Protein AF-A0A927SAQ3-F1 (afdb_monomer_lite)

Foldseek 3Di:
DVVVVVVVVVVVVVVVVVVVVVVVVVVVVCVVPPPPPPPVQVQAEFEEEAEDAAQAWDADPVRDIDHLVVVVVVLLCVQFSYHYDYDHHPHDPVVSLVCQQVVVGFKYWFAFPDPVQVVWWDWAPDFLEKKWKFKKAAAPDPQAAAPPQVSQAAFEEEEEDDPVLVVFVVVVCVVSVHDYHYDYDPDPVVSLVCRVVVVGGIYTDMLSHAHDRMDTRDIHDMTTITMIGGPPPVVVRVSSNSSVVVCVVPVVQSSVVSCCVRRVDDDPLAFDDDPVLVVVLVVCVVVVDAFEEEDDAQFPQAWHQDPVRDIHHLQVVLVVLLCVNLVHHYDYDYAPAPVSSVCCQQVVVGFKYRFDFPDPVVLVNSQWDWAFFLDKFFKKKKAAPVQPDDFAEAEDEPCPVDPVVVVVVCPPCVRHHYDYDPGPVVRLVCRLVVVGGIYMDTPLSNVVSCVVCVVSRMDMGTDPDITTGTMIGHNVDDPSVSVSSNSSSVSDDPVNSVVSVCVRRVDDPPPQDPVNVCVVDVVNVVVVVVVVVVVVVVVVVVVVVVVVVVPVPVPPVVQPVLVVLLPQQLLLLLLVVLCVQLVHDSVLLVQLLVQLLQLLVLLCVVCVVPDPDDPVRSNLLSSLLSLQQSLVLVQDSCLSVPPDDDDPVSVVSVQCSLVSSLVLLVQQPPSVVDPSSVSNNLLNNDLQEAQCQPGDDPSDHHPSRPPSNLSSNLSNQLSVQQDDDPPDGHDDLVVSLCCVQVQVSGHGDPSSNVSSVVVSVPDDPDPPPPPDLPLAARDDSPSSLQSNQSSVQSSQADDLWFKFWAWLQQQTQFTHCNVQLLLVHDRVVRRGGGLCRSVVPNPLRVVVVVLFVVCSVPVDWDAQDKGWSQAHPNATWIWTKTKGWGAGPSSHGTTMIMIIDTPGVQPPLQVVQVVVVVVLQPAPDQWQKKWKAFLVVRFTPDIDGDDDPNDTDDPDDRPVRVLVQQLVFFPDCVFPSNVCSVPPHSVVVVVCVVVVNFKDKGWTWTQDPVRDIFIKIKIKGWGFRRNPGTIMMMIIMGTCRCVVVVCPVQVCFADPLQSAGEQVNVQVVVQVQLVVCPPVPFKKKKKKKFKPPLVVCCVPVNPVLSSVLVNVLSVQVVVLADPPKGKYAYDDGMIMIMGTRDPDLVVVVVSQVVQLVRQWDARPPDPVRIIGMQMFMEMPPPQHSHPVSRVVRRVVQSVVCVVVPHSHYGYHD

Radius of gyration: 51.43 Å; chains: 1; bounding box: 127×83×134 Å

Structure (mmCIF, N/CA/C/O backbone):
data_AF-A0A927SAQ3-F1
#
_entry.id   AF-A0A927SAQ3-F1
#
loop_
_atom_site.group_PDB
_atom_site.id
_atom_site.type_symbol
_atom_site.label_atom_id
_atom_site.label_alt_id
_atom_site.label_comp_id
_atom_site.label_asym_id
_atom_site.label_entity_id
_atom_site.label_seq_id
_atom_site.pdbx_PDB_ins_code
_atom_site.Cartn_x
_atom_site.Cartn_y
_atom_site.Cartn_z
_atom_site.occupancy
_atom_site.B_iso_or_equiv
_atom_site.auth_seq_id
_atom_site.auth_comp_id
_atom_site.auth_asym_id
_atom_site.auth_atom_id
_atom_site.pdbx_PDB_model_num
ATOM 1 N N . MET A 1 1 ? -0.207 31.662 -59.281 1.00 39.12 1 MET A N 1
ATOM 2 C CA . MET A 1 1 ? -0.099 30.373 -58.554 1.00 39.12 1 MET A CA 1
ATOM 3 C C . MET A 1 1 ? 0.735 30.461 -57.260 1.00 39.12 1 MET A C 1
ATOM 5 O O . MET A 1 1 ? 0.372 29.806 -56.294 1.00 39.12 1 MET A O 1
ATOM 9 N N . MET A 1 2 ? 1.765 31.320 -57.164 1.00 36.25 2 MET A N 1
ATOM 10 C CA . MET A 1 2 ? 2.577 31.489 -55.935 1.00 36.25 2 MET A CA 1
ATOM 11 C C . MET A 1 2 ? 1.919 32.281 -54.781 1.00 36.25 2 MET A C 1
ATOM 13 O O . MET A 1 2 ? 2.214 31.992 -53.625 1.00 36.25 2 MET A O 1
ATOM 17 N N . GLN A 1 3 ? 0.995 33.221 -55.031 1.00 32.69 3 GLN A N 1
ATOM 18 C CA . GLN A 1 3 ? 0.309 33.950 -53.940 1.00 32.69 3 GLN A CA 1
ATOM 19 C C . GLN A 1 3 ? -0.700 33.081 -53.163 1.00 32.69 3 GLN A C 1
ATOM 21 O O . GLN A 1 3 ? -0.809 33.215 -51.944 1.00 32.69 3 GLN A O 1
ATOM 26 N N . ASN A 1 4 ? -1.355 32.115 -53.820 1.00 32.28 4 ASN A N 1
ATOM 27 C CA . ASN A 1 4 ? -2.279 31.188 -53.151 1.00 32.28 4 ASN A CA 1
ATOM 28 C C . ASN A 1 4 ? -1.553 30.206 -52.215 1.00 32.28 4 ASN A C 1
ATOM 30 O O . ASN A 1 4 ? -2.103 29.823 -51.185 1.00 32.28 4 ASN A O 1
ATOM 34 N N . PHE A 1 5 ? -0.294 29.859 -52.501 1.00 37.94 5 PHE A N 1
ATOM 35 C CA . PHE A 1 5 ? 0.487 28.927 -51.678 1.00 37.94 5 PHE A CA 1
ATOM 36 C C . PHE A 1 5 ? 0.926 29.531 -50.331 1.00 37.94 5 PHE A C 1
ATOM 38 O O . PHE A 1 5 ? 1.009 28.825 -49.324 1.00 37.94 5 PHE A O 1
ATOM 45 N N . VAL A 1 6 ? 1.147 30.849 -50.281 1.00 42.25 6 VAL A N 1
ATOM 46 C CA . VAL A 1 6 ? 1.526 31.560 -49.046 1.00 42.25 6 VAL A CA 1
ATOM 47 C C . VAL A 1 6 ? 0.314 31.768 -48.129 1.00 42.25 6 VAL A C 1
ATOM 49 O O . VAL A 1 6 ? 0.429 31.614 -46.911 1.00 42.25 6 VAL A O 1
ATOM 52 N N . ILE A 1 7 ? -0.870 32.022 -48.698 1.00 39.75 7 ILE A N 1
ATOM 53 C CA . ILE A 1 7 ? -2.127 32.158 -47.941 1.00 39.75 7 ILE A CA 1
ATOM 54 C C . ILE A 1 7 ? -2.568 30.796 -47.368 1.00 39.75 7 ILE A C 1
ATOM 56 O O . ILE A 1 7 ? -2.944 30.714 -46.197 1.00 39.75 7 ILE A O 1
ATOM 60 N N . LEU A 1 8 ? -2.403 29.705 -48.129 1.00 37.09 8 LEU A N 1
ATOM 61 C CA . LEU A 1 8 ? -2.671 28.333 -47.670 1.00 37.09 8 LEU A CA 1
ATOM 62 C C . LEU A 1 8 ? -1.756 27.890 -46.511 1.00 37.09 8 LEU A C 1
ATOM 64 O O . LEU A 1 8 ? -2.223 27.209 -45.597 1.00 37.09 8 LEU A O 1
ATOM 68 N N . LYS A 1 9 ? -0.480 28.308 -46.481 1.00 45.34 9 LYS A N 1
ATOM 69 C CA . LYS A 1 9 ? 0.444 27.983 -45.373 1.00 45.34 9 LYS A CA 1
ATOM 70 C C . LYS A 1 9 ? 0.181 28.809 -44.107 1.00 45.34 9 LYS A C 1
ATOM 72 O O . LYS A 1 9 ? 0.273 28.271 -43.005 1.00 45.34 9 LYS A O 1
ATOM 77 N N . LYS A 1 10 ? -0.220 30.082 -44.242 1.00 44.50 10 LYS A N 1
ATOM 78 C CA . LYS A 1 10 ? -0.613 30.922 -43.091 1.00 44.50 10 LYS A CA 1
ATOM 79 C C . LYS A 1 10 ? -1.880 30.389 -42.406 1.00 44.50 10 LYS A C 1
ATOM 81 O O . LYS A 1 10 ? -1.928 30.356 -41.177 1.00 44.50 10 LYS A O 1
ATOM 86 N N . ASN A 1 11 ? -2.853 29.897 -43.183 1.00 42.81 11 ASN A N 1
ATOM 87 C CA . ASN A 1 11 ? -4.059 29.255 -42.646 1.00 42.81 11 ASN A CA 1
ATOM 88 C C . ASN A 1 11 ? -3.783 27.872 -42.039 1.00 42.81 11 ASN A C 1
ATOM 90 O O . ASN A 1 11 ? -4.345 27.566 -40.991 1.00 42.81 11 ASN A O 1
ATOM 94 N N . LYS A 1 12 ? -2.873 27.067 -42.613 1.00 50.22 12 LYS A N 1
ATOM 95 C CA . LYS A 1 12 ? -2.460 25.787 -42.006 1.00 50.22 12 LYS A CA 1
ATOM 96 C C . LYS A 1 12 ? -1.765 25.968 -40.656 1.00 50.22 12 LYS A C 1
ATOM 98 O O . LYS A 1 12 ? -2.038 25.195 -39.748 1.00 50.22 12 LYS A O 1
ATOM 103 N N . ASN A 1 13 ? -0.952 27.012 -40.484 1.00 51.69 13 ASN A N 1
ATOM 104 C CA . ASN A 1 13 ? -0.291 27.274 -39.201 1.00 51.69 13 ASN A CA 1
ATOM 105 C C . ASN A 1 13 ? -1.260 27.819 -38.139 1.00 51.69 13 ASN A C 1
ATOM 107 O O . ASN A 1 13 ? -1.163 27.422 -36.984 1.00 51.69 13 ASN A O 1
ATOM 111 N N . LYS A 1 14 ? -2.244 28.654 -38.515 1.00 49.91 14 LYS A N 1
ATOM 112 C CA . LYS A 1 14 ? -3.334 29.054 -37.600 1.00 49.91 14 LYS A CA 1
ATOM 113 C C . LYS A 1 14 ? -4.209 27.865 -37.198 1.00 49.91 14 LYS A C 1
ATOM 115 O O . LYS A 1 14 ? -4.535 27.738 -36.024 1.00 49.91 14 LYS A O 1
ATOM 120 N N . ALA A 1 15 ? -4.528 26.982 -38.144 1.00 51.59 15 ALA A N 1
ATOM 121 C CA . ALA A 1 15 ? -5.270 25.754 -37.879 1.00 51.59 15 ALA A CA 1
ATOM 122 C C . ALA A 1 15 ? -4.470 24.775 -37.009 1.00 51.59 15 ALA A C 1
ATOM 124 O O . ALA A 1 15 ? -5.055 24.099 -36.175 1.00 51.59 15 ALA A O 1
ATOM 125 N N . LEU A 1 16 ? -3.144 24.714 -37.159 1.00 54.09 16 LEU A N 1
ATOM 126 C CA . LEU A 1 16 ? -2.280 23.892 -36.312 1.00 54.09 16 LEU A CA 1
ATOM 127 C C . LEU A 1 16 ? -2.196 24.453 -34.890 1.00 54.09 16 LEU A C 1
ATOM 129 O O . LEU A 1 16 ? -2.288 23.686 -33.945 1.00 54.09 16 LEU A O 1
ATOM 133 N N . ILE A 1 17 ? -2.103 25.777 -34.732 1.00 54.78 17 ILE A N 1
ATOM 134 C CA . ILE A 1 17 ? -2.129 26.423 -33.413 1.00 54.78 17 ILE A CA 1
ATOM 135 C C . ILE A 1 17 ? -3.502 26.252 -32.761 1.00 54.78 17 ILE A C 1
ATOM 137 O O . ILE A 1 17 ? -3.555 25.894 -31.598 1.00 54.78 17 ILE A O 1
ATOM 141 N N . GLN A 1 18 ? -4.608 26.425 -33.493 1.00 53.84 18 GLN A N 1
ATOM 142 C CA . GLN A 1 18 ? -5.954 26.161 -32.971 1.00 53.84 18 GLN A CA 1
ATOM 143 C C . GLN A 1 18 ? -6.156 24.690 -32.617 1.00 53.84 18 GLN A C 1
ATOM 145 O O . GLN A 1 18 ? -6.765 24.422 -31.594 1.00 53.84 18 GLN A O 1
ATOM 150 N N . LYS A 1 19 ? -5.619 23.749 -33.405 1.00 59.62 19 LYS A N 1
ATOM 151 C CA . LYS A 1 19 ? -5.636 22.312 -33.096 1.00 59.62 19 LYS A CA 1
ATOM 152 C C . LYS A 1 19 ? -4.761 21.973 -31.898 1.00 59.62 19 LYS A C 1
ATOM 154 O O . LYS A 1 19 ? -5.182 21.166 -31.092 1.00 59.62 19 LYS A O 1
ATOM 159 N N . LEU A 1 20 ? -3.598 22.600 -31.747 1.00 55.56 20 LEU A N 1
ATOM 160 C CA . LEU A 1 20 ? -2.738 22.424 -30.579 1.00 55.56 20 LEU A CA 1
ATOM 161 C C . LEU A 1 20 ? -3.373 23.036 -29.333 1.00 55.56 20 LEU A C 1
ATOM 163 O O . LEU A 1 20 ? -3.310 22.410 -28.291 1.00 55.56 20 LEU A O 1
ATOM 167 N N . LEU A 1 21 ? -4.044 24.187 -29.442 1.00 55.81 21 LEU A N 1
ATOM 168 C CA . LEU A 1 21 ? -4.797 24.798 -28.344 1.00 55.81 21 LEU A CA 1
ATOM 169 C C . LEU A 1 21 ? -6.046 23.980 -27.995 1.00 55.81 21 LEU A C 1
ATOM 171 O O . LEU A 1 21 ? -6.355 23.839 -26.823 1.00 55.81 21 LEU A O 1
ATOM 175 N N . LEU A 1 22 ? -6.729 23.399 -28.989 1.00 59.56 22 LEU A N 1
ATOM 176 C CA . LEU A 1 22 ? -7.819 22.444 -28.776 1.00 59.56 22 LEU A CA 1
ATOM 177 C C . LEU A 1 22 ? -7.301 21.175 -28.123 1.00 59.56 22 LEU A C 1
ATOM 179 O O . LEU A 1 22 ? -7.937 20.712 -27.199 1.00 59.56 22 LEU A O 1
ATOM 183 N N . VAL A 1 23 ? -6.153 20.645 -28.542 1.00 60.06 23 VAL A N 1
ATOM 184 C CA . VAL A 1 23 ? -5.497 19.494 -27.909 1.00 60.06 23 VAL A CA 1
ATOM 185 C C . VAL A 1 23 ? -5.029 19.847 -26.501 1.00 60.06 23 VAL A C 1
ATOM 187 O O . VAL A 1 23 ? -5.122 18.999 -25.633 1.00 60.06 23 VAL A O 1
ATOM 190 N N . TRP A 1 24 ? -4.618 21.089 -26.235 1.00 58.44 24 TRP A N 1
ATOM 191 C CA . TRP A 1 24 ? -4.237 21.564 -24.901 1.00 58.44 24 TRP A CA 1
ATOM 192 C C . TRP A 1 24 ? -5.453 21.732 -23.982 1.00 58.44 24 TRP A C 1
ATOM 194 O O . TRP A 1 24 ? -5.436 21.242 -22.865 1.00 58.44 24 TRP A O 1
ATOM 204 N N . VAL A 1 25 ? -6.543 22.338 -24.467 1.00 57.69 25 VAL A N 1
ATOM 205 C CA . VAL A 1 25 ? -7.835 22.407 -23.758 1.00 57.69 25 VAL A CA 1
ATOM 206 C C . VAL A 1 25 ? -8.422 21.007 -23.581 1.00 57.69 25 VAL A C 1
ATOM 208 O O . VAL A 1 25 ? -8.957 20.712 -22.522 1.00 57.69 25 VAL A O 1
ATOM 211 N N . SER A 1 26 ? -8.253 20.121 -24.566 1.00 54.41 26 SER A N 1
ATOM 212 C CA . SER A 1 26 ? -8.626 18.709 -24.465 1.00 54.41 26 SER A CA 1
ATOM 213 C C . SER A 1 26 ? -7.761 18.006 -23.430 1.00 54.41 26 SER A C 1
ATOM 215 O O . SER A 1 26 ? -8.315 17.320 -22.604 1.00 54.41 26 SER A O 1
ATOM 217 N N . LEU A 1 27 ? -6.444 18.217 -23.389 1.00 49.97 27 LEU A N 1
ATOM 218 C CA . LEU A 1 27 ? -5.541 17.636 -22.389 1.00 49.97 27 LEU A CA 1
ATOM 219 C C . LEU A 1 27 ? -5.843 18.157 -20.980 1.00 49.97 27 LEU A C 1
ATOM 221 O O . LEU A 1 27 ? -5.892 17.365 -20.051 1.00 49.97 27 LEU A O 1
ATOM 225 N N . CYS A 1 28 ? -6.133 19.448 -20.813 1.00 49.16 28 CYS A N 1
ATOM 226 C CA . CYS A 1 28 ? -6.566 20.013 -19.532 1.00 49.16 28 CYS A CA 1
ATOM 227 C C . CYS A 1 28 ? -7.972 19.549 -19.116 1.00 49.16 28 CYS A C 1
ATOM 229 O O . CYS A 1 28 ? -8.231 19.443 -17.923 1.00 49.16 28 CYS A O 1
ATOM 231 N N . LEU A 1 29 ? -8.858 19.237 -20.071 1.00 52.72 29 LEU A N 1
ATOM 232 C CA . LEU A 1 29 ? -10.133 18.553 -19.820 1.00 52.72 29 LEU A CA 1
ATOM 233 C C . LEU A 1 29 ? -9.953 17.038 -19.627 1.00 52.72 29 LEU A C 1
ATOM 235 O O . LEU A 1 29 ? -10.794 16.429 -18.982 1.00 52.72 29 LEU A O 1
ATOM 239 N N . ILE A 1 30 ? -8.860 16.445 -20.125 1.00 49.03 30 ILE A N 1
ATOM 240 C CA . ILE A 1 30 ? -8.541 15.014 -20.032 1.00 49.03 30 ILE A CA 1
ATOM 241 C C . ILE A 1 30 ? -7.790 14.671 -18.737 1.00 49.03 30 ILE A C 1
ATOM 243 O O . ILE A 1 30 ? -7.858 13.539 -18.283 1.00 49.03 30 ILE A O 1
ATOM 247 N N . VAL A 1 31 ? -7.143 15.622 -18.061 1.00 45.91 31 VAL A N 1
ATOM 248 C CA . VAL A 1 31 ? -6.509 15.355 -16.755 1.00 45.91 31 VAL A CA 1
ATOM 249 C C . VAL A 1 31 ? -7.519 15.138 -15.605 1.00 45.91 31 VAL A C 1
ATOM 251 O O . VAL A 1 31 ? -7.212 14.327 -14.737 1.00 45.91 31 VAL A O 1
ATOM 254 N N . PRO A 1 32 ? -8.750 15.700 -15.604 1.00 45.78 32 PRO A N 1
ATOM 255 C CA . PRO A 1 32 ? -9.843 15.156 -14.792 1.00 45.78 32 PRO A CA 1
ATOM 256 C C . PRO A 1 32 ? -10.599 13.990 -15.471 1.00 45.78 32 PRO A C 1
ATOM 258 O O . PRO A 1 32 ? -11.547 13.477 -14.889 1.00 45.78 32 PRO A O 1
ATOM 261 N N . LEU A 1 33 ? -10.194 13.543 -16.670 1.00 39.00 33 LEU A N 1
ATOM 262 C CA . LEU A 1 33 ? -10.712 12.348 -17.360 1.00 39.00 33 LEU A CA 1
ATOM 263 C C . LEU A 1 33 ? -9.612 11.280 -17.505 1.00 39.00 33 LEU A C 1
ATOM 265 O O . LEU A 1 33 ? -9.327 10.802 -18.602 1.00 39.00 33 LEU A O 1
ATOM 269 N N . PHE A 1 34 ? -9.015 10.857 -16.395 1.00 38.16 34 PHE A N 1
ATOM 270 C CA . PHE A 1 34 ? -8.834 9.418 -16.233 1.00 38.16 34 PHE A CA 1
ATOM 271 C C . PHE A 1 34 ? -10.125 8.913 -15.597 1.00 38.16 34 PHE A C 1
ATOM 273 O O . PHE A 1 34 ? -10.325 9.124 -14.400 1.00 38.16 34 PHE A O 1
ATOM 280 N N . PRO A 1 35 ? -11.030 8.274 -16.358 1.00 37.44 35 PRO A N 1
ATOM 281 C CA . PRO A 1 35 ? -11.977 7.387 -15.724 1.00 37.44 35 PRO A CA 1
ATOM 282 C C . PRO A 1 35 ? -11.128 6.332 -15.003 1.00 37.44 35 PRO A C 1
ATOM 284 O O . PRO A 1 35 ? -10.294 5.673 -15.631 1.00 37.44 35 PRO A O 1
ATOM 287 N N . ALA A 1 36 ? -11.365 6.132 -13.702 1.00 35.44 36 ALA A N 1
ATOM 288 C CA . ALA A 1 36 ? -11.371 4.767 -13.178 1.00 35.44 36 ALA A CA 1
ATOM 289 C C . ALA A 1 36 ? -12.059 3.910 -14.240 1.00 35.44 36 ALA A C 1
ATOM 291 O O . ALA A 1 36 ? -13.047 4.387 -14.796 1.00 35.44 36 ALA A O 1
ATOM 292 N N . SER A 1 37 ? -11.522 2.743 -14.588 1.00 32.78 37 SER A N 1
ATOM 293 C CA . SER A 1 37 ? -12.145 1.846 -15.559 1.00 32.78 37 SER A CA 1
ATOM 294 C C . SER A 1 37 ? -13.629 1.679 -15.225 1.00 32.78 37 SER A C 1
ATOM 296 O O . SER A 1 37 ? -14.010 0.843 -14.412 1.00 32.78 37 SER A O 1
ATOM 298 N N . ALA A 1 38 ? -14.468 2.501 -15.844 1.00 35.12 38 ALA A N 1
ATOM 299 C CA . ALA A 1 38 ? -15.861 2.228 -16.009 1.00 35.12 38 ALA A CA 1
ATOM 300 C C . ALA A 1 38 ? -15.837 1.190 -17.119 1.00 35.12 38 ALA A C 1
ATOM 302 O O . ALA A 1 38 ? -15.888 1.508 -18.306 1.00 35.12 38 ALA A O 1
ATOM 303 N N . GLU A 1 39 ? -15.714 -0.075 -16.709 1.00 33.22 39 GLU A N 1
ATOM 304 C CA . GLU A 1 39 ? -16.589 -1.074 -17.302 1.00 33.22 39 GLU A CA 1
ATOM 305 C C . GLU A 1 39 ? -17.940 -0.390 -17.509 1.00 33.22 39 GLU A C 1
ATOM 307 O O . GLU A 1 39 ? -18.413 0.352 -16.639 1.00 33.22 39 GLU A O 1
ATOM 312 N N . GLU A 1 40 ? -18.517 -0.561 -18.689 1.00 38.16 40 GLU A N 1
ATOM 313 C CA . GLU A 1 40 ? -19.892 -0.180 -18.956 1.00 38.16 40 GLU A CA 1
ATOM 314 C C . GLU A 1 40 ? -20.769 -1.068 -18.050 1.00 38.16 40 GLU A C 1
ATOM 316 O O . GLU A 1 40 ? -21.346 -2.065 -18.469 1.00 38.16 40 GLU A O 1
ATOM 321 N N . TYR A 1 41 ? -20.772 -0.765 -16.748 1.00 38.69 41 TYR A N 1
ATOM 322 C CA . TYR A 1 41 ? -21.609 -1.372 -15.739 1.00 38.69 41 TYR A CA 1
ATOM 323 C C . TYR A 1 41 ? -22.984 -0.823 -16.036 1.00 38.69 41 TYR A C 1
ATOM 325 O O . TYR A 1 41 ? -23.326 0.286 -15.619 1.00 38.69 41 TYR A O 1
ATOM 333 N N . GLU A 1 42 ? -23.727 -1.583 -16.834 1.00 43.34 42 GLU A N 1
ATOM 334 C CA . GLU A 1 42 ? -25.154 -1.429 -17.050 1.00 43.34 42 GLU A CA 1
ATOM 335 C C . GLU A 1 42 ? -25.793 -1.007 -15.717 1.00 43.34 42 GLU A C 1
ATOM 337 O O . GLU A 1 42 ? -25.775 -1.758 -14.738 1.00 43.34 42 GLU A O 1
ATOM 342 N N . LYS A 1 43 ? -26.229 0.257 -15.632 1.00 50.88 43 LYS A N 1
ATOM 343 C CA . LYS A 1 43 ? -26.724 0.845 -14.387 1.00 50.88 43 LYS A CA 1
ATOM 344 C C . LYS A 1 43 ? -28.060 0.183 -14.079 1.00 50.88 43 LYS A C 1
ATOM 346 O O . LYS A 1 43 ? -29.094 0.536 -14.648 1.00 50.88 43 LYS A O 1
ATOM 351 N N . ASN A 1 44 ? -28.023 -0.851 -13.250 1.00 73.75 44 ASN A N 1
ATOM 352 C CA . ASN A 1 44 ? -29.183 -1.687 -13.008 1.00 73.75 44 ASN A CA 1
ATOM 353 C C . ASN A 1 44 ? -30.155 -0.919 -12.114 1.00 73.75 44 ASN A C 1
ATOM 355 O O . ASN A 1 44 ? -29.888 -0.678 -10.938 1.00 73.75 44 ASN A O 1
ATOM 359 N N . THR A 1 45 ? -31.286 -0.514 -12.688 1.00 86.75 45 THR A N 1
ATOM 360 C CA . THR A 1 45 ? -32.363 0.121 -11.931 1.00 86.75 45 THR A CA 1
ATOM 361 C C . THR A 1 45 ? -33.282 -0.961 -11.377 1.00 86.75 45 THR A C 1
ATOM 363 O O . THR A 1 45 ? -33.939 -1.658 -12.148 1.00 86.75 45 THR A O 1
ATOM 366 N N . LEU A 1 46 ? -33.348 -1.101 -10.054 1.00 92.06 46 LEU A N 1
ATOM 367 C CA . LEU A 1 46 ? -34.216 -2.067 -9.379 1.00 92.06 46 LEU A CA 1
ATOM 368 C C . LEU A 1 46 ? -35.462 -1.375 -8.820 1.00 92.06 46 LEU A C 1
ATOM 370 O O . LEU A 1 46 ? -35.390 -0.298 -8.220 1.00 92.06 46 LEU A O 1
ATOM 374 N N . ARG A 1 47 ? -36.630 -1.994 -9.008 1.00 94.50 47 ARG A N 1
ATOM 375 C CA . ARG A 1 47 ? -37.899 -1.530 -8.430 1.00 94.50 47 ARG A CA 1
ATOM 376 C C . ARG A 1 47 ? -38.047 -2.113 -7.031 1.00 94.50 47 ARG A C 1
ATOM 378 O O . ARG A 1 47 ? -38.116 -3.326 -6.870 1.00 94.50 47 ARG A O 1
ATOM 385 N N . VAL A 1 48 ? -38.110 -1.263 -6.020 1.00 95.19 48 VAL A N 1
ATOM 386 C CA . VAL A 1 48 ? -38.194 -1.658 -4.614 1.00 95.19 48 VAL A CA 1
ATOM 387 C C . VAL A 1 48 ? -39.597 -1.425 -4.086 1.00 95.19 48 VAL A C 1
ATOM 389 O O . VAL A 1 48 ? -40.170 -0.352 -4.293 1.00 95.19 48 VAL A O 1
ATOM 392 N N . GLY A 1 49 ? -40.127 -2.418 -3.373 1.00 93.56 49 GLY A N 1
ATOM 393 C CA . GLY A 1 49 ? -41.334 -2.256 -2.570 1.00 93.56 49 GLY A CA 1
ATOM 394 C C . GLY A 1 49 ? -41.096 -1.284 -1.417 1.00 93.56 49 GLY A C 1
ATOM 395 O O . GLY A 1 49 ? -40.281 -1.550 -0.537 1.00 93.56 49 GLY A O 1
ATOM 396 N N . TYR A 1 50 ? -41.808 -0.164 -1.424 1.00 91.31 50 TYR A N 1
ATOM 397 C CA . TYR A 1 50 ? -41.665 0.931 -0.472 1.00 91.31 50 TYR A CA 1
ATOM 398 C C . TYR A 1 50 ? -43.047 1.352 0.011 1.00 91.31 50 TYR A C 1
ATOM 400 O O . TYR A 1 50 ? -43.690 2.147 -0.662 1.00 91.31 50 TYR A O 1
ATOM 408 N N . TRP A 1 51 ? -43.503 0.792 1.130 1.00 89.19 51 TRP A N 1
ATOM 409 C CA . TRP A 1 51 ? -44.813 1.054 1.738 1.00 89.19 51 TRP A CA 1
ATOM 410 C C . TRP A 1 51 ? -44.706 2.015 2.920 1.00 89.19 51 TRP A C 1
ATOM 412 O O . TRP A 1 51 ? -43.627 2.152 3.490 1.00 89.19 51 TRP A O 1
ATOM 422 N N . ALA A 1 52 ? -45.804 2.654 3.320 1.00 81.62 52 ALA A N 1
ATOM 423 C CA . ALA A 1 52 ? -45.822 3.460 4.536 1.00 81.62 52 ALA A CA 1
ATOM 424 C C . ALA A 1 52 ? -45.539 2.591 5.778 1.00 81.62 52 ALA A C 1
ATOM 426 O O . ALA A 1 52 ? -46.346 1.735 6.150 1.00 81.62 52 ALA A O 1
ATOM 427 N N . PHE A 1 53 ? -44.388 2.806 6.421 1.00 82.00 53 PHE A N 1
ATOM 428 C CA . PHE A 1 53 ? -44.013 2.103 7.645 1.00 82.00 53 PHE A CA 1
ATOM 429 C C . PHE A 1 53 ? -43.132 2.971 8.536 1.00 82.00 53 PHE A C 1
ATOM 431 O O . PHE A 1 53 ? -41.950 3.172 8.265 1.00 82.00 53 PHE A O 1
ATOM 438 N N . ASP A 1 54 ? -43.726 3.476 9.612 1.00 73.12 54 ASP A N 1
ATOM 439 C CA . ASP A 1 54 ? -43.085 4.459 10.476 1.00 73.12 54 ASP A CA 1
ATOM 440 C C . ASP A 1 54 ? -41.746 3.970 11.057 1.00 73.12 54 ASP A C 1
ATOM 442 O O . ASP A 1 54 ? -41.626 2.849 11.548 1.00 73.12 54 ASP A O 1
ATOM 446 N N . GLY A 1 55 ? -40.726 4.821 10.972 1.00 71.75 55 GLY A N 1
ATOM 447 C CA . GLY A 1 55 ? -39.328 4.529 11.314 1.00 71.75 55 GLY A CA 1
ATOM 448 C C . GLY A 1 55 ? -38.536 3.731 10.262 1.00 71.75 55 GLY A C 1
ATOM 449 O O . GLY A 1 55 ? -37.312 3.853 10.210 1.00 71.75 55 GLY A O 1
ATOM 450 N N . TYR A 1 56 ? -39.189 2.963 9.381 1.00 85.81 56 TYR A N 1
ATOM 451 C CA . TYR A 1 56 ? -38.515 2.134 8.367 1.00 85.81 56 TYR A CA 1
ATOM 452 C C . TYR A 1 56 ? -38.617 2.712 6.945 1.00 85.81 56 TYR A C 1
ATOM 454 O O . TYR A 1 56 ? -37.600 2.872 6.273 1.00 85.81 56 TYR A O 1
ATOM 462 N N . HIS A 1 57 ? -39.822 3.070 6.498 1.00 89.81 57 HIS A N 1
ATOM 463 C CA . HIS A 1 57 ? -40.130 3.681 5.204 1.00 89.81 57 HIS A CA 1
ATOM 464 C C . HIS A 1 57 ? -41.081 4.872 5.398 1.00 89.81 57 HIS A C 1
ATOM 466 O O . HIS A 1 57 ? -42.300 4.728 5.523 1.00 89.81 57 HIS A O 1
ATOM 472 N N . ASN A 1 58 ? -40.513 6.074 5.370 1.00 81.25 58 ASN A N 1
ATOM 473 C CA . ASN A 1 58 ? -41.216 7.338 5.545 1.00 81.25 58 ASN A CA 1
ATOM 474 C C . ASN A 1 58 ? -41.157 8.181 4.270 1.00 81.25 58 ASN A C 1
ATOM 476 O O . ASN A 1 58 ? -40.166 8.154 3.533 1.00 81.25 58 ASN A O 1
ATOM 480 N N . MET A 1 59 ? -42.208 8.953 4.017 1.00 82.56 59 MET A N 1
ATOM 481 C CA . MET A 1 59 ? -42.238 9.962 2.967 1.00 82.56 59 MET A CA 1
ATOM 482 C C . MET A 1 59 ? -43.027 11.170 3.469 1.00 82.56 59 MET A C 1
ATOM 484 O O . MET A 1 59 ? -44.155 11.018 3.932 1.00 82.56 59 MET A O 1
ATOM 488 N N . ASP A 1 60 ? -42.422 12.355 3.424 1.00 77.31 60 ASP A N 1
ATOM 489 C CA . ASP A 1 60 ? -43.103 13.584 3.833 1.00 77.31 60 ASP A CA 1
ATOM 490 C C . ASP A 1 60 ? -44.050 14.115 2.738 1.00 77.31 60 ASP A C 1
ATOM 492 O O . ASP A 1 60 ? -44.110 13.599 1.617 1.00 77.31 60 ASP A O 1
ATOM 496 N N . SER A 1 61 ? -44.789 15.184 3.048 1.00 77.81 61 SER A N 1
ATOM 497 C CA . SER A 1 61 ? -45.734 15.820 2.118 1.00 77.81 61 SER A CA 1
ATOM 498 C C . SER A 1 61 ? -45.081 16.441 0.875 1.00 77.81 61 SER A C 1
ATOM 500 O O . SER A 1 61 ? -45.780 16.710 -0.102 1.00 77.81 61 SER A O 1
ATOM 502 N N . ASN A 1 62 ? -43.759 16.645 0.883 1.00 72.81 62 ASN A N 1
ATOM 503 C CA . ASN A 1 62 ? -42.981 17.122 -0.260 1.00 72.81 62 ASN A CA 1
ATOM 504 C C . ASN A 1 62 ? -42.394 15.964 -1.092 1.00 72.81 62 ASN A C 1
ATOM 506 O O . ASN A 1 62 ? -41.703 16.210 -2.082 1.00 72.81 62 ASN A O 1
ATOM 510 N N . GLY A 1 63 ? -42.660 14.710 -0.712 1.00 76.00 63 GLY A N 1
ATOM 511 C CA . GLY A 1 63 ? -42.136 13.517 -1.374 1.00 76.00 63 GLY A CA 1
ATOM 512 C C . GLY A 1 63 ? -40.703 13.153 -0.971 1.00 76.00 63 GLY A C 1
ATOM 513 O O . GLY A 1 63 ? -40.072 12.334 -1.645 1.00 76.00 63 GLY A O 1
ATOM 514 N N . VAL A 1 64 ? -40.164 13.743 0.102 1.00 77.50 64 VAL A N 1
ATOM 515 C CA . VAL A 1 64 ? -38.830 13.420 0.626 1.00 77.50 64 VAL A CA 1
ATOM 516 C C . VAL A 1 64 ? -38.897 12.095 1.377 1.00 77.50 64 VAL A C 1
ATOM 518 O O . VAL A 1 64 ? -39.674 11.940 2.318 1.00 77.50 64 VAL A O 1
ATOM 521 N N . ARG A 1 65 ? -38.072 11.129 0.962 1.00 85.88 65 ARG A N 1
ATOM 522 C CA . ARG A 1 65 ? -38.015 9.779 1.543 1.00 85.88 65 ARG A CA 1
ATOM 523 C C . ARG A 1 65 ? -36.993 9.703 2.674 1.00 85.88 65 ARG A C 1
ATOM 525 O O . ARG A 1 65 ? -35.934 10.320 2.596 1.00 85.88 65 ARG A O 1
ATOM 532 N N . SER A 1 66 ? -37.308 8.938 3.713 1.00 81.94 66 SER A N 1
ATOM 533 C CA . SER A 1 66 ? -36.437 8.704 4.871 1.00 81.94 66 SER A CA 1
ATOM 534 C C . SER A 1 66 ? -36.795 7.387 5.572 1.00 81.94 66 SER A C 1
ATOM 536 O O . SER A 1 66 ? -37.815 6.782 5.257 1.00 81.94 66 SER A O 1
ATOM 538 N N . GLY A 1 67 ? -35.976 6.935 6.524 1.00 79.50 67 GLY A N 1
ATOM 539 C CA . GLY A 1 67 ? -36.222 5.712 7.300 1.00 79.50 67 GLY A CA 1
ATOM 540 C C . GLY A 1 67 ? -35.140 4.656 7.093 1.00 79.50 67 GLY A C 1
ATOM 541 O O . GLY A 1 67 ? -34.385 4.719 6.119 1.00 79.50 67 GLY A O 1
ATOM 542 N N . TYR A 1 68 ? -35.072 3.684 8.005 1.00 87.44 68 TYR A N 1
ATOM 543 C CA . TYR A 1 68 ? -34.055 2.627 7.993 1.00 87.44 68 TYR A CA 1
ATOM 544 C C . TYR A 1 68 ? -33.965 1.915 6.636 1.00 87.44 68 TYR A C 1
ATOM 546 O O . TYR A 1 68 ? -32.883 1.788 6.066 1.00 87.44 68 TYR A O 1
ATOM 554 N N . GLY A 1 69 ? -35.102 1.476 6.086 1.00 87.50 69 GLY A N 1
ATOM 555 C CA . GLY A 1 69 ? -35.153 0.751 4.817 1.00 87.50 69 GLY A CA 1
ATOM 556 C C . GLY A 1 69 ? -34.737 1.612 3.623 1.00 87.50 69 GLY A C 1
ATOM 557 O O . GLY A 1 69 ? -34.092 1.113 2.703 1.00 87.50 69 GLY A O 1
ATOM 558 N N . TYR A 1 70 ? -35.027 2.918 3.653 1.00 90.44 70 TYR A N 1
ATOM 559 C CA . TYR A 1 70 ? -34.576 3.855 2.621 1.00 90.44 70 TYR A CA 1
ATOM 560 C C . TYR A 1 70 ? -33.058 4.058 2.665 1.00 90.44 70 TYR A C 1
ATOM 562 O O . TYR A 1 70 ? -32.390 3.916 1.641 1.00 90.44 70 TYR A O 1
ATOM 570 N N . GLU A 1 71 ? -32.507 4.375 3.838 1.00 88.00 71 GLU A N 1
ATOM 571 C CA . GLU A 1 71 ? -31.079 4.666 3.989 1.00 88.00 71 GLU A CA 1
ATOM 572 C C . GLU A 1 71 ? -30.197 3.430 3.816 1.00 88.00 71 GLU A C 1
ATOM 574 O O . GLU A 1 71 ? -29.117 3.552 3.243 1.00 88.00 71 GLU A O 1
ATOM 579 N N . LEU A 1 72 ? -30.685 2.244 4.193 1.00 91.50 72 LEU A N 1
ATOM 580 C CA . LEU A 1 72 ? -30.070 0.964 3.838 1.00 91.50 72 LEU A CA 1
ATOM 581 C C . LEU A 1 72 ? -29.838 0.866 2.325 1.00 91.50 72 LEU A C 1
ATOM 583 O O . LEU A 1 72 ? -28.729 0.585 1.880 1.00 91.50 72 LEU A O 1
ATOM 587 N N . LEU A 1 73 ? -30.869 1.138 1.522 1.00 92.12 73 LEU A N 1
ATOM 588 C CA . LEU A 1 73 ? -30.772 1.068 0.062 1.00 92.12 73 LEU A CA 1
ATOM 589 C C . LEU A 1 73 ? -29.831 2.149 -0.491 1.00 92.12 73 LEU A C 1
ATOM 591 O O . LEU A 1 73 ? -29.053 1.884 -1.403 1.00 92.12 73 LEU A O 1
ATOM 595 N N . GLN A 1 74 ? -29.834 3.352 0.089 1.00 88.75 74 GLN A N 1
ATOM 596 C CA . GLN A 1 74 ? -28.874 4.395 -0.287 1.00 88.75 74 GLN A CA 1
ATOM 597 C C . GLN A 1 74 ? -27.433 3.989 0.040 1.00 88.75 74 GLN A C 1
ATOM 599 O O . GLN A 1 74 ? -26.537 4.213 -0.772 1.00 88.75 74 GLN A O 1
ATOM 604 N N . LEU A 1 75 ? -27.201 3.349 1.186 1.00 83.25 75 LEU A N 1
ATOM 605 C CA . LEU A 1 75 ? -25.890 2.834 1.566 1.00 83.25 75 LEU A CA 1
ATOM 606 C C . LEU A 1 75 ? -25.450 1.724 0.600 1.00 83.25 75 LEU A C 1
ATOM 608 O O . LEU A 1 75 ? -24.356 1.797 0.050 1.00 83.25 75 LEU A O 1
ATOM 612 N N . MET A 1 76 ? -26.341 0.783 0.273 1.00 86.69 76 MET A N 1
ATOM 613 C CA . MET A 1 76 ? -26.087 -0.280 -0.710 1.00 86.69 76 MET A CA 1
ATOM 614 C C . MET A 1 76 ? -25.719 0.247 -2.104 1.00 86.69 76 MET A C 1
ATOM 616 O O . MET A 1 76 ? -24.866 -0.348 -2.767 1.00 86.69 76 MET A O 1
ATOM 620 N N . SER A 1 77 ? -26.318 1.363 -2.539 1.00 83.44 77 SER A N 1
ATOM 621 C CA . SER A 1 77 ? -26.022 1.990 -3.840 1.00 83.44 77 SER A CA 1
ATOM 622 C C . SER A 1 77 ? -24.597 2.552 -3.954 1.00 83.44 77 SER A C 1
ATOM 624 O O . SER A 1 77 ? -24.129 2.829 -5.055 1.00 83.44 77 SER A O 1
ATOM 626 N N . ARG A 1 78 ? -23.873 2.706 -2.833 1.00 79.38 78 ARG A N 1
ATOM 627 C CA . ARG A 1 78 ? -22.476 3.176 -2.837 1.00 79.38 78 ARG A CA 1
ATOM 62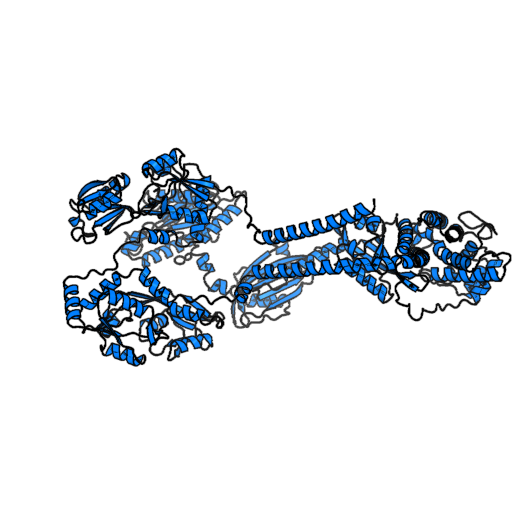8 C C . ARG A 1 78 ? -21.482 2.080 -3.214 1.00 79.38 78 ARG A C 1
ATOM 630 O O . ARG A 1 78 ? -20.453 2.382 -3.807 1.00 79.38 78 ARG A O 1
ATOM 637 N N . TYR A 1 79 ? -21.793 0.823 -2.891 1.00 78.12 79 TYR A N 1
ATOM 638 C CA . TYR A 1 79 ? -20.873 -0.313 -3.063 1.00 78.12 79 TYR A CA 1
ATOM 639 C C . TYR A 1 79 ? -21.155 -1.135 -4.323 1.00 78.12 79 TYR A C 1
ATOM 641 O O . TYR A 1 79 ? -20.376 -2.028 -4.673 1.00 78.12 79 TYR A O 1
ATOM 649 N N . ASN A 1 80 ? -22.263 -0.842 -5.007 1.00 71.25 80 ASN A N 1
ATOM 650 C CA . ASN A 1 80 ? -22.658 -1.465 -6.263 1.00 71.25 80 ASN A CA 1
ATOM 651 C C . ASN A 1 80 ? -23.451 -0.459 -7.112 1.00 71.25 80 ASN A C 1
ATOM 653 O O . ASN A 1 80 ? -24.217 0.325 -6.561 1.00 71.25 80 ASN A O 1
ATOM 657 N N . ASN A 1 81 ? -23.291 -0.479 -8.439 1.00 72.19 81 ASN A N 1
ATOM 658 C CA . ASN A 1 81 ? -23.865 0.511 -9.366 1.00 72.19 81 ASN A CA 1
ATOM 659 C C . ASN A 1 81 ? -25.374 0.270 -9.612 1.00 72.19 81 ASN A C 1
ATOM 661 O O . ASN A 1 81 ? -25.807 -0.008 -10.733 1.00 72.19 81 ASN A O 1
ATOM 665 N N . ILE A 1 82 ? -26.160 0.313 -8.534 1.00 84.81 82 ILE A N 1
ATOM 666 C CA . ILE A 1 82 ? -27.594 0.025 -8.488 1.00 84.81 82 ILE A CA 1
ATOM 667 C C . ILE A 1 82 ? -28.349 1.315 -8.180 1.00 84.81 82 ILE A C 1
ATOM 669 O O . ILE A 1 82 ? -28.123 1.934 -7.142 1.00 84.81 82 ILE A O 1
ATOM 673 N N . ASP A 1 83 ? -29.302 1.670 -9.037 1.00 85.75 83 ASP A N 1
ATOM 674 C CA . ASP A 1 83 ? -30.277 2.719 -8.736 1.00 85.75 83 ASP A CA 1
ATOM 675 C C . ASP A 1 83 ? -31.578 2.078 -8.239 1.00 85.75 83 ASP A C 1
ATOM 677 O O . ASP A 1 83 ? -32.058 1.088 -8.796 1.00 85.75 83 ASP A O 1
ATOM 681 N N . PHE A 1 84 ? -32.195 2.661 -7.214 1.00 91.69 84 PHE A N 1
ATOM 682 C CA . PHE A 1 84 ? -33.466 2.175 -6.679 1.00 91.69 84 PHE A CA 1
ATOM 683 C C . PHE A 1 84 ? -34.622 3.089 -7.085 1.00 91.69 84 PHE A C 1
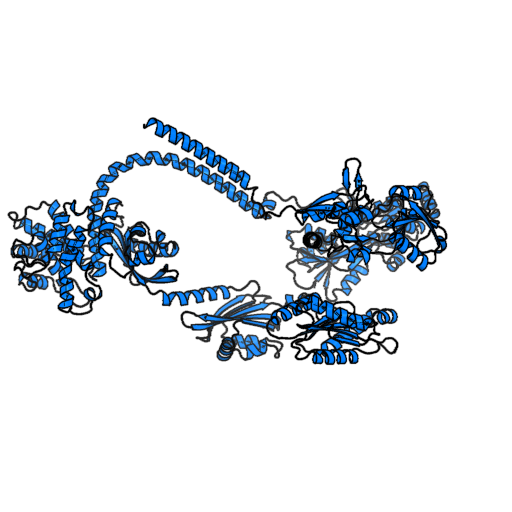ATOM 685 O O . PHE A 1 84 ? -34.578 4.305 -6.900 1.00 91.69 84 PHE A O 1
ATOM 692 N N . THR A 1 85 ? -35.694 2.490 -7.605 1.00 91.94 85 THR A N 1
ATOM 693 C CA . THR A 1 85 ? -36.982 3.167 -7.811 1.00 91.94 85 THR A CA 1
ATOM 694 C C . THR A 1 85 ? -38.001 2.627 -6.823 1.00 91.94 85 THR A C 1
ATOM 696 O O . THR A 1 85 ? -38.128 1.420 -6.658 1.00 91.94 85 THR A O 1
ATOM 699 N N . TYR A 1 86 ? -38.725 3.515 -6.154 1.00 93.31 86 TYR A N 1
ATOM 700 C CA . TYR A 1 86 ? -39.594 3.164 -5.033 1.00 93.31 86 TYR A CA 1
ATOM 701 C C . TYR A 1 86 ? -41.051 3.093 -5.488 1.00 93.31 86 TYR A C 1
ATOM 703 O O . TYR A 1 86 ? -41.578 4.075 -6.014 1.00 93.31 86 TYR A O 1
ATOM 711 N N . HIS A 1 87 ? -41.699 1.949 -5.274 1.00 91.69 87 HIS A N 1
ATOM 712 C CA . HIS A 1 87 ? -43.086 1.682 -5.664 1.00 91.69 87 HIS A CA 1
ATOM 713 C C . HIS A 1 87 ? -43.817 1.074 -4.479 1.00 91.69 87 HIS A C 1
ATOM 715 O O . HIS A 1 87 ? -43.245 0.229 -3.800 1.00 91.69 87 HIS A O 1
ATOM 721 N N . GLY A 1 88 ? -45.079 1.426 -4.253 1.00 85.50 88 GLY A N 1
ATOM 722 C CA . GLY A 1 88 ? -45.849 0.743 -3.212 1.00 85.50 88 GLY A CA 1
ATOM 723 C C . GLY A 1 88 ? -46.280 1.584 -2.004 1.00 85.50 88 GLY A C 1
ATOM 724 O O . GLY A 1 88 ? -46.728 0.985 -1.035 1.00 85.50 88 GLY A O 1
ATOM 725 N N . TYR A 1 89 ? -46.128 2.921 -2.001 1.00 87.69 89 TYR A N 1
ATOM 726 C CA . TYR A 1 89 ? -46.252 3.691 -0.744 1.00 87.69 89 TYR A CA 1
ATOM 727 C C . TYR A 1 89 ? -47.645 3.640 -0.115 1.00 87.69 89 TYR A C 1
ATOM 729 O O . TYR A 1 89 ? -47.765 3.526 1.101 1.00 87.69 89 TYR A O 1
ATOM 737 N N . GLU A 1 90 ? -48.677 3.628 -0.957 1.00 82.00 90 GLU A N 1
ATOM 738 C CA . GLU A 1 90 ? -50.084 3.534 -0.551 1.00 82.00 90 GLU A CA 1
ATOM 739 C C . GLU A 1 90 ? -50.545 2.081 -0.324 1.00 82.00 90 GLU A C 1
ATOM 741 O O . GLU A 1 90 ? -51.707 1.831 -0.008 1.00 82.00 90 GLU A O 1
ATOM 746 N N . GLN A 1 91 ? -49.671 1.098 -0.557 1.00 84.56 91 GLN A N 1
ATOM 747 C CA . GLN A 1 91 ? -49.968 -0.325 -0.430 1.00 84.56 91 GLN A CA 1
ATOM 748 C C . GLN A 1 91 ? -49.533 -0.852 0.942 1.00 84.56 91 GLN A C 1
ATOM 750 O O . GLN A 1 91 ? -48.609 -0.338 1.559 1.00 84.56 91 GLN A O 1
ATOM 755 N N . SER A 1 92 ? -50.162 -1.926 1.422 1.00 80.88 92 SER A N 1
ATOM 756 C CA . SER A 1 92 ? -49.722 -2.609 2.645 1.00 80.88 92 SER A CA 1
ATOM 757 C C . SER A 1 92 ? -48.488 -3.492 2.406 1.00 80.88 92 SER A C 1
ATOM 759 O O . SER A 1 92 ? -48.153 -3.842 1.270 1.00 80.88 92 SER A O 1
ATOM 761 N N . PHE A 1 93 ? -47.828 -3.936 3.481 1.00 83.00 93 PHE A N 1
ATOM 762 C CA . PHE A 1 93 ? -46.723 -4.900 3.382 1.00 83.00 93 PHE A CA 1
ATOM 763 C C . PHE A 1 93 ? -47.152 -6.208 2.691 1.00 83.00 93 PHE A C 1
ATOM 765 O O . PHE A 1 93 ? -46.424 -6.743 1.857 1.00 83.00 93 PHE A O 1
ATOM 772 N N . ALA A 1 94 ? -48.365 -6.703 2.970 1.00 82.38 94 ALA A N 1
ATOM 773 C CA . ALA A 1 94 ? -48.915 -7.893 2.316 1.00 82.38 94 ALA A CA 1
ATOM 774 C C . ALA A 1 94 ? -49.138 -7.681 0.807 1.00 82.38 94 ALA A C 1
ATOM 776 O O . ALA A 1 94 ? -48.777 -8.537 0.001 1.00 82.38 94 ALA A O 1
ATOM 777 N N . GLN A 1 95 ? -49.657 -6.515 0.415 1.00 85.88 95 GLN A N 1
ATOM 778 C CA . GLN A 1 95 ? -49.808 -6.145 -0.996 1.00 85.88 95 GLN A CA 1
ATOM 779 C C . GLN A 1 95 ? -48.447 -5.969 -1.685 1.00 85.88 95 GLN A C 1
ATOM 781 O O . GLN A 1 95 ? -48.291 -6.352 -2.841 1.00 85.88 95 GLN A O 1
ATOM 786 N N . SER A 1 96 ? -47.437 -5.470 -0.969 1.00 89.12 96 SER A N 1
ATOM 787 C CA . SER A 1 96 ? -46.067 -5.351 -1.479 1.00 89.12 96 SER A CA 1
ATOM 788 C C . SER A 1 96 ? -45.425 -6.722 -1.736 1.00 89.12 96 SER A C 1
ATOM 790 O O . SER A 1 96 ? -44.758 -6.896 -2.754 1.00 89.12 96 SER A O 1
ATOM 792 N N . LYS A 1 97 ? -45.688 -7.738 -0.898 1.00 89.31 97 LYS A N 1
ATOM 793 C CA . LYS A 1 97 ? -45.282 -9.131 -1.189 1.00 89.31 97 LYS A CA 1
ATOM 794 C C . LYS A 1 97 ? -45.943 -9.660 -2.461 1.00 89.31 97 LYS A C 1
ATOM 796 O O . LYS A 1 97 ? -45.269 -10.249 -3.298 1.00 89.31 97 LYS A O 1
ATOM 801 N N . GLN A 1 98 ? -47.238 -9.399 -2.643 1.00 89.56 98 GLN A N 1
ATOM 802 C CA . GLN A 1 98 ? -47.943 -9.778 -3.869 1.00 89.56 98 GLN A CA 1
ATOM 803 C C . GLN A 1 98 ? -47.358 -9.064 -5.102 1.00 89.56 98 GLN A C 1
ATOM 805 O O . GLN A 1 98 ? -47.180 -9.678 -6.149 1.00 89.56 98 GLN A O 1
ATOM 810 N N . MET A 1 99 ? -46.979 -7.787 -4.980 1.00 93.12 99 MET A N 1
ATOM 811 C CA . MET A 1 99 ? -46.295 -7.054 -6.051 1.00 93.12 99 MET A CA 1
ATOM 812 C C . MET A 1 99 ? -44.936 -7.666 -6.415 1.00 93.12 99 MET A C 1
ATOM 814 O O . MET A 1 99 ? -44.551 -7.608 -7.587 1.00 93.12 99 MET A O 1
ATOM 818 N N . LEU A 1 100 ? -44.214 -8.242 -5.447 1.00 94.31 100 LEU A N 1
ATOM 819 C CA . LEU A 1 100 ? -42.968 -8.967 -5.703 1.00 94.31 100 LEU A CA 1
ATOM 820 C C . LEU A 1 100 ? -43.240 -10.251 -6.496 1.00 94.31 100 LEU A C 1
ATOM 822 O O . LEU A 1 100 ? -42.585 -10.479 -7.509 1.00 94.31 100 LEU A O 1
ATOM 826 N N . GLU A 1 101 ? -44.250 -11.034 -6.109 1.00 91.06 101 GLU A N 1
ATOM 827 C CA . GLU A 1 101 ? -44.655 -12.266 -6.816 1.00 91.06 101 GLU A CA 1
ATOM 828 C C . GLU A 1 101 ? -45.117 -12.004 -8.247 1.00 91.06 101 GLU A C 1
ATOM 830 O O . GLU A 1 101 ? -44.743 -12.721 -9.171 1.00 91.06 101 GLU A O 1
ATOM 835 N N . GLU A 1 102 ? -45.892 -10.939 -8.446 1.00 90.88 102 GLU A N 1
ATOM 836 C CA . GLU A 1 102 ? -46.394 -10.522 -9.757 1.00 90.88 102 GLU A CA 1
ATOM 837 C C . GLU A 1 102 ? -45.317 -9.854 -10.633 1.00 90.88 102 GLU A C 1
ATOM 839 O O . GLU A 1 102 ? -45.587 -9.488 -11.777 1.00 90.88 102 GLU A O 1
ATOM 844 N N . GLY A 1 103 ? -44.104 -9.645 -10.108 1.00 88.81 103 GLY A N 1
ATOM 845 C CA . GLY A 1 103 ? -42.997 -9.011 -10.828 1.00 88.81 103 GLY A CA 1
ATOM 846 C C . GLY A 1 103 ? -43.149 -7.505 -11.065 1.00 88.81 103 GLY A C 1
ATOM 847 O O . GLY A 1 103 ? -42.459 -6.925 -11.913 1.00 88.81 103 GLY A O 1
ATOM 848 N N . LYS A 1 104 ? -44.038 -6.850 -10.312 1.00 92.12 104 LYS A N 1
ATOM 849 C CA . LYS A 1 104 ? -44.223 -5.389 -10.327 1.00 92.12 104 LYS A CA 1
ATOM 850 C C . LYS A 1 104 ? -43.077 -4.662 -9.622 1.00 92.12 104 LYS A C 1
ATOM 852 O O . LYS A 1 104 ? -42.733 -3.553 -10.028 1.00 92.12 104 LYS A O 1
ATOM 857 N N . ILE A 1 105 ? -42.475 -5.306 -8.624 1.00 95.88 105 ILE A N 1
ATOM 858 C CA . ILE A 1 105 ? -41.226 -4.900 -7.968 1.00 95.88 105 ILE A CA 1
ATOM 859 C C . ILE A 1 105 ? -40.210 -6.043 -8.042 1.00 95.88 105 ILE A C 1
ATOM 861 O O . ILE A 1 105 ? -40.586 -7.200 -8.222 1.00 95.88 105 ILE A O 1
ATOM 865 N N . ASP A 1 106 ? -38.930 -5.707 -7.942 1.00 94.38 106 ASP A N 1
ATOM 866 C CA . ASP A 1 106 ? -37.794 -6.623 -8.071 1.00 94.38 106 ASP A CA 1
ATOM 867 C C . ASP A 1 106 ? -37.274 -7.111 -6.717 1.00 94.38 106 ASP A C 1
ATOM 869 O O . ASP A 1 106 ? -36.797 -8.240 -6.623 1.00 94.38 106 ASP A O 1
ATOM 873 N N . LEU A 1 107 ? -37.420 -6.306 -5.661 1.00 95.56 107 LEU A N 1
ATOM 874 C CA . LEU A 1 107 ? -37.077 -6.711 -4.299 1.00 95.56 107 LEU A CA 1
ATOM 875 C C . LEU A 1 107 ? -37.979 -6.069 -3.243 1.00 95.56 107 LEU A C 1
ATOM 877 O O . LEU A 1 107 ? -38.553 -4.994 -3.451 1.00 95.56 107 LEU A O 1
ATOM 881 N N . LEU A 1 108 ? -38.049 -6.725 -2.086 1.00 94.44 108 LEU A N 1
ATOM 882 C CA . LEU A 1 108 ? -38.732 -6.252 -0.887 1.00 94.44 108 LEU A CA 1
ATOM 883 C C . LEU A 1 108 ? -37.812 -6.390 0.334 1.00 94.44 108 LEU A C 1
ATOM 885 O O . LEU A 1 108 ? -37.164 -7.419 0.519 1.00 94.44 108 LEU A O 1
ATOM 889 N N . THR A 1 109 ? -37.755 -5.356 1.168 1.00 92.81 109 THR A N 1
ATOM 890 C CA . THR A 1 109 ? -36.962 -5.328 2.406 1.00 92.81 109 THR A CA 1
ATOM 891 C C . THR A 1 109 ? -37.813 -5.737 3.622 1.00 92.81 109 THR A C 1
ATOM 893 O O . THR A 1 109 ? -39.032 -5.879 3.521 1.00 92.81 109 THR A O 1
ATOM 896 N N . ALA A 1 110 ? -37.170 -5.969 4.772 1.00 88.19 110 ALA A N 1
ATOM 897 C CA . ALA A 1 110 ? -37.792 -6.399 6.035 1.00 88.19 110 ALA A CA 1
ATOM 898 C C . ALA A 1 110 ? -38.562 -7.740 6.004 1.00 88.19 110 ALA A C 1
ATOM 900 O O . ALA A 1 110 ? -39.493 -7.946 6.784 1.00 88.19 110 ALA A O 1
ATOM 901 N N . VAL A 1 111 ? -38.195 -8.689 5.134 1.00 88.44 111 VAL A N 1
ATOM 902 C CA . VAL A 1 111 ? -38.915 -9.972 5.030 1.00 88.44 111 VAL A CA 1
ATOM 903 C C . VAL A 1 111 ? -38.296 -11.026 5.954 1.00 88.44 111 VAL A C 1
ATOM 905 O O . VAL A 1 111 ? -37.109 -11.336 5.856 1.00 88.44 111 VAL A O 1
ATOM 908 N N . LYS A 1 112 ? -39.109 -11.616 6.843 1.00 86.38 112 LYS A N 1
ATOM 909 C CA . LYS A 1 112 ? -38.719 -12.764 7.683 1.00 86.38 112 LYS A CA 1
ATOM 910 C C . LYS A 1 112 ? -38.676 -14.058 6.847 1.00 86.38 112 LYS A C 1
ATOM 912 O O . LYS A 1 112 ? -39.584 -14.317 6.048 1.00 86.38 112 LYS A O 1
ATOM 917 N N . LYS A 1 113 ? -37.673 -14.915 7.075 1.00 83.12 113 LYS A N 1
ATOM 918 C CA . LYS A 1 113 ? -37.575 -16.269 6.490 1.00 83.12 113 LYS A CA 1
ATOM 919 C C . LYS A 1 113 ? -38.543 -17.236 7.194 1.00 83.12 113 LYS A C 1
ATOM 921 O O . LYS A 1 113 ? -38.142 -17.998 8.066 1.00 83.12 113 LYS A O 1
ATOM 926 N N . SER A 1 114 ? -39.828 -17.183 6.847 1.00 78.00 114 SER A N 1
ATOM 927 C CA . SER A 1 114 ? -40.832 -18.161 7.294 1.00 78.00 114 SER A CA 1
ATOM 928 C C . SER A 1 114 ? -40.964 -19.313 6.291 1.00 78.00 114 SER A C 1
ATOM 930 O O . SER A 1 114 ? -40.556 -19.177 5.137 1.00 78.00 114 SER A O 1
ATOM 932 N N . ARG A 1 115 ? -41.567 -20.438 6.710 1.00 72.00 115 ARG A N 1
ATOM 933 C CA . ARG A 1 115 ? -41.834 -21.582 5.813 1.00 72.00 115 ARG A CA 1
ATOM 934 C C . ARG A 1 115 ? -42.607 -21.157 4.556 1.00 72.00 115 ARG A C 1
ATOM 936 O O . ARG A 1 115 ? -42.199 -21.517 3.464 1.00 72.00 115 ARG A O 1
ATOM 943 N N . ASP A 1 116 ? -43.635 -20.317 4.707 1.00 75.94 116 ASP A N 1
ATOM 944 C CA . ASP A 1 116 ? -44.418 -19.796 3.572 1.00 75.94 116 ASP A CA 1
ATOM 945 C C . ASP A 1 116 ? -43.573 -18.927 2.624 1.00 75.94 116 ASP A C 1
ATOM 947 O O . ASP A 1 116 ? -43.654 -19.063 1.405 1.00 75.94 116 ASP A O 1
ATOM 951 N N . ASN A 1 117 ? -42.702 -18.065 3.162 1.00 82.94 117 ASN A N 1
ATOM 952 C CA . ASN A 1 117 ? -41.935 -17.148 2.320 1.00 82.94 117 ASN A CA 1
ATOM 953 C C . ASN A 1 117 ? -40.759 -17.835 1.596 1.00 82.94 117 ASN A C 1
ATOM 955 O O . ASN A 1 117 ? -40.445 -17.439 0.479 1.00 82.94 117 ASN A O 1
ATOM 959 N N . ILE A 1 118 ? -40.116 -18.853 2.186 1.00 84.81 118 ILE A N 1
ATOM 960 C CA . ILE A 1 118 ? -39.014 -19.619 1.548 1.00 84.81 118 ILE A CA 1
ATOM 961 C C . ILE A 1 118 ? -39.514 -20.417 0.335 1.00 84.81 118 ILE A C 1
ATOM 963 O O . ILE A 1 118 ? -38.807 -20.590 -0.665 1.00 84.81 118 ILE A O 1
ATOM 967 N N . ASP A 1 119 ? -40.770 -20.856 0.367 1.00 84.00 119 ASP A N 1
ATOM 968 C CA . ASP A 1 119 ? -41.372 -21.530 -0.778 1.00 84.00 119 ASP A CA 1
ATOM 969 C C . ASP A 1 119 ? -41.684 -20.563 -1.935 1.00 84.00 119 ASP A C 1
ATOM 971 O O . ASP A 1 119 ? -41.708 -20.996 -3.091 1.00 84.00 119 ASP A O 1
ATOM 975 N N . ARG A 1 120 ? -41.819 -19.258 -1.659 1.00 85.94 120 ARG A N 1
ATOM 976 C CA . ARG A 1 120 ? -42.289 -18.230 -2.608 1.00 85.94 120 ARG A CA 1
ATOM 977 C C . ARG A 1 120 ? -41.197 -17.268 -3.101 1.00 85.94 120 ARG A C 1
ATOM 979 O O . ARG A 1 120 ? -41.310 -16.755 -4.213 1.00 85.94 120 ARG A O 1
ATOM 986 N N . PHE A 1 121 ? -40.130 -17.061 -2.329 1.00 95.06 121 PHE A N 1
ATOM 987 C CA . PHE A 1 121 ? -39.077 -16.072 -2.590 1.00 95.06 121 PHE A CA 1
ATOM 988 C C . PHE A 1 121 ? -37.677 -16.620 -2.311 1.00 95.06 121 PHE A C 1
ATOM 990 O O . PHE A 1 121 ? -37.508 -17.495 -1.462 1.00 95.06 121 PHE A O 1
ATOM 997 N N . ASP A 1 122 ? -36.676 -16.033 -2.967 1.00 94.31 122 ASP A N 1
ATOM 998 C CA . ASP A 1 122 ? -35.274 -16.205 -2.582 1.00 94.31 122 ASP A CA 1
ATOM 999 C C . ASP A 1 122 ? -34.809 -15.012 -1.738 1.00 94.31 122 ASP A C 1
ATOM 1001 O O . ASP A 1 122 ? -35.349 -13.909 -1.830 1.00 94.31 122 ASP A O 1
ATOM 1005 N N . PHE A 1 123 ? -33.809 -15.232 -0.888 1.00 96.12 123 PHE A N 1
ATOM 1006 C CA . PHE A 1 123 ? -33.426 -14.287 0.159 1.00 96.12 123 PHE A CA 1
ATOM 1007 C C . PHE A 1 123 ? -31.945 -13.964 0.144 1.00 96.12 123 PHE A C 1
ATOM 1009 O O . PHE A 1 123 ? -31.121 -14.838 -0.131 1.00 96.12 123 PHE A O 1
ATOM 1016 N N . SER A 1 124 ? -31.609 -12.741 0.560 1.00 94.75 124 SER A N 1
ATOM 1017 C CA . SER A 1 124 ? -30.227 -12.341 0.802 1.00 94.75 124 SER A CA 1
ATOM 1018 C C . SER A 1 124 ? -29.509 -13.309 1.752 1.00 94.75 124 SER A C 1
ATOM 1020 O O . SER A 1 124 ? -30.091 -13.892 2.681 1.00 94.75 124 SER A O 1
ATOM 1022 N N . LYS A 1 125 ? -28.211 -13.481 1.495 1.00 88.75 125 LYS A N 1
ATOM 1023 C CA . LYS A 1 125 ? -27.286 -14.302 2.279 1.00 88.75 125 LYS A CA 1
ATOM 1024 C C . LYS A 1 125 ? -27.115 -13.724 3.682 1.00 88.75 125 LYS A C 1
ATOM 1026 O O . LYS A 1 125 ? -27.195 -14.463 4.658 1.00 88.75 125 LYS A O 1
ATOM 1031 N N . TYR A 1 126 ? -26.944 -12.407 3.768 1.00 87.25 126 TYR A N 1
ATOM 1032 C CA . TYR A 1 126 ? -26.797 -11.667 5.019 1.00 87.25 126 TYR A CA 1
ATOM 1033 C C . TYR A 1 126 ? -28.146 -11.073 5.457 1.00 87.25 126 TYR A C 1
ATOM 1035 O O . TYR A 1 126 ? -28.938 -10.631 4.615 1.00 87.25 126 TYR A O 1
ATOM 1043 N N . SER A 1 127 ? -28.420 -11.086 6.765 1.00 89.31 127 SER A N 1
ATOM 1044 C CA . SER A 1 127 ? -29.555 -10.369 7.356 1.00 89.31 127 SER A CA 1
ATOM 1045 C C . SER A 1 127 ? -29.308 -8.866 7.322 1.00 89.31 127 SER A C 1
ATOM 1047 O O . SER A 1 127 ? -28.170 -8.424 7.456 1.00 89.31 127 SER A O 1
ATOM 1049 N N . ILE A 1 128 ? -30.379 -8.088 7.213 1.00 90.62 128 ILE A N 1
ATOM 1050 C CA . ILE A 1 128 ? -30.332 -6.618 7.210 1.00 90.62 128 ILE A CA 1
ATOM 1051 C C . ILE A 1 128 ? -30.824 -6.008 8.529 1.00 90.62 128 ILE A C 1
ATOM 1053 O O . ILE A 1 128 ? -31.196 -4.844 8.562 1.00 90.62 128 ILE A O 1
ATOM 1057 N N . GLY A 1 129 ? -30.897 -6.814 9.590 1.00 83.38 129 GLY A N 1
ATOM 1058 C CA . GLY A 1 129 ? -31.367 -6.425 10.918 1.00 83.38 129 GLY A CA 1
ATOM 1059 C C . GLY A 1 129 ? -32.140 -7.546 11.612 1.00 83.38 129 GLY A C 1
ATOM 1060 O O . GLY A 1 129 ? -32.354 -8.624 11.041 1.00 83.38 129 GLY A O 1
ATOM 1061 N N . SER A 1 130 ? -32.589 -7.276 12.834 1.00 79.81 130 SER A N 1
ATOM 1062 C CA . SER A 1 130 ? -33.558 -8.096 13.560 1.00 79.81 130 SER A CA 1
ATOM 1063 C C . SER A 1 130 ? -34.811 -7.282 13.881 1.00 79.81 130 SER A C 1
ATOM 1065 O O . SER A 1 130 ? -34.787 -6.054 13.952 1.00 79.81 130 SER A O 1
ATOM 1067 N N . ALA A 1 131 ? -35.930 -7.982 14.023 1.00 82.06 131 ALA A N 1
ATOM 1068 C CA . ALA A 1 131 ? -37.202 -7.420 14.437 1.00 82.06 131 ALA A CA 1
ATOM 1069 C C . ALA A 1 131 ? -37.796 -8.313 15.527 1.00 82.06 131 ALA A C 1
ATOM 1071 O O . ALA A 1 131 ? -37.973 -9.514 15.307 1.00 82.06 131 ALA A O 1
ATOM 1072 N N . SER A 1 132 ? -38.135 -7.728 16.671 1.00 82.44 132 SER A N 1
ATOM 1073 C CA . SER A 1 132 ? -38.926 -8.367 17.723 1.00 82.44 132 SER A CA 1
ATOM 1074 C C . SER A 1 132 ? -40.329 -7.770 17.766 1.00 82.44 132 SER A C 1
ATOM 1076 O O . SER A 1 132 ? -40.601 -6.718 17.168 1.00 82.44 132 SER A O 1
ATOM 1078 N N . THR A 1 133 ? -41.233 -8.462 18.448 1.00 86.06 133 THR A N 1
ATOM 1079 C CA . THR A 1 133 ? -42.524 -7.919 18.852 1.00 86.06 133 THR A CA 1
ATOM 1080 C C . THR A 1 133 ? -42.363 -7.293 20.232 1.00 86.06 133 THR A C 1
ATOM 1082 O O . THR A 1 133 ? -41.871 -7.919 21.166 1.00 86.06 133 THR A O 1
ATOM 1085 N N . LEU A 1 134 ? -42.739 -6.024 20.332 1.00 87.50 134 LEU A N 1
ATOM 1086 C CA . LEU A 1 134 ? -42.730 -5.235 21.549 1.00 87.50 134 LEU A CA 1
ATOM 1087 C C . LEU A 1 134 ? -44.146 -5.100 22.081 1.00 87.50 134 LEU A C 1
ATOM 1089 O O . LEU A 1 134 ? -45.074 -4.814 21.317 1.00 87.50 134 LEU A O 1
ATOM 1093 N N . LEU A 1 135 ? -44.267 -5.202 23.397 1.00 89.31 135 LEU A N 1
ATOM 1094 C CA . LEU A 1 135 ? -45.409 -4.698 24.133 1.00 89.31 135 LEU A CA 1
ATOM 1095 C C . LEU A 1 135 ? -45.000 -3.370 24.778 1.00 89.31 135 LEU A C 1
ATOM 1097 O O . LEU A 1 135 ? -44.053 -3.324 25.568 1.00 89.31 135 LEU A O 1
ATOM 1101 N N . THR A 1 136 ? -45.671 -2.282 24.405 1.00 88.62 136 THR A N 1
ATOM 1102 C CA . THR A 1 136 ? -45.384 -0.932 24.909 1.00 88.62 136 THR A CA 1
ATOM 1103 C C . THR A 1 136 ? -46.592 -0.333 25.616 1.00 88.62 136 THR A C 1
ATOM 1105 O O . THR A 1 136 ? -47.729 -0.635 25.276 1.00 88.62 136 THR A O 1
ATOM 1108 N N . VAL A 1 137 ? -46.366 0.525 26.606 1.00 89.38 137 VAL A N 1
ATOM 1109 C CA . VAL A 1 137 ? -47.405 1.279 27.332 1.00 89.38 137 VAL A CA 1
ATOM 1110 C C . VAL A 1 137 ? -47.107 2.768 27.258 1.00 89.38 137 VAL A C 1
ATOM 1112 O O . VAL A 1 137 ? -45.991 3.164 26.931 1.00 89.38 137 VAL A O 1
ATOM 1115 N N . LYS A 1 138 ? -48.078 3.623 27.583 1.00 84.88 138 LYS A N 1
ATOM 1116 C CA . LYS A 1 138 ? -47.845 5.070 27.697 1.00 84.88 138 LYS A CA 1
ATOM 1117 C C . LYS A 1 138 ? -46.739 5.343 28.726 1.00 84.88 138 LYS A C 1
ATOM 1119 O O . LYS A 1 138 ? -46.775 4.793 29.827 1.00 84.88 138 LYS A O 1
ATOM 1124 N N . ALA A 1 139 ? -45.765 6.185 28.389 1.00 71.25 139 ALA A N 1
ATOM 1125 C CA . ALA A 1 139 ? -44.696 6.535 29.321 1.00 71.25 139 ALA A CA 1
ATOM 1126 C C . ALA A 1 139 ? -45.279 7.183 30.591 1.00 71.25 139 ALA A C 1
ATOM 1128 O O . ALA A 1 139 ? -46.180 8.023 30.518 1.00 71.25 139 ALA A O 1
ATOM 1129 N N . GLY A 1 140 ? -44.800 6.760 31.763 1.00 62.62 140 GLY A N 1
ATOM 1130 C CA . GLY A 1 140 ? -45.377 7.124 33.062 1.00 62.62 140 GLY A CA 1
ATOM 1131 C C . GLY A 1 140 ? -46.464 6.171 33.577 1.00 62.62 140 GLY A C 1
ATOM 1132 O O . GLY A 1 140 ? -46.961 6.372 34.686 1.00 62.62 140 GLY A O 1
ATOM 1133 N N . ASN A 1 141 ? -46.846 5.135 32.820 1.00 75.00 141 ASN A N 1
ATOM 1134 C CA . ASN A 1 141 ? -47.806 4.129 33.275 1.00 75.00 141 ASN A CA 1
ATOM 1135 C C . ASN A 1 141 ? -47.192 3.264 34.390 1.00 75.00 141 ASN A C 1
ATOM 1137 O O . ASN A 1 141 ? -46.270 2.491 34.158 1.00 75.00 141 ASN A O 1
ATOM 1141 N N . SER A 1 142 ? -47.724 3.399 35.608 1.00 75.38 142 SER A N 1
ATOM 1142 C CA . SER A 1 142 ? -47.311 2.636 36.795 1.00 75.38 142 SER A CA 1
ATOM 1143 C C . SER A 1 142 ? -48.237 1.462 37.131 1.00 75.38 142 SER A C 1
ATOM 1145 O O . SER A 1 142 ? -48.067 0.823 38.168 1.00 75.38 142 SER A O 1
ATOM 1147 N N . ARG A 1 143 ? -49.250 1.196 36.293 1.00 81.50 143 ARG A N 1
ATOM 1148 C CA . ARG A 1 143 ? -50.231 0.121 36.506 1.00 81.50 143 ARG A CA 1
ATOM 1149 C C . ARG A 1 143 ? -49.769 -1.214 35.930 1.00 81.50 143 ARG A C 1
ATOM 1151 O O . ARG A 1 143 ? -50.095 -2.237 36.516 1.00 81.50 143 ARG A O 1
ATOM 1158 N N . ILE A 1 144 ? -49.044 -1.193 34.812 1.00 83.25 144 ILE A N 1
ATOM 1159 C CA . ILE A 1 144 ? -48.551 -2.387 34.113 1.00 83.25 144 ILE A CA 1
ATOM 1160 C C . ILE A 1 144 ? -47.032 -2.443 34.291 1.00 83.25 144 ILE A C 1
ATOM 1162 O O . ILE A 1 144 ? -46.326 -1.545 33.839 1.00 83.25 144 ILE A O 1
ATOM 1166 N N . ILE A 1 145 ? -46.533 -3.471 34.981 1.00 77.00 145 ILE A N 1
ATOM 1167 C CA . ILE A 1 145 ? -45.137 -3.545 35.438 1.00 77.00 145 ILE A CA 1
ATOM 1168 C C . ILE A 1 145 ? -44.419 -4.702 34.738 1.00 77.00 145 ILE A C 1
ATOM 1170 O O . ILE A 1 145 ? -44.854 -5.848 34.811 1.00 77.00 145 ILE A O 1
ATOM 1174 N N . SER A 1 146 ? -43.297 -4.416 34.074 1.00 76.56 146 SER A N 1
ATOM 1175 C CA . SER A 1 146 ? -42.469 -5.435 33.409 1.00 76.56 146 SER A CA 1
ATOM 1176 C C . SER A 1 146 ? -42.105 -6.596 34.350 1.00 76.56 146 SER A C 1
ATOM 1178 O O . SER A 1 146 ? -41.801 -6.395 35.531 1.00 76.56 146 SER A O 1
ATOM 1180 N N . GLY A 1 147 ? -42.201 -7.828 33.844 1.00 71.50 147 GLY A N 1
ATOM 1181 C CA . GLY A 1 147 ? -41.934 -9.061 34.596 1.00 71.50 147 GLY A CA 1
ATOM 1182 C C . GLY A 1 147 ? -42.982 -9.456 35.651 1.00 71.50 147 GLY A C 1
ATOM 1183 O O . GLY A 1 147 ? -42.843 -10.520 36.247 1.00 71.50 147 GLY A O 1
ATOM 1184 N N . HIS A 1 148 ? -44.024 -8.645 35.871 1.00 80.69 148 HIS A N 1
ATOM 1185 C CA . HIS A 1 148 ? -45.097 -8.878 36.851 1.00 80.69 148 HIS A CA 1
ATOM 1186 C C . HIS A 1 148 ? -46.435 -9.107 36.126 1.00 80.69 148 HIS A C 1
ATOM 1188 O O . HIS A 1 148 ? -47.297 -8.223 36.064 1.00 80.69 148 HIS A O 1
ATOM 1194 N N . TYR A 1 149 ? -46.599 -10.287 35.518 1.00 87.06 149 TYR A N 1
ATOM 1195 C CA . TYR A 1 149 ? -47.699 -10.618 34.593 1.00 87.06 149 TYR A CA 1
ATOM 1196 C C . TYR A 1 149 ? -49.098 -10.644 35.236 1.00 87.06 149 TYR A C 1
ATOM 1198 O O . TYR A 1 149 ? -50.116 -10.553 34.549 1.00 87.06 149 TYR A O 1
ATOM 1206 N N . GLU A 1 150 ? -49.188 -10.668 36.564 1.00 81.81 150 GLU A N 1
ATOM 1207 C CA . GLU A 1 150 ? -50.424 -10.408 37.303 1.00 81.81 150 GLU A CA 1
ATOM 1208 C C . GLU A 1 150 ? -50.994 -9.003 37.036 1.00 81.81 150 GLU A C 1
ATOM 1210 O O . GLU A 1 150 ? -52.205 -8.803 37.129 1.00 81.81 150 GLU A O 1
ATOM 1215 N N . THR A 1 151 ? -50.146 -8.042 36.650 1.00 85.75 151 THR A N 1
ATOM 1216 C CA . THR A 1 151 ? -50.556 -6.675 36.288 1.00 85.75 151 THR A CA 1
ATOM 1217 C C . THR A 1 151 ? -51.092 -6.560 34.852 1.00 85.75 151 THR A C 1
ATOM 1219 O O . THR A 1 151 ? -51.593 -5.505 34.472 1.00 85.75 151 THR A O 1
ATOM 1222 N N . TYR A 1 152 ? -51.022 -7.640 34.056 1.00 90.94 152 TYR A N 1
ATOM 1223 C CA . TYR A 1 152 ? -51.350 -7.651 32.620 1.00 90.94 152 TYR A CA 1
ATOM 1224 C C . TYR A 1 152 ? -52.761 -8.194 32.372 1.00 90.94 152 TYR A C 1
ATOM 1226 O O . TYR A 1 152 ? -53.207 -8.281 31.235 1.00 90.94 152 TYR A O 1
ATOM 1234 N N . GLN A 1 153 ? -53.483 -8.578 33.425 1.00 92.50 153 GLN A N 1
ATOM 1235 C CA . GLN A 1 153 ? -54.770 -9.252 33.296 1.00 92.50 153 GLN A CA 1
ATOM 1236 C C . GLN A 1 153 ? -55.857 -8.306 32.772 1.00 92.50 153 GLN A C 1
ATOM 1238 O O . GLN A 1 153 ? -56.208 -7.320 33.418 1.00 92.50 153 GLN A O 1
ATOM 1243 N N . GLY A 1 154 ? -56.426 -8.647 31.617 1.00 89.50 154 GLY A N 1
ATOM 1244 C CA . GLY A 1 154 ? -57.517 -7.917 30.975 1.00 89.50 154 GLY A CA 1
ATOM 1245 C C . GLY A 1 154 ? -57.107 -6.599 30.317 1.00 89.50 154 GLY A C 1
ATOM 1246 O O . GLY A 1 154 ? -57.974 -5.758 30.093 1.00 89.50 154 GLY A O 1
ATOM 1247 N N . ILE A 1 155 ? -55.819 -6.389 30.024 1.00 94.56 155 ILE A N 1
ATOM 1248 C CA . ILE A 1 155 ? -55.353 -5.155 29.373 1.00 94.56 155 ILE A CA 1
ATOM 1249 C C . ILE A 1 155 ? -55.875 -5.050 27.935 1.00 94.56 155 ILE A C 1
ATOM 1251 O O . ILE A 1 155 ? -55.925 -6.044 27.204 1.00 94.56 155 ILE A O 1
ATOM 1255 N N . ARG A 1 156 ? -56.234 -3.835 27.506 1.00 96.31 156 ARG A N 1
ATOM 1256 C CA . ARG A 1 156 ? -56.610 -3.551 26.114 1.00 96.31 156 ARG A CA 1
ATOM 1257 C C . ARG A 1 156 ? -55.344 -3.309 25.303 1.00 96.31 156 ARG A C 1
ATOM 1259 O O . ARG A 1 156 ? -54.661 -2.304 25.508 1.00 96.31 156 ARG A O 1
ATOM 1266 N N . ILE A 1 157 ? -55.026 -4.225 24.396 1.00 95.44 157 ILE A N 1
ATOM 1267 C CA . ILE A 1 157 ? -53.842 -4.157 23.542 1.00 95.44 157 ILE A CA 1
ATOM 1268 C C . ILE A 1 157 ? -54.262 -3.685 22.155 1.00 95.44 157 ILE A C 1
ATOM 1270 O O . ILE A 1 157 ? -54.987 -4.372 21.436 1.00 95.44 157 ILE A O 1
ATOM 1274 N N . GLY A 1 158 ? -53.776 -2.513 21.764 1.00 93.62 158 GLY A N 1
ATOM 1275 C CA . GLY A 1 158 ? -53.914 -2.031 20.403 1.00 93.62 158 GLY A CA 1
ATOM 1276 C C . GLY A 1 158 ? -52.937 -2.728 19.455 1.00 93.62 158 GLY A C 1
ATOM 1277 O O . GLY A 1 158 ? -51.755 -2.891 19.775 1.00 93.62 158 GLY A O 1
ATOM 1278 N N . ILE A 1 159 ? -53.408 -3.097 18.267 1.00 90.56 159 ILE A N 1
ATOM 1279 C CA . ILE A 1 159 ? -52.591 -3.724 17.224 1.00 90.56 159 ILE A CA 1
ATOM 1280 C C . ILE A 1 159 ? -53.024 -3.255 15.827 1.00 90.56 159 ILE A C 1
ATOM 1282 O O . ILE A 1 159 ? -54.203 -3.007 15.570 1.00 90.56 159 ILE A O 1
ATOM 1286 N N . VAL A 1 160 ? -52.068 -3.139 14.902 1.00 84.38 160 VAL A N 1
ATOM 1287 C CA . VAL A 1 160 ? -52.374 -3.047 13.463 1.00 84.38 160 VAL A CA 1
ATOM 1288 C C . VAL A 1 160 ? -52.518 -4.474 12.923 1.00 84.38 160 VAL A C 1
ATOM 1290 O O . VAL A 1 160 ? -51.610 -5.265 13.192 1.00 84.38 160 VAL A O 1
ATOM 1293 N N . PRO A 1 161 ? -53.586 -4.815 12.170 1.00 77.38 161 PRO A N 1
ATOM 1294 C CA . PRO A 1 161 ? -53.848 -6.179 11.706 1.00 77.38 161 PRO A CA 1
ATOM 1295 C C . PRO A 1 161 ? -52.616 -6.866 11.097 1.00 77.38 161 PRO A C 1
ATOM 1297 O O . PRO A 1 161 ? -52.112 -6.461 10.046 1.00 77.38 161 PRO A O 1
ATOM 1300 N N . ASP A 1 162 ? -52.131 -7.912 11.768 1.00 72.06 162 ASP A N 1
ATOM 1301 C CA . ASP A 1 162 ? -50.953 -8.683 11.367 1.00 72.06 162 ASP A CA 1
ATOM 1302 C C . ASP A 1 162 ? -51.021 -10.081 11.986 1.00 72.06 162 ASP A C 1
ATOM 1304 O O . ASP A 1 162 ? -50.710 -10.277 13.163 1.00 72.06 162 ASP A O 1
ATOM 1308 N N . VAL A 1 163 ? -51.392 -11.060 11.157 1.00 68.81 163 VAL A N 1
ATOM 1309 C CA . VAL A 1 163 ? -51.614 -12.459 11.555 1.00 68.81 163 VAL A CA 1
ATOM 1310 C C . VAL A 1 163 ? -50.427 -13.028 12.336 1.00 68.81 163 VAL A C 1
ATOM 1312 O O . VAL A 1 163 ? -50.619 -13.735 13.318 1.00 68.81 163 VAL A O 1
ATOM 1315 N N . VAL A 1 164 ? -49.196 -12.679 11.948 1.00 72.38 164 VAL A N 1
ATOM 1316 C CA . VAL A 1 164 ? -47.989 -13.205 12.602 1.00 72.38 164 VAL A CA 1
ATOM 1317 C C . VAL A 1 164 ? -47.839 -12.637 14.013 1.00 72.38 164 VAL A C 1
ATOM 1319 O O . VAL A 1 164 ? -47.488 -13.363 14.936 1.00 72.38 164 VAL A O 1
ATOM 1322 N N . ARG A 1 165 ? -48.122 -11.346 14.204 1.00 82.31 165 ARG A N 1
ATOM 1323 C CA . ARG A 1 165 ? -47.970 -10.687 15.508 1.00 82.31 165 ARG A CA 1
ATOM 1324 C C . ARG A 1 165 ? -49.075 -11.079 16.482 1.00 82.31 165 ARG A C 1
ATOM 1326 O O . ARG A 1 165 ? -48.815 -11.173 17.675 1.00 82.31 165 ARG A O 1
ATOM 1333 N N . GLU A 1 166 ? -50.277 -11.341 15.977 1.00 85.12 166 GLU A N 1
ATOM 1334 C CA . GLU A 1 166 ? -51.380 -11.887 16.773 1.00 85.12 166 GLU A CA 1
ATOM 1335 C C . GLU A 1 166 ? -51.055 -13.303 17.275 1.00 85.12 166 GLU A C 1
ATOM 1337 O O . GLU A 1 166 ? -51.244 -13.592 18.456 1.00 85.12 166 GLU A O 1
ATOM 1342 N N . GLU A 1 167 ? -50.482 -14.161 16.423 1.00 83.50 167 GLU A N 1
ATOM 1343 C CA . GLU A 1 167 ? -49.999 -15.487 16.830 1.00 83.50 167 GLU A CA 1
ATOM 1344 C C . GLU A 1 167 ? -48.846 -15.399 17.845 1.00 83.50 167 GLU A C 1
ATOM 1346 O O . GLU A 1 167 ? -48.873 -16.095 18.862 1.00 83.50 167 GLU A O 1
ATOM 1351 N N . GLU A 1 168 ? -47.861 -14.521 17.611 1.00 85.88 168 GLU A N 1
ATOM 1352 C CA . GLU A 1 168 ? -46.730 -14.294 18.524 1.00 85.88 168 GLU A CA 1
ATOM 1353 C C . GLU A 1 168 ? -47.203 -13.781 19.898 1.00 85.88 168 GLU A C 1
ATOM 1355 O O . GLU A 1 168 ? -46.759 -14.289 20.927 1.00 85.88 168 GLU A O 1
ATOM 1360 N N . LEU A 1 169 ? -48.129 -12.814 19.931 1.00 90.81 169 LEU A N 1
ATOM 1361 C CA . LEU A 1 169 ? -48.712 -12.285 21.168 1.00 90.81 169 LEU A CA 1
ATOM 1362 C C . LEU A 1 169 ? -49.555 -13.341 21.891 1.00 90.81 169 LEU A C 1
ATOM 1364 O O . LEU A 1 169 ? -49.464 -13.466 23.109 1.00 90.81 169 LEU A O 1
ATOM 1368 N N . SER A 1 170 ? -50.345 -14.129 21.157 1.00 89.56 170 SER A N 1
ATOM 1369 C CA . SER A 1 170 ? -51.143 -15.211 21.737 1.00 89.56 170 SER A CA 1
ATOM 1370 C C . SER A 1 170 ? -50.266 -16.295 22.357 1.00 89.56 170 SER A C 1
ATOM 1372 O O . SER A 1 170 ? -50.572 -16.767 23.452 1.00 89.56 170 SER A O 1
ATOM 1374 N N . ALA A 1 171 ? -49.184 -16.690 21.681 1.00 87.75 171 ALA A N 1
ATOM 1375 C CA . ALA A 1 171 ? -48.234 -17.662 22.211 1.00 87.75 171 ALA A CA 1
ATOM 1376 C C . ALA A 1 171 ? -47.537 -17.124 23.470 1.00 87.75 171 ALA A C 1
ATOM 1378 O O . ALA A 1 171 ? -47.433 -17.840 24.465 1.00 87.75 171 ALA A O 1
ATOM 1379 N N . TYR A 1 172 ? -47.133 -15.850 23.454 1.00 91.44 172 TYR A N 1
ATOM 1380 C CA . TYR A 1 172 ? -46.489 -15.199 24.594 1.00 91.44 172 TYR A CA 1
ATOM 1381 C C . TYR A 1 172 ? -47.425 -15.069 25.804 1.00 91.44 172 TYR A C 1
ATOM 1383 O O . TYR A 1 172 ? -47.046 -15.406 26.924 1.00 91.44 172 TYR A O 1
ATOM 1391 N N . ALA A 1 173 ? -48.677 -14.662 25.588 1.00 91.06 173 ALA A N 1
ATOM 1392 C CA . ALA A 1 173 ? -49.678 -14.566 26.648 1.00 91.06 173 ALA A CA 1
ATOM 1393 C C . ALA A 1 173 ? -50.017 -15.927 27.270 1.00 91.06 173 ALA A C 1
ATOM 1395 O O . ALA A 1 173 ? -50.204 -16.022 28.482 1.00 91.06 173 ALA A O 1
ATOM 1396 N N . GLN A 1 174 ? -50.035 -16.993 26.461 1.00 91.00 174 GLN A N 1
ATOM 1397 C CA . GLN A 1 174 ? -50.202 -18.361 26.950 1.00 91.00 174 GLN A CA 1
ATOM 1398 C C . GLN A 1 174 ? -48.981 -18.845 27.746 1.00 91.00 174 GLN A C 1
ATOM 1400 O O . GLN A 1 174 ? -49.145 -19.544 28.743 1.00 91.00 174 GLN A O 1
ATOM 1405 N N . GLU A 1 175 ? -47.766 -18.485 27.324 1.00 90.94 175 GLU A N 1
ATOM 1406 C CA . GLU A 1 175 ? -46.529 -18.816 28.039 1.00 90.94 175 GLU A CA 1
ATOM 1407 C C . GLU A 1 175 ? -46.452 -18.117 29.405 1.00 90.94 175 GLU A C 1
ATOM 1409 O O . GLU A 1 175 ? -46.009 -18.719 30.384 1.00 90.94 175 GLU A O 1
ATOM 1414 N N . LYS A 1 176 ? -46.876 -16.849 29.470 1.00 90.00 176 LYS A N 1
ATOM 1415 C CA . LYS A 1 176 ? -46.782 -15.995 30.665 1.00 90.00 176 LYS A CA 1
ATOM 1416 C C . LYS A 1 176 ? -48.059 -15.934 31.515 1.00 90.00 176 LYS A C 1
ATOM 1418 O O . LYS A 1 176 ? -48.070 -15.233 32.520 1.00 90.00 176 LYS A O 1
ATOM 1423 N N . ASP A 1 177 ? -49.097 -16.678 31.135 1.00 91.44 177 ASP A N 1
ATOM 1424 C CA . ASP A 1 177 ? -50.381 -16.809 31.842 1.00 91.44 177 ASP A CA 1
ATOM 1425 C C . ASP A 1 177 ? -51.110 -15.468 32.096 1.00 91.44 177 ASP A C 1
ATOM 1427 O O . ASP A 1 177 ? -51.523 -15.152 33.216 1.00 91.44 177 ASP A O 1
ATOM 1431 N N . PHE A 1 178 ? -51.288 -14.652 31.045 1.00 94.06 178 PHE A N 1
ATOM 1432 C CA . PHE A 1 178 ? -52.100 -13.427 31.119 1.00 94.06 178 PHE A CA 1
ATOM 1433 C C . PHE A 1 178 ? -53.186 -13.319 30.046 1.00 94.06 178 PHE A C 1
ATOM 1435 O O . PHE A 1 178 ? -53.114 -13.914 28.972 1.00 94.06 178 PHE A O 1
ATOM 1442 N N . THR A 1 179 ? -54.228 -12.547 30.359 1.00 92.44 179 THR A N 1
ATOM 1443 C CA . THR A 1 179 ? -55.397 -12.317 29.496 1.00 92.44 179 THR A CA 1
ATOM 1444 C C . THR A 1 179 ? -55.422 -10.889 28.957 1.00 92.44 179 THR A C 1
ATOM 1446 O O . THR A 1 179 ? -54.976 -9.973 29.636 1.00 92.44 179 THR A O 1
ATOM 1449 N N . TYR A 1 180 ? -55.948 -10.674 27.750 1.00 95.44 180 TYR A N 1
ATOM 1450 C CA . TYR A 1 180 ? -55.983 -9.360 27.097 1.00 95.44 180 TYR A CA 1
ATOM 1451 C C . TYR A 1 180 ? -57.184 -9.224 26.147 1.00 95.44 180 TYR A C 1
ATOM 1453 O O . TYR A 1 180 ? -57.780 -10.225 25.743 1.00 95.44 180 TYR A O 1
ATOM 1461 N N . GLU A 1 181 ? -57.528 -7.989 25.781 1.00 95.12 181 GLU A N 1
ATOM 1462 C CA . GLU A 1 181 ? -58.523 -7.652 24.752 1.00 95.12 181 GLU A CA 1
ATOM 1463 C C . GLU A 1 181 ? -57.833 -6.940 23.578 1.00 95.12 181 GLU A C 1
ATOM 1465 O O . GLU A 1 181 ? -57.104 -5.975 23.793 1.00 95.12 181 GLU A O 1
ATOM 1470 N N . LEU A 1 182 ? -58.041 -7.402 22.338 1.00 93.44 182 LEU A N 1
ATOM 1471 C CA . LEU A 1 182 ? -57.452 -6.775 21.147 1.00 93.44 182 LEU A CA 1
ATOM 1472 C C . LEU A 1 182 ? -58.323 -5.645 20.604 1.00 93.44 182 LEU A C 1
ATOM 1474 O O . LEU A 1 182 ? -59.519 -5.824 20.374 1.00 93.44 182 LEU A O 1
ATOM 1478 N N . VAL A 1 183 ? -57.685 -4.515 20.303 1.00 93.69 183 VAL A N 1
ATOM 1479 C CA . VAL A 1 183 ? -58.302 -3.374 19.621 1.00 93.69 183 VAL A CA 1
ATOM 1480 C C . VAL A 1 183 ? -57.530 -3.085 18.335 1.00 93.69 183 VAL A C 1
ATOM 1482 O O . VAL A 1 183 ? -56.315 -2.893 18.351 1.00 93.69 183 VAL A O 1
ATOM 1485 N N . TYR A 1 184 ? -58.228 -3.072 17.203 1.00 89.75 184 TYR A N 1
ATOM 1486 C CA . TYR A 1 184 ? -57.603 -2.951 15.887 1.00 89.75 184 TYR A CA 1
ATOM 1487 C C . TYR A 1 184 ? -57.571 -1.504 15.399 1.00 89.75 184 TYR A C 1
ATOM 1489 O O . TYR A 1 184 ? -58.571 -0.793 15.486 1.00 89.75 184 TYR A O 1
ATOM 1497 N N . TYR A 1 185 ? -56.437 -1.103 14.825 1.00 85.81 185 TYR A N 1
ATOM 1498 C CA . TYR A 1 185 ? -56.237 0.219 14.232 1.00 85.81 185 TYR A CA 1
ATOM 1499 C C . TYR A 1 185 ? -55.678 0.109 12.812 1.00 85.81 185 TYR A C 1
ATOM 1501 O O . TYR A 1 185 ? -54.861 -0.762 12.519 1.00 85.81 185 TYR A O 1
ATOM 1509 N N . ASP A 1 186 ? -56.080 1.033 11.937 1.00 72.94 186 ASP A N 1
ATOM 1510 C CA . ASP A 1 186 ? -55.682 1.016 10.523 1.00 72.94 186 ASP A CA 1
ATOM 1511 C C . ASP A 1 186 ? -54.218 1.432 10.307 1.00 72.94 186 ASP A C 1
ATOM 1513 O O . ASP A 1 186 ? -53.574 0.993 9.355 1.00 72.94 186 ASP A O 1
ATOM 1517 N N . THR A 1 187 ? -53.673 2.285 11.183 1.00 72.94 187 THR A N 1
ATOM 1518 C CA . THR A 1 187 ? -52.304 2.804 11.058 1.00 72.94 187 THR A CA 1
ATOM 1519 C C . THR A 1 187 ? -51.571 2.835 12.395 1.00 72.94 187 THR A C 1
ATOM 1521 O O . THR A 1 187 ? -52.173 3.016 13.456 1.00 72.94 187 THR A O 1
ATOM 1524 N N . SER A 1 188 ? -50.240 2.750 12.342 1.00 72.44 188 SER A N 1
ATOM 1525 C CA . SER A 1 188 ? -49.373 2.913 13.516 1.00 72.44 188 SER A CA 1
ATOM 1526 C C . SER A 1 188 ? -49.530 4.285 14.186 1.00 72.44 188 SER A C 1
ATOM 1528 O O . SER A 1 188 ? -49.355 4.393 15.395 1.00 72.44 188 SER A O 1
ATOM 1530 N N . LEU A 1 189 ? -49.890 5.325 13.423 1.00 70.94 189 LEU A N 1
ATOM 1531 C CA . LEU A 1 189 ? -50.090 6.682 13.936 1.00 70.94 189 LEU A CA 1
ATOM 1532 C C . LEU A 1 189 ? -51.366 6.779 14.786 1.00 70.94 189 LEU A C 1
ATOM 1534 O O . LEU A 1 189 ? -51.323 7.279 15.907 1.00 70.94 189 LEU A O 1
ATOM 1538 N N . THR A 1 190 ? -52.487 6.258 14.275 1.00 81.69 190 THR A N 1
ATOM 1539 C CA . THR A 1 190 ? -53.760 6.200 15.016 1.00 81.69 190 THR A CA 1
ATOM 1540 C C . THR A 1 190 ? -53.653 5.303 16.246 1.00 81.69 190 THR A C 1
ATOM 1542 O O . THR A 1 190 ? -54.231 5.605 17.282 1.00 81.69 190 THR A O 1
ATOM 1545 N N . LEU A 1 191 ? -52.860 4.233 16.147 1.00 85.25 191 LEU A N 1
ATOM 1546 C CA . LEU A 1 191 ? -52.560 3.331 17.253 1.00 85.25 191 LEU A CA 1
ATOM 1547 C C . LEU A 1 191 ? -51.757 4.032 18.364 1.00 85.25 191 LEU A C 1
ATOM 1549 O O . LEU A 1 191 ? -52.108 3.931 19.536 1.00 85.25 191 LEU A O 1
ATOM 1553 N N . ALA A 1 192 ? -50.711 4.782 18.000 1.00 81.00 192 ALA A N 1
ATOM 1554 C CA . ALA A 1 192 ? -49.923 5.562 18.954 1.00 81.00 192 ALA A CA 1
ATOM 1555 C C . ALA A 1 192 ? -50.762 6.659 19.632 1.00 81.00 192 ALA A C 1
ATOM 1557 O O . ALA A 1 192 ? -50.646 6.856 20.839 1.00 81.00 192 ALA A O 1
ATOM 1558 N N . GLN A 1 193 ? -51.639 7.339 18.883 1.00 83.38 193 GLN A N 1
ATOM 1559 C CA . GLN A 1 193 ? -52.567 8.335 19.435 1.00 83.38 193 GLN A CA 1
ATOM 1560 C C . GLN A 1 193 ? -53.543 7.718 20.438 1.00 83.38 193 GLN A C 1
ATOM 1562 O O . GLN A 1 193 ? -53.664 8.233 21.544 1.00 83.38 193 GLN A O 1
ATOM 1567 N N . ALA A 1 194 ? -54.146 6.574 20.113 1.00 88.56 194 ALA A N 1
ATOM 1568 C CA . ALA A 1 194 ? -55.062 5.879 21.013 1.00 88.56 194 ALA A CA 1
ATOM 1569 C C . ALA A 1 194 ? -54.421 5.479 22.353 1.00 88.56 194 ALA A C 1
ATOM 1571 O O . ALA A 1 194 ? -55.081 5.515 23.392 1.00 88.56 194 ALA A O 1
ATOM 1572 N N . LEU A 1 195 ? -53.128 5.136 22.355 1.00 89.94 195 LEU A N 1
ATOM 1573 C CA . LEU A 1 195 ? -52.381 4.890 23.591 1.00 89.94 195 LEU A CA 1
ATOM 1574 C C . LEU A 1 195 ? -52.166 6.178 24.400 1.00 89.94 195 LEU A C 1
ATOM 1576 O O . LEU A 1 195 ? -52.260 6.158 25.626 1.00 89.94 195 LEU A O 1
ATOM 1580 N N . GLN A 1 196 ? -51.899 7.308 23.737 1.00 86.12 196 GLN A N 1
ATOM 1581 C CA . GLN A 1 196 ? -51.760 8.600 24.421 1.00 86.12 196 GLN A CA 1
ATOM 1582 C C . GLN A 1 196 ? -53.095 9.099 24.989 1.00 86.12 196 GLN A C 1
ATOM 1584 O O . GLN A 1 196 ? -53.109 9.648 26.096 1.00 86.12 196 GLN A O 1
ATOM 1589 N N . ASP A 1 197 ? -54.193 8.846 24.280 1.00 88.94 197 ASP A N 1
ATOM 1590 C CA . ASP A 1 197 ? -55.564 9.177 24.683 1.00 88.94 197 ASP A CA 1
ATOM 1591 C C . ASP A 1 197 ? -56.153 8.169 25.696 1.00 88.94 197 ASP A C 1
ATOM 1593 O O . ASP A 1 197 ? -57.267 8.358 26.181 1.00 88.94 197 ASP A O 1
ATOM 1597 N N . GLU A 1 198 ? -55.387 7.131 26.068 1.00 87.25 198 GLU A N 1
ATOM 1598 C CA . GLU A 1 198 ? -55.745 6.081 27.043 1.00 87.25 198 GLU A CA 1
ATOM 1599 C C . GLU A 1 198 ? -56.972 5.227 26.636 1.00 87.25 198 GLU A C 1
ATOM 1601 O O . GLU A 1 198 ? -57.624 4.573 27.462 1.00 87.25 198 GLU A O 1
ATOM 1606 N N . GLU A 1 199 ? -57.269 5.177 25.333 1.00 91.50 199 GLU A N 1
ATOM 1607 C CA . GLU A 1 199 ? -58.279 4.286 24.743 1.00 91.50 199 GLU A CA 1
ATOM 1608 C C . GLU A 1 199 ? -57.844 2.813 24.772 1.00 91.50 199 GLU A C 1
ATOM 1610 O O . GLU A 1 199 ? -58.683 1.914 24.851 1.00 91.50 199 GLU A O 1
ATOM 1615 N N . ILE A 1 200 ? -56.533 2.580 24.761 1.00 94.69 200 ILE A N 1
ATOM 1616 C CA . ILE A 1 200 ? -55.872 1.285 24.935 1.00 94.69 200 ILE A CA 1
ATOM 1617 C C . ILE A 1 200 ? -54.818 1.397 26.035 1.00 94.69 200 ILE A C 1
ATOM 1619 O O . ILE A 1 200 ? -54.291 2.477 26.300 1.00 94.69 200 ILE A O 1
ATOM 1623 N N . ASP A 1 201 ? -54.516 0.277 26.685 1.00 93.25 201 ASP A N 1
ATOM 1624 C CA . ASP A 1 201 ? -53.598 0.234 27.826 1.00 93.25 201 ASP A CA 1
ATOM 1625 C C . ASP A 1 201 ? -52.163 -0.102 27.393 1.00 93.25 201 ASP A C 1
ATOM 1627 O O . ASP A 1 201 ? -51.201 0.351 28.019 1.00 93.25 201 ASP A O 1
ATOM 1631 N N . ALA A 1 202 ? -52.022 -0.861 26.302 1.00 92.75 202 ALA A N 1
ATOM 1632 C CA . ALA A 1 202 ? -50.747 -1.225 25.700 1.00 92.75 202 ALA A CA 1
ATOM 1633 C C . ALA A 1 202 ? -50.848 -1.315 24.167 1.00 92.75 202 ALA A C 1
ATOM 1635 O O . ALA A 1 202 ? -51.934 -1.437 23.606 1.00 92.75 202 ALA A O 1
ATOM 1636 N N . ILE A 1 203 ? -49.710 -1.290 23.481 1.00 92.94 203 ILE A N 1
ATOM 1637 C CA . ILE A 1 203 ? -49.573 -1.531 22.046 1.00 92.94 203 ILE A CA 1
ATOM 1638 C C . ILE A 1 203 ? -48.724 -2.784 21.839 1.00 92.94 203 ILE A C 1
ATOM 1640 O O . ILE A 1 203 ? -47.612 -2.867 22.355 1.00 92.94 203 ILE A O 1
ATOM 1644 N N . ALA A 1 204 ? -49.200 -3.716 21.012 1.00 90.06 204 ALA A N 1
ATOM 1645 C CA . ALA A 1 204 ? -48.365 -4.770 20.444 1.00 90.06 204 ALA A CA 1
ATOM 1646 C C . ALA A 1 204 ? -47.875 -4.332 19.058 1.00 90.06 204 ALA A C 1
ATOM 1648 O O . ALA A 1 204 ? -48.646 -4.233 18.101 1.00 90.06 204 ALA A O 1
ATOM 1649 N N . SER A 1 205 ? -46.581 -4.044 18.931 1.00 86.19 205 SER A N 1
ATOM 1650 C CA . SER A 1 205 ? -45.982 -3.567 17.675 1.00 86.19 205 SER A CA 1
ATOM 1651 C C . SER A 1 205 ? -44.596 -4.167 17.445 1.00 86.19 205 SER A C 1
ATOM 1653 O O . SER A 1 205 ? -44.156 -5.013 18.207 1.00 86.19 205 SER A O 1
ATOM 1655 N N . THR A 1 206 ? -43.911 -3.806 16.362 1.00 82.88 206 THR A N 1
ATOM 1656 C CA . THR A 1 206 ? -42.548 -4.293 16.087 1.00 82.88 206 THR A CA 1
ATOM 1657 C C . THR A 1 206 ? -41.485 -3.344 16.641 1.00 82.88 206 THR A C 1
ATOM 1659 O O . THR A 1 206 ? -41.697 -2.131 16.673 1.00 82.88 206 THR A O 1
ATOM 1662 N N . SER A 1 207 ? -40.318 -3.878 17.021 1.00 78.50 207 SER A N 1
ATOM 1663 C CA . SER A 1 207 ? -39.158 -3.094 17.474 1.00 78.50 207 SER A CA 1
ATOM 1664 C C . SER A 1 207 ? -38.636 -2.086 16.454 1.00 78.50 207 SER A C 1
ATOM 1666 O O . SER A 1 207 ? -37.967 -1.129 16.834 1.00 78.50 207 SER A O 1
ATOM 1668 N N . MET A 1 208 ? -39.012 -2.253 15.185 1.00 76.31 208 MET A N 1
ATOM 1669 C CA . MET A 1 208 ? -38.657 -1.380 14.066 1.00 76.31 208 MET A CA 1
ATOM 1670 C C . MET A 1 208 ? -39.646 -0.224 13.834 1.00 76.31 208 MET A C 1
ATOM 1672 O O . MET A 1 208 ? -39.665 0.359 12.749 1.00 76.31 208 MET A O 1
ATOM 1676 N N . ARG A 1 209 ? -40.503 0.090 14.815 1.00 77.75 209 ARG A N 1
ATOM 1677 C CA . ARG A 1 209 ? -41.425 1.234 14.782 1.00 77.75 209 ARG A CA 1
ATOM 1678 C C . ARG A 1 209 ? -40.847 2.403 15.578 1.00 77.75 209 ARG A C 1
ATOM 1680 O O . ARG A 1 209 ? -40.344 2.208 16.684 1.00 77.75 209 ARG A O 1
ATOM 1687 N N . ALA A 1 210 ? -40.992 3.622 15.062 1.00 65.50 210 ALA A N 1
ATOM 1688 C CA . ALA A 1 210 ? -40.741 4.822 15.855 1.00 65.50 210 ALA A CA 1
ATOM 1689 C C . ALA A 1 210 ? -41.765 4.940 17.005 1.00 65.50 210 ALA A C 1
ATOM 1691 O O . ALA A 1 210 ? -42.972 4.763 16.821 1.00 65.50 210 ALA A O 1
ATOM 1692 N N . ARG A 1 211 ? -41.280 5.214 18.217 1.00 72.75 211 ARG A N 1
ATOM 1693 C CA . ARG A 1 211 ? -42.099 5.342 19.433 1.00 72.75 211 ARG A CA 1
ATOM 1694 C C . ARG A 1 211 ? -42.138 6.800 19.868 1.00 72.75 211 ARG A C 1
ATOM 1696 O O . ARG A 1 211 ? -41.188 7.547 19.648 1.00 72.75 211 ARG A O 1
ATOM 1703 N N . THR A 1 212 ? -43.240 7.236 20.468 1.00 64.31 212 THR A N 1
ATOM 1704 C CA . THR A 1 212 ? -43.359 8.597 21.012 1.00 64.31 212 THR A CA 1
ATOM 1705 C C . THR A 1 212 ? -44.052 8.533 22.361 1.00 64.31 212 THR A C 1
ATOM 1707 O O . THR A 1 212 ? -45.247 8.269 22.419 1.00 64.31 212 THR A O 1
ATOM 1710 N N . ASN A 1 213 ? -43.308 8.806 23.437 1.00 68.31 213 ASN A N 1
ATOM 1711 C CA . ASN A 1 213 ? -43.829 8.794 24.806 1.00 68.31 213 ASN A CA 1
ATOM 1712 C C . ASN A 1 213 ? -44.422 7.425 25.209 1.00 68.31 213 ASN A C 1
ATOM 1714 O O . ASN A 1 213 ? -45.535 7.337 25.736 1.00 68.31 213 ASN A O 1
ATOM 1718 N N . GLU A 1 214 ? -43.675 6.353 24.929 1.00 77.25 214 GLU A N 1
ATOM 1719 C CA . GLU A 1 214 ? -44.047 4.966 25.219 1.00 77.25 214 GLU A CA 1
ATOM 1720 C C . GLU A 1 214 ? -42.892 4.220 25.898 1.00 77.25 214 GLU A C 1
ATOM 1722 O O . GLU A 1 214 ? -41.743 4.345 25.467 1.00 77.25 214 GLU A O 1
ATOM 1727 N N . TRP A 1 215 ? -43.204 3.406 26.906 1.00 74.88 215 TRP A N 1
ATOM 1728 C CA . TRP A 1 215 ? -42.268 2.500 27.569 1.00 74.88 215 TRP A CA 1
ATOM 1729 C C . TRP A 1 215 ? -42.436 1.078 27.060 1.00 74.88 215 TRP A C 1
ATOM 1731 O O . TRP A 1 215 ? -43.555 0.574 26.980 1.00 74.88 215 TRP A O 1
ATOM 1741 N N . THR A 1 216 ? -41.324 0.418 26.752 1.00 81.56 216 THR A N 1
ATOM 1742 C CA . THR A 1 216 ? -41.323 -1.013 26.440 1.00 81.56 216 THR A CA 1
ATOM 1743 C C . THR A 1 216 ? -41.397 -1.797 27.737 1.00 81.56 216 THR A C 1
ATOM 1745 O O . THR A 1 216 ? -40.525 -1.663 28.591 1.00 81.56 216 THR A O 1
ATOM 1748 N N . ILE A 1 217 ? -42.434 -2.615 27.878 1.00 80.75 217 ILE A N 1
ATOM 1749 C CA . ILE A 1 217 ? -42.623 -3.470 29.053 1.00 80.75 217 ILE A CA 1
ATOM 1750 C C . ILE A 1 217 ? -42.196 -4.910 28.789 1.00 80.75 217 ILE A C 1
ATOM 1752 O O . ILE A 1 217 ? -41.748 -5.571 29.717 1.00 80.75 217 ILE A O 1
ATOM 1756 N N . ASP A 1 218 ? -42.256 -5.360 27.534 1.00 81.56 218 ASP A N 1
ATOM 1757 C CA . ASP A 1 218 ? -41.738 -6.657 27.105 1.00 81.56 218 ASP A CA 1
ATOM 1758 C C . ASP A 1 218 ? -41.302 -6.630 25.635 1.00 81.56 218 ASP A C 1
ATOM 1760 O O . ASP A 1 218 ? -41.849 -5.893 24.811 1.00 81.56 218 ASP A O 1
ATOM 1764 N N . SER A 1 219 ? -40.334 -7.486 25.306 1.00 82.31 219 SER A N 1
ATOM 1765 C CA . SER A 1 219 ? -39.882 -7.767 23.942 1.00 82.31 219 SER A CA 1
ATOM 1766 C C . SER A 1 219 ? -39.754 -9.276 23.761 1.00 82.31 219 SER A C 1
ATOM 1768 O O . SER A 1 219 ? -39.077 -9.938 24.546 1.00 82.31 219 SER A O 1
ATOM 1770 N N . PHE A 1 220 ? -40.381 -9.824 22.725 1.00 84.56 220 PHE A N 1
ATOM 1771 C CA . PHE A 1 220 ? -40.413 -11.262 22.459 1.00 84.56 220 PHE A CA 1
ATOM 1772 C C . PHE A 1 220 ? -40.467 -11.556 20.953 1.00 84.56 220 PHE A C 1
ATOM 1774 O O . PHE A 1 220 ? -40.623 -10.657 20.126 1.00 84.56 220 PHE A O 1
ATOM 1781 N N . SER A 1 221 ? -40.296 -12.827 20.580 1.00 78.50 221 SER A N 1
ATOM 1782 C CA . SER A 1 221 ? -40.346 -13.288 19.181 1.00 78.50 221 SER A CA 1
ATOM 1783 C C . SER A 1 221 ? -39.364 -12.567 18.242 1.00 78.50 221 SER A C 1
ATOM 1785 O O . SER A 1 221 ? -39.719 -12.139 17.141 1.00 78.50 221 SER A O 1
ATOM 1787 N N . GLU A 1 222 ? -38.104 -12.428 18.671 1.00 79.38 222 GLU A N 1
ATOM 1788 C CA . GLU A 1 222 ? -37.048 -11.847 17.838 1.00 79.38 222 GLU A CA 1
ATOM 1789 C C . GLU A 1 222 ? -36.759 -12.718 16.607 1.00 79.38 222 GLU A C 1
ATOM 1791 O O . GLU A 1 222 ? -36.635 -13.942 16.677 1.00 79.38 222 GLU A O 1
ATOM 1796 N N . SER A 1 223 ? -36.682 -12.086 15.439 1.00 77.75 223 SER A N 1
ATOM 1797 C CA . SER A 1 223 ? -36.401 -12.753 14.172 1.00 77.75 223 SER A CA 1
ATOM 1798 C C . SER A 1 223 ? -35.539 -11.880 13.276 1.00 77.75 223 SER A C 1
ATOM 1800 O O . SER A 1 223 ? -35.756 -10.676 13.160 1.00 77.75 223 SER A O 1
ATOM 1802 N N . LEU A 1 224 ? -34.601 -12.506 12.570 1.00 85.06 224 LEU A N 1
ATOM 1803 C CA . LEU A 1 224 ? -33.808 -11.830 11.549 1.00 85.06 224 LEU A CA 1
ATOM 1804 C C . LEU A 1 224 ? -34.670 -11.469 10.333 1.00 85.06 224 LEU A C 1
ATOM 1806 O O . LEU A 1 224 ? -35.512 -12.258 9.886 1.00 85.06 224 LEU A O 1
ATOM 1810 N N . ILE A 1 225 ? -34.406 -10.295 9.767 1.00 89.12 225 ILE A N 1
ATOM 1811 C CA . ILE A 1 225 ? -35.037 -9.811 8.541 1.00 89.12 225 ILE A CA 1
ATOM 1812 C C . ILE A 1 225 ? -34.035 -9.764 7.387 1.00 89.12 225 ILE A C 1
ATOM 1814 O O . ILE A 1 225 ? -32.839 -9.531 7.569 1.00 89.12 225 ILE A O 1
ATOM 1818 N N . TYR A 1 226 ? -34.538 -9.998 6.180 1.00 93.94 226 TYR A N 1
ATOM 1819 C CA . TYR A 1 226 ? -33.742 -10.157 4.968 1.00 93.94 226 TYR A CA 1
ATOM 1820 C C . TYR A 1 226 ? -34.338 -9.346 3.816 1.00 93.94 226 TYR A C 1
ATOM 1822 O O . TYR A 1 226 ? -35.482 -8.879 3.881 1.00 93.94 226 TYR A O 1
ATOM 1830 N N . ILE A 1 227 ? -33.562 -9.209 2.741 1.00 95.62 227 ILE A N 1
ATOM 1831 C CA . ILE A 1 227 ? -34.073 -8.754 1.448 1.00 95.62 227 ILE A CA 1
ATOM 1832 C C . ILE A 1 227 ? -34.595 -9.981 0.705 1.00 95.62 227 ILE A C 1
ATOM 1834 O O . ILE A 1 227 ? -33.874 -10.970 0.572 1.00 95.62 227 ILE A O 1
ATOM 1838 N N . ALA A 1 228 ? -35.839 -9.921 0.242 1.00 95.62 228 ALA A N 1
ATOM 1839 C CA . ALA A 1 228 ? -36.459 -10.954 -0.575 1.00 95.62 228 ALA A CA 1
ATOM 1840 C C . ALA A 1 228 ? -36.525 -10.517 -2.041 1.00 95.62 228 ALA A C 1
ATOM 1842 O O . ALA A 1 228 ? -36.834 -9.361 -2.343 1.00 95.62 228 ALA A O 1
ATOM 1843 N N . VAL A 1 229 ? -36.283 -11.463 -2.940 1.00 96.25 229 VAL A N 1
ATOM 1844 C CA . VAL A 1 229 ? -36.439 -11.326 -4.391 1.00 96.25 229 VAL A CA 1
ATOM 1845 C C . VAL A 1 229 ? -37.344 -12.440 -4.917 1.00 96.25 229 VAL A C 1
ATOM 1847 O O . VAL A 1 229 ? -37.644 -13.409 -4.213 1.00 96.25 229 VAL A O 1
ATOM 1850 N N . ARG A 1 230 ? -37.793 -12.332 -6.170 1.00 93.94 230 ARG A N 1
ATOM 1851 C CA . ARG A 1 230 ? -38.545 -13.420 -6.813 1.00 93.94 230 ARG A CA 1
ATOM 1852 C C . ARG A 1 230 ? -37.717 -14.701 -6.845 1.00 93.94 230 ARG A C 1
ATOM 1854 O O . ARG A 1 230 ? -36.518 -14.670 -7.107 1.00 93.94 230 ARG A O 1
ATOM 1861 N N . LYS A 1 231 ? -38.381 -15.834 -6.632 1.00 90.69 231 LYS A N 1
ATOM 1862 C CA . LYS A 1 231 ? -37.743 -17.149 -6.689 1.00 90.69 231 LYS A CA 1
ATOM 1863 C C . LYS A 1 231 ? -37.093 -17.386 -8.057 1.00 90.69 231 LYS A C 1
ATOM 1865 O O . LYS A 1 231 ? -37.750 -17.234 -9.087 1.00 90.69 231 LYS A O 1
ATOM 1870 N N . GLY A 1 232 ? -35.812 -17.745 -8.061 1.00 85.75 232 GLY A N 1
ATOM 1871 C CA . GLY A 1 232 ? -34.987 -17.932 -9.254 1.00 85.75 232 GLY A CA 1
ATOM 1872 C C . GLY A 1 232 ? -34.353 -16.656 -9.825 1.00 85.75 232 GLY A C 1
ATOM 1873 O O . GLY A 1 232 ? -33.625 -16.750 -10.814 1.00 85.75 232 GLY A O 1
ATOM 1874 N N . ASP A 1 233 ? -34.581 -15.473 -9.237 1.00 90.69 233 ASP A N 1
ATOM 1875 C CA . ASP A 1 233 ? -33.963 -14.208 -9.672 1.00 90.69 233 ASP A CA 1
ATOM 1876 C C . ASP A 1 233 ? -32.541 -14.050 -9.101 1.00 90.69 233 ASP A C 1
ATOM 1878 O O . ASP A 1 233 ? -32.222 -13.142 -8.327 1.00 90.69 233 ASP A O 1
ATOM 1882 N N . TYR A 1 234 ? -31.668 -14.991 -9.471 1.00 88.81 234 TYR A N 1
ATOM 1883 C CA . TYR A 1 234 ? -30.296 -15.052 -8.966 1.00 88.81 234 TYR A CA 1
ATOM 1884 C C . TYR A 1 234 ? -29.464 -13.836 -9.377 1.00 88.81 234 TYR A C 1
ATOM 1886 O O . TYR A 1 234 ? -28.551 -13.466 -8.648 1.00 88.81 234 TYR A O 1
ATOM 1894 N N . LYS A 1 235 ? -29.797 -13.177 -10.499 1.00 88.00 235 LYS A N 1
ATOM 1895 C CA . LYS A 1 235 ? -29.096 -11.968 -10.957 1.00 88.00 235 LYS A CA 1
ATOM 1896 C C . LYS A 1 235 ? -29.286 -10.829 -9.958 1.00 88.00 235 LYS A C 1
ATOM 1898 O O . LYS A 1 235 ? -28.303 -10.257 -9.493 1.00 88.00 235 LYS A O 1
ATOM 1903 N N . THR A 1 236 ? -30.532 -10.514 -9.601 1.00 89.12 236 THR A N 1
ATOM 1904 C CA . THR A 1 236 ? -30.805 -9.479 -8.597 1.00 89.12 236 THR A CA 1
ATOM 1905 C C . THR A 1 236 ? -30.276 -9.896 -7.228 1.00 89.12 236 THR A C 1
ATOM 1907 O O . THR A 1 236 ? -29.703 -9.070 -6.521 1.00 89.12 236 THR A O 1
ATOM 1910 N N . LEU A 1 237 ? -30.404 -11.173 -6.862 1.00 91.88 237 LEU A N 1
ATOM 1911 C CA . LEU A 1 237 ? -29.938 -11.661 -5.568 1.00 91.88 237 LEU A CA 1
ATOM 1912 C C . LEU A 1 237 ? -28.418 -11.553 -5.383 1.00 91.88 237 LEU A C 1
ATOM 1914 O O . LEU A 1 237 ? -27.957 -11.141 -4.319 1.00 91.88 237 LEU A O 1
ATOM 1918 N N . ASP A 1 238 ? -27.646 -11.912 -6.408 1.00 88.50 238 ASP A N 1
ATOM 1919 C CA . ASP A 1 238 ? -26.185 -11.856 -6.383 1.00 88.50 238 ASP A CA 1
ATOM 1920 C C . ASP A 1 238 ? -25.693 -10.412 -6.238 1.00 88.50 238 ASP A C 1
ATOM 1922 O O . ASP A 1 238 ? -24.895 -10.105 -5.353 1.00 88.50 238 ASP A O 1
ATOM 1926 N N . MET A 1 239 ? -26.291 -9.487 -6.997 1.00 87.19 239 MET A N 1
ATOM 1927 C CA . MET A 1 239 ? -26.001 -8.056 -6.877 1.00 87.19 239 MET A CA 1
ATOM 1928 C C . MET A 1 239 ? -26.234 -7.525 -5.454 1.00 87.19 239 MET A C 1
ATOM 1930 O O . MET A 1 239 ? -25.419 -6.757 -4.940 1.00 87.19 239 MET A O 1
ATOM 1934 N N . ILE A 1 240 ? -27.329 -7.943 -4.812 1.00 91.69 240 ILE A N 1
ATOM 1935 C CA . ILE A 1 240 ? -27.663 -7.558 -3.436 1.00 91.69 240 ILE A CA 1
ATOM 1936 C C . ILE A 1 240 ? -26.672 -8.162 -2.433 1.00 91.69 240 ILE A C 1
ATOM 1938 O O . ILE A 1 240 ? -26.231 -7.471 -1.514 1.00 91.69 240 ILE A O 1
ATOM 1942 N N . ASN A 1 241 ? -26.291 -9.427 -2.610 1.00 91.31 241 ASN A N 1
ATOM 1943 C CA . ASN A 1 241 ? -25.350 -10.101 -1.717 1.00 91.31 241 ASN A CA 1
ATOM 1944 C C . ASN A 1 241 ? -23.947 -9.495 -1.783 1.00 91.31 241 ASN A C 1
ATOM 1946 O O . ASN A 1 241 ? -23.342 -9.306 -0.730 1.00 91.31 241 ASN A O 1
ATOM 1950 N N . VAL A 1 242 ? -23.468 -9.132 -2.976 1.00 84.88 242 VAL A N 1
ATOM 1951 C CA . VAL A 1 242 ? -22.182 -8.439 -3.156 1.00 84.88 242 VAL A CA 1
ATOM 1952 C C . VAL A 1 242 ? -22.186 -7.075 -2.459 1.00 84.88 242 VAL A C 1
ATOM 1954 O O . VAL A 1 242 ? -21.217 -6.739 -1.778 1.00 84.88 242 VAL A O 1
ATOM 1957 N N . SER A 1 243 ? -23.275 -6.300 -2.573 1.00 85.88 243 SER A N 1
ATOM 1958 C CA . SER A 1 243 ? -23.410 -5.022 -1.855 1.00 85.88 243 SER A CA 1
ATOM 1959 C C . SER A 1 243 ? -23.325 -5.208 -0.341 1.00 85.88 243 SER A C 1
ATOM 1961 O O . SER A 1 243 ? -22.558 -4.512 0.316 1.00 85.88 243 SER A O 1
ATOM 1963 N N . LEU A 1 244 ? -24.086 -6.161 0.210 1.00 87.56 244 LEU A N 1
ATOM 1964 C CA . LEU A 1 244 ? -24.109 -6.425 1.651 1.00 87.56 244 LEU A CA 1
ATOM 1965 C C . LEU A 1 244 ? -22.770 -6.973 2.164 1.00 87.56 244 LEU A C 1
ATOM 1967 O O . LEU A 1 244 ? -22.354 -6.631 3.265 1.00 87.56 244 LEU A O 1
ATOM 1971 N N . GLU A 1 245 ? -22.076 -7.796 1.375 1.00 84.06 245 GLU A N 1
ATOM 1972 C CA . GLU A 1 245 ? -20.752 -8.315 1.727 1.00 84.06 245 GLU A CA 1
ATOM 1973 C C . GLU A 1 245 ? -19.709 -7.201 1.830 1.00 84.06 245 GLU A C 1
ATOM 1975 O O . GLU A 1 245 ? -18.983 -7.139 2.819 1.00 84.06 245 GLU A O 1
ATOM 1980 N N . ARG A 1 246 ? -19.683 -6.277 0.862 1.00 75.81 246 ARG A N 1
ATOM 1981 C CA . ARG A 1 246 ? -18.794 -5.105 0.903 1.00 75.81 246 ARG A CA 1
ATOM 1982 C C . ARG A 1 246 ? -19.127 -4.172 2.060 1.00 75.81 246 ARG A C 1
ATOM 1984 O O . ARG A 1 246 ? -18.225 -3.778 2.789 1.00 75.81 246 ARG A O 1
ATOM 1991 N N . MET A 1 247 ? -20.413 -3.895 2.286 1.00 84.38 247 MET A N 1
ATOM 1992 C CA . MET A 1 247 ? -20.855 -3.109 3.442 1.00 84.38 247 MET A CA 1
ATOM 1993 C C . MET A 1 247 ? -20.395 -3.731 4.764 1.00 84.38 247 MET A C 1
ATOM 1995 O O . MET A 1 247 ? -19.937 -3.013 5.639 1.00 84.38 247 MET A O 1
ATOM 1999 N N . ASN A 1 248 ? -20.454 -5.057 4.915 1.00 74.19 248 ASN A N 1
ATOM 2000 C CA . ASN A 1 248 ? -19.997 -5.726 6.137 1.00 74.19 248 ASN A CA 1
ATOM 2001 C C . ASN A 1 248 ? -18.471 -5.661 6.344 1.00 74.19 248 ASN A C 1
ATOM 2003 O O . ASN A 1 248 ? -18.016 -5.778 7.478 1.00 74.19 248 ASN A O 1
ATOM 2007 N N . ILE A 1 249 ? -17.684 -5.509 5.273 1.00 65.00 249 ILE A N 1
ATOM 2008 C CA . ILE A 1 249 ? -16.219 -5.382 5.339 1.00 65.00 249 ILE A CA 1
ATOM 2009 C C . ILE A 1 249 ? -15.811 -3.934 5.635 1.00 65.00 249 ILE A C 1
ATOM 2011 O O . ILE A 1 249 ? -14.934 -3.697 6.464 1.00 65.00 249 ILE A O 1
ATOM 2015 N N . GLU A 1 250 ? -16.425 -2.978 4.937 1.00 64.75 250 GLU A N 1
ATOM 2016 C CA . GLU A 1 250 ? -16.010 -1.571 4.931 1.00 64.75 250 GLU A CA 1
ATOM 2017 C C . GLU A 1 250 ? -16.712 -0.739 6.018 1.00 64.75 250 GLU A C 1
ATOM 2019 O O . GLU A 1 250 ? -16.102 0.164 6.583 1.00 64.75 250 GLU A O 1
ATOM 2024 N N . GLU A 1 251 ? -17.956 -1.075 6.371 1.00 64.19 251 GLU A N 1
ATOM 2025 C CA . GLU A 1 251 ? -18.778 -0.370 7.364 1.00 64.19 251 GLU A CA 1
ATOM 2026 C C . GLU A 1 251 ? -19.039 -1.290 8.571 1.00 64.19 251 GLU A C 1
ATOM 2028 O O . GLU A 1 251 ? -20.143 -1.806 8.753 1.00 64.19 251 GLU A O 1
ATOM 2033 N N . GLN A 1 252 ? -18.005 -1.528 9.390 1.00 47.09 252 GLN A N 1
ATOM 2034 C CA . GLN A 1 252 ? -17.940 -2.585 10.422 1.00 47.09 252 GLN A CA 1
ATOM 2035 C C . GLN A 1 252 ? -19.149 -2.671 11.392 1.00 47.09 252 GLN A C 1
ATOM 2037 O O . GLN A 1 252 ? -19.346 -3.724 12.001 1.00 47.09 252 GLN A O 1
ATOM 2042 N N . HIS A 1 253 ? -20.000 -1.635 11.500 1.00 62.28 253 HIS A N 1
ATOM 2043 C CA . HIS A 1 253 ? -21.181 -1.596 12.380 1.00 62.28 253 HIS A CA 1
ATOM 2044 C C . HIS A 1 253 ? -22.470 -0.990 11.768 1.00 62.28 253 HIS A C 1
ATOM 2046 O O . HIS A 1 253 ? -23.375 -0.604 12.509 1.00 62.28 253 HIS A O 1
ATOM 2052 N N . TRP A 1 254 ? -22.640 -0.971 10.438 1.00 78.44 254 TRP A N 1
ATOM 2053 C CA . TRP A 1 254 ? -23.759 -0.251 9.790 1.00 78.44 254 TRP A CA 1
ATOM 2054 C C . TRP A 1 254 ? -25.179 -0.654 10.253 1.00 78.44 254 TRP A C 1
ATOM 2056 O O . TRP A 1 254 ? -26.075 0.193 10.298 1.00 78.44 254 TRP A O 1
ATOM 2066 N N . ILE A 1 255 ? -25.411 -1.929 10.608 1.00 74.25 255 ILE A N 1
ATOM 2067 C CA . ILE A 1 255 ? -26.713 -2.406 11.123 1.00 74.25 255 ILE A CA 1
ATOM 2068 C C . ILE A 1 255 ? -27.031 -1.733 12.461 1.00 74.25 255 ILE A C 1
ATOM 2070 O O . ILE A 1 255 ? -28.166 -1.297 12.669 1.00 74.25 255 ILE A O 1
ATOM 2074 N N . LEU A 1 256 ? -26.030 -1.641 13.344 1.00 65.12 256 LEU A N 1
ATOM 2075 C CA . LEU A 1 256 ? -26.144 -1.003 14.655 1.00 65.12 256 LEU A CA 1
ATOM 2076 C C . LEU A 1 256 ? -26.338 0.506 14.495 1.00 65.12 256 LEU A C 1
ATOM 2078 O O . LEU A 1 256 ? -27.230 1.061 15.124 1.00 65.12 256 LEU A O 1
ATOM 2082 N N . ASP A 1 257 ? -25.597 1.149 13.592 1.00 73.62 257 ASP A N 1
ATOM 2083 C CA . ASP A 1 257 ? -25.684 2.597 13.367 1.00 73.62 257 ASP A CA 1
ATOM 2084 C C . ASP A 1 257 ? -27.049 3.034 12.815 1.00 73.62 257 ASP A C 1
ATOM 2086 O O . ASP A 1 257 ? -27.655 3.993 13.307 1.00 73.62 257 ASP A O 1
ATOM 2090 N N . LEU A 1 258 ? -27.580 2.315 11.816 1.00 73.81 258 LEU A N 1
ATOM 2091 C CA . LEU A 1 258 ? -28.921 2.585 11.287 1.00 73.81 258 LEU A CA 1
ATOM 2092 C C . LEU A 1 258 ? -30.008 2.265 12.321 1.00 73.81 258 LEU A C 1
ATOM 2094 O O . LEU A 1 258 ? -30.992 3.003 12.420 1.00 73.81 258 LEU A O 1
ATOM 2098 N N . SER A 1 259 ? -29.834 1.196 13.106 1.00 70.81 259 SER A N 1
ATOM 2099 C CA . SER A 1 259 ? -30.778 0.830 14.168 1.00 70.81 259 SER A CA 1
ATOM 2100 C C . SER A 1 259 ? -30.800 1.901 15.256 1.00 70.81 259 SER A C 1
ATOM 2102 O O . SER A 1 259 ? -31.868 2.369 15.645 1.00 70.81 259 SER A O 1
ATOM 2104 N N . LYS A 1 260 ? -29.626 2.392 15.659 1.00 66.81 260 LYS A N 1
ATOM 2105 C CA . LYS A 1 260 ? -29.471 3.492 16.608 1.00 66.81 260 LYS A CA 1
ATOM 2106 C C . LYS A 1 260 ? -30.155 4.765 16.127 1.00 66.81 260 LYS A C 1
ATOM 2108 O O . LYS A 1 260 ? -30.933 5.380 16.850 1.00 66.81 260 LYS A O 1
ATOM 2113 N N . LYS A 1 261 ? -29.938 5.131 14.864 1.00 72.38 261 LYS A N 1
ATOM 2114 C CA . LYS A 1 261 ? -30.503 6.349 14.270 1.00 72.38 261 LYS A CA 1
ATOM 2115 C C . LYS A 1 261 ? -32.037 6.388 14.271 1.00 72.38 261 LYS A C 1
ATOM 2117 O O . LYS A 1 261 ? -32.606 7.469 14.442 1.00 72.38 261 LYS A O 1
ATOM 2122 N N . TYR A 1 262 ? -32.696 5.251 14.045 1.00 71.19 262 TYR A N 1
ATOM 2123 C CA . TYR A 1 262 ? -34.149 5.193 13.844 1.00 71.19 262 TYR A CA 1
ATOM 2124 C C . TYR A 1 262 ? -34.932 4.552 14.996 1.00 71.19 262 TYR A C 1
ATOM 2126 O O . TYR A 1 262 ? -36.113 4.864 15.152 1.00 71.19 262 TYR A O 1
ATOM 2134 N N . TYR A 1 263 ? -34.297 3.701 15.806 1.00 67.25 263 TYR A N 1
ATOM 2135 C CA . TYR A 1 263 ? -34.960 2.882 16.829 1.00 67.25 263 TYR A CA 1
ATOM 2136 C C . TYR A 1 263 ? -34.399 3.058 18.243 1.00 67.25 263 TYR A C 1
ATOM 2138 O O . TYR A 1 263 ? -35.146 2.814 19.190 1.00 67.25 263 TYR A O 1
ATOM 2146 N N . GLU A 1 264 ? -33.171 3.562 18.422 1.00 58.88 264 GLU A N 1
ATOM 2147 C CA . GLU A 1 264 ? -32.666 4.042 19.727 1.00 58.88 264 GLU A CA 1
ATOM 2148 C C . GLU A 1 264 ? -33.021 5.521 19.950 1.00 58.88 264 GLU A C 1
ATOM 2150 O O . GLU A 1 264 ? -32.194 6.350 20.318 1.00 58.88 264 GLU A O 1
ATOM 2155 N N . LYS A 1 265 ? -34.285 5.877 19.715 1.00 45.97 265 LYS A N 1
ATOM 2156 C CA . LYS A 1 265 ? -34.863 7.114 20.248 1.00 45.97 265 LYS A CA 1
ATOM 2157 C C . LYS A 1 265 ? -35.904 6.770 21.303 1.00 45.97 265 LYS A C 1
ATOM 2159 O O . LYS A 1 265 ? -37.090 6.729 21.014 1.00 45.97 265 LYS A O 1
ATOM 2164 N N . ASN A 1 266 ? -35.430 6.529 22.514 1.00 38.53 266 ASN A N 1
ATOM 2165 C CA . ASN A 1 266 ? -36.159 6.530 23.783 1.00 38.53 266 ASN A CA 1
ATOM 2166 C C . ASN A 1 266 ? -35.112 7.087 24.769 1.00 38.53 266 ASN A C 1
ATOM 2168 O O . ASN A 1 266 ? -33.986 6.620 24.738 1.00 38.53 266 ASN A O 1
ATOM 2172 N N . GLU A 1 267 ? -35.298 8.103 25.595 1.00 39.50 267 GLU A N 1
ATOM 2173 C CA . GLU A 1 267 ? -36.450 8.740 26.214 1.00 39.50 267 GLU A CA 1
ATOM 2174 C C . GLU A 1 267 ? -36.022 10.172 26.595 1.00 39.50 267 GLU A C 1
ATOM 2176 O O . GLU A 1 267 ? -34.863 10.548 26.475 1.00 39.50 267 GLU A O 1
ATOM 2181 N N . SER A 1 268 ? -36.959 11.010 27.020 1.00 39.66 268 SER A N 1
ATOM 2182 C CA . SER A 1 268 ? -36.677 12.313 27.630 1.00 39.66 268 SER A CA 1
ATOM 2183 C C . SER A 1 268 ? -35.549 12.247 28.679 1.00 39.66 268 SER A C 1
ATOM 2185 O O . SER A 1 268 ? -35.729 11.566 29.683 1.00 39.66 268 SER A O 1
ATOM 2187 N N . ASN A 1 269 ? -34.469 13.022 28.491 1.00 43.75 269 ASN A N 1
ATOM 2188 C CA . ASN A 1 269 ? -33.332 13.243 29.416 1.00 43.75 269 ASN A CA 1
ATOM 2189 C C . ASN A 1 269 ? -33.730 13.918 30.755 1.00 43.75 269 ASN A C 1
ATOM 2191 O O . ASN A 1 269 ? -33.021 14.784 31.265 1.00 43.75 269 ASN A O 1
ATOM 2195 N N . ILE A 1 270 ? -34.903 13.605 31.313 1.00 51.25 270 ILE A N 1
ATOM 2196 C CA . ILE A 1 270 ? -35.394 14.185 32.564 1.00 51.25 270 ILE A CA 1
ATOM 2197 C C . ILE A 1 270 ? -35.420 13.079 33.627 1.00 51.25 270 ILE A C 1
ATOM 2199 O O . ILE A 1 270 ? -36.294 12.211 33.559 1.00 51.25 270 ILE A O 1
ATOM 2203 N N . PRO A 1 271 ? -34.516 13.108 34.624 1.00 56.53 271 PRO A N 1
ATOM 2204 C CA . PRO A 1 271 ? -34.495 12.113 35.691 1.00 56.53 271 PRO A CA 1
ATOM 2205 C C . PRO A 1 271 ? -35.782 12.134 36.521 1.00 56.53 271 PRO A C 1
ATOM 2207 O O . PRO A 1 271 ? -36.266 13.186 36.955 1.00 56.53 271 PRO A O 1
ATOM 2210 N N . PHE A 1 272 ? -36.352 10.949 36.749 1.00 55.12 272 PHE A N 1
ATOM 2211 C CA . PHE A 1 272 ? -37.556 10.774 37.556 1.00 55.12 272 PHE A CA 1
ATOM 2212 C C . PHE A 1 272 ? -37.191 10.495 39.016 1.00 55.12 272 PHE A C 1
ATOM 2214 O O . PHE A 1 272 ? -36.836 9.381 39.380 1.00 55.12 272 PHE A O 1
ATOM 2221 N N . PHE A 1 273 ? -37.324 11.509 39.869 1.00 72.19 273 PHE A N 1
ATOM 2222 C CA . PHE A 1 273 ? -37.102 11.372 41.310 1.00 72.19 273 PHE A CA 1
ATOM 2223 C C . PHE A 1 273 ? -38.360 10.888 42.043 1.00 72.19 273 PHE A C 1
ATOM 2225 O O . PHE A 1 273 ? -39.485 11.301 41.736 1.00 72.19 273 PHE A O 1
ATOM 2232 N N . THR A 1 274 ? -38.179 10.068 43.074 1.00 71.88 274 THR A N 1
ATOM 2233 C CA . THR A 1 274 ? -39.238 9.709 44.025 1.00 71.88 274 THR A CA 1
ATOM 2234 C C . THR A 1 274 ? -39.746 10.945 44.779 1.00 71.88 274 THR A C 1
ATOM 2236 O O . THR A 1 274 ? -39.064 11.965 44.888 1.00 71.88 274 THR A O 1
ATOM 2239 N N . GLU A 1 275 ? -40.949 10.879 45.358 1.00 69.88 275 GLU A N 1
ATOM 2240 C CA . GLU A 1 275 ? -41.501 12.002 46.138 1.00 69.88 275 GLU A CA 1
ATOM 2241 C C . GLU A 1 275 ? -40.619 12.385 47.346 1.00 69.88 275 GLU A C 1
ATOM 2243 O O . GLU A 1 275 ? -40.547 13.560 47.711 1.00 69.88 275 GLU A O 1
ATOM 2248 N N . ALA A 1 276 ? -39.887 11.425 47.924 1.00 68.69 276 ALA A N 1
ATOM 2249 C CA . ALA A 1 276 ? -38.919 11.673 48.995 1.00 68.69 276 ALA A CA 1
ATOM 2250 C C . ALA A 1 276 ? -37.682 12.447 48.498 1.00 68.69 276 ALA A C 1
ATOM 2252 O O . ALA A 1 276 ? -37.241 13.400 49.142 1.00 68.69 276 ALA A O 1
ATOM 2253 N N . GLU A 1 277 ? -37.157 12.092 47.326 1.00 79.44 277 GLU A N 1
ATOM 2254 C CA . GLU A 1 277 ? -36.016 12.765 46.694 1.00 79.44 277 GLU A CA 1
ATOM 2255 C C . GLU A 1 277 ? -36.381 14.166 46.191 1.00 79.44 277 GLU A C 1
ATOM 2257 O O . GLU A 1 277 ? -35.626 15.115 46.407 1.00 79.44 277 GLU A O 1
ATOM 2262 N N . LYS A 1 278 ? -37.578 14.342 45.611 1.00 77.75 278 LYS A N 1
ATOM 2263 C CA . LYS A 1 278 ? -38.104 15.667 45.235 1.00 77.75 278 LYS A CA 1
ATOM 2264 C C . LYS A 1 278 ? -38.241 16.583 46.449 1.00 77.75 278 LYS A C 1
ATOM 2266 O O . LYS A 1 278 ? -37.873 17.757 46.376 1.00 77.75 278 LYS A O 1
ATOM 2271 N N . ALA A 1 279 ? -38.755 16.063 47.567 1.00 82.25 279 ALA A N 1
ATOM 2272 C CA . ALA A 1 279 ? -38.862 16.816 48.813 1.00 82.25 279 ALA A CA 1
ATOM 2273 C C . ALA A 1 279 ? -37.478 17.207 49.362 1.00 82.25 279 ALA A C 1
ATOM 2275 O O . ALA A 1 279 ? -37.284 18.359 49.754 1.00 82.25 279 ALA A O 1
ATOM 2276 N N . TYR A 1 280 ? -36.508 16.286 49.319 1.00 86.12 280 TYR A N 1
ATOM 2277 C CA . TYR A 1 280 ? -35.120 16.543 49.709 1.00 86.12 280 TYR A CA 1
ATOM 2278 C C . TYR A 1 280 ? -34.464 17.638 48.850 1.00 86.12 280 TYR A C 1
ATOM 2280 O O . TYR A 1 280 ? -33.933 18.608 49.395 1.00 86.12 280 TYR A O 1
ATOM 2288 N N . LEU A 1 281 ? -34.552 17.540 47.517 1.00 85.62 281 LEU A N 1
ATOM 2289 C CA . LEU A 1 281 ? -33.993 18.533 46.590 1.00 85.62 281 LEU A CA 1
ATOM 2290 C C . LEU A 1 281 ? -34.627 19.913 46.780 1.00 85.62 281 LEU A C 1
ATOM 2292 O O . LEU A 1 281 ? -33.920 20.921 46.810 1.00 85.62 281 LEU A O 1
ATOM 2296 N N . LYS A 1 282 ? -35.954 19.969 46.957 1.00 84.81 282 LYS A N 1
ATOM 2297 C CA . LYS A 1 282 ? -36.670 21.221 47.223 1.00 84.81 282 LYS A CA 1
ATOM 2298 C C . LYS A 1 282 ? -36.194 21.871 48.522 1.00 84.81 282 LYS A C 1
ATOM 2300 O O . LYS A 1 282 ? -35.862 23.054 48.513 1.00 84.81 282 LYS A O 1
ATOM 2305 N N . GLN A 1 283 ? -36.099 21.097 49.604 1.00 89.06 283 GLN A N 1
ATOM 2306 C CA . GLN A 1 283 ? -35.608 21.583 50.892 1.00 89.06 283 GLN A CA 1
ATOM 2307 C C . GLN A 1 283 ? -34.179 22.136 50.773 1.00 89.06 283 GLN A C 1
ATOM 2309 O O . GLN A 1 283 ? -33.902 23.244 51.226 1.00 89.06 283 GLN A O 1
ATOM 2314 N N . LYS A 1 284 ? -33.263 21.395 50.137 1.00 87.50 284 LYS A N 1
ATOM 2315 C CA . LYS A 1 284 ? -31.858 21.816 50.005 1.00 87.50 284 LYS A CA 1
ATOM 2316 C C . LYS A 1 284 ? -31.670 23.025 49.096 1.00 87.50 284 LYS A C 1
ATOM 2318 O O . LYS A 1 284 ? -30.799 23.852 49.364 1.00 87.50 284 LYS A O 1
ATOM 2323 N N . ARG A 1 285 ? -32.525 23.173 48.084 1.00 83.69 285 ARG A N 1
ATOM 2324 C CA . ARG A 1 285 ? -32.578 24.363 47.231 1.00 83.69 285 ARG A CA 1
ATOM 2325 C C . ARG A 1 285 ? -33.057 25.598 47.997 1.00 83.69 285 ARG A C 1
ATOM 2327 O O . ARG A 1 285 ? -32.465 26.659 47.844 1.00 83.69 285 ARG A O 1
ATOM 2334 N N . GLU A 1 286 ? -34.082 25.463 48.838 1.00 86.62 286 GLU A N 1
ATOM 2335 C CA . GLU A 1 286 ? -34.573 26.549 49.705 1.00 86.62 286 GLU A CA 1
ATOM 2336 C C . GLU A 1 286 ? -33.543 26.948 50.780 1.00 86.62 286 GLU A C 1
ATOM 2338 O O . GLU A 1 286 ? -33.429 28.124 51.118 1.00 86.62 286 GLU A O 1
ATOM 2343 N N . GLU A 1 287 ? -32.744 25.992 51.265 1.00 88.88 287 GLU A N 1
ATOM 2344 C CA . GLU A 1 287 ? -31.610 26.226 52.175 1.00 88.88 287 GLU A CA 1
ATOM 2345 C C . GLU A 1 287 ? -30.380 26.849 51.478 1.00 88.88 287 GLU A C 1
ATOM 2347 O O . GLU A 1 287 ? -29.430 27.237 52.158 1.00 88.88 287 GLU A O 1
ATOM 2352 N N . GLY A 1 288 ? -30.369 26.939 50.141 1.00 85.00 288 GLY A N 1
ATOM 2353 C CA . GLY A 1 288 ? -29.226 27.437 49.371 1.00 85.00 288 GLY A CA 1
ATOM 2354 C C . GLY A 1 288 ? -27.977 26.558 49.498 1.00 85.00 288 GLY A C 1
ATOM 2355 O O . GLY A 1 288 ? -26.860 27.073 49.500 1.00 85.00 288 GLY A O 1
ATOM 2356 N N . ARG A 1 289 ? -28.146 25.238 49.663 1.00 91.50 289 ARG A N 1
ATOM 2357 C CA . ARG A 1 289 ? -27.025 24.308 49.848 1.00 91.50 289 ARG A CA 1
ATOM 2358 C C . ARG A 1 289 ? -26.145 24.262 48.595 1.00 91.50 289 ARG A C 1
ATOM 2360 O O . ARG A 1 289 ? -26.623 23.933 47.514 1.00 91.50 289 ARG A O 1
ATOM 2367 N N . VAL A 1 290 ? -24.851 24.511 48.785 1.00 92.75 290 VAL A N 1
ATOM 2368 C CA . VAL A 1 290 ? -23.795 24.288 47.789 1.00 92.75 290 VAL A CA 1
ATOM 2369 C C . VAL A 1 290 ? -22.947 23.109 48.259 1.00 92.75 290 VAL A C 1
ATOM 2371 O O . VAL A 1 290 ? -22.466 23.119 49.394 1.00 92.75 290 VAL A O 1
ATOM 2374 N N . TYR A 1 291 ? -22.821 22.076 47.428 1.00 94.19 291 TYR A N 1
ATOM 2375 C CA . TYR A 1 291 ? -22.021 20.887 47.727 1.00 94.19 291 TYR A CA 1
ATOM 2376 C C . TYR A 1 291 ? -20.555 21.098 47.345 1.00 94.19 291 TYR A C 1
ATOM 2378 O O . TYR A 1 291 ? -20.254 21.584 46.256 1.00 94.19 291 TYR A O 1
ATOM 2386 N N . ARG A 1 292 ? -19.637 20.700 48.225 1.00 95.38 292 ARG A N 1
ATOM 2387 C CA . ARG A 1 292 ? -18.190 20.763 47.979 1.00 95.38 292 ARG A CA 1
ATOM 2388 C C . ARG A 1 292 ? -17.740 19.520 47.216 1.00 95.38 292 ARG A C 1
ATOM 2390 O O . ARG A 1 292 ? -17.749 18.429 47.786 1.00 95.38 292 ARG A O 1
ATOM 2397 N N . VAL A 1 293 ? -17.365 19.691 45.949 1.00 96.38 293 VAL A N 1
ATOM 2398 C CA . VAL A 1 293 ? -17.031 18.601 45.021 1.00 96.38 293 VAL A CA 1
ATOM 2399 C C . VAL A 1 293 ? -15.526 18.552 44.792 1.00 96.38 293 VAL A C 1
ATOM 2401 O O . VAL A 1 293 ? -14.935 19.495 44.270 1.00 96.38 293 VAL A O 1
ATOM 2404 N N . LEU A 1 294 ? -14.901 17.447 45.177 1.00 94.44 294 LEU A N 1
ATOM 2405 C CA . LEU A 1 294 ? -13.480 17.198 44.980 1.00 94.44 294 LEU A CA 1
ATOM 2406 C C . LEU A 1 294 ? -13.206 16.658 43.573 1.00 94.44 294 LEU A C 1
ATOM 2408 O O . LEU A 1 294 ? -13.891 15.743 43.112 1.00 94.44 294 LEU A O 1
ATOM 2412 N N . VAL A 1 295 ? -12.173 17.204 42.930 1.00 91.00 295 VAL A N 1
ATOM 2413 C CA . VAL A 1 295 ? -11.681 16.790 41.610 1.00 91.00 295 VAL A CA 1
ATOM 2414 C C . VAL A 1 295 ? -10.168 16.600 41.648 1.00 91.00 295 VAL A C 1
ATOM 2416 O O . VAL A 1 295 ? -9.447 17.427 42.207 1.00 91.00 295 VAL A O 1
ATOM 2419 N N . ASN A 1 296 ? -9.675 15.525 41.036 1.00 87.06 296 ASN A N 1
ATOM 2420 C CA . ASN A 1 296 ? -8.252 15.349 40.771 1.00 87.06 296 ASN A CA 1
ATOM 2421 C C . ASN A 1 296 ? -7.906 15.839 39.359 1.00 87.06 296 ASN A C 1
ATOM 2423 O O . ASN A 1 296 ? -8.566 15.437 38.407 1.00 87.06 296 ASN A O 1
ATOM 2427 N N . LEU A 1 297 ? -6.880 16.679 39.219 1.00 84.44 297 LEU A N 1
ATOM 2428 C CA . LEU A 1 297 ? -6.562 17.428 37.991 1.00 84.44 297 LEU A CA 1
ATOM 2429 C C . LEU A 1 297 ? -5.297 16.930 37.274 1.00 84.44 297 LEU A C 1
ATOM 2431 O O . LEU A 1 297 ? -4.792 17.591 36.370 1.00 84.44 297 LEU A O 1
ATOM 2435 N N . ASP A 1 298 ? -4.763 15.786 37.692 1.00 76.62 298 ASP A N 1
ATOM 2436 C CA . ASP A 1 298 ? -3.465 15.259 37.267 1.00 76.62 298 ASP A CA 1
ATOM 2437 C C . ASP A 1 298 ? -3.542 14.265 36.086 1.00 76.62 298 ASP A C 1
ATOM 2439 O O . ASP A 1 298 ? -2.627 13.458 35.908 1.00 76.62 298 ASP A O 1
ATOM 2443 N N . ARG A 1 299 ? -4.635 14.286 35.304 1.00 78.88 299 ARG A N 1
ATOM 2444 C CA . ARG A 1 299 ? -4.970 13.256 34.299 1.00 78.88 299 ARG A CA 1
ATOM 2445 C C . ARG A 1 299 ? -5.672 13.832 33.063 1.00 78.88 299 ARG A C 1
ATOM 2447 O O . ARG A 1 299 ? -6.862 13.607 32.851 1.00 78.88 299 ARG A O 1
ATOM 2454 N N . LYS A 1 300 ? -4.965 14.587 32.221 1.00 85.00 300 LYS A N 1
ATOM 2455 C CA . LYS A 1 300 ? -5.501 15.077 30.930 1.00 85.00 300 LYS A CA 1
ATOM 2456 C C . LYS A 1 300 ? -5.591 13.904 29.926 1.00 85.00 300 LYS A C 1
ATOM 2458 O O . LYS A 1 300 ? -4.613 13.172 29.831 1.00 85.00 300 LYS A O 1
ATOM 2463 N N . PRO A 1 301 ? -6.712 13.675 29.203 1.00 89.81 301 PRO A N 1
ATOM 2464 C CA . PRO A 1 301 ? -7.887 14.542 29.022 1.00 89.81 301 PRO A CA 1
ATOM 2465 C C . PRO A 1 301 ? -9.069 14.290 29.986 1.00 89.81 301 PRO A C 1
ATOM 2467 O O . PRO A 1 301 ? -10.122 14.910 29.834 1.00 89.81 301 PRO A O 1
ATOM 2470 N N . TYR A 1 302 ? -8.930 13.413 30.984 1.00 89.06 302 TYR A N 1
ATOM 2471 C CA . TYR A 1 302 ? -10.003 13.059 31.923 1.00 89.06 302 TYR A CA 1
ATOM 2472 C C . TYR A 1 302 ? -10.371 14.183 32.896 1.00 89.06 302 TYR A C 1
ATOM 2474 O O . TYR A 1 302 ? -11.554 14.451 33.067 1.00 89.06 302 TYR A O 1
ATOM 2482 N N . SER A 1 303 ? -9.382 14.848 33.492 1.00 90.19 303 SER A N 1
ATOM 2483 C CA . SER A 1 303 ? -9.557 15.987 34.401 1.00 90.19 303 SER A CA 1
ATOM 2484 C C . SER A 1 303 ? -8.279 16.819 34.440 1.00 90.19 303 SER A C 1
ATOM 2486 O O . SER A 1 303 ? -7.203 16.285 34.714 1.00 90.19 303 SER A O 1
ATOM 2488 N N . TYR A 1 304 ? -8.386 18.117 34.170 1.00 89.12 304 TYR A N 1
ATOM 2489 C CA . TYR A 1 304 ? -7.268 19.058 34.123 1.00 89.12 304 TYR A CA 1
ATOM 2490 C C . TYR A 1 304 ? -7.761 20.506 34.284 1.00 89.12 304 TYR A C 1
ATOM 2492 O O . TYR A 1 304 ? -8.961 20.773 34.358 1.00 89.12 304 TYR A O 1
ATOM 2500 N N . ILE A 1 305 ? -6.830 21.459 34.345 1.00 87.88 305 ILE A N 1
ATOM 2501 C CA . ILE A 1 305 ? -7.140 22.891 34.234 1.00 87.88 305 ILE A CA 1
ATOM 2502 C C . ILE A 1 305 ? -6.879 23.324 32.791 1.00 87.88 305 ILE A C 1
ATOM 2504 O O . ILE A 1 305 ? -5.788 23.089 32.268 1.00 87.88 305 ILE A O 1
ATOM 2508 N N . ASN A 1 306 ? -7.876 23.915 32.131 1.00 84.94 306 ASN A N 1
ATOM 2509 C CA . ASN A 1 306 ? -7.720 24.444 30.774 1.00 84.94 306 ASN A CA 1
ATOM 2510 C C . ASN A 1 306 ? -6.899 25.752 30.755 1.00 84.94 306 ASN A C 1
ATOM 2512 O O . ASN A 1 306 ? -6.603 26.335 31.796 1.00 84.94 306 ASN A O 1
ATOM 2516 N N . ASP A 1 307 ? -6.567 26.251 29.562 1.00 81.12 307 ASP A N 1
ATOM 2517 C CA . ASP A 1 307 ? -5.761 27.474 29.399 1.00 81.12 307 ASP A CA 1
ATOM 2518 C C . ASP A 1 307 ? -6.435 28.737 29.985 1.00 81.12 307 ASP A C 1
ATOM 2520 O O . ASP A 1 307 ? -5.774 29.744 30.239 1.00 81.12 307 ASP A O 1
ATOM 2524 N N . GLU A 1 308 ? -7.746 28.681 30.240 1.00 81.25 308 GLU A N 1
ATOM 2525 C CA . GLU A 1 308 ? -8.544 29.749 30.857 1.00 81.25 308 GLU A CA 1
ATOM 2526 C C . GLU A 1 308 ? -8.579 29.668 32.398 1.00 81.25 308 GLU A C 1
ATOM 2528 O O . GLU A 1 308 ? -9.198 30.511 33.050 1.00 81.25 308 GLU A O 1
ATOM 2533 N N . GLY A 1 309 ? -7.910 28.679 33.002 1.00 82.19 309 GLY A N 1
ATOM 2534 C CA . GLY A 1 309 ? -7.848 28.495 34.455 1.00 82.19 309 GLY A CA 1
ATOM 2535 C C . GLY A 1 309 ? -9.075 27.809 35.067 1.00 82.19 309 GLY A C 1
ATOM 2536 O O . GLY A 1 309 ? -9.261 27.872 36.282 1.00 82.19 309 GLY A O 1
ATOM 2537 N N . GLN A 1 310 ? -9.919 27.169 34.255 1.00 87.50 310 GLN A N 1
ATOM 2538 C CA . GLN A 1 310 ? -11.130 26.469 34.692 1.00 87.50 310 GLN A CA 1
ATOM 2539 C C . GLN A 1 310 ? -10.912 24.952 34.748 1.00 87.50 310 GLN A C 1
ATOM 2541 O O . GLN A 1 310 ? -10.154 24.392 33.955 1.00 87.50 310 GLN A O 1
ATOM 2546 N N . VAL A 1 311 ? -11.606 24.283 35.675 1.00 91.88 311 VAL A N 1
ATOM 2547 C CA . VAL A 1 311 ? -11.667 22.814 35.732 1.00 91.88 311 VAL A CA 1
ATOM 2548 C C . VAL A 1 311 ? -12.366 22.308 34.471 1.00 91.88 311 VAL A C 1
ATOM 2550 O O . VAL A 1 311 ? -13.484 22.729 34.186 1.00 91.88 311 VAL A O 1
ATOM 2553 N N . ALA A 1 312 ? -11.704 21.424 33.729 1.00 89.81 312 ALA A N 1
ATOM 2554 C CA . ALA A 1 312 ? -12.184 20.879 32.465 1.00 89.81 312 ALA A CA 1
ATOM 2555 C C . ALA A 1 312 ? -11.743 19.420 32.294 1.00 89.81 312 ALA A C 1
ATOM 2557 O O . ALA A 1 312 ? -10.735 18.991 32.857 1.00 89.81 312 ALA A O 1
ATOM 2558 N N . GLY A 1 313 ? -12.478 18.652 31.496 1.00 91.00 313 GLY A N 1
ATOM 2559 C CA . GLY A 1 313 ? -12.148 17.261 31.192 1.00 91.00 313 GLY A CA 1
ATOM 2560 C C . GLY A 1 313 ? -13.376 16.366 31.179 1.00 91.00 313 GLY A C 1
ATOM 2561 O O . GLY A 1 313 ? -14.461 16.771 31.586 1.00 91.00 313 GLY A O 1
ATOM 2562 N N . ILE A 1 314 ? -13.188 15.123 30.745 1.00 92.94 314 ILE A N 1
ATOM 2563 C CA . ILE A 1 314 ? -14.269 14.136 30.627 1.00 92.94 314 ILE A CA 1
ATOM 2564 C C . ILE A 1 314 ? -15.035 13.972 31.951 1.00 92.94 314 ILE A C 1
ATOM 2566 O O . ILE A 1 314 ? -16.260 14.033 31.953 1.00 92.94 314 ILE A O 1
ATOM 2570 N N . MET A 1 315 ? -14.344 13.797 33.080 1.00 93.88 315 MET A N 1
ATOM 2571 C CA . MET A 1 315 ? -14.981 13.598 34.388 1.00 93.88 315 MET A CA 1
ATOM 2572 C C . MET A 1 315 ? -15.720 14.852 34.895 1.00 93.88 315 MET A C 1
ATOM 2574 O O . MET A 1 315 ? -16.901 14.725 35.221 1.00 93.88 315 MET A O 1
ATOM 2578 N N . PRO A 1 316 ? -15.110 16.056 34.970 1.00 94.50 316 PRO A N 1
ATOM 2579 C CA . PRO A 1 316 ? -15.808 17.236 35.474 1.00 94.50 316 PRO A CA 1
ATOM 2580 C C . PRO A 1 316 ? -16.955 17.701 34.569 1.00 94.50 316 PRO A C 1
ATOM 2582 O O . PRO A 1 316 ? -17.983 18.112 35.103 1.00 94.50 316 PRO A O 1
ATOM 2585 N N . ASP A 1 317 ? -16.837 17.580 33.243 1.00 93.50 317 ASP A N 1
ATOM 2586 C CA . ASP A 1 317 ? -17.924 17.923 32.315 1.00 93.50 317 ASP A CA 1
ATOM 2587 C C . ASP A 1 317 ? -19.079 16.908 32.413 1.00 93.50 317 ASP A C 1
ATOM 2589 O O . ASP A 1 317 ? -20.249 17.292 32.401 1.00 93.50 317 ASP A O 1
ATOM 2593 N N . THR A 1 318 ? -18.774 15.614 32.591 1.00 92.00 318 THR A N 1
ATOM 2594 C CA . THR A 1 318 ? -19.808 14.589 32.830 1.00 92.00 318 THR A CA 1
ATOM 2595 C C . THR A 1 318 ? -20.493 14.802 34.178 1.00 92.00 318 THR A C 1
ATOM 2597 O O . THR A 1 318 ? -21.716 14.722 34.273 1.00 92.00 318 THR A O 1
ATOM 2600 N N . PHE A 1 319 ? -19.737 15.146 35.224 1.00 95.19 319 PHE A N 1
ATOM 2601 C CA . PHE A 1 319 ? -20.315 15.486 36.521 1.00 95.19 319 PHE A CA 1
ATOM 2602 C C . PHE A 1 319 ? -21.180 16.747 36.459 1.00 95.19 319 PHE A C 1
ATOM 2604 O O . PHE A 1 319 ? -22.228 16.789 37.098 1.00 95.19 319 PHE A O 1
ATOM 2611 N N . GLN A 1 320 ? -20.781 17.761 35.687 1.00 93.31 320 GLN A N 1
ATOM 2612 C CA . GLN A 1 320 ? -21.595 18.957 35.492 1.00 93.31 320 GLN A CA 1
ATOM 2613 C C . GLN A 1 320 ? -22.964 18.596 34.900 1.00 93.31 320 GLN A C 1
ATOM 2615 O O . GLN A 1 320 ? -23.983 19.026 35.437 1.00 93.31 320 GLN A O 1
ATOM 2620 N N . LEU A 1 321 ? -22.996 17.748 33.866 1.00 89.81 321 LEU A N 1
ATOM 2621 C CA . LEU A 1 321 ? -24.243 17.250 33.284 1.00 89.81 321 LEU A CA 1
ATOM 2622 C C . LEU A 1 321 ? -25.097 16.505 34.326 1.00 89.81 321 LEU A C 1
ATOM 2624 O O . LEU A 1 321 ? -26.287 16.783 34.471 1.00 89.81 321 LEU A O 1
ATOM 2628 N N . ILE A 1 322 ? -24.478 15.621 35.116 1.00 91.25 322 ILE A N 1
ATOM 2629 C CA . ILE A 1 322 ? -25.147 14.885 36.203 1.00 91.25 322 ILE A CA 1
ATOM 2630 C C . ILE A 1 322 ? -25.717 15.843 37.255 1.00 91.25 322 ILE A C 1
ATOM 2632 O O . ILE A 1 322 ? -26.842 15.659 37.716 1.00 91.25 322 ILE A O 1
ATOM 2636 N N . ALA A 1 323 ? -24.966 16.872 37.643 1.00 90.31 323 ALA A N 1
ATOM 2637 C CA . ALA A 1 323 ? -25.380 17.854 38.636 1.00 90.31 323 ALA A CA 1
ATOM 2638 C C . ALA A 1 323 ? -26.536 18.734 38.131 1.00 90.31 323 ALA A C 1
ATOM 2640 O O . ALA A 1 323 ? -27.457 19.032 38.899 1.00 90.31 323 ALA A O 1
ATOM 2641 N N . GLU A 1 324 ? -26.519 19.105 36.847 1.00 87.00 324 GLU A N 1
ATOM 2642 C CA . GLU A 1 324 ? -27.604 19.823 36.171 1.00 87.00 324 GLU A CA 1
ATOM 2643 C C . GLU A 1 324 ? -28.883 18.974 36.126 1.00 87.00 324 GLU A C 1
ATOM 2645 O O . GLU A 1 324 ? -29.952 19.454 36.515 1.00 87.00 324 GLU A O 1
ATOM 2650 N N . MET A 1 325 ? -28.764 17.693 35.763 1.00 80.81 325 MET A N 1
ATOM 2651 C CA . MET A 1 325 ? -29.863 16.721 35.774 1.00 80.81 325 MET A CA 1
ATOM 2652 C C . MET A 1 325 ? -30.411 16.479 37.192 1.00 80.81 325 MET A C 1
ATOM 2654 O O . MET A 1 325 ? -31.625 16.468 37.406 1.00 80.81 325 MET A O 1
ATOM 2658 N N . ALA A 1 326 ? -29.530 16.351 38.188 1.00 85.56 326 ALA A N 1
ATOM 2659 C CA . ALA A 1 326 ? -29.880 16.215 39.604 1.00 85.56 326 ALA A CA 1
ATOM 2660 C C . ALA A 1 326 ? -30.453 17.505 40.220 1.00 85.56 326 ALA A C 1
ATOM 2662 O O . ALA A 1 326 ? -31.066 17.474 41.290 1.00 85.56 326 ALA A O 1
ATOM 2663 N N . GLY A 1 327 ? -30.261 18.653 39.565 1.00 85.19 327 GLY A N 1
ATOM 2664 C CA . GLY A 1 327 ? -30.723 19.954 40.034 1.00 85.19 327 GLY A CA 1
ATOM 2665 C C . GLY A 1 327 ? -30.053 20.417 41.332 1.00 85.19 327 GLY A C 1
ATOM 2666 O O . GLY A 1 327 ? -30.728 21.059 42.152 1.00 85.19 327 GLY A O 1
ATOM 2667 N N . ILE A 1 328 ? -28.768 20.086 41.514 1.00 92.06 328 ILE A N 1
ATOM 2668 C CA . ILE A 1 328 ? -27.939 20.460 42.672 1.00 92.06 328 ILE A CA 1
ATOM 2669 C C . ILE A 1 328 ? -26.968 21.598 42.329 1.00 92.06 328 ILE A C 1
ATOM 2671 O O . ILE A 1 328 ? -26.549 21.761 41.188 1.00 92.06 328 ILE A O 1
ATOM 2675 N N . SER A 1 329 ? -26.587 22.392 43.330 1.00 92.44 329 SER A N 1
ATOM 2676 C CA . SER A 1 329 ? -25.552 23.426 43.198 1.00 92.44 329 SER A CA 1
ATOM 2677 C C . SER A 1 329 ? -24.267 22.977 43.880 1.00 92.44 329 SER A C 1
ATOM 2679 O O . SER A 1 329 ? -24.319 22.388 44.961 1.00 92.44 329 SER A O 1
ATOM 2681 N N . TYR A 1 330 ? -23.116 23.265 43.277 1.00 95.25 330 TYR A N 1
ATOM 2682 C CA . TYR A 1 330 ? -21.828 22.798 43.778 1.00 95.25 330 TYR A CA 1
ATOM 2683 C C . TYR A 1 330 ? -20.696 23.808 43.571 1.00 95.25 330 TYR A C 1
ATOM 2685 O O . TYR A 1 330 ? -20.816 24.739 42.776 1.00 95.25 330 TYR A O 1
ATOM 2693 N N . GLU A 1 331 ? -19.600 23.606 44.298 1.00 95.50 331 GLU A N 1
ATOM 2694 C CA . GLU A 1 331 ? -18.328 24.300 44.109 1.00 95.50 331 GLU A CA 1
ATOM 2695 C C . GLU A 1 331 ? -17.175 23.294 44.023 1.00 95.50 331 GLU A C 1
ATOM 2697 O O . GLU A 1 331 ? -17.167 22.278 44.726 1.00 95.50 331 GLU A O 1
ATOM 2702 N N . TRP A 1 332 ? -16.195 23.579 43.164 1.00 95.12 332 TRP A N 1
ATOM 2703 C CA . TRP A 1 332 ? -14.997 22.755 43.032 1.00 95.12 332 TRP A CA 1
ATOM 2704 C C . TRP A 1 332 ? -14.047 22.978 44.209 1.00 95.12 332 TRP A C 1
ATOM 2706 O O . TRP A 1 332 ? -13.655 24.106 44.509 1.00 95.12 332 TRP A O 1
ATOM 2716 N N . VAL A 1 333 ? -13.611 21.888 44.831 1.00 93.81 333 VAL A N 1
ATOM 2717 C CA . VAL A 1 333 ? -12.477 21.868 45.752 1.00 93.81 333 VAL A CA 1
ATOM 2718 C C . VAL A 1 333 ? -11.261 21.410 44.963 1.00 93.81 333 VAL A C 1
ATOM 2720 O O . VAL A 1 333 ? -11.149 20.240 44.604 1.00 93.81 333 VAL A O 1
ATOM 2723 N N . ILE A 1 334 ? -10.367 22.355 44.674 1.00 90.50 334 ILE A N 1
ATOM 2724 C CA . ILE A 1 334 ? -9.143 22.109 43.914 1.00 90.50 334 ILE A CA 1
ATOM 2725 C C . ILE A 1 334 ? -8.001 21.827 44.902 1.00 90.50 334 ILE A C 1
ATOM 2727 O O . ILE A 1 334 ? -7.636 22.726 45.669 1.00 90.50 334 ILE A O 1
ATOM 2731 N N . PRO A 1 335 ? -7.438 20.608 44.925 1.00 87.75 335 PRO A N 1
ATOM 2732 C CA . PRO A 1 335 ? -6.271 20.306 45.746 1.00 87.75 335 PRO A CA 1
ATOM 2733 C C . PRO A 1 335 ? -5.026 21.035 45.212 1.00 87.75 335 PRO A C 1
ATOM 2735 O O . PRO A 1 335 ? -4.898 21.285 44.016 1.00 87.75 335 PRO A O 1
ATOM 2738 N N . THR A 1 336 ? -4.089 21.369 46.101 1.00 82.44 336 THR A N 1
ATOM 2739 C CA . THR A 1 336 ? -2.799 21.993 45.726 1.00 82.44 336 THR A CA 1
ATOM 2740 C C . THR A 1 336 ? -1.806 20.980 45.177 1.00 82.44 336 THR A C 1
ATOM 2742 O O . THR A 1 336 ? -0.967 21.313 44.347 1.00 82.44 336 THR A O 1
ATOM 2745 N N . ASP A 1 337 ? -1.902 19.752 45.672 1.00 79.94 337 ASP A N 1
ATOM 2746 C CA . ASP A 1 337 ? -1.025 18.630 45.387 1.00 79.94 337 ASP A CA 1
ATOM 2747 C C . ASP A 1 337 ? -1.744 17.324 45.774 1.00 79.94 337 ASP A C 1
ATOM 2749 O O . ASP A 1 337 ? -2.861 17.321 46.309 1.00 79.94 337 ASP A O 1
ATOM 2753 N N . ARG A 1 338 ? -1.102 16.195 45.478 1.00 75.06 338 ARG A N 1
ATOM 2754 C CA . ARG A 1 338 ? -1.676 14.860 45.668 1.00 75.06 338 ARG A CA 1
ATOM 2755 C C . ARG A 1 338 ? -1.839 14.466 47.141 1.00 75.06 338 ARG A C 1
ATOM 2757 O O . ARG A 1 338 ? -2.776 13.737 47.481 1.00 75.06 338 ARG A O 1
ATOM 2764 N N . ASP A 1 339 ? -0.988 14.984 48.024 1.00 80.06 339 ASP A N 1
ATOM 2765 C CA . ASP A 1 339 ? -1.094 14.753 49.468 1.00 80.06 339 ASP A CA 1
ATOM 2766 C C . ASP A 1 339 ? -2.287 15.517 50.047 1.00 80.06 339 ASP A C 1
ATOM 2768 O O . ASP A 1 339 ? -3.069 14.975 50.830 1.00 80.06 339 ASP A O 1
ATOM 2772 N N . HIS A 1 340 ? -2.491 16.757 49.601 1.00 86.56 340 HIS A N 1
ATOM 2773 C CA . HIS A 1 340 ? -3.653 17.557 49.952 1.00 86.56 340 HIS A CA 1
ATOM 2774 C C . HIS A 1 340 ? -4.952 16.898 49.467 1.00 86.56 340 HIS A C 1
ATOM 2776 O O . HIS A 1 340 ? -5.890 16.788 50.255 1.00 86.56 340 HIS A O 1
ATOM 2782 N N . TYR A 1 341 ? -5.002 16.376 48.234 1.00 87.94 341 TYR A N 1
ATOM 2783 C CA . TYR A 1 341 ? -6.151 15.595 47.747 1.00 87.94 341 TYR A CA 1
ATOM 2784 C C . TYR A 1 341 ? -6.452 14.387 48.653 1.00 87.94 341 TYR A C 1
ATOM 2786 O O . TYR A 1 341 ? -7.589 14.194 49.086 1.00 87.94 341 TYR A O 1
ATOM 2794 N N . SER A 1 342 ? -5.419 13.615 49.005 1.00 83.31 342 SER A N 1
ATOM 2795 C CA . SER A 1 342 ? -5.555 12.422 49.851 1.00 83.31 342 SER A CA 1
ATOM 2796 C C . SER A 1 342 ? -6.053 12.752 51.263 1.00 83.31 342 SER A C 1
ATOM 2798 O O . SER A 1 342 ? -6.880 12.026 51.817 1.00 83.31 342 SER A O 1
ATOM 2800 N N . ASN A 1 343 ? -5.589 13.863 51.841 1.00 86.44 343 ASN A N 1
ATOM 2801 C CA . ASN A 1 343 ? -6.051 14.336 53.146 1.00 86.44 343 ASN A CA 1
ATOM 2802 C C . ASN A 1 343 ? -7.511 14.807 53.093 1.00 86.44 343 ASN A C 1
ATOM 2804 O O . ASN A 1 343 ? -8.295 14.441 53.963 1.00 86.44 343 ASN A O 1
ATOM 2808 N N . LEU A 1 344 ? -7.910 15.542 52.045 1.00 89.06 344 LEU A N 1
ATOM 2809 C CA . LEU A 1 344 ? -9.293 16.008 51.878 1.00 89.06 344 LEU A CA 1
ATOM 2810 C C . LEU A 1 344 ? -10.299 14.847 51.831 1.00 89.06 344 LEU A C 1
ATOM 2812 O O . LEU A 1 344 ? -11.381 14.977 52.417 1.00 89.06 344 LEU A O 1
ATOM 2816 N N . LEU A 1 345 ? -9.926 13.734 51.182 1.00 86.19 345 LEU A N 1
ATOM 2817 C CA . LEU A 1 345 ? -10.696 12.486 51.147 1.00 86.19 345 LEU A CA 1
ATOM 2818 C C . LEU A 1 345 ? -10.768 11.800 52.515 1.00 86.19 345 LEU A C 1
ATOM 2820 O O . LEU A 1 345 ? -11.859 11.478 52.978 1.00 86.19 345 LEU A O 1
ATOM 2824 N N . ARG A 1 346 ? -9.623 11.581 53.176 1.00 84.81 346 ARG A N 1
ATOM 2825 C CA . ARG A 1 346 ? -9.565 10.871 54.470 1.00 84.81 346 ARG A CA 1
ATOM 2826 C C . ARG A 1 346 ? -10.280 11.619 55.589 1.00 84.81 346 ARG A C 1
ATOM 2828 O O . ARG A 1 346 ? -10.962 10.999 56.399 1.00 84.81 346 ARG A O 1
ATOM 2835 N N . ASP A 1 347 ? -10.157 12.942 55.603 1.00 85.75 347 ASP A N 1
ATOM 2836 C CA . ASP A 1 347 ? -10.785 13.797 56.610 1.00 85.75 347 ASP A CA 1
ATOM 2837 C C . ASP A 1 347 ? -12.289 14.010 56.345 1.00 85.75 347 ASP A C 1
ATOM 2839 O O . ASP A 1 347 ? -12.959 14.676 57.135 1.00 85.75 347 ASP A O 1
ATOM 2843 N N . GLN A 1 348 ? -12.827 13.475 55.234 1.00 80.31 348 GLN A N 1
ATOM 2844 C CA . GLN A 1 348 ? -14.215 13.654 54.778 1.00 80.31 348 GLN A CA 1
ATOM 2845 C C . GLN A 1 348 ? -14.641 15.129 54.761 1.00 80.31 348 GLN A C 1
ATOM 2847 O O . GLN A 1 348 ? -15.779 15.497 55.053 1.00 80.31 348 GLN A O 1
ATOM 2852 N N . SER A 1 349 ? -13.694 16.000 54.418 1.00 84.62 349 SER A N 1
ATOM 2853 C CA . SER A 1 349 ? -13.875 17.454 54.420 1.00 84.62 349 SER A CA 1
ATOM 2854 C C . SER A 1 349 ? -14.634 17.971 53.189 1.00 84.62 349 SER A C 1
ATOM 2856 O O . SER A 1 349 ? -14.872 19.176 53.073 1.00 84.62 349 SER A O 1
ATOM 2858 N N . VAL A 1 350 ? -15.007 17.068 52.278 1.00 91.62 350 VAL A N 1
ATOM 2859 C CA . VAL A 1 350 ? -15.722 17.311 51.020 1.00 91.62 350 VAL A CA 1
ATOM 2860 C C . VAL A 1 350 ? -17.000 16.474 50.972 1.00 91.62 350 VAL A C 1
ATOM 2862 O O . VAL A 1 350 ? -17.034 15.349 51.474 1.00 91.62 350 VAL A O 1
ATOM 2865 N N . ASP A 1 351 ? -18.052 17.020 50.361 1.00 93.38 351 ASP A N 1
ATOM 2866 C CA . ASP A 1 351 ? -19.358 16.360 50.289 1.00 93.38 351 ASP A CA 1
ATOM 2867 C C . ASP A 1 351 ? -19.376 15.261 49.216 1.00 93.38 351 ASP A C 1
ATOM 2869 O O . ASP A 1 351 ? -19.964 14.198 49.424 1.00 93.38 351 ASP A O 1
ATOM 2873 N N . ILE A 1 352 ? -18.746 15.533 48.067 1.00 95.38 352 ILE A N 1
ATOM 2874 C CA . ILE A 1 352 ? -18.769 14.694 46.865 1.00 95.38 352 ILE A CA 1
ATOM 2875 C C . ILE A 1 352 ? -17.343 14.531 46.321 1.00 95.38 352 ILE A C 1
ATOM 2877 O O . ILE A 1 352 ? -16.575 15.490 46.305 1.00 95.38 352 ILE A O 1
ATOM 2881 N N . CYS A 1 353 ? -16.998 13.341 45.836 1.00 93.12 353 CYS A N 1
ATOM 2882 C CA . CYS A 1 353 ? -15.777 13.053 45.081 1.00 93.12 353 CYS A CA 1
ATOM 2883 C C . CYS A 1 353 ? -16.164 12.371 43.765 1.00 93.12 353 CYS A C 1
ATOM 2885 O O . CYS A 1 353 ? -16.924 11.407 43.781 1.00 93.12 353 CYS A O 1
ATOM 2887 N N . ILE A 1 354 ? -15.691 12.881 42.627 1.00 94.12 354 ILE A N 1
ATOM 2888 C CA . ILE A 1 354 ? -16.163 12.416 41.309 1.00 94.12 354 ILE A CA 1
ATOM 2889 C C . ILE A 1 354 ? -15.349 11.253 40.740 1.00 94.12 354 ILE A C 1
ATOM 2891 O O . ILE A 1 354 ? -15.710 10.702 39.712 1.00 94.12 354 ILE A O 1
ATOM 2895 N N . ASP A 1 355 ? -14.238 10.887 41.362 1.00 89.38 355 ASP A N 1
ATOM 2896 C CA . ASP A 1 355 ? -13.221 10.013 40.782 1.00 89.38 355 ASP A CA 1
ATOM 2897 C C . ASP A 1 355 ? -12.796 8.883 41.728 1.00 89.38 355 ASP A C 1
ATOM 2899 O O . ASP A 1 355 ? -11.647 8.429 41.688 1.00 89.38 355 ASP A O 1
ATOM 2903 N N . LEU A 1 356 ? -13.738 8.411 42.556 1.00 87.56 356 LEU A N 1
ATOM 2904 C CA . LEU A 1 356 ? -13.569 7.173 43.312 1.00 87.56 356 LEU A CA 1
ATOM 2905 C C . LEU A 1 356 ? -13.671 5.973 42.371 1.00 87.56 356 LEU A C 1
ATOM 2907 O O . LEU A 1 356 ? -14.533 5.917 41.495 1.00 87.56 356 LEU A O 1
ATOM 2911 N N . VAL A 1 357 ? -12.816 4.979 42.585 1.00 82.44 357 VAL A N 1
ATOM 2912 C CA . VAL A 1 357 ? -12.947 3.675 41.924 1.00 82.44 357 VAL A CA 1
ATOM 2913 C C . VAL A 1 357 ? -14.234 2.998 42.405 1.00 82.44 357 VAL A C 1
ATOM 2915 O O . VAL A 1 357 ? -14.576 3.094 43.586 1.00 82.44 357 VAL A O 1
ATOM 2918 N N . SER A 1 358 ? -14.949 2.322 41.501 1.00 81.69 358 SER A N 1
ATOM 2919 C CA . SER A 1 358 ? -16.196 1.585 41.766 1.00 81.69 358 SER A CA 1
ATOM 2920 C C . SER A 1 358 ? -15.968 0.315 42.609 1.00 81.69 358 SER A C 1
ATOM 2922 O O . SER A 1 358 ? -16.307 -0.792 42.197 1.00 81.69 358 SER A O 1
ATOM 2924 N N . ASP A 1 359 ? -15.383 0.478 43.794 1.00 81.62 359 ASP A N 1
ATOM 2925 C CA . ASP A 1 359 ? -15.149 -0.555 44.797 1.00 81.62 359 ASP A CA 1
ATOM 2926 C C . ASP A 1 359 ? -15.809 -0.154 46.123 1.00 81.62 359 ASP A C 1
ATOM 2928 O O . ASP A 1 359 ? -15.418 0.815 46.782 1.00 81.62 359 ASP A O 1
ATOM 2932 N N . PHE A 1 360 ? -16.821 -0.923 46.528 1.00 77.94 360 PHE A N 1
ATOM 2933 C CA . PHE A 1 360 ? -17.572 -0.669 47.755 1.00 77.94 360 PHE A CA 1
ATOM 2934 C C . PHE A 1 360 ? -16.700 -0.763 49.009 1.00 77.94 360 PHE A C 1
ATOM 2936 O O . PHE A 1 360 ? -16.970 -0.050 49.976 1.00 77.94 360 PHE A O 1
ATOM 2943 N N . HIS A 1 361 ? -15.661 -1.605 49.000 1.00 77.25 361 HIS A N 1
ATOM 2944 C CA . HIS A 1 361 ? -14.780 -1.772 50.151 1.00 77.25 361 HIS A CA 1
ATOM 2945 C C . HIS A 1 361 ? -13.939 -0.513 50.394 1.00 77.25 361 HIS A C 1
ATOM 2947 O O . HIS A 1 361 ? -14.027 0.082 51.469 1.00 77.25 361 HIS A O 1
ATOM 2953 N N . THR A 1 362 ? -13.217 -0.044 49.372 1.00 76.69 362 THR A N 1
ATOM 2954 C CA . THR A 1 362 ? -12.418 1.191 49.438 1.00 76.69 362 THR A CA 1
ATOM 2955 C C . THR A 1 362 ? -13.285 2.411 49.773 1.00 76.69 362 THR A C 1
ATOM 2957 O O . THR A 1 362 ? -12.906 3.250 50.593 1.00 76.69 362 THR A O 1
ATOM 2960 N N . ALA A 1 363 ? -14.481 2.511 49.183 1.00 83.06 363 ALA A N 1
ATOM 2961 C CA . ALA A 1 363 ? -15.411 3.596 49.485 1.00 83.06 363 ALA A CA 1
ATOM 2962 C C . ALA A 1 363 ? -15.873 3.587 50.953 1.00 83.06 363 ALA A C 1
ATOM 2964 O O . ALA A 1 363 ? -15.966 4.646 51.578 1.00 83.06 363 ALA A O 1
ATOM 2965 N N . GLU A 1 364 ? -16.141 2.406 51.518 1.00 81.25 364 GLU A N 1
ATOM 2966 C CA . GLU A 1 364 ? -16.522 2.255 52.921 1.00 81.25 364 GLU A CA 1
ATOM 2967 C C . GLU A 1 364 ? -15.394 2.651 53.879 1.00 81.25 364 GLU A C 1
ATOM 2969 O O . GLU A 1 364 ? -15.662 3.373 54.844 1.00 81.25 364 GLU A O 1
ATOM 2974 N N . GLU A 1 365 ? -14.150 2.255 53.599 1.00 83.75 365 GLU A N 1
ATOM 2975 C CA . GLU A 1 365 ? -12.985 2.641 54.408 1.00 83.75 365 GLU A CA 1
ATOM 2976 C C . GLU A 1 365 ? -12.779 4.161 54.449 1.00 83.75 365 GLU A C 1
ATOM 2978 O O . GLU A 1 365 ? -12.446 4.720 55.496 1.00 83.75 365 GLU A O 1
ATOM 2983 N N . LEU A 1 366 ? -13.037 4.845 53.331 1.00 83.81 366 LEU A N 1
ATOM 2984 C CA . LEU A 1 366 ? -12.966 6.305 53.232 1.00 83.81 366 LEU A CA 1
ATOM 2985 C C . LEU A 1 366 ? -14.218 7.013 53.787 1.00 83.81 366 LEU A C 1
ATOM 2987 O O . LEU A 1 366 ? -14.221 8.234 53.935 1.00 83.81 366 LEU A O 1
ATOM 2991 N N . GLY A 1 367 ? -15.280 6.271 54.120 1.00 86.00 367 GLY A N 1
ATOM 2992 C CA . GLY A 1 367 ? -16.533 6.809 54.657 1.00 86.00 367 GLY A CA 1
ATOM 2993 C C . GLY A 1 367 ? -17.461 7.439 53.615 1.00 86.00 367 GLY A C 1
ATOM 2994 O O . GLY A 1 367 ? -18.231 8.346 53.942 1.00 86.00 367 GLY A O 1
ATOM 2995 N N . TYR A 1 368 ? -17.430 6.948 52.378 1.00 90.06 368 TYR A N 1
ATOM 2996 C CA . TYR A 1 368 ? -18.291 7.375 51.276 1.00 90.06 368 TYR A CA 1
ATOM 2997 C C . TYR A 1 368 ? -19.323 6.291 50.911 1.00 90.06 368 TYR A C 1
ATOM 2999 O O . TYR A 1 368 ? -19.179 5.109 51.225 1.00 90.06 368 TYR A O 1
ATOM 3007 N N . SER A 1 369 ? -20.409 6.718 50.273 1.00 87.00 369 SER A N 1
ATOM 3008 C CA . SER A 1 369 ? -21.352 5.871 49.534 1.00 87.00 369 SER A CA 1
ATOM 3009 C C . SER A 1 369 ? -21.162 6.164 48.051 1.00 87.00 369 SER A C 1
ATOM 3011 O O . SER A 1 369 ? -21.126 7.335 47.680 1.00 87.00 369 SER A O 1
ATOM 3013 N N . ILE A 1 370 ? -21.030 5.142 47.213 1.00 89.56 370 ILE A N 1
ATOM 3014 C CA . ILE A 1 370 ? -20.749 5.316 45.782 1.00 89.56 370 ILE A CA 1
ATOM 3015 C C . ILE A 1 370 ? -21.991 5.110 44.919 1.00 89.56 370 ILE A C 1
ATOM 3017 O O . ILE A 1 370 ? -22.883 4.339 45.274 1.00 89.56 370 ILE A O 1
ATOM 3021 N N . THR A 1 371 ? -22.033 5.818 43.795 1.00 89.50 371 THR A N 1
ATOM 3022 C CA . THR A 1 371 ? -22.998 5.606 42.714 1.00 89.50 371 THR A CA 1
ATOM 3023 C C . THR A 1 371 ? -22.643 4.386 41.864 1.00 89.50 371 THR A C 1
ATOM 3025 O O . THR A 1 371 ? -21.538 3.840 41.964 1.00 89.50 371 THR A O 1
ATOM 3028 N N . ASP A 1 372 ? -23.535 4.032 40.941 1.00 84.88 372 ASP A N 1
ATOM 3029 C CA . ASP A 1 372 ? -23.168 3.247 39.765 1.00 84.88 372 ASP A CA 1
ATOM 3030 C C . ASP A 1 372 ? -22.031 3.945 39.002 1.00 84.88 372 ASP A C 1
ATOM 3032 O O . ASP A 1 372 ? -21.819 5.163 39.120 1.00 84.88 372 ASP A O 1
ATOM 3036 N N . SER A 1 373 ? -21.253 3.159 38.257 1.00 88.31 373 SER A N 1
ATOM 3037 C CA . SER A 1 373 ? -20.150 3.712 37.478 1.00 88.31 373 SER A CA 1
ATOM 3038 C C . SER A 1 373 ? -20.690 4.568 36.339 1.00 88.31 373 SER A C 1
ATOM 3040 O O . SER A 1 373 ? -21.549 4.125 35.580 1.00 88.31 373 SER A O 1
ATOM 3042 N N . TYR A 1 374 ? -20.166 5.785 36.209 1.00 88.25 374 TYR A N 1
ATOM 3043 C CA . TYR A 1 374 ? -20.546 6.711 35.139 1.00 88.25 374 TYR A CA 1
ATOM 3044 C C . TYR A 1 374 ? -19.471 6.820 34.045 1.00 88.25 374 TYR A C 1
ATOM 3046 O O . TYR A 1 374 ? -19.712 7.414 32.996 1.00 88.25 374 TYR A O 1
ATOM 3054 N N . LEU A 1 375 ? -18.279 6.261 34.284 1.00 88.25 375 LEU A N 1
ATOM 3055 C CA . LEU A 1 375 ? -17.154 6.299 33.356 1.00 88.25 375 LEU A CA 1
ATOM 3056 C C . LEU A 1 375 ? -16.269 5.060 33.524 1.00 88.25 375 LEU A C 1
ATOM 3058 O O . LEU A 1 375 ? -15.807 4.768 34.626 1.00 88.25 375 LEU A O 1
ATOM 3062 N N . SER A 1 376 ? -15.966 4.390 32.413 1.00 87.06 376 SER A N 1
ATOM 3063 C CA . SER A 1 376 ? -14.958 3.330 32.344 1.00 87.06 376 SER A CA 1
ATOM 3064 C C . SER A 1 376 ? -13.718 3.835 31.605 1.00 87.06 376 SER A C 1
ATOM 3066 O O . SER A 1 376 ? -13.826 4.371 30.501 1.00 87.06 376 SER A O 1
ATOM 3068 N N . ALA A 1 377 ? -12.545 3.687 32.217 1.00 85.69 377 ALA A N 1
ATOM 3069 C CA . ALA A 1 377 ? -11.259 4.102 31.672 1.00 85.69 377 ALA A CA 1
ATOM 3070 C C . ALA A 1 377 ? -10.357 2.869 31.466 1.00 85.69 377 ALA A C 1
ATOM 3072 O O . ALA A 1 377 ? -9.783 2.360 32.437 1.00 85.69 377 ALA A O 1
ATOM 3073 N N . PRO A 1 378 ? -10.228 2.355 30.229 1.00 83.19 378 PRO A N 1
ATOM 3074 C CA . PRO A 1 378 ? -9.338 1.238 29.932 1.00 83.19 378 PRO A CA 1
ATOM 3075 C C . PRO A 1 378 ? -7.874 1.639 30.097 1.00 83.19 378 PRO A C 1
ATOM 3077 O O . PRO A 1 378 ? -7.499 2.782 29.822 1.00 83.19 378 PRO A O 1
ATOM 3080 N N . PHE A 1 379 ? -7.045 0.693 30.527 1.00 83.19 379 PHE A N 1
ATOM 3081 C CA . PHE A 1 379 ? -5.601 0.877 30.595 1.00 83.19 379 PHE A CA 1
ATOM 3082 C C . PHE A 1 379 ? -4.946 0.664 29.227 1.00 83.19 379 PHE A C 1
ATOM 3084 O O . PHE A 1 379 ? -5.388 -0.142 28.406 1.00 83.19 379 PHE A O 1
ATOM 3091 N N . ALA A 1 380 ? -3.855 1.378 28.990 1.00 84.38 380 ALA A N 1
ATOM 3092 C CA . ALA A 1 380 ? -2.999 1.227 27.833 1.00 84.38 380 ALA A CA 1
ATOM 3093 C C . ALA A 1 380 ? -1.534 1.424 28.229 1.00 84.38 380 ALA A C 1
ATOM 3095 O O . ALA A 1 380 ? -1.185 2.314 29.008 1.00 84.38 380 ALA A O 1
ATOM 3096 N N . TRP A 1 381 ? -0.675 0.601 27.644 1.00 84.00 381 TRP A N 1
ATOM 3097 C CA . TRP A 1 381 ? 0.767 0.737 27.756 1.00 84.00 381 TRP A CA 1
ATOM 3098 C C . TRP A 1 381 ? 1.302 1.626 26.643 1.00 84.00 381 TRP A C 1
ATOM 3100 O O . TRP A 1 381 ? 0.950 1.459 25.475 1.00 84.00 381 TRP A O 1
ATOM 3110 N N . ILE A 1 382 ? 2.192 2.541 27.005 1.00 85.75 382 ILE A N 1
ATOM 3111 C CA . ILE A 1 382 ? 2.967 3.367 26.085 1.00 85.75 382 ILE A CA 1
ATOM 3112 C C . ILE A 1 382 ? 4.394 2.830 26.089 1.00 85.75 382 ILE A C 1
ATOM 3114 O O . ILE A 1 382 ? 5.011 2.747 27.150 1.00 85.75 382 ILE A O 1
ATOM 3118 N N . ARG A 1 383 ? 4.927 2.499 24.911 1.00 86.38 383 ARG A N 1
ATOM 3119 C CA . ARG A 1 383 ? 6.342 2.147 24.714 1.00 86.38 383 ARG A CA 1
ATOM 3120 C C . ARG A 1 383 ? 6.885 2.777 23.439 1.00 86.38 383 ARG A C 1
ATOM 3122 O O . ARG A 1 383 ? 6.113 3.181 22.572 1.00 86.38 383 ARG A O 1
ATOM 3129 N N . ARG A 1 384 ? 8.203 2.823 23.264 1.00 83.00 384 ARG A N 1
ATOM 3130 C CA . ARG A 1 384 ? 8.790 3.197 21.967 1.00 83.00 384 ARG A CA 1
ATOM 3131 C C . ARG A 1 384 ? 8.673 2.039 20.967 1.00 83.00 384 ARG A C 1
ATOM 3133 O O . ARG A 1 384 ? 8.779 0.878 21.348 1.00 83.00 384 ARG A O 1
ATOM 3140 N N . LYS A 1 385 ? 8.450 2.332 19.682 1.00 79.25 385 LYS A N 1
ATOM 3141 C CA . LYS A 1 385 ? 8.315 1.331 18.599 1.00 79.25 385 LYS A CA 1
ATOM 3142 C C . LYS A 1 385 ? 9.604 0.563 18.317 1.00 79.25 385 LYS A C 1
ATOM 3144 O O . LYS A 1 385 ? 9.538 -0.518 17.745 1.00 79.25 385 LYS A O 1
ATOM 3149 N N . ASP A 1 386 ? 10.752 1.134 18.664 1.00 76.12 386 ASP A N 1
ATOM 3150 C CA . ASP A 1 386 ? 12.065 0.493 18.555 1.00 76.12 386 ASP A CA 1
ATOM 3151 C C . ASP A 1 386 ? 12.378 -0.438 19.740 1.00 76.12 386 ASP A C 1
ATOM 3153 O O . ASP A 1 386 ? 13.330 -1.211 19.666 1.00 76.12 386 ASP A O 1
ATOM 3157 N N . HIS A 1 387 ? 11.564 -0.409 20.802 1.00 67.56 387 HIS A N 1
ATOM 3158 C CA . HIS A 1 387 ? 11.653 -1.328 21.928 1.00 67.56 387 HIS A CA 1
ATOM 3159 C C . HIS A 1 387 ? 10.741 -2.542 21.693 1.00 67.56 387 HIS A C 1
ATOM 3161 O O . HIS A 1 387 ? 9.516 -2.466 21.820 1.00 67.56 387 HIS A O 1
ATOM 3167 N N . THR A 1 388 ? 11.347 -3.663 21.300 1.00 60.03 388 THR A N 1
ATOM 3168 C CA . THR A 1 388 ? 10.653 -4.912 20.940 1.00 60.03 388 THR A CA 1
ATOM 3169 C C . THR A 1 388 ? 10.546 -5.918 22.087 1.00 60.03 388 THR A C 1
ATOM 3171 O O . THR A 1 388 ? 9.733 -6.833 21.989 1.00 60.03 388 THR A O 1
ATOM 3174 N N . ASP A 1 389 ? 11.323 -5.735 23.157 1.00 62.78 389 ASP A N 1
ATOM 3175 C CA . ASP A 1 389 ? 11.353 -6.605 24.339 1.00 62.78 389 ASP A CA 1
ATOM 3176 C C . ASP A 1 389 ? 10.116 -6.414 25.246 1.00 62.78 389 ASP A C 1
ATOM 3178 O O . ASP A 1 389 ? 9.389 -5.415 25.153 1.00 62.78 389 ASP A O 1
ATOM 3182 N N . ASP A 1 390 ? 9.894 -7.379 26.148 1.00 67.81 390 ASP A N 1
ATOM 3183 C CA . ASP A 1 390 ? 8.979 -7.234 27.286 1.00 67.81 390 ASP A CA 1
ATOM 3184 C C . ASP A 1 390 ? 9.389 -6.039 28.160 1.00 67.81 390 ASP A C 1
ATOM 3186 O O . ASP A 1 390 ? 10.579 -5.788 28.365 1.00 67.81 390 ASP A O 1
ATOM 3190 N N . ILE A 1 391 ? 8.403 -5.325 28.711 1.00 72.62 391 ILE A N 1
ATOM 3191 C CA . ILE A 1 391 ? 8.617 -4.143 29.558 1.00 72.62 391 ILE A CA 1
ATOM 3192 C C . ILE A 1 391 ? 9.318 -4.573 30.856 1.00 72.62 391 ILE A C 1
ATOM 3194 O O . ILE A 1 391 ? 8.687 -5.116 31.768 1.00 72.62 391 ILE A O 1
ATOM 3198 N N . LYS A 1 392 ? 10.632 -4.335 30.947 1.00 77.12 392 LYS A N 1
ATOM 3199 C CA . LYS A 1 392 ? 11.459 -4.722 32.102 1.00 77.12 392 LYS A CA 1
ATOM 3200 C C . LYS A 1 392 ? 11.541 -3.609 33.133 1.00 77.12 392 LYS A C 1
ATOM 3202 O O . LYS A 1 392 ? 11.519 -3.909 34.320 1.00 77.12 392 LYS A O 1
ATOM 3207 N N . ILE A 1 393 ? 11.611 -2.356 32.693 1.00 81.25 393 ILE A N 1
ATOM 3208 C CA . ILE A 1 393 ? 11.650 -1.171 33.550 1.00 81.25 393 ILE A CA 1
ATOM 3209 C C . ILE A 1 393 ? 10.432 -0.304 33.233 1.00 81.25 393 ILE A C 1
ATOM 3211 O O . ILE A 1 393 ? 10.385 0.339 32.187 1.00 81.25 393 ILE A O 1
ATOM 3215 N N . ALA A 1 394 ? 9.445 -0.264 34.124 1.00 82.38 394 ALA A N 1
ATOM 3216 C CA . ALA A 1 394 ? 8.256 0.562 33.946 1.00 82.38 394 ALA A CA 1
ATOM 3217 C C . ALA A 1 394 ? 8.333 1.848 34.773 1.00 82.38 394 ALA A C 1
ATOM 3219 O O . ALA A 1 394 ? 8.703 1.838 35.951 1.00 82.38 394 ALA A O 1
ATOM 3220 N N . ALA A 1 395 ? 7.932 2.964 34.169 1.00 83.62 395 ALA A N 1
ATOM 3221 C CA . ALA A 1 395 ? 7.701 4.187 34.920 1.00 83.62 395 ALA A CA 1
ATOM 3222 C C . ALA A 1 395 ? 6.447 4.036 35.791 1.00 83.62 395 ALA A C 1
ATOM 3224 O O . ALA A 1 395 ? 5.436 3.488 35.356 1.00 83.62 395 ALA A O 1
ATOM 3225 N N . HIS A 1 396 ? 6.499 4.549 37.014 1.00 79.56 396 HIS A N 1
ATOM 3226 C CA . HIS A 1 396 ? 5.387 4.506 37.953 1.00 79.56 396 HIS A CA 1
ATOM 3227 C C . HIS A 1 396 ? 5.239 5.851 38.661 1.00 79.56 396 HIS A C 1
ATOM 3229 O O . HIS A 1 396 ? 6.228 6.467 39.050 1.00 79.56 396 HIS A O 1
ATOM 3235 N N . VAL A 1 397 ? 4.010 6.322 38.860 1.00 77.69 397 VAL A N 1
ATOM 3236 C CA . VAL A 1 397 ? 3.771 7.624 39.498 1.00 77.69 397 VAL A CA 1
ATOM 3237 C C . VAL A 1 397 ? 3.847 7.483 41.018 1.00 77.69 397 VAL A C 1
ATOM 3239 O O . VAL A 1 397 ? 3.303 6.546 41.601 1.00 77.69 397 VAL A O 1
ATOM 3242 N N . LEU A 1 398 ? 4.502 8.427 41.686 1.00 65.88 398 LEU A N 1
ATOM 3243 C CA . LEU A 1 398 ? 4.579 8.510 43.139 1.00 65.88 398 LEU A CA 1
ATOM 3244 C C . LEU A 1 398 ? 3.165 8.661 43.745 1.00 65.88 398 LEU A C 1
ATOM 3246 O O . LEU A 1 398 ? 2.378 9.504 43.313 1.00 65.88 398 LEU A O 1
ATOM 3250 N N . HIS A 1 399 ? 2.852 7.846 44.760 1.00 58.41 399 HIS A N 1
ATOM 3251 C CA . HIS A 1 399 ? 1.564 7.833 45.472 1.00 58.41 399 HIS A CA 1
ATOM 3252 C C . HIS A 1 399 ? 0.328 7.497 44.602 1.00 58.41 399 HIS A C 1
ATOM 3254 O O . HIS A 1 399 ? -0.714 8.145 44.729 1.00 58.41 399 HIS A O 1
ATOM 3260 N N . SER A 1 400 ? 0.390 6.463 43.750 1.00 58.09 400 SER A N 1
ATOM 3261 C CA . SER A 1 400 ? -0.818 5.841 43.174 1.00 58.09 400 SER A CA 1
ATOM 3262 C C . SER A 1 400 ? -1.699 5.270 44.291 1.00 58.09 400 SER A C 1
ATOM 3264 O O . SER A 1 400 ? -1.492 4.172 44.791 1.00 58.09 400 SER A O 1
ATOM 3266 N N . THR A 1 401 ? -2.677 6.041 44.749 1.00 46.66 401 THR A N 1
ATOM 3267 C CA . THR A 1 401 ? -3.511 5.722 45.917 1.00 46.66 401 THR A CA 1
ATOM 3268 C C . THR A 1 401 ? -4.517 4.588 45.705 1.00 46.66 401 THR A C 1
ATOM 3270 O O . THR A 1 401 ? -5.331 4.343 46.591 1.00 46.66 401 THR A O 1
ATOM 3273 N N . TYR A 1 402 ? -4.480 3.885 44.572 1.00 52.25 402 TYR A N 1
ATOM 3274 C CA . TYR A 1 402 ? -5.409 2.802 44.279 1.00 52.25 402 TYR A CA 1
ATOM 3275 C C . TYR A 1 402 ? -4.696 1.454 44.269 1.00 52.25 402 TYR A C 1
ATOM 3277 O O . TYR A 1 402 ? -3.835 1.189 43.432 1.00 52.25 402 TYR A O 1
ATOM 3285 N N . SER A 1 403 ? -5.132 0.579 45.175 1.00 46.72 403 SER A N 1
ATOM 3286 C CA . SER A 1 403 ? -4.751 -0.833 45.237 1.00 46.72 403 SER A CA 1
ATOM 3287 C C . SER A 1 403 ? -4.936 -1.557 43.898 1.00 46.72 403 SER A C 1
ATOM 3289 O O . SER A 1 403 ? -4.259 -2.552 43.662 1.00 46.72 403 SER A O 1
ATOM 3291 N N . SER A 1 404 ? -5.805 -1.058 43.008 1.00 46.94 404 SER A N 1
ATOM 3292 C CA . SER A 1 404 ? -6.045 -1.595 41.665 1.00 46.94 404 SER A CA 1
ATOM 3293 C C . SER A 1 404 ? -4.941 -1.280 40.650 1.00 46.94 404 SER A C 1
ATOM 3295 O O . SER A 1 404 ? -4.653 -2.142 39.825 1.00 46.94 404 SER A O 1
ATOM 3297 N N . GLU A 1 405 ? -4.281 -0.115 40.720 1.00 48.00 405 GLU A N 1
ATOM 3298 C CA . GLU A 1 405 ? -3.105 0.176 39.879 1.00 48.00 405 GLU A CA 1
ATOM 3299 C C . GLU A 1 405 ? -1.947 -0.744 40.314 1.00 48.00 405 GLU A C 1
ATOM 3301 O O . GLU A 1 405 ? -1.401 -1.466 39.486 1.00 48.00 405 GLU A O 1
ATOM 3306 N N . GLU A 1 406 ? -1.684 -0.870 41.623 1.00 46.34 406 GLU A N 1
ATOM 3307 C CA . GLU A 1 406 ? -0.700 -1.826 42.170 1.00 46.34 406 GLU A CA 1
ATOM 3308 C C . GLU A 1 406 ? -1.050 -3.308 41.899 1.00 46.34 406 GLU A C 1
ATOM 3310 O O . GLU A 1 406 ? -0.147 -4.126 41.713 1.00 46.34 406 GLU A O 1
ATOM 3315 N N . HIS A 1 407 ? -2.336 -3.689 41.855 1.00 49.19 407 HIS A N 1
ATOM 3316 C CA . HIS A 1 407 ? -2.762 -5.050 41.484 1.00 49.19 407 HIS A CA 1
ATOM 3317 C C . HIS A 1 407 ? -2.629 -5.321 39.983 1.00 49.19 407 HIS A C 1
ATOM 3319 O O . HIS A 1 407 ? -2.280 -6.440 39.610 1.00 49.19 407 HIS A O 1
ATOM 3325 N N . PHE A 1 408 ? -2.878 -4.329 39.123 1.00 51.91 408 PHE A N 1
ATOM 3326 C CA . PHE A 1 408 ? -2.677 -4.460 37.678 1.00 51.91 408 PHE A CA 1
ATOM 3327 C C . PHE A 1 408 ? -1.187 -4.629 37.350 1.00 51.91 408 PHE A C 1
ATOM 3329 O O . PHE A 1 408 ? -0.812 -5.560 36.637 1.00 51.91 408 PHE A O 1
ATOM 3336 N N . TYR A 1 409 ? -0.327 -3.822 37.980 1.00 52.28 409 TYR A N 1
ATOM 3337 C CA . TYR A 1 409 ? 1.130 -3.956 37.897 1.00 52.28 409 TYR A CA 1
ATOM 3338 C C . TYR A 1 409 ? 1.646 -5.322 38.397 1.00 52.28 409 TYR A C 1
ATOM 3340 O O . TYR A 1 409 ? 2.626 -5.839 37.865 1.00 52.28 409 TYR A O 1
ATOM 3348 N N . ASN A 1 410 ? 0.980 -5.944 39.378 1.00 48.28 410 ASN A N 1
ATOM 3349 C CA . ASN A 1 410 ? 1.401 -7.233 39.943 1.00 48.28 410 ASN A CA 1
ATOM 3350 C C . ASN A 1 410 ? 0.842 -8.482 39.230 1.00 48.28 410 ASN A C 1
ATOM 3352 O O . ASN A 1 410 ? 1.444 -9.548 39.363 1.00 48.28 410 ASN A O 1
ATOM 3356 N N . ASN A 1 411 ? -0.281 -8.392 38.504 1.00 46.31 411 ASN A N 1
ATOM 3357 C CA . ASN A 1 411 ? -0.939 -9.569 37.911 1.00 46.31 411 ASN A CA 1
ATOM 3358 C C . ASN A 1 411 ? -0.512 -9.884 36.467 1.00 46.31 411 ASN A C 1
ATOM 3360 O O . ASN A 1 411 ? -0.428 -11.067 36.139 1.00 46.31 411 ASN A O 1
ATOM 3364 N N . ASP A 1 412 ? -0.209 -8.882 35.631 1.00 50.00 412 ASP A N 1
ATOM 3365 C CA . ASP A 1 412 ? 0.148 -9.117 34.216 1.00 50.00 412 ASP A CA 1
ATOM 3366 C C . ASP A 1 412 ? 1.670 -9.209 33.975 1.00 50.00 412 ASP A C 1
ATOM 3368 O O . ASP A 1 412 ? 2.104 -9.903 33.056 1.00 50.00 412 ASP A O 1
ATOM 3372 N N . TYR A 1 413 ? 2.503 -8.592 34.828 1.00 53.97 413 TYR A N 1
ATOM 3373 C CA . TYR A 1 413 ? 3.963 -8.548 34.651 1.00 53.97 413 TYR A CA 1
ATOM 3374 C C . TYR A 1 413 ? 4.726 -8.786 35.966 1.00 53.97 413 TYR A C 1
ATOM 3376 O O . TYR A 1 413 ? 5.272 -7.884 36.594 1.00 53.97 413 TYR A O 1
ATOM 3384 N N . THR A 1 414 ? 4.813 -10.051 36.378 1.00 48.19 414 THR A N 1
ATOM 3385 C CA . THR A 1 414 ? 5.449 -10.489 37.643 1.00 48.19 414 THR A CA 1
ATOM 3386 C C . THR A 1 414 ? 6.977 -10.262 37.747 1.00 48.19 414 THR A C 1
ATOM 3388 O O . THR A 1 414 ? 7.567 -10.625 38.766 1.00 48.19 414 THR A O 1
ATOM 3391 N N . GLN A 1 415 ? 7.638 -9.677 36.733 1.00 58.91 415 GLN A N 1
ATOM 3392 C CA . GLN A 1 415 ? 9.100 -9.449 36.692 1.00 58.91 415 GLN A CA 1
ATOM 3393 C C . GLN A 1 415 ? 9.540 -8.013 36.325 1.00 58.91 415 GLN A C 1
ATOM 3395 O O . GLN A 1 415 ? 10.725 -7.801 36.068 1.00 58.91 415 GLN A O 1
ATOM 3400 N N . THR A 1 416 ? 8.639 -7.027 36.304 1.00 69.12 416 THR A N 1
ATOM 3401 C CA . THR A 1 416 ? 8.978 -5.636 35.938 1.00 69.12 416 THR A CA 1
ATOM 3402 C C . THR A 1 416 ? 9.529 -4.845 37.134 1.00 69.12 416 THR A C 1
ATOM 3404 O O . THR A 1 416 ? 8.949 -4.849 38.219 1.00 69.12 416 THR A O 1
ATOM 3407 N N . GLU A 1 417 ? 10.657 -4.156 36.945 1.00 76.44 417 GLU A N 1
ATOM 3408 C CA . GLU A 1 417 ? 11.223 -3.192 37.892 1.00 76.44 417 GLU A CA 1
ATOM 3409 C C . GLU A 1 417 ? 10.549 -1.825 37.707 1.00 76.44 417 GLU A C 1
ATOM 3411 O O . GLU A 1 417 ? 10.380 -1.350 36.585 1.00 76.44 417 GLU A O 1
ATOM 3416 N N . TYR A 1 418 ? 10.159 -1.178 38.806 1.00 78.94 418 TYR A N 1
ATOM 3417 C CA . TYR A 1 418 ? 9.429 0.089 38.764 1.00 78.94 418 TYR A CA 1
ATOM 3418 C C . TYR A 1 418 ? 10.319 1.261 39.167 1.00 78.94 418 TYR A C 1
ATOM 3420 O O . TYR A 1 418 ? 10.898 1.268 40.256 1.00 78.94 418 TYR A O 1
ATOM 3428 N N . VAL A 1 419 ? 10.370 2.289 38.318 1.00 80.69 419 VAL A N 1
ATOM 3429 C CA . VAL A 1 419 ? 11.030 3.563 38.625 1.00 80.69 419 VAL A CA 1
ATOM 3430 C C . VAL A 1 419 ? 9.966 4.592 38.969 1.00 80.69 419 VAL A C 1
ATOM 3432 O O . VAL A 1 419 ? 9.074 4.879 38.171 1.00 80.69 419 VAL A O 1
ATOM 3435 N N . ILE A 1 420 ? 10.048 5.132 40.183 1.00 81.44 420 ILE A N 1
ATOM 3436 C CA . ILE A 1 420 ? 9.035 6.038 40.717 1.00 81.44 420 ILE A CA 1
ATOM 3437 C C . ILE A 1 420 ? 9.356 7.477 40.315 1.00 81.44 420 ILE A C 1
ATOM 3439 O O . ILE A 1 420 ? 10.407 8.003 40.682 1.00 81.44 420 ILE A O 1
ATOM 3443 N N . TYR A 1 421 ? 8.415 8.128 39.636 1.00 81.69 421 TYR A N 1
ATOM 3444 C CA . TYR A 1 421 ? 8.486 9.536 39.260 1.00 81.69 421 TYR A CA 1
ATOM 3445 C C . TYR A 1 421 ? 7.409 10.364 39.983 1.00 81.69 421 TYR A C 1
ATOM 3447 O O . TYR A 1 421 ? 6.287 9.892 40.163 1.00 81.69 421 TYR A O 1
ATOM 3455 N N . PRO A 1 422 ? 7.709 11.610 40.387 1.00 74.38 422 PRO A N 1
ATOM 3456 C CA . PRO A 1 422 ? 6.765 12.520 41.040 1.00 74.38 422 PRO A CA 1
ATOM 3457 C C . PRO A 1 422 ? 5.470 12.797 40.263 1.00 74.38 422 PRO A C 1
ATOM 3459 O O . PRO A 1 422 ? 4.415 12.962 40.876 1.00 74.38 422 PRO A O 1
ATOM 3462 N N . THR A 1 423 ? 5.537 12.872 38.930 1.00 76.44 423 THR A N 1
ATOM 3463 C CA . THR A 1 423 ? 4.416 13.283 38.072 1.00 76.44 423 THR A CA 1
ATOM 3464 C C . THR A 1 423 ? 4.213 12.323 36.898 1.00 76.44 423 THR A C 1
ATOM 3466 O O . THR A 1 423 ? 5.153 11.668 36.449 1.00 76.44 423 THR A O 1
ATOM 3469 N N . ARG A 1 424 ? 2.979 12.253 36.368 1.00 77.44 424 ARG A N 1
ATOM 3470 C CA . ARG A 1 424 ? 2.677 11.483 35.143 1.00 77.44 424 ARG A CA 1
ATOM 3471 C C . ARG A 1 424 ? 3.487 11.973 33.948 1.00 77.44 424 ARG A C 1
ATOM 3473 O O . ARG A 1 424 ? 3.964 11.161 33.169 1.00 77.44 424 ARG A O 1
ATOM 3480 N N . GLU A 1 425 ? 3.687 13.282 33.838 1.00 77.12 425 GLU A N 1
ATOM 3481 C CA . GLU A 1 425 ? 4.487 13.889 32.772 1.00 77.12 425 GLU A CA 1
ATOM 3482 C C . GLU A 1 425 ? 5.944 13.404 32.802 1.00 77.12 425 GLU A C 1
ATOM 3484 O O . GLU A 1 425 ? 6.501 13.057 31.763 1.00 77.12 425 GLU A O 1
ATOM 3489 N N . GLU A 1 426 ? 6.542 13.271 33.987 1.00 82.12 426 GLU A N 1
ATOM 3490 C CA . GLU A 1 426 ? 7.888 12.708 34.133 1.00 82.12 426 GLU A CA 1
ATOM 3491 C C . GLU A 1 426 ? 7.942 11.207 33.815 1.00 82.12 426 GLU A C 1
ATOM 3493 O O . GLU A 1 426 ? 8.868 10.774 33.125 1.00 82.12 426 GLU A O 1
ATOM 3498 N N . CYS A 1 427 ? 6.938 10.417 34.227 1.00 81.69 427 CYS A N 1
ATOM 3499 C CA . CYS A 1 427 ? 6.837 9.008 33.820 1.00 81.69 427 CYS A CA 1
ATOM 3500 C C . CYS A 1 427 ? 6.841 8.877 32.296 1.00 81.69 427 CYS A C 1
ATOM 3502 O O . CYS A 1 427 ? 7.539 8.052 31.715 1.00 81.69 427 CYS A O 1
ATOM 3504 N N . ILE A 1 428 ? 6.064 9.728 31.650 1.00 75.88 428 ILE A N 1
ATOM 3505 C CA . ILE A 1 428 ? 5.858 9.745 30.217 1.00 75.88 428 ILE A CA 1
ATOM 3506 C C . ILE A 1 428 ? 7.135 10.182 29.467 1.00 75.88 428 ILE A C 1
ATOM 3508 O O . ILE A 1 428 ? 7.551 9.526 28.508 1.00 75.88 428 ILE A O 1
ATOM 3512 N N . LEU A 1 429 ? 7.807 11.245 29.925 1.00 82.00 429 LEU A N 1
ATOM 3513 C CA . LEU A 1 429 ? 9.079 11.708 29.354 1.00 82.00 429 LEU A CA 1
ATOM 3514 C C . LEU A 1 429 ? 10.195 10.673 29.511 1.00 82.00 429 LEU A C 1
ATOM 3516 O O . LEU A 1 429 ? 11.038 10.545 28.622 1.00 82.00 429 LEU A O 1
ATOM 3520 N N . SER A 1 430 ? 10.183 9.898 30.597 1.00 87.25 430 SER A N 1
ATOM 3521 C CA . SER A 1 430 ? 11.156 8.824 30.796 1.00 87.25 430 SER A CA 1
ATOM 3522 C C . SER A 1 430 ? 11.077 7.749 29.702 1.00 87.25 430 SER A C 1
ATOM 3524 O O . SER A 1 430 ? 12.116 7.260 29.258 1.00 87.25 430 SER A O 1
ATOM 3526 N N . VAL A 1 431 ? 9.877 7.457 29.176 1.00 86.06 431 VAL A N 1
ATOM 3527 C CA . VAL A 1 431 ? 9.686 6.513 28.058 1.00 86.06 431 VAL A CA 1
ATOM 3528 C C . VAL A 1 431 ? 10.233 7.094 26.754 1.00 86.06 431 VAL A C 1
ATOM 3530 O O . VAL A 1 431 ? 10.925 6.404 26.009 1.00 86.06 431 VAL A O 1
ATOM 3533 N N . VAL A 1 432 ? 9.980 8.380 26.481 1.00 84.25 432 VAL A N 1
ATOM 3534 C CA . VAL A 1 432 ? 10.504 9.069 25.283 1.00 84.25 432 VAL A CA 1
ATOM 3535 C C . VAL A 1 432 ? 12.029 9.119 25.295 1.00 84.25 432 VAL A C 1
ATOM 3537 O O . VAL A 1 432 ? 12.675 8.794 24.297 1.00 84.25 432 VAL A O 1
ATOM 3540 N N . ASN A 1 433 ? 12.607 9.475 26.441 1.00 83.75 433 ASN A N 1
ATOM 3541 C CA . ASN A 1 433 ? 14.053 9.568 26.626 1.00 83.75 433 ASN A CA 1
ATOM 3542 C C . ASN A 1 433 ? 14.730 8.189 26.697 1.00 83.75 433 ASN A C 1
ATOM 3544 O O . ASN A 1 433 ? 15.953 8.098 26.579 1.00 83.75 433 ASN A O 1
ATOM 3548 N N . GLY A 1 434 ? 13.951 7.112 26.844 1.00 82.69 434 GLY A N 1
ATOM 3549 C CA . GLY A 1 434 ? 14.451 5.746 26.960 1.00 82.69 434 GLY A CA 1
ATOM 3550 C C . GLY A 1 434 ? 15.067 5.405 28.308 1.00 82.69 434 GLY A C 1
ATOM 3551 O O . GLY A 1 434 ? 15.901 4.506 28.369 1.00 82.69 434 GLY A O 1
ATOM 3552 N N . GLU A 1 435 ? 14.703 6.143 29.352 1.00 86.06 435 GLU A N 1
ATOM 3553 C CA . GLU A 1 435 ? 15.059 5.855 30.743 1.00 86.06 435 GLU A CA 1
ATOM 3554 C C . GLU A 1 435 ? 14.213 4.705 31.311 1.00 86.06 435 GLU A C 1
ATOM 3556 O O . GLU A 1 435 ? 14.680 3.971 32.180 1.00 86.06 435 GLU A O 1
ATOM 3561 N N . THR A 1 436 ? 12.993 4.534 30.792 1.00 85.69 436 THR A N 1
ATOM 3562 C CA . THR A 1 436 ? 12.102 3.402 31.073 1.00 85.69 436 THR A CA 1
ATOM 3563 C C . THR A 1 436 ? 11.603 2.771 29.768 1.00 85.69 436 THR A C 1
ATOM 3565 O O . THR A 1 436 ? 11.573 3.412 28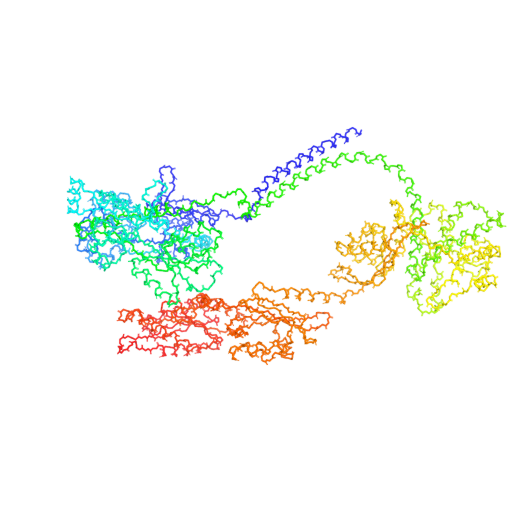.714 1.00 85.69 436 THR A O 1
ATOM 3568 N N . ASP A 1 437 ? 11.234 1.493 29.829 1.00 84.12 437 ASP A N 1
ATOM 3569 C CA . ASP A 1 437 ? 10.787 0.688 28.686 1.00 84.12 437 ASP A CA 1
ATOM 3570 C C . ASP A 1 437 ? 9.313 0.934 28.347 1.00 84.12 437 ASP A C 1
ATOM 3572 O O . ASP A 1 437 ? 8.895 0.824 27.190 1.00 84.12 437 ASP A O 1
ATOM 3576 N N . GLY A 1 438 ? 8.516 1.298 29.352 1.00 85.81 438 GLY A N 1
ATOM 3577 C CA . GLY A 1 438 ? 7.117 1.625 29.154 1.00 85.81 438 GLY A CA 1
ATOM 3578 C C . GLY A 1 438 ? 6.447 2.266 30.359 1.00 85.81 438 GLY A C 1
ATOM 3579 O O . GLY A 1 438 ? 6.957 2.266 31.478 1.00 85.81 438 GLY A O 1
ATOM 3580 N N . PHE A 1 439 ? 5.268 2.819 30.110 1.00 86.12 439 PHE A N 1
ATOM 3581 C CA . PHE A 1 439 ? 4.417 3.441 31.117 1.00 86.12 439 PHE A CA 1
ATOM 3582 C C . PHE A 1 439 ? 2.971 3.005 30.893 1.00 86.12 439 PHE A C 1
ATOM 3584 O O . PHE A 1 439 ? 2.475 3.084 29.768 1.00 86.12 439 PHE A O 1
ATOM 3591 N N . CYS A 1 440 ? 2.298 2.539 31.944 1.00 82.88 440 CYS A N 1
ATOM 3592 C CA . CYS A 1 440 ? 0.886 2.181 31.881 1.00 82.88 440 CYS A CA 1
ATOM 3593 C C . CYS A 1 440 ? 0.030 3.340 32.388 1.00 82.88 440 CYS A C 1
ATOM 3595 O O . CYS A 1 440 ? 0.195 3.800 33.517 1.00 82.88 440 CYS A O 1
ATOM 3597 N N . THR A 1 441 ? -0.914 3.791 31.567 1.00 84.56 441 THR A N 1
ATOM 3598 C CA . THR A 1 441 ? -1.899 4.808 31.957 1.00 84.56 441 THR A CA 1
ATOM 3599 C C . THR A 1 441 ? -3.246 4.561 31.274 1.00 84.56 441 THR A C 1
ATOM 3601 O O . THR A 1 441 ? -3.452 3.517 30.664 1.00 84.56 441 THR A O 1
ATOM 3604 N N . TYR A 1 442 ? -4.202 5.478 31.390 1.00 86.38 442 TYR A N 1
ATOM 3605 C CA . TYR A 1 442 ? -5.509 5.363 30.747 1.00 86.38 442 TYR A CA 1
ATOM 3606 C C . TYR A 1 442 ? -5.433 5.611 29.232 1.00 86.38 442 TYR A C 1
ATOM 3608 O O . TYR A 1 442 ? -4.704 6.484 28.768 1.00 86.38 442 TYR A O 1
ATOM 3616 N N . ALA A 1 443 ? -6.242 4.894 28.448 1.00 84.38 443 ALA A N 1
ATOM 3617 C CA . ALA A 1 443 ? -6.136 4.856 26.987 1.00 84.38 443 ALA A CA 1
ATOM 3618 C C . ALA A 1 443 ? -6.209 6.234 26.308 1.00 84.38 443 ALA A C 1
ATOM 3620 O O . ALA A 1 443 ? -5.366 6.528 25.471 1.00 84.38 443 ALA A O 1
ATOM 3621 N N . TYR A 1 444 ? -7.143 7.112 26.695 1.00 86.75 444 TYR A N 1
ATOM 3622 C CA . TYR A 1 444 ? -7.218 8.461 26.111 1.00 86.75 444 TYR A CA 1
ATOM 3623 C C . TYR A 1 444 ? -6.023 9.359 26.467 1.00 86.75 444 TYR A C 1
ATOM 3625 O O . TYR A 1 444 ? -5.657 10.230 25.682 1.00 86.75 444 TYR A O 1
ATOM 3633 N N . GLU A 1 445 ? -5.397 9.154 27.629 1.00 83.44 445 GLU A N 1
ATOM 3634 C CA . GLU A 1 445 ? -4.167 9.864 28.009 1.00 83.44 445 GLU A CA 1
ATOM 3635 C C . GLU A 1 445 ? -2.974 9.331 27.203 1.00 83.44 445 GLU A C 1
ATOM 3637 O O . GLU A 1 445 ? -2.174 10.110 26.685 1.00 83.44 445 GLU A O 1
ATOM 3642 N N . ALA A 1 446 ? -2.910 8.011 27.003 1.00 83.00 446 ALA A N 1
ATOM 3643 C CA . ALA A 1 446 ? -1.920 7.377 26.140 1.00 83.00 446 ALA A CA 1
ATOM 3644 C C . ALA A 1 446 ? -2.052 7.809 24.670 1.00 83.00 446 ALA A C 1
ATOM 3646 O O . ALA A 1 446 ? -1.054 8.149 24.035 1.00 83.00 446 ALA A O 1
ATOM 3647 N N . GLU A 1 447 ? -3.272 7.856 24.137 1.00 83.56 447 GLU A N 1
ATOM 3648 C CA . GLU A 1 447 ? -3.564 8.300 22.772 1.00 83.56 447 GLU A CA 1
ATOM 3649 C C . GLU A 1 447 ? -3.179 9.770 22.564 1.00 83.56 447 GLU A C 1
ATOM 3651 O O . GLU A 1 447 ? -2.439 10.088 21.629 1.00 83.56 447 GLU A O 1
ATOM 3656 N N . GLN A 1 448 ? -3.600 10.657 23.477 1.00 79.75 448 GLN A N 1
ATOM 3657 C CA . GLN A 1 448 ? -3.205 12.068 23.467 1.00 79.75 448 GLN A CA 1
ATOM 3658 C C . GLN A 1 448 ? -1.689 12.228 23.447 1.00 79.75 448 GLN A C 1
ATOM 3660 O O . GLN A 1 448 ? -1.149 13.075 22.733 1.00 79.75 448 GLN A O 1
ATOM 3665 N N . PHE A 1 449 ? -0.999 11.418 24.240 1.00 76.62 449 PHE A N 1
ATOM 3666 C CA . PHE A 1 449 ? 0.438 11.500 24.351 1.00 76.62 449 PHE A CA 1
ATOM 3667 C C . PHE A 1 449 ? 1.157 11.080 23.063 1.00 76.62 449 PHE A C 1
ATOM 3669 O O . PHE A 1 449 ? 2.021 11.821 22.585 1.00 76.62 449 PHE A O 1
ATOM 3676 N N . VAL A 1 450 ? 0.766 9.942 22.475 1.00 79.06 450 VAL A N 1
ATOM 3677 C CA . VAL A 1 450 ? 1.319 9.448 21.202 1.00 79.06 450 VAL A CA 1
ATOM 3678 C C . VAL A 1 450 ? 1.106 10.466 20.079 1.00 79.06 450 VAL A C 1
ATOM 3680 O O . VAL A 1 450 ? 2.003 10.673 19.263 1.00 79.06 450 VAL A O 1
ATOM 3683 N N . LEU A 1 451 ? -0.050 11.133 20.048 1.00 76.06 451 LEU A N 1
ATOM 3684 C CA . LEU A 1 451 ? -0.363 12.147 19.037 1.00 76.06 451 LEU A CA 1
ATOM 3685 C C . LEU A 1 451 ? 0.426 13.448 19.213 1.00 76.06 451 LEU A C 1
ATOM 3687 O O . LEU A 1 451 ? 0.788 14.072 18.218 1.00 76.06 451 LEU A O 1
ATOM 3691 N N . ASN A 1 452 ? 0.714 13.847 20.454 1.00 73.50 452 ASN A N 1
ATOM 3692 C CA . ASN A 1 452 ? 1.471 15.066 20.743 1.00 73.50 452 ASN A CA 1
ATOM 3693 C C . ASN A 1 452 ? 2.989 14.922 20.519 1.00 73.50 452 ASN A C 1
ATOM 3695 O O . ASN A 1 452 ? 3.667 15.944 20.461 1.00 73.50 452 ASN A O 1
ATOM 3699 N N . HIS A 1 453 ? 3.508 13.695 20.375 1.00 71.75 453 HIS A N 1
ATOM 3700 C CA . HIS A 1 453 ? 4.941 13.411 20.190 1.00 71.75 453 HIS A CA 1
ATOM 3701 C C . HIS A 1 453 ? 5.202 12.517 18.959 1.00 71.75 453 HIS A C 1
ATOM 3703 O O . HIS A 1 453 ? 5.736 11.406 19.092 1.00 71.75 453 HIS A O 1
ATOM 3709 N N . PRO A 1 454 ? 4.829 12.949 17.735 1.00 69.12 454 PRO A N 1
ATOM 3710 C CA . PRO A 1 454 ? 5.018 12.156 16.516 1.00 69.12 454 PRO A CA 1
ATOM 3711 C C . PRO A 1 454 ? 6.495 11.833 16.222 1.00 69.12 454 PRO A C 1
ATOM 3713 O O . PRO A 1 454 ? 6.794 10.847 15.548 1.00 69.12 454 PRO A O 1
ATOM 3716 N N . GLU A 1 455 ? 7.427 12.633 16.740 1.00 69.12 455 GLU A N 1
ATOM 3717 C CA . GLU A 1 455 ? 8.875 12.433 16.653 1.00 69.12 455 GLU A CA 1
ATOM 3718 C C . GLU A 1 455 ? 9.407 11.306 17.549 1.00 69.12 455 GLU A C 1
ATOM 3720 O O . GLU A 1 455 ? 10.459 10.741 17.249 1.00 69.12 455 GLU A O 1
ATOM 3725 N N . ALA A 1 456 ? 8.688 10.951 18.619 1.00 65.62 456 ALA A N 1
ATOM 3726 C CA . ALA A 1 456 ? 9.144 9.996 19.631 1.00 65.62 456 ALA A CA 1
ATOM 3727 C C . ALA A 1 456 ? 8.905 8.522 19.251 1.00 65.62 456 ALA A C 1
ATOM 3729 O O . ALA A 1 456 ? 9.255 7.620 20.010 1.00 65.62 456 ALA A O 1
ATOM 3730 N N . ASN A 1 457 ? 8.319 8.265 18.072 1.00 78.12 457 ASN A N 1
ATOM 3731 C CA . ASN A 1 457 ? 8.085 6.929 17.517 1.00 78.12 457 ASN A CA 1
ATOM 3732 C C . ASN A 1 457 ? 7.415 5.970 18.525 1.00 78.12 457 ASN A C 1
ATOM 3734 O O . ASN A 1 457 ? 7.855 4.840 18.705 1.00 78.12 457 ASN A O 1
ATOM 3738 N N . LEU A 1 458 ? 6.364 6.427 19.205 1.00 82.06 458 LEU A N 1
ATOM 3739 C CA . LEU A 1 458 ? 5.690 5.685 20.274 1.00 82.06 458 LEU A CA 1
ATOM 3740 C C . LEU A 1 458 ? 4.632 4.706 19.738 1.00 82.06 458 LEU A C 1
ATOM 3742 O O . LEU A 1 458 ? 4.082 4.883 18.646 1.00 82.06 458 LEU A O 1
ATOM 3746 N N . LEU A 1 459 ? 4.351 3.667 20.519 1.00 82.62 459 LEU A N 1
ATOM 3747 C CA . LEU A 1 459 ? 3.318 2.660 20.303 1.00 82.62 459 LEU A CA 1
ATOM 3748 C C . LEU A 1 459 ? 2.424 2.579 21.543 1.00 82.62 459 LEU A C 1
ATOM 3750 O O . LEU A 1 459 ? 2.925 2.468 22.661 1.00 82.62 459 LEU A O 1
ATOM 3754 N N . MET A 1 460 ? 1.111 2.578 21.317 1.00 83.56 460 MET A N 1
ATOM 3755 C CA . MET A 1 460 ? 0.109 2.281 22.336 1.00 83.56 460 MET A CA 1
ATOM 3756 C C . MET A 1 460 ? -0.313 0.810 22.229 1.00 83.56 460 MET A C 1
ATOM 3758 O O . MET A 1 460 ? -0.646 0.344 21.140 1.00 83.56 460 MET A O 1
ATOM 3762 N N . LEU A 1 461 ? -0.321 0.092 23.350 1.00 78.12 461 LEU A N 1
ATOM 3763 C CA . LEU A 1 461 ? -0.825 -1.276 23.472 1.00 78.12 461 LEU A CA 1
ATOM 3764 C C . LEU A 1 461 ? -2.039 -1.263 24.405 1.00 78.12 461 LEU A C 1
ATOM 3766 O O . LEU A 1 461 ? -1.924 -0.912 25.577 1.00 78.12 461 LEU A O 1
ATOM 3770 N N . THR A 1 462 ? -3.212 -1.613 23.886 1.00 67.00 462 THR A N 1
ATOM 3771 C CA . THR A 1 462 ? -4.472 -1.602 24.644 1.00 67.00 462 THR A CA 1
ATOM 3772 C C . THR A 1 462 ? -4.563 -2.807 25.578 1.00 67.00 462 THR A C 1
ATOM 3774 O O . THR A 1 462 ? -4.370 -3.937 25.129 1.00 67.00 462 THR A O 1
ATOM 3777 N N . SER A 1 463 ? -4.900 -2.582 26.849 1.00 65.62 463 SER A N 1
ATOM 3778 C CA . SER A 1 463 ? -5.207 -3.648 27.811 1.00 65.62 463 SER A CA 1
ATOM 3779 C C . SER A 1 463 ? -6.693 -4.024 27.763 1.00 65.62 463 SER A C 1
ATOM 3781 O O . SER A 1 463 ? -7.533 -3.208 27.388 1.00 65.62 463 SER A O 1
ATOM 3783 N N . GLN A 1 464 ? -7.029 -5.254 28.169 1.00 59.91 464 GLN A N 1
ATOM 3784 C CA . GLN A 1 464 ? -8.423 -5.660 28.409 1.00 59.91 464 GLN A CA 1
ATOM 3785 C C . GLN A 1 464 ? -8.951 -5.215 29.782 1.00 59.91 464 GLN A C 1
ATOM 3787 O O . GLN A 1 464 ? -10.144 -5.334 30.052 1.00 59.91 464 GLN A O 1
ATOM 3792 N N . SER A 1 465 ? -8.078 -4.688 30.641 1.00 66.94 465 SER A N 1
ATOM 3793 C CA . SER A 1 465 ? -8.434 -4.198 31.971 1.00 66.94 465 SER A CA 1
ATOM 3794 C C . SER A 1 465 ? -8.805 -2.716 31.935 1.00 66.94 465 SER A C 1
ATOM 3796 O O . SER A 1 465 ? -8.141 -1.902 31.289 1.00 66.94 465 SER A O 1
ATOM 3798 N N . SER A 1 466 ? -9.843 -2.348 32.682 1.00 80.00 466 SER A N 1
ATOM 3799 C CA . SER A 1 466 ? -10.326 -0.972 32.812 1.00 80.00 466 SER A CA 1
ATOM 3800 C C . SER A 1 466 ? -10.664 -0.634 34.254 1.00 80.00 466 SER A C 1
ATOM 3802 O O . SER A 1 466 ? -11.193 -1.475 34.981 1.00 80.00 466 SER A O 1
ATOM 3804 N N . ASN A 1 467 ? -10.436 0.617 34.645 1.00 81.75 467 ASN A N 1
ATOM 3805 C CA . ASN A 1 467 ? -10.960 1.151 35.895 1.00 81.75 467 ASN A CA 1
ATOM 3806 C C . ASN A 1 467 ? -12.339 1.763 35.666 1.00 81.75 467 ASN A C 1
ATOM 3808 O O . ASN A 1 467 ? -12.517 2.618 34.801 1.00 81.75 467 ASN A O 1
ATOM 3812 N N . ASN A 1 468 ? -13.301 1.356 36.486 1.00 86.62 468 ASN A N 1
ATOM 3813 C CA . ASN A 1 468 ? -14.622 1.964 36.537 1.00 86.62 468 ASN A CA 1
ATOM 3814 C C . ASN A 1 468 ? -14.635 3.025 37.640 1.00 86.62 468 ASN A C 1
ATOM 3816 O O . ASN A 1 468 ? -14.194 2.759 38.761 1.00 86.62 468 ASN A O 1
ATOM 3820 N N . PHE A 1 469 ? -15.106 4.223 37.307 1.00 90.06 469 PHE A N 1
ATOM 3821 C CA . PHE A 1 469 ? -15.205 5.358 38.218 1.00 90.06 469 PHE A CA 1
ATOM 3822 C C . PHE A 1 469 ? -16.661 5.617 38.605 1.00 90.06 469 PHE A C 1
ATOM 3824 O O . PHE A 1 469 ? -17.558 5.596 37.755 1.00 90.06 469 PHE A O 1
ATOM 3831 N N . SER A 1 470 ? -16.874 5.881 39.891 1.00 91.56 470 SER A N 1
ATOM 3832 C CA . SER A 1 470 ? -18.153 6.215 40.516 1.00 91.56 470 SER A CA 1
ATOM 3833 C C . SER A 1 470 ? -18.050 7.546 41.261 1.00 91.56 470 SER A C 1
ATOM 3835 O O . SER A 1 470 ? -16.973 7.971 41.683 1.00 91.56 470 SER A O 1
ATOM 3837 N N . ILE A 1 471 ? -19.193 8.191 41.482 1.00 94.88 471 ILE A N 1
ATOM 3838 C CA . ILE A 1 471 ? -19.288 9.371 42.338 1.00 94.88 471 ILE A CA 1
ATOM 3839 C C . ILE A 1 471 ? -19.434 8.909 43.789 1.00 94.88 471 ILE A C 1
ATOM 3841 O O . ILE A 1 471 ? -20.372 8.197 44.140 1.00 94.88 471 ILE A O 1
ATOM 3845 N N . GLY A 1 472 ? -18.517 9.337 44.648 1.00 91.31 472 GLY A N 1
ATOM 3846 C CA . GLY A 1 472 ? -18.598 9.178 46.092 1.00 91.31 472 GLY A CA 1
ATOM 3847 C C . GLY A 1 472 ? -19.360 10.317 46.749 1.00 91.31 472 GLY A C 1
ATOM 3848 O O . GLY A 1 472 ? -19.025 11.481 46.556 1.00 91.31 472 GLY A O 1
ATOM 3849 N N . VAL A 1 473 ? -20.324 9.990 47.600 1.00 92.94 473 VAL A N 1
ATOM 3850 C CA . VAL A 1 473 ? -21.032 10.922 48.484 1.00 92.94 473 VAL A CA 1
ATOM 3851 C C . VAL A 1 473 ? -20.652 10.606 49.927 1.00 92.94 473 VAL A C 1
ATOM 3853 O O . VAL A 1 473 ? -20.794 9.463 50.360 1.00 92.94 473 VAL A O 1
ATOM 3856 N N . SER A 1 474 ? -20.149 11.587 50.680 1.00 91.31 474 SER A N 1
ATOM 3857 C CA . SER A 1 474 ? -19.750 11.371 52.078 1.00 91.31 474 SER A CA 1
ATOM 3858 C C . SER A 1 474 ? -20.930 10.822 52.885 1.00 91.31 474 SER A C 1
ATOM 3860 O O . SER A 1 474 ? -22.045 11.323 52.763 1.00 91.31 474 SER A O 1
ATOM 3862 N N . ARG A 1 475 ? -20.708 9.831 53.759 1.00 85.06 475 ARG A N 1
ATOM 3863 C CA . ARG A 1 475 ? -21.762 9.292 54.648 1.00 85.06 475 ARG A CA 1
ATOM 3864 C C . ARG A 1 475 ? -22.301 10.335 55.637 1.00 85.06 475 ARG A C 1
ATOM 3866 O O . ARG A 1 475 ? -23.362 10.132 56.223 1.00 85.06 475 ARG A O 1
ATOM 3873 N N . SER A 1 476 ? -21.586 11.448 55.823 1.00 80.25 476 SER A N 1
ATOM 3874 C CA . SER A 1 476 ? -22.082 12.617 56.562 1.00 80.25 476 SER A CA 1
ATOM 3875 C C . SER A 1 476 ? -23.196 13.371 55.813 1.00 80.25 476 SER A C 1
ATOM 3877 O O . SER A 1 476 ? -23.982 14.099 56.425 1.00 80.25 476 SER A O 1
ATOM 3879 N N . VAL A 1 477 ? -23.300 13.163 54.497 1.00 80.50 477 VAL A N 1
ATOM 3880 C CA . VAL A 1 477 ? -24.346 13.681 53.617 1.00 80.50 477 VAL A CA 1
ATOM 3881 C C . VAL A 1 477 ? -25.482 12.656 53.521 1.00 80.50 477 VAL A C 1
ATOM 3883 O O . VAL A 1 477 ? -25.287 11.447 53.592 1.00 80.50 477 VAL A O 1
ATOM 3886 N N . ASN A 1 478 ? -26.714 13.148 53.408 1.00 76.38 478 ASN A N 1
ATOM 3887 C CA . ASN A 1 478 ? -27.917 12.317 53.395 1.00 76.38 478 ASN A CA 1
ATOM 3888 C C . ASN A 1 478 ? -27.908 11.300 52.230 1.00 76.38 478 ASN A C 1
ATOM 3890 O O . ASN A 1 478 ? -27.675 11.685 51.084 1.00 76.38 478 ASN A O 1
ATOM 3894 N N . SER A 1 479 ? -28.256 10.041 52.516 1.00 73.56 479 SER A N 1
ATOM 3895 C CA . SER A 1 479 ? -28.270 8.919 51.562 1.00 73.56 479 SER A CA 1
ATOM 3896 C C . SER A 1 479 ? -29.176 9.113 50.338 1.00 73.56 479 SER A C 1
ATOM 3898 O O . SER A 1 479 ? -28.944 8.478 49.311 1.00 73.56 479 SER A O 1
ATOM 3900 N N . HIS A 1 480 ? -30.168 10.009 50.400 1.00 77.56 480 HIS A N 1
ATOM 3901 C CA . HIS A 1 480 ? -31.000 10.347 49.238 1.00 77.56 480 HIS A CA 1
ATOM 3902 C C . HIS A 1 480 ? -30.175 10.959 48.097 1.00 77.56 480 HIS A C 1
ATOM 3904 O O . HIS A 1 480 ? -30.531 10.779 46.938 1.00 77.56 480 HIS A O 1
ATOM 3910 N N . LEU A 1 481 ? -29.062 11.646 48.392 1.00 86.00 481 LEU A N 1
ATOM 3911 C CA . LEU A 1 481 ? -28.235 12.271 47.358 1.00 86.00 481 LEU A CA 1
ATOM 3912 C C . LEU A 1 481 ? -27.565 11.234 46.447 1.00 86.00 481 LEU A C 1
ATOM 3914 O O . LEU A 1 481 ? -27.522 11.439 45.240 1.00 86.00 481 LEU A O 1
ATOM 3918 N N . THR A 1 482 ? -27.097 10.108 46.990 1.00 84.88 482 THR A N 1
ATOM 3919 C CA . THR A 1 482 ? -26.521 9.021 46.179 1.00 84.88 482 THR A CA 1
ATOM 3920 C C . THR A 1 482 ? -27.563 8.427 45.229 1.00 84.88 482 THR A C 1
ATOM 3922 O O . THR A 1 482 ? -27.268 8.212 44.059 1.00 84.88 482 THR A O 1
ATOM 3925 N N . SER A 1 483 ? -28.801 8.237 45.699 1.00 78.25 483 SER A N 1
ATOM 3926 C CA . SER A 1 483 ? -29.922 7.744 44.880 1.00 78.25 483 SER A CA 1
ATOM 3927 C C . SER A 1 483 ? -30.326 8.735 43.775 1.00 78.25 483 SER A C 1
ATOM 3929 O O . SER A 1 483 ? -30.515 8.349 42.621 1.00 78.25 483 SER A O 1
ATOM 3931 N N . ILE A 1 484 ? -30.350 10.034 44.091 1.00 83.19 484 ILE A N 1
ATOM 3932 C CA . ILE A 1 484 ? -30.585 11.116 43.122 1.00 83.19 484 ILE A CA 1
ATOM 3933 C C . ILE A 1 484 ? -29.502 11.129 42.037 1.00 83.19 484 ILE A C 1
ATOM 3935 O O . ILE A 1 484 ? -29.825 11.222 40.854 1.00 83.19 484 ILE A O 1
ATOM 3939 N N . LEU A 1 485 ? -28.227 11.021 42.422 1.00 87.69 485 LEU A N 1
ATOM 3940 C CA . LEU A 1 485 ? -27.111 11.000 41.475 1.00 87.69 485 LEU A CA 1
ATOM 3941 C C . LEU A 1 485 ? -27.118 9.725 40.618 1.00 87.69 485 LEU A C 1
ATOM 3943 O O . LEU A 1 485 ? -26.890 9.831 39.421 1.00 87.69 485 LEU A O 1
ATOM 3947 N N . ASN A 1 486 ? -27.465 8.559 41.176 1.00 81.94 486 ASN A N 1
ATOM 3948 C CA . ASN A 1 486 ? -27.683 7.326 40.402 1.00 81.94 486 ASN A CA 1
ATOM 3949 C C . ASN A 1 486 ? -28.792 7.487 39.363 1.00 81.94 486 ASN A C 1
ATOM 3951 O O . ASN A 1 486 ? -28.626 7.112 38.206 1.00 81.94 486 ASN A O 1
ATOM 3955 N N . THR A 1 487 ? -29.908 8.092 39.769 1.00 74.88 487 THR A N 1
ATOM 3956 C CA . THR A 1 487 ? -31.024 8.370 38.861 1.00 74.88 487 THR A CA 1
ATOM 3957 C C . THR A 1 487 ? -30.575 9.305 37.736 1.00 74.88 487 THR A C 1
ATOM 3959 O O . THR A 1 487 ? -30.861 9.039 36.574 1.00 74.88 487 THR A O 1
ATOM 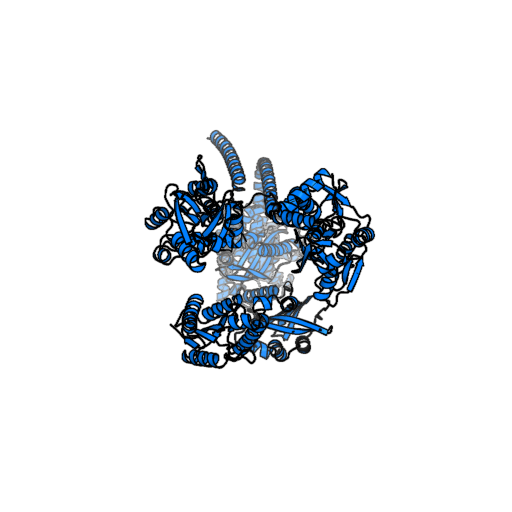3962 N N . ALA A 1 488 ? -29.806 10.354 38.050 1.00 81.06 488 ALA A N 1
ATOM 3963 C CA . ALA A 1 488 ? -29.239 11.250 37.043 1.00 81.06 488 ALA A CA 1
ATOM 3964 C C . ALA A 1 488 ? -28.243 10.536 36.106 1.00 81.06 488 ALA A C 1
ATOM 3966 O O . ALA A 1 488 ? -28.330 10.725 34.898 1.00 81.06 488 ALA A O 1
ATOM 3967 N N . ILE A 1 489 ? -27.364 9.671 36.629 1.00 82.56 489 ILE A N 1
ATOM 3968 C CA . ILE A 1 489 ? -26.428 8.858 35.829 1.00 82.56 489 ILE A CA 1
ATOM 3969 C C . ILE A 1 489 ? -27.184 7.956 34.847 1.00 82.56 489 ILE A C 1
ATOM 3971 O O . ILE A 1 489 ? -26.822 7.898 33.676 1.00 82.56 489 ILE A O 1
ATOM 3975 N N . SER A 1 490 ? -28.266 7.308 35.291 1.00 71.56 490 SER A N 1
ATOM 3976 C CA . SER A 1 490 ? -29.076 6.425 34.438 1.00 71.56 490 SER A CA 1
ATOM 3977 C C . SER A 1 490 ? -29.771 7.143 33.272 1.00 71.56 490 SER A C 1
ATOM 3979 O O . SER A 1 490 ? -30.214 6.491 32.330 1.00 71.56 490 SER A O 1
ATOM 3981 N N . CYS A 1 491 ? -29.861 8.477 33.324 1.00 68.50 491 CYS A N 1
ATOM 3982 C CA . CYS A 1 491 ? -30.486 9.307 32.296 1.00 68.50 491 CYS A CA 1
ATOM 3983 C C . CYS A 1 491 ? -29.494 9.926 31.302 1.00 68.50 491 CYS A C 1
ATOM 3985 O O . CYS A 1 491 ? -29.940 10.600 30.373 1.00 68.50 491 CYS A O 1
ATOM 3987 N N . ILE A 1 492 ? -28.182 9.730 31.476 1.00 72.50 492 ILE A N 1
ATOM 3988 C CA . ILE A 1 492 ? -27.185 10.211 30.513 1.00 72.50 492 ILE A CA 1
ATOM 3989 C C . ILE A 1 492 ? -27.221 9.308 29.278 1.00 72.50 492 ILE A C 1
ATOM 3991 O O . ILE A 1 492 ? -26.900 8.122 29.355 1.00 72.50 492 ILE A O 1
ATOM 3995 N N . ASP A 1 493 ? -27.560 9.873 28.119 1.00 62.09 493 ASP A N 1
ATOM 3996 C CA . ASP A 1 493 ? -27.468 9.152 26.848 1.00 62.09 493 ASP A CA 1
ATOM 3997 C C . ASP A 1 493 ? -25.990 8.919 26.476 1.00 62.09 493 ASP A C 1
ATOM 3999 O O . ASP A 1 493 ? -25.122 9.787 26.627 1.00 62.09 493 ASP A O 1
ATOM 4003 N N . ASN A 1 494 ? -25.709 7.759 25.885 1.00 58.25 494 ASN A N 1
ATOM 4004 C CA . ASN A 1 494 ? -24.449 7.458 25.218 1.00 58.25 494 ASN A CA 1
ATOM 4005 C C . ASN A 1 494 ? -24.051 8.547 24.210 1.00 58.25 494 ASN A C 1
ATOM 4007 O O . ASN A 1 494 ? -22.862 8.726 23.969 1.00 58.25 494 ASN A O 1
ATOM 4011 N N . VAL A 1 495 ? -24.989 9.272 23.588 1.00 58.16 495 VAL A N 1
ATOM 4012 C CA . VAL A 1 495 ? -24.657 10.407 22.708 1.00 58.16 495 VAL A CA 1
ATOM 4013 C C . VAL A 1 495 ? -24.053 11.578 23.486 1.00 58.16 495 VAL A C 1
ATOM 4015 O O . VAL A 1 495 ? -23.022 12.089 23.057 1.00 58.16 495 VAL A O 1
ATOM 4018 N N . GLU A 1 496 ? -24.641 11.988 24.612 1.00 64.88 496 GLU A N 1
ATOM 4019 C CA . GLU A 1 496 ? -24.125 13.085 25.448 1.00 64.88 496 GLU A CA 1
ATOM 4020 C C . GLU A 1 496 ? -22.778 12.704 26.075 1.00 64.88 496 GLU A C 1
ATOM 4022 O O . GLU A 1 496 ? -21.814 13.464 25.979 1.00 64.88 496 GLU A O 1
ATOM 4027 N N . SER A 1 497 ? -22.668 11.477 26.595 1.00 73.06 497 SER A N 1
ATOM 4028 C CA . SER A 1 497 ? -21.406 10.928 27.109 1.00 73.06 497 SER A CA 1
ATOM 4029 C C . SER A 1 497 ? -20.318 10.885 26.023 1.00 73.06 497 SER A C 1
ATOM 4031 O O . SER A 1 497 ? -19.218 11.410 26.209 1.00 73.06 497 SER A O 1
ATOM 4033 N N . ASN A 1 498 ? -20.634 10.381 24.822 1.00 73.00 498 ASN A N 1
ATOM 4034 C CA . ASN A 1 498 ? -19.685 10.374 23.704 1.00 73.00 498 ASN A CA 1
ATOM 4035 C C . ASN A 1 498 ? -19.366 11.779 23.174 1.00 73.00 498 ASN A C 1
ATOM 4037 O O . ASN A 1 498 ? -18.269 11.987 22.659 1.00 73.00 498 ASN A O 1
ATOM 4041 N N . GLN A 1 499 ? -20.282 12.746 23.264 1.00 77.06 499 GLN A N 1
ATOM 4042 C CA . GLN A 1 499 ? -20.011 14.141 22.904 1.00 77.06 499 GLN A CA 1
ATOM 4043 C C . GLN A 1 499 ? -19.023 14.782 23.877 1.00 77.06 499 GLN A C 1
ATOM 4045 O O . GLN A 1 499 ? -18.103 15.460 23.421 1.00 77.06 499 GLN A O 1
ATOM 4050 N N . ILE A 1 500 ? -19.168 14.534 25.182 1.00 83.06 500 ILE A N 1
ATOM 4051 C CA . ILE A 1 500 ? -18.219 14.992 26.204 1.00 83.06 500 ILE A CA 1
ATOM 4052 C C . ILE A 1 500 ? -16.853 14.335 25.985 1.00 83.06 500 ILE A C 1
ATOM 4054 O O . ILE A 1 500 ? -15.845 15.035 25.924 1.00 83.06 500 ILE A O 1
ATOM 4058 N N . ILE A 1 501 ? -16.808 13.016 25.765 1.00 81.38 501 ILE A N 1
ATOM 4059 C CA . ILE A 1 501 ? -15.557 12.310 25.445 1.00 81.38 501 ILE A CA 1
ATOM 4060 C C . ILE A 1 501 ? -14.913 12.929 24.200 1.00 81.38 501 ILE A C 1
ATOM 4062 O O . ILE A 1 501 ? -13.777 13.391 24.271 1.00 81.38 501 ILE A O 1
ATOM 4066 N N . ARG A 1 502 ? -15.654 13.047 23.088 1.00 79.31 502 ARG A N 1
ATOM 4067 C CA . ARG A 1 502 ? -15.152 13.650 21.843 1.00 79.31 502 ARG A CA 1
ATOM 4068 C C . ARG A 1 502 ? -14.688 15.087 22.029 1.00 79.31 502 ARG A C 1
ATOM 4070 O O . ARG A 1 502 ? -13.677 15.438 21.450 1.00 79.31 502 ARG A O 1
ATOM 4077 N N . LYS A 1 503 ? -15.362 15.913 22.832 1.00 83.75 503 LYS A N 1
ATOM 4078 C CA . LYS A 1 503 ? -14.938 17.298 23.109 1.00 83.75 503 LYS A CA 1
ATOM 4079 C C . LYS A 1 503 ? -13.512 17.361 23.669 1.00 83.75 503 LYS A C 1
ATOM 4081 O O . LYS A 1 503 ? -12.791 18.313 23.380 1.00 83.75 503 LYS A O 1
ATOM 4086 N N . HIS A 1 504 ? -13.109 16.355 24.445 1.00 82.88 504 HIS A N 1
ATOM 4087 C CA . HIS A 1 504 ? -11.793 16.291 25.081 1.00 82.88 504 HIS A CA 1
ATOM 4088 C C . HIS A 1 504 ? -10.791 15.359 24.374 1.00 82.88 504 HIS A C 1
ATOM 4090 O O . HIS A 1 504 ? -9.594 15.484 24.630 1.00 82.88 504 HIS A O 1
ATOM 4096 N N . THR A 1 505 ? -11.242 14.473 23.474 1.00 78.12 505 THR A N 1
ATOM 4097 C CA . THR A 1 505 ? -10.392 13.545 22.696 1.00 78.12 505 THR A CA 1
ATOM 4098 C C . THR A 1 505 ? -10.336 13.847 21.199 1.00 78.12 505 THR A C 1
ATOM 4100 O O . THR A 1 505 ? -9.561 13.224 20.481 1.00 78.12 505 THR A O 1
ATOM 4103 N N . SER A 1 506 ? -11.119 14.796 20.677 1.00 61.53 506 SER A N 1
ATOM 4104 C CA . SER A 1 506 ? -11.011 15.231 19.285 1.00 61.53 506 SER A CA 1
ATOM 4105 C C . SER A 1 506 ? -9.737 16.047 19.121 1.00 61.53 506 SER A C 1
ATOM 4107 O O . SER A 1 506 ? -9.733 17.273 19.253 1.00 61.53 506 SER A O 1
ATOM 4109 N N . PHE A 1 507 ? -8.638 15.358 18.848 1.00 56.34 507 PHE A N 1
ATOM 4110 C CA . PHE A 1 507 ? -7.407 15.995 18.424 1.00 56.34 507 PHE A CA 1
ATOM 4111 C C . PHE A 1 507 ? -7.688 16.696 17.099 1.00 56.34 507 PHE A C 1
ATOM 4113 O O . PHE A 1 507 ? -8.137 16.076 16.132 1.00 56.34 507 PHE A O 1
ATOM 4120 N N . SER A 1 508 ? -7.469 18.008 17.059 1.00 41.19 508 SER A N 1
ATOM 4121 C CA . SER A 1 508 ? -7.392 18.743 15.806 1.00 41.19 508 SER A CA 1
ATOM 4122 C C . SER A 1 508 ? -6.367 18.025 14.936 1.00 41.19 508 SER A C 1
ATOM 4124 O O . SER A 1 508 ? -5.181 17.999 15.263 1.00 41.19 508 SER A O 1
ATOM 4126 N N . VAL A 1 509 ? -6.837 17.410 13.846 1.00 43.34 509 VAL A N 1
ATOM 4127 C CA . VAL A 1 509 ? -5.969 16.908 12.779 1.00 43.34 509 VAL A CA 1
ATOM 4128 C C . VAL A 1 509 ? -4.995 18.046 12.465 1.00 43.34 509 VAL A C 1
ATOM 4130 O O . VAL A 1 509 ? -5.477 19.156 12.213 1.00 43.34 509 VAL A O 1
ATOM 4133 N N . PRO A 1 510 ? -3.667 17.843 12.538 1.00 42.16 510 PRO A N 1
ATOM 4134 C CA . PRO A 1 510 ? -2.733 18.913 12.221 1.00 42.16 510 PRO A CA 1
ATOM 4135 C C . PRO A 1 510 ? -3.084 19.444 10.829 1.00 42.16 510 PRO A C 1
ATOM 4137 O O . PRO A 1 510 ? -3.302 18.656 9.906 1.00 42.16 510 PRO A O 1
ATOM 4140 N N . GLU A 1 511 ? -3.218 20.766 10.684 1.00 40.88 511 GLU A N 1
ATOM 4141 C CA . GLU A 1 511 ? -3.460 21.380 9.379 1.00 40.88 511 GLU A CA 1
ATOM 4142 C C . GLU A 1 511 ? -2.330 20.947 8.438 1.00 40.88 511 GLU A C 1
ATOM 4144 O O . GLU A 1 511 ? -1.193 21.401 8.567 1.00 40.88 511 GLU A O 1
ATOM 4149 N N . TYR A 1 512 ? -2.621 20.031 7.510 1.00 52.72 512 TYR A N 1
ATOM 4150 C CA . TYR A 1 512 ? -1.659 19.630 6.490 1.00 52.72 512 TYR A CA 1
ATOM 4151 C C . TYR A 1 512 ? -1.262 20.877 5.700 1.00 52.72 512 TYR A C 1
ATOM 4153 O O . TYR A 1 512 ? -2.107 21.494 5.043 1.00 52.72 512 TYR A O 1
ATOM 4161 N N . SER A 1 513 ? 0.022 21.248 5.709 1.00 54.94 513 SER A N 1
ATOM 4162 C CA . SER A 1 513 ? 0.481 22.261 4.765 1.00 54.94 513 SER A CA 1
ATOM 4163 C C . SER A 1 513 ? 0.346 21.709 3.341 1.00 54.94 513 SER A C 1
ATOM 4165 O O . SER A 1 513 ? 0.361 20.495 3.118 1.00 54.94 513 SER A O 1
ATOM 4167 N N . LEU A 1 514 ? 0.255 22.589 2.338 1.00 53.00 514 LEU A N 1
ATOM 4168 C CA . LEU A 1 514 ? 0.240 22.171 0.929 1.00 53.00 514 LEU A CA 1
ATOM 4169 C C . LEU A 1 514 ? 1.434 21.249 0.605 1.00 53.00 514 LEU A C 1
ATOM 4171 O O . LEU A 1 514 ? 1.319 20.340 -0.211 1.00 53.00 514 LEU A O 1
ATOM 4175 N N . PHE A 1 515 ? 2.567 21.461 1.281 1.00 56.66 515 PHE A N 1
ATOM 4176 C CA . PHE A 1 515 ? 3.750 20.616 1.166 1.00 56.66 515 PHE A CA 1
ATOM 4177 C C . PHE A 1 515 ? 3.543 19.222 1.761 1.00 56.66 515 PHE A C 1
ATOM 4179 O O . PHE A 1 515 ? 3.956 18.243 1.143 1.00 56.66 515 PHE A O 1
ATOM 4186 N N . ASP A 1 516 ? 2.870 19.112 2.905 1.00 57.22 516 ASP A N 1
ATOM 4187 C CA . ASP A 1 516 ? 2.594 17.825 3.547 1.00 57.22 516 ASP A CA 1
ATOM 4188 C C . ASP A 1 516 ? 1.583 17.013 2.741 1.00 57.22 516 ASP A C 1
ATOM 4190 O O . ASP A 1 516 ? 1.752 15.805 2.587 1.00 57.22 516 ASP A O 1
ATOM 4194 N N . LEU A 1 517 ? 0.601 17.687 2.135 1.00 56.31 517 LEU A N 1
ATOM 4195 C CA . LEU A 1 517 ? -0.417 17.083 1.273 1.00 56.31 517 LEU A CA 1
ATOM 4196 C C . LEU A 1 517 ? 0.167 16.584 -0.062 1.00 56.31 517 LEU A C 1
ATOM 4198 O O . LEU A 1 517 ? -0.221 15.529 -0.562 1.00 56.31 517 LEU A O 1
ATOM 4202 N N . ILE A 1 518 ? 1.148 17.304 -0.620 1.00 64.75 518 ILE A N 1
ATOM 4203 C CA . ILE A 1 518 ? 1.908 16.857 -1.799 1.00 64.75 518 ILE A CA 1
ATOM 4204 C C . ILE A 1 518 ? 2.816 15.671 -1.440 1.00 64.75 518 ILE A C 1
ATOM 4206 O O . ILE A 1 518 ? 2.955 14.746 -2.236 1.00 64.75 518 ILE A O 1
ATOM 4210 N N . ARG A 1 519 ? 3.412 15.665 -0.241 1.00 58.78 519 ARG A N 1
ATOM 4211 C CA . ARG A 1 519 ? 4.366 14.628 0.185 1.00 58.78 519 ARG A CA 1
ATOM 4212 C C . ARG A 1 519 ? 3.698 13.317 0.593 1.00 58.78 519 ARG A C 1
ATOM 4214 O O . ARG A 1 519 ? 4.260 12.251 0.359 1.00 58.78 519 ARG A O 1
ATOM 4221 N N . THR A 1 520 ? 2.507 13.385 1.180 1.00 55.06 520 THR A N 1
ATOM 4222 C CA . THR A 1 520 ? 1.700 12.195 1.498 1.00 55.06 520 THR A CA 1
ATOM 4223 C C . THR A 1 520 ? 1.000 11.625 0.267 1.00 55.06 520 THR A C 1
ATOM 4225 O O . THR A 1 520 ? 0.714 10.430 0.240 1.00 55.06 520 THR A O 1
ATOM 4228 N N . ASN A 1 521 ? 0.770 12.430 -0.779 1.00 60.78 521 ASN A N 1
ATOM 4229 C CA . ASN A 1 521 ? -0.009 12.013 -1.940 1.00 60.78 521 ASN A CA 1
ATOM 4230 C C . ASN A 1 521 ? 0.809 12.024 -3.241 1.00 60.78 521 ASN A C 1
ATOM 4232 O O . ASN A 1 521 ? 0.826 12.982 -4.018 1.00 60.78 521 ASN A O 1
ATOM 4236 N N . ARG A 1 522 ? 1.457 10.887 -3.505 1.00 62.91 522 ARG A N 1
ATOM 4237 C CA . ARG A 1 522 ? 2.410 10.669 -4.606 1.00 62.91 522 ARG A CA 1
ATOM 4238 C C . ARG A 1 522 ? 1.848 10.964 -6.012 1.00 62.91 522 ARG A C 1
ATOM 4240 O O . ARG A 1 522 ? 2.603 11.196 -6.952 1.00 62.91 522 ARG A O 1
ATOM 4247 N N . GLN A 1 523 ? 0.526 10.974 -6.178 1.00 67.69 523 GLN A N 1
ATOM 4248 C CA . GLN A 1 523 ? -0.129 11.320 -7.444 1.00 67.69 523 GLN A CA 1
ATOM 4249 C C . GLN A 1 523 ? -0.108 12.833 -7.734 1.00 67.69 523 GLN A C 1
ATOM 4251 O O . GLN A 1 523 ? 0.036 13.230 -8.891 1.00 67.69 523 GLN A O 1
ATOM 4256 N N . LEU A 1 524 ? -0.184 13.688 -6.705 1.00 66.88 524 LEU A N 1
ATOM 4257 C CA . LEU A 1 524 ? -0.139 15.148 -6.869 1.00 66.88 524 LEU A CA 1
ATOM 4258 C C . LEU A 1 524 ? 1.245 15.628 -7.323 1.00 66.88 524 LEU A C 1
ATOM 4260 O O . LEU A 1 524 ? 1.343 16.507 -8.181 1.00 66.88 524 LEU A O 1
ATOM 4264 N N . GLU A 1 525 ? 2.307 14.997 -6.821 1.00 68.50 525 GLU A N 1
ATOM 4265 C CA . GLU A 1 525 ? 3.688 15.249 -7.248 1.00 68.50 525 GLU A CA 1
ATOM 4266 C C . GLU A 1 525 ? 3.865 15.021 -8.764 1.00 68.50 525 GLU A C 1
ATOM 4268 O O . GLU A 1 525 ? 4.447 15.847 -9.473 1.00 68.50 525 GLU A O 1
ATOM 4273 N N . MET A 1 526 ? 3.268 13.948 -9.291 1.00 69.12 526 MET A N 1
ATOM 4274 C CA . MET A 1 526 ? 3.330 13.599 -10.714 1.00 69.12 526 MET A CA 1
ATOM 4275 C C . MET A 1 526 ? 2.580 14.594 -11.609 1.00 69.12 526 MET A C 1
ATOM 4277 O O . MET A 1 526 ? 3.051 14.928 -12.699 1.00 69.12 526 MET A O 1
ATOM 4281 N N . ILE A 1 527 ? 1.432 15.104 -11.158 1.00 74.38 527 ILE A N 1
ATOM 4282 C CA . ILE A 1 527 ? 0.627 16.074 -11.919 1.00 74.38 527 ILE A CA 1
ATOM 4283 C C . ILE A 1 527 ? 1.371 17.412 -12.057 1.00 74.38 527 ILE A C 1
ATOM 4285 O O . ILE A 1 527 ? 1.409 18.002 -13.145 1.00 74.38 527 ILE A O 1
ATOM 4289 N N . ILE A 1 528 ? 2.012 17.872 -10.979 1.00 75.12 528 ILE A N 1
ATOM 4290 C CA . ILE A 1 528 ? 2.820 19.100 -10.982 1.00 75.12 528 ILE A CA 1
ATOM 4291 C C . ILE A 1 528 ? 4.027 18.946 -11.921 1.00 75.12 528 ILE A C 1
ATOM 4293 O O . ILE A 1 528 ? 4.330 19.842 -12.712 1.00 75.12 528 ILE A O 1
ATOM 4297 N N . LEU A 1 529 ? 4.683 17.785 -11.910 1.00 75.69 529 LEU A N 1
ATOM 4298 C CA . LEU A 1 529 ? 5.807 17.511 -12.804 1.00 75.69 529 LEU A CA 1
ATOM 4299 C C . LEU A 1 529 ? 5.397 17.563 -14.289 1.00 75.69 529 LEU A C 1
ATOM 4301 O O . LEU A 1 529 ? 6.070 18.198 -15.106 1.00 75.69 529 LEU A O 1
ATOM 4305 N N . LEU A 1 530 ? 4.265 16.950 -14.644 1.00 74.81 530 LEU A N 1
ATOM 4306 C CA . LEU A 1 530 ? 3.768 16.913 -16.025 1.00 74.81 530 LEU A CA 1
ATOM 4307 C C . LEU A 1 530 ? 3.401 18.303 -16.563 1.00 74.81 530 LEU A C 1
ATOM 4309 O O . LEU A 1 530 ? 3.648 18.609 -17.734 1.00 74.81 530 LEU A O 1
ATOM 4313 N N . THR A 1 531 ? 2.860 19.171 -15.710 1.00 74.00 531 THR A N 1
ATOM 4314 C CA . THR A 1 531 ? 2.489 20.543 -16.093 1.00 74.00 531 THR A CA 1
ATOM 4315 C C . THR A 1 531 ? 3.708 21.426 -16.357 1.00 74.00 531 THR A C 1
ATOM 4317 O O . THR A 1 531 ? 3.713 22.195 -17.324 1.00 74.00 531 THR A O 1
ATOM 4320 N N . VAL A 1 532 ? 4.783 21.267 -15.582 1.00 77.38 532 VAL A N 1
ATOM 4321 C CA . VAL A 1 532 ? 6.055 21.971 -15.819 1.00 77.38 532 VAL A CA 1
ATOM 4322 C C . VAL A 1 532 ? 6.702 21.526 -17.136 1.00 77.38 532 VAL A C 1
ATOM 4324 O O . VAL A 1 532 ? 7.160 22.364 -17.918 1.00 77.38 532 VAL A O 1
ATOM 4327 N N . ILE A 1 533 ? 6.679 20.224 -17.436 1.00 74.88 533 ILE A N 1
ATOM 4328 C CA . ILE A 1 533 ? 7.226 19.674 -18.688 1.00 74.88 533 ILE A CA 1
ATOM 4329 C C . ILE A 1 533 ? 6.487 20.245 -19.908 1.00 74.88 533 ILE A C 1
ATOM 4331 O O . ILE A 1 533 ? 7.120 20.670 -20.881 1.00 74.88 533 ILE A O 1
ATOM 4335 N N . ALA A 1 534 ? 5.156 20.326 -19.848 1.00 69.62 534 ALA A N 1
ATOM 4336 C CA . ALA A 1 534 ? 4.348 20.877 -20.934 1.00 69.62 534 ALA A CA 1
ATOM 4337 C C . ALA A 1 534 ? 4.674 22.356 -21.229 1.00 69.62 534 ALA A C 1
ATOM 4339 O O . ALA A 1 534 ? 4.705 22.764 -22.394 1.00 69.62 534 ALA A O 1
ATOM 4340 N N . PHE A 1 535 ? 4.969 23.156 -20.198 1.00 72.31 535 PHE A N 1
ATOM 4341 C CA . PHE A 1 535 ? 5.334 24.567 -20.358 1.00 72.31 535 PHE A CA 1
ATOM 4342 C C . PHE A 1 535 ? 6.698 24.750 -21.047 1.00 72.31 535 PHE A C 1
ATOM 4344 O O . PHE A 1 535 ? 6.842 25.591 -21.938 1.00 72.31 535 PHE A O 1
ATOM 4351 N N . ILE A 1 536 ? 7.686 23.918 -20.704 1.00 76.31 536 ILE A N 1
ATOM 4352 C CA . ILE A 1 536 ? 9.029 23.952 -21.308 1.00 76.31 536 ILE A CA 1
ATOM 4353 C C . ILE A 1 536 ? 8.972 23.624 -22.807 1.00 76.31 536 ILE A C 1
ATOM 4355 O O . ILE A 1 536 ? 9.616 24.291 -23.624 1.00 76.31 536 ILE A O 1
ATOM 4359 N N . LEU A 1 537 ? 8.154 22.641 -23.193 1.00 73.44 537 LEU A N 1
ATOM 4360 C CA . LEU A 1 537 ? 7.993 22.240 -24.593 1.00 73.44 537 LEU A CA 1
ATOM 4361 C C . LEU A 1 537 ? 7.439 23.373 -25.469 1.00 73.44 537 LEU A C 1
ATOM 4363 O O . LEU A 1 537 ? 7.887 23.553 -26.603 1.00 73.44 537 LEU A O 1
ATOM 4367 N N . LEU A 1 538 ? 6.522 24.185 -24.940 1.00 71.94 538 LEU A N 1
ATOM 4368 C CA . LEU A 1 538 ? 5.932 25.305 -25.676 1.00 71.94 538 LEU A CA 1
ATOM 4369 C C . LEU A 1 538 ? 6.974 26.378 -26.042 1.00 71.94 538 LEU A C 1
ATOM 4371 O O . LEU A 1 538 ? 6.982 26.890 -27.165 1.00 71.94 538 LEU A O 1
ATOM 4375 N N . VAL A 1 539 ? 7.881 26.698 -25.116 1.00 75.62 539 VAL A N 1
ATOM 4376 C CA . VAL A 1 539 ? 8.927 27.713 -25.323 1.00 75.62 539 VAL A CA 1
ATOM 4377 C C . VAL A 1 539 ? 9.948 27.257 -26.375 1.00 75.62 539 VAL A C 1
ATOM 4379 O O . VAL A 1 539 ? 10.384 28.054 -27.213 1.00 75.62 539 VAL A O 1
ATOM 4382 N N . LEU A 1 540 ? 10.281 25.964 -26.393 1.00 73.31 540 LEU A N 1
ATOM 4383 C CA . LEU A 1 540 ? 11.230 25.380 -27.346 1.00 73.31 540 LEU A CA 1
ATOM 4384 C C . LEU A 1 540 ? 10.751 25.481 -28.803 1.00 73.31 540 LEU A C 1
ATOM 4386 O O . LEU A 1 540 ? 11.543 25.805 -29.695 1.00 73.31 540 LEU A O 1
ATOM 4390 N N . VAL A 1 541 ? 9.454 25.283 -29.050 1.00 77.31 541 VAL A N 1
ATOM 4391 C CA . VAL A 1 541 ? 8.870 25.350 -30.403 1.00 77.31 541 VAL A CA 1
ATOM 4392 C C . VAL A 1 541 ? 9.007 26.751 -31.006 1.00 77.31 541 VAL A C 1
ATOM 4394 O O . VAL A 1 541 ? 9.345 26.902 -32.183 1.00 77.31 541 VAL A O 1
ATOM 4397 N N . ILE A 1 542 ? 8.807 27.795 -30.198 1.00 68.81 542 ILE A N 1
ATOM 4398 C CA . ILE A 1 542 ? 8.895 29.188 -30.660 1.00 68.81 542 ILE A CA 1
ATOM 4399 C C . ILE A 1 542 ? 10.337 29.549 -31.054 1.00 68.81 542 ILE A C 1
ATOM 4401 O O . ILE A 1 542 ? 10.556 30.200 -32.080 1.00 68.81 542 ILE A O 1
ATOM 4405 N N . HIS A 1 543 ? 11.336 29.090 -30.294 1.00 72.44 543 HIS A N 1
ATOM 4406 C CA . HIS A 1 543 ? 12.748 29.359 -30.583 1.00 72.44 543 HIS A CA 1
ATOM 4407 C C . HIS A 1 543 ? 13.228 28.699 -31.889 1.00 72.44 543 HIS A C 1
ATOM 4409 O O . HIS A 1 543 ? 14.010 29.285 -32.647 1.00 72.44 543 HIS A O 1
ATOM 4415 N N . GLN A 1 544 ? 12.737 27.495 -32.189 1.00 69.81 544 GLN A N 1
ATOM 4416 C CA . GLN A 1 544 ? 13.174 26.716 -33.349 1.00 69.81 544 GLN A CA 1
ATOM 4417 C C . GLN A 1 544 ? 12.826 27.401 -34.683 1.00 69.81 544 GLN A C 1
ATOM 4419 O O . GLN A 1 544 ? 13.632 27.416 -35.619 1.00 69.81 544 GLN A O 1
ATOM 4424 N N . GLN A 1 545 ? 11.669 28.060 -34.752 1.00 70.50 545 GLN A N 1
ATOM 4425 C CA . GLN A 1 545 ? 11.173 28.669 -35.985 1.00 70.50 545 GLN A CA 1
ATOM 4426 C C . GLN A 1 545 ? 12.041 29.836 -36.482 1.00 70.50 545 GLN A C 1
ATOM 4428 O O . GLN A 1 545 ? 12.191 30.043 -37.689 1.00 70.50 545 GLN A O 1
ATOM 4433 N N . ILE A 1 546 ? 12.639 30.601 -35.566 1.00 67.56 546 ILE A N 1
ATOM 4434 C CA . ILE A 1 546 ? 13.449 31.778 -35.912 1.00 67.56 546 ILE A CA 1
ATOM 4435 C C . ILE A 1 546 ? 14.806 31.365 -36.506 1.00 67.56 546 ILE A C 1
ATOM 4437 O O . ILE A 1 546 ? 15.321 32.037 -37.402 1.00 67.56 546 ILE A O 1
ATOM 4441 N N . ARG A 1 547 ? 15.381 30.238 -36.065 1.00 68.19 547 ARG A N 1
ATOM 4442 C CA . ARG A 1 547 ? 16.680 29.746 -36.558 1.00 68.19 547 ARG A CA 1
ATOM 4443 C C . ARG A 1 547 ? 16.631 29.242 -38.001 1.00 68.19 547 ARG A C 1
ATOM 4445 O O . ARG A 1 547 ? 17.579 29.466 -38.748 1.00 68.19 547 ARG A O 1
ATOM 4452 N N . TYR A 1 548 ? 15.521 28.640 -38.418 1.00 71.62 548 TYR A N 1
ATOM 4453 C CA . TYR A 1 548 ? 15.396 27.988 -39.725 1.00 71.62 548 TYR A CA 1
ATOM 4454 C C . TYR A 1 548 ? 15.657 28.922 -40.926 1.00 71.62 548 TYR A C 1
ATOM 4456 O O . TYR A 1 548 ? 16.306 28.539 -41.896 1.00 71.62 548 TYR A O 1
ATOM 4464 N N . GLN A 1 549 ? 15.220 30.182 -40.850 1.00 50.59 549 GLN A N 1
ATOM 4465 C CA . GLN A 1 549 ? 15.306 31.129 -41.974 1.00 50.59 549 GLN A CA 1
ATOM 4466 C C . GLN A 1 549 ? 16.737 31.588 -42.307 1.00 50.59 549 GLN A C 1
ATOM 4468 O O . GLN A 1 549 ? 17.011 31.985 -43.437 1.00 50.59 549 GLN A O 1
ATOM 4473 N N . ARG A 1 550 ? 17.669 31.554 -41.347 1.00 58.75 550 ARG A N 1
ATOM 4474 C CA . ARG A 1 550 ? 19.041 32.058 -41.554 1.00 58.75 550 ARG A CA 1
ATOM 4475 C C . ARG A 1 550 ? 19.975 31.023 -42.181 1.00 58.75 550 ARG A C 1
ATOM 4477 O O . ARG A 1 550 ? 20.956 31.401 -42.815 1.00 58.75 550 ARG A O 1
ATOM 4484 N N . THR A 1 551 ? 19.657 29.741 -42.049 1.00 59.28 551 THR A N 1
ATOM 4485 C CA . THR A 1 551 ? 20.507 28.632 -42.498 1.00 59.28 551 THR A CA 1
ATOM 4486 C C . THR A 1 551 ? 20.510 28.467 -44.022 1.00 59.28 551 THR A C 1
ATOM 4488 O O . THR A 1 551 ? 21.533 28.113 -44.594 1.00 59.28 551 THR A O 1
ATOM 4491 N N . LEU A 1 552 ? 19.415 28.817 -44.705 1.00 63.53 552 LEU A N 1
ATOM 4492 C CA . LEU A 1 552 ? 19.194 28.462 -46.115 1.00 63.53 552 LEU A CA 1
ATOM 4493 C C . LEU A 1 552 ? 20.154 29.137 -47.119 1.00 63.53 552 LEU A C 1
ATOM 4495 O O . LEU A 1 552 ? 20.453 28.572 -48.164 1.00 63.53 552 LEU A O 1
ATOM 4499 N N . LYS A 1 553 ? 20.658 30.345 -46.828 1.00 48.94 553 LYS A N 1
ATOM 4500 C CA . LYS A 1 553 ? 21.521 31.098 -47.764 1.00 48.94 553 LYS A CA 1
ATOM 4501 C C . LYS A 1 553 ? 22.988 30.652 -47.784 1.00 48.94 553 LYS A C 1
ATOM 4503 O O . LYS A 1 553 ? 23.673 30.931 -48.758 1.00 48.94 553 LYS A O 1
ATOM 4508 N N . LYS A 1 554 ? 23.483 29.984 -46.738 1.00 55.22 554 LYS A N 1
ATOM 4509 C CA . LYS A 1 554 ? 24.882 29.516 -46.661 1.00 55.22 554 LYS A CA 1
ATOM 4510 C C . LYS A 1 554 ? 25.103 28.165 -47.350 1.00 55.22 554 LYS A C 1
ATOM 4512 O O . LYS A 1 554 ? 26.239 27.757 -47.537 1.00 55.22 554 LYS A O 1
ATOM 4517 N N . THR A 1 555 ? 24.030 27.480 -47.729 1.00 53.59 555 THR A N 1
ATOM 4518 C CA . THR A 1 555 ? 24.081 26.078 -48.152 1.00 53.59 555 THR A CA 1
ATOM 4519 C C . THR A 1 555 ? 24.517 25.883 -49.607 1.00 53.59 555 THR A C 1
ATOM 4521 O O . THR A 1 555 ? 25.051 24.830 -49.900 1.00 53.59 555 THR A O 1
ATOM 4524 N N . VAL A 1 556 ? 24.352 26.868 -50.502 1.00 53.22 556 VAL A N 1
ATOM 4525 C CA . VAL A 1 556 ? 24.568 26.678 -51.957 1.00 53.22 556 VAL A CA 1
ATOM 4526 C C . VAL A 1 556 ? 26.046 26.705 -52.370 1.00 53.22 556 VAL A C 1
ATOM 4528 O O . VAL A 1 556 ? 26.496 25.813 -53.070 1.00 53.22 556 VAL A O 1
ATOM 4531 N N . HIS A 1 557 ? 26.838 27.681 -51.918 1.00 47.72 557 HIS A N 1
ATOM 4532 C CA . HIS A 1 557 ? 28.255 27.786 -52.318 1.00 47.72 557 HIS A CA 1
ATOM 4533 C C . HIS A 1 557 ? 29.123 26.640 -51.765 1.00 47.72 557 HIS A C 1
ATOM 4535 O O . HIS A 1 557 ? 30.107 26.243 -52.368 1.00 47.72 557 HIS A O 1
ATOM 4541 N N . HIS A 1 558 ? 28.697 26.050 -50.650 1.00 53.22 558 HIS A N 1
ATOM 4542 C CA . HIS A 1 558 ? 29.315 24.876 -50.042 1.00 53.22 558 HIS A CA 1
ATOM 4543 C C . HIS A 1 558 ? 29.087 23.570 -50.840 1.00 53.22 558 HIS A C 1
ATOM 4545 O O . HIS A 1 558 ? 29.645 22.540 -50.474 1.00 53.22 558 HIS A O 1
ATOM 4551 N N . GLN A 1 559 ? 28.252 23.570 -51.891 1.00 46.22 559 GLN A N 1
ATOM 4552 C CA . GLN A 1 559 ? 27.926 22.353 -52.651 1.00 46.22 559 GLN A CA 1
ATOM 4553 C C . GLN A 1 559 ? 28.939 22.010 -53.756 1.00 46.22 559 GLN A C 1
ATOM 4555 O O . GLN A 1 559 ? 29.136 20.828 -54.002 1.00 46.22 559 GLN A O 1
ATOM 4560 N N . GLU A 1 560 ? 29.608 22.983 -54.383 1.00 45.25 560 GLU A N 1
ATOM 4561 C CA . GLU A 1 560 ? 30.563 22.713 -55.480 1.00 45.25 560 GLU A CA 1
ATOM 4562 C C . GLU A 1 560 ? 31.904 22.152 -54.973 1.00 45.25 560 GLU A C 1
ATOM 4564 O O . GLU A 1 560 ? 32.403 21.177 -55.523 1.00 45.25 560 GLU A O 1
ATOM 4569 N N . GLU A 1 561 ? 32.451 22.680 -53.873 1.00 52.44 561 GLU A N 1
ATOM 4570 C CA . GLU A 1 561 ? 33.705 22.175 -53.277 1.00 52.44 561 GLU A CA 1
ATOM 4571 C C . GLU A 1 561 ? 33.551 20.772 -52.666 1.00 52.44 561 GLU A C 1
ATOM 4573 O O . GLU A 1 561 ? 34.482 19.970 -52.688 1.00 52.44 561 GLU A O 1
ATOM 4578 N N . LYS A 1 562 ? 32.352 20.436 -52.175 1.00 50.50 562 LYS A N 1
ATOM 4579 C CA . LYS A 1 562 ? 32.048 19.102 -51.638 1.00 50.50 562 LYS A CA 1
ATOM 4580 C C . LYS A 1 562 ? 32.081 17.992 -52.687 1.00 50.50 562 LYS A C 1
ATOM 4582 O O . LYS A 1 562 ? 32.267 16.841 -52.306 1.00 50.50 562 LYS A O 1
ATOM 4587 N N . LEU A 1 563 ? 31.884 18.327 -53.962 1.00 51.41 563 LEU A N 1
ATOM 4588 C CA . LEU A 1 563 ? 31.745 17.360 -55.051 1.00 51.41 563 LEU A CA 1
ATOM 4589 C C . LEU A 1 563 ? 33.095 16.867 -55.606 1.00 51.41 563 LEU A C 1
ATOM 4591 O O . LEU A 1 563 ? 33.156 15.782 -56.170 1.00 51.41 563 LEU A O 1
ATOM 4595 N N . ASP A 1 564 ? 34.191 17.609 -55.437 1.00 53.41 564 ASP A N 1
ATOM 4596 C CA . ASP A 1 564 ? 35.531 17.141 -55.835 1.00 53.41 564 ASP A CA 1
ATOM 4597 C C . ASP A 1 564 ? 36.208 16.330 -54.723 1.00 53.41 564 ASP A C 1
ATOM 4599 O O . ASP A 1 564 ? 36.821 15.295 -54.991 1.00 53.41 564 ASP A O 1
ATOM 4603 N N . GLU A 1 565 ? 35.999 16.726 -53.464 1.00 53.97 565 GLU A N 1
ATOM 4604 C CA . GLU A 1 565 ? 36.380 15.931 -52.290 1.00 53.97 565 GLU A CA 1
ATOM 4605 C C . GLU A 1 565 ? 35.692 14.559 -52.301 1.00 53.97 565 GLU A C 1
ATOM 4607 O O . GLU A 1 565 ? 36.281 13.550 -51.926 1.00 53.97 565 GLU A O 1
ATOM 4612 N N . SER A 1 566 ? 34.484 14.490 -52.868 1.00 52.78 566 SER A N 1
ATOM 4613 C CA . SER A 1 566 ? 33.778 13.240 -53.114 1.00 52.78 566 SER A CA 1
ATOM 4614 C C . SER A 1 566 ? 34.497 12.166 -53.876 1.00 52.78 566 SER A C 1
ATOM 4616 O O . SER A 1 566 ? 34.390 10.983 -53.544 1.00 52.78 566 SER A O 1
ATOM 4618 N N . ARG A 1 567 ? 35.162 12.587 -54.939 1.00 56.72 567 ARG A N 1
ATOM 4619 C CA . ARG A 1 567 ? 35.617 11.693 -55.991 1.00 56.72 567 ARG A CA 1
ATOM 4620 C C . ARG A 1 567 ? 36.870 10.942 -55.567 1.00 56.72 567 ARG A C 1
ATOM 4622 O O . ARG A 1 567 ? 37.000 9.770 -55.889 1.00 56.72 567 ARG A O 1
ATOM 4629 N N . MET A 1 568 ? 37.750 11.582 -54.795 1.00 56.50 568 MET A N 1
ATOM 4630 C CA . MET A 1 568 ? 38.963 10.951 -54.259 1.00 56.50 568 MET A CA 1
ATOM 4631 C C . MET A 1 568 ? 38.645 9.972 -53.124 1.00 56.50 568 MET A C 1
ATOM 4633 O O . MET A 1 568 ? 39.159 8.858 -53.123 1.00 56.50 568 MET A O 1
ATOM 4637 N N . THR A 1 569 ? 37.717 10.341 -52.234 1.00 54.06 569 THR A N 1
ATOM 4638 C CA . THR A 1 569 ? 37.211 9.490 -51.146 1.00 54.06 569 THR A CA 1
ATOM 4639 C C . THR A 1 569 ? 36.702 8.141 -51.680 1.00 54.06 569 THR A C 1
ATOM 4641 O O . THR A 1 569 ? 37.032 7.109 -51.112 1.00 54.06 569 THR A O 1
ATOM 4644 N N . LEU A 1 570 ? 35.980 8.092 -52.809 1.00 57.78 570 LEU A N 1
ATOM 4645 C CA . LEU A 1 570 ? 35.537 6.827 -53.429 1.00 57.78 570 LEU A CA 1
ATOM 4646 C C . LEU A 1 570 ? 36.670 5.819 -53.665 1.00 57.78 570 LEU A C 1
ATOM 4648 O O . LEU A 1 570 ? 36.499 4.623 -53.427 1.00 57.78 570 LEU A O 1
ATOM 4652 N N . MET A 1 571 ? 37.796 6.300 -54.179 1.00 57.31 571 MET A N 1
ATOM 4653 C CA . MET A 1 571 ? 38.864 5.449 -54.697 1.00 57.31 571 MET A CA 1
ATOM 4654 C C . MET A 1 571 ? 39.639 4.764 -53.576 1.00 57.31 571 MET A C 1
ATOM 4656 O O . MET A 1 571 ? 39.967 3.584 -53.695 1.00 57.31 571 MET A O 1
ATOM 4660 N N . ASP A 1 572 ? 39.864 5.478 -52.472 1.00 56.59 572 ASP A N 1
ATOM 4661 C CA . ASP A 1 572 ? 40.579 4.947 -51.312 1.00 56.59 572 ASP A CA 1
ATOM 4662 C C . ASP A 1 572 ? 39.760 3.835 -50.613 1.00 56.59 572 ASP A C 1
ATOM 4664 O O . ASP A 1 572 ? 40.319 2.814 -50.222 1.00 56.59 572 ASP A O 1
ATOM 4668 N N . ILE A 1 573 ? 38.419 3.935 -50.568 1.00 57.53 573 ILE A N 1
ATOM 4669 C CA . ILE A 1 573 ? 37.562 2.869 -49.995 1.00 57.53 573 ILE A CA 1
ATOM 4670 C C . ILE A 1 573 ? 37.618 1.576 -50.799 1.00 57.53 573 ILE A C 1
ATOM 4672 O O . ILE A 1 573 ? 37.674 0.488 -50.223 1.00 57.53 573 ILE A O 1
ATOM 4676 N N . LEU A 1 574 ? 37.556 1.678 -52.125 1.00 58.19 574 LEU A N 1
ATOM 4677 C CA . LEU A 1 574 ? 37.574 0.500 -52.985 1.00 58.19 574 LEU A CA 1
ATOM 4678 C C . LEU A 1 574 ? 38.896 -0.255 -52.872 1.00 58.19 574 LEU A C 1
ATOM 4680 O O . LEU A 1 574 ? 38.886 -1.483 -52.868 1.00 58.19 574 LEU A O 1
ATOM 4684 N N . ALA A 1 575 ? 40.002 0.464 -52.703 1.00 58.38 575 ALA A N 1
ATOM 4685 C CA . ALA A 1 575 ? 41.295 -0.149 -52.467 1.00 58.38 575 ALA A CA 1
ATOM 4686 C C . ALA A 1 575 ? 41.363 -0.857 -51.099 1.00 58.38 575 ALA A C 1
ATOM 4688 O O . ALA A 1 575 ? 41.713 -2.035 -51.036 1.00 58.38 575 ALA A O 1
ATOM 4689 N N . THR A 1 576 ? 40.896 -0.213 -50.022 1.00 57.12 576 THR A N 1
ATOM 4690 C CA . THR A 1 576 ? 40.834 -0.832 -48.684 1.00 57.12 576 THR A CA 1
ATOM 4691 C C . THR A 1 576 ? 39.906 -2.053 -48.623 1.00 57.12 576 THR A C 1
ATOM 4693 O O . THR A 1 576 ? 40.172 -3.012 -47.900 1.00 57.12 576 THR A O 1
ATOM 4696 N N . ALA A 1 577 ? 38.824 -2.077 -49.405 1.00 56.78 577 ALA A N 1
ATOM 4697 C CA . ALA A 1 577 ? 37.921 -3.228 -49.477 1.00 56.78 577 ALA A CA 1
ATOM 4698 C C . ALA A 1 577 ? 38.597 -4.493 -50.045 1.00 56.78 577 ALA A C 1
ATOM 4700 O O . ALA A 1 577 ? 38.296 -5.606 -49.609 1.00 56.78 577 ALA A O 1
ATOM 4701 N N . ILE A 1 578 ? 39.514 -4.326 -51.004 1.00 58.03 578 ILE A N 1
ATOM 4702 C CA . ILE A 1 578 ? 40.289 -5.422 -51.607 1.00 58.03 578 ILE A CA 1
ATOM 4703 C C . ILE A 1 578 ? 41.276 -5.993 -50.579 1.00 58.03 578 ILE A C 1
ATOM 4705 O O . ILE A 1 578 ? 41.353 -7.211 -50.412 1.00 58.03 578 ILE A O 1
ATOM 4709 N N . GLU A 1 579 ? 41.965 -5.118 -49.841 1.00 61.16 579 GLU A N 1
ATOM 4710 C CA . GLU A 1 579 ? 42.987 -5.466 -48.839 1.00 61.16 579 GLU A CA 1
ATOM 4711 C C . GLU A 1 579 ? 42.455 -6.382 -47.727 1.00 61.16 579 GLU A C 1
ATOM 4713 O O . GLU A 1 579 ? 43.097 -7.362 -47.342 1.00 61.16 579 GLU A O 1
ATOM 4718 N N . PHE A 1 580 ? 41.241 -6.115 -47.233 1.00 58.84 580 PHE A N 1
ATOM 4719 C CA . PHE A 1 580 ? 40.603 -6.924 -46.188 1.00 58.84 580 PHE A CA 1
ATOM 4720 C C . PHE A 1 580 ? 40.323 -8.365 -46.609 1.00 58.84 580 PHE A C 1
ATOM 4722 O O . PHE A 1 580 ? 40.254 -9.254 -45.758 1.00 58.84 580 PHE A O 1
ATOM 4729 N N . ARG A 1 581 ? 40.138 -8.594 -47.912 1.00 57.41 581 ARG A N 1
ATOM 4730 C CA . ARG A 1 581 ? 39.766 -9.901 -48.445 1.00 57.41 581 ARG A CA 1
ATOM 4731 C C . ARG A 1 581 ? 40.972 -10.714 -48.920 1.00 57.41 581 ARG A C 1
ATOM 4733 O O . ARG A 1 581 ? 40.902 -11.939 -48.878 1.00 57.41 581 ARG A O 1
ATOM 4740 N N . SER A 1 582 ? 42.065 -10.065 -49.342 1.00 51.22 582 SER A N 1
ATOM 4741 C CA . SER A 1 582 ? 43.270 -10.729 -49.873 1.00 51.22 582 SER A CA 1
ATOM 4742 C C . SER A 1 582 ? 44.386 -10.993 -48.845 1.00 51.22 582 SER A C 1
ATOM 4744 O O . SER A 1 582 ? 45.420 -11.551 -49.211 1.00 51.22 582 SER A O 1
ATOM 4746 N N . CYS A 1 583 ? 44.196 -10.639 -47.564 1.00 51.59 583 CYS A N 1
ATOM 4747 C CA . CYS A 1 583 ? 45.235 -10.678 -46.515 1.00 51.59 583 CYS A CA 1
ATOM 4748 C C . CYS A 1 583 ? 46.500 -9.848 -46.842 1.00 51.59 583 CYS A C 1
ATOM 4750 O O . CYS A 1 583 ? 47.549 -10.057 -46.227 1.00 51.59 583 CYS A O 1
ATOM 4752 N N . GLU A 1 584 ? 46.426 -8.918 -47.798 1.00 51.88 584 GLU A N 1
ATOM 4753 C CA . GLU A 1 584 ? 47.521 -8.015 -48.178 1.00 51.88 584 GLU A CA 1
ATOM 4754 C C . GLU A 1 584 ? 47.492 -6.748 -47.289 1.00 51.88 584 GLU A C 1
ATOM 4756 O O . GLU A 1 584 ? 46.434 -6.331 -46.817 1.00 51.88 584 GLU A O 1
ATOM 4761 N N . SER A 1 585 ? 48.654 -6.167 -46.953 1.00 54.22 585 SER A N 1
ATOM 4762 C CA . SER A 1 585 ? 48.730 -5.020 -46.026 1.00 54.22 585 SER A CA 1
ATOM 4763 C C . SER A 1 585 ? 48.380 -3.699 -46.722 1.00 54.22 585 SER A C 1
ATOM 4765 O O . SER A 1 585 ? 48.786 -3.491 -47.860 1.00 54.22 585 SER A O 1
ATOM 4767 N N . GLY A 1 586 ? 47.698 -2.771 -46.032 1.00 54.56 586 GLY A N 1
ATOM 4768 C CA . GLY A 1 586 ? 47.236 -1.497 -46.623 1.00 54.56 586 GLY A CA 1
ATOM 4769 C C . GLY A 1 586 ? 48.328 -0.519 -47.067 1.00 54.56 586 GLY A C 1
ATOM 4770 O O . GLY A 1 586 ? 48.086 0.462 -47.761 1.00 54.56 586 GLY A O 1
ATOM 4771 N N . GLU A 1 587 ? 49.579 -0.819 -46.741 1.00 61.16 587 GLU A N 1
ATOM 4772 C CA . GLU A 1 587 ? 50.726 -0.108 -47.294 1.00 61.16 587 GLU A CA 1
ATOM 4773 C C . GLU A 1 587 ? 50.985 -0.465 -48.774 1.00 61.16 587 GLU A C 1
ATOM 4775 O O . GLU A 1 587 ? 51.625 0.309 -49.480 1.00 61.16 587 GLU A O 1
ATOM 4780 N N . HIS A 1 588 ? 50.496 -1.616 -49.258 1.00 72.19 588 HIS A N 1
ATOM 4781 C CA . HIS A 1 588 ? 50.673 -2.090 -50.637 1.00 72.19 588 HIS A CA 1
ATOM 4782 C C . HIS A 1 588 ? 50.067 -1.114 -51.650 1.00 72.19 588 HIS A C 1
ATOM 4784 O O . HIS A 1 588 ? 50.781 -0.600 -52.506 1.00 72.19 588 HIS A O 1
ATOM 4790 N N . VAL A 1 589 ? 48.783 -0.772 -51.520 1.00 69.81 589 VAL A N 1
ATOM 4791 C CA . VAL A 1 589 ? 48.085 0.115 -52.468 1.00 69.81 589 VAL A CA 1
ATOM 4792 C C . VAL A 1 589 ? 48.725 1.503 -52.514 1.00 69.81 589 VAL A C 1
ATOM 4794 O O . VAL A 1 589 ? 48.927 2.059 -53.597 1.00 69.81 589 VAL A O 1
ATOM 4797 N N . VAL A 1 590 ? 49.090 2.056 -51.354 1.00 69.06 590 VAL A N 1
ATOM 4798 C CA . VAL A 1 590 ? 49.760 3.363 -51.261 1.00 69.06 590 VAL A CA 1
ATOM 4799 C C . VAL A 1 590 ? 51.099 3.337 -52.005 1.00 69.06 590 VAL A C 1
ATOM 4801 O O . VAL A 1 590 ? 51.394 4.257 -52.774 1.00 69.06 590 VAL A O 1
ATOM 4804 N N . ARG A 1 591 ? 51.884 2.261 -51.848 1.00 77.44 591 ARG A N 1
ATOM 4805 C CA . ARG A 1 591 ? 53.141 2.074 -52.584 1.00 77.44 591 ARG A CA 1
ATOM 4806 C C . ARG A 1 591 ? 52.904 1.925 -54.087 1.00 77.44 591 ARG A C 1
ATOM 4808 O O . ARG A 1 591 ? 53.609 2.574 -54.854 1.00 77.44 591 ARG A O 1
ATOM 4815 N N . ILE A 1 592 ? 51.884 1.180 -54.525 1.00 81.94 592 ILE A N 1
ATOM 4816 C CA . ILE A 1 592 ? 51.529 1.049 -55.952 1.00 81.94 592 ILE A CA 1
ATOM 4817 C C . ILE A 1 592 ? 51.146 2.393 -56.576 1.00 81.94 592 ILE A C 1
ATOM 4819 O O . ILE A 1 592 ? 51.628 2.721 -57.663 1.00 81.94 592 ILE A O 1
ATOM 4823 N N . ARG A 1 593 ? 50.325 3.197 -55.894 1.00 81.62 593 ARG A N 1
ATOM 4824 C CA . ARG A 1 593 ? 49.912 4.533 -56.352 1.00 81.62 593 ARG A CA 1
ATOM 4825 C C . ARG A 1 593 ? 51.113 5.461 -56.535 1.00 81.62 593 ARG A C 1
ATOM 4827 O O . ARG A 1 593 ? 51.251 6.082 -57.594 1.00 81.62 593 ARG A O 1
ATOM 4834 N N . GLN A 1 594 ? 51.995 5.504 -55.534 1.00 81.75 594 GLN A N 1
ATOM 4835 C CA . GLN A 1 594 ? 53.204 6.327 -55.552 1.00 81.75 594 GLN A CA 1
ATOM 4836 C C . GLN A 1 594 ? 54.187 5.864 -56.635 1.00 81.75 594 GLN A C 1
ATOM 4838 O O . GLN A 1 594 ? 54.627 6.666 -57.454 1.00 81.75 594 GLN A O 1
ATOM 4843 N N . LEU A 1 595 ? 54.471 4.560 -56.705 1.00 85.69 595 LEU A N 1
ATOM 4844 C CA . LEU A 1 595 ? 55.345 3.988 -57.731 1.00 85.69 595 LEU A CA 1
ATOM 4845 C C . LEU A 1 595 ? 54.791 4.245 -59.135 1.00 85.69 595 LEU A C 1
ATOM 4847 O O . LEU A 1 595 ? 55.544 4.629 -60.023 1.00 85.69 595 LEU A O 1
ATOM 4851 N N . THR A 1 596 ? 53.481 4.105 -59.344 1.00 89.19 596 THR A N 1
ATOM 4852 C CA . THR A 1 596 ? 52.848 4.402 -60.638 1.00 89.19 596 THR A CA 1
ATOM 4853 C C . THR A 1 596 ? 52.989 5.880 -60.997 1.00 89.19 596 THR A C 1
ATOM 4855 O O . THR A 1 596 ? 53.344 6.188 -62.133 1.00 89.19 596 THR A O 1
ATOM 4858 N N . HIS A 1 597 ? 52.761 6.795 -60.047 1.00 90.94 597 HIS A N 1
ATOM 4859 C CA . HIS A 1 597 ? 52.942 8.234 -60.260 1.00 90.94 597 HIS A CA 1
ATOM 4860 C C . HIS A 1 597 ? 54.382 8.565 -60.666 1.00 90.94 597 HIS A C 1
ATOM 4862 O O . HIS A 1 597 ? 54.609 9.252 -61.666 1.00 90.94 597 HIS A O 1
ATOM 4868 N N . ASP A 1 598 ? 55.356 8.053 -59.917 1.00 88.94 598 ASP A N 1
ATOM 4869 C CA . ASP A 1 598 ? 56.765 8.391 -60.101 1.00 88.94 598 ASP A CA 1
ATOM 4870 C C . ASP A 1 598 ? 57.327 7.759 -61.376 1.00 88.94 598 ASP A C 1
ATOM 4872 O O . ASP A 1 598 ? 58.005 8.433 -62.155 1.00 88.94 598 ASP A O 1
ATOM 4876 N N . ILE A 1 599 ? 56.977 6.498 -61.657 1.00 89.81 599 ILE A N 1
ATOM 4877 C CA . ILE A 1 599 ? 57.360 5.819 -62.901 1.00 89.81 599 ILE A CA 1
ATOM 4878 C C . ILE A 1 599 ? 56.701 6.499 -64.104 1.00 89.81 599 ILE A C 1
ATOM 4880 O O . ILE A 1 599 ? 57.373 6.691 -65.116 1.00 89.81 599 ILE A O 1
ATOM 4884 N N . MET A 1 600 ? 55.427 6.903 -64.016 1.00 91.88 600 MET A N 1
ATOM 4885 C CA . MET A 1 600 ? 54.743 7.607 -65.107 1.00 91.88 600 MET A CA 1
ATOM 4886 C C . MET A 1 600 ? 55.343 8.997 -65.340 1.00 91.88 600 MET A C 1
ATOM 4888 O O . MET A 1 600 ? 55.614 9.369 -66.479 1.00 91.88 600 MET A O 1
ATOM 4892 N N . THR A 1 601 ? 55.624 9.744 -64.272 1.00 90.44 601 THR A N 1
ATOM 4893 C CA . THR A 1 601 ? 56.272 11.061 -64.349 1.00 90.44 601 THR A CA 1
ATOM 4894 C C . THR A 1 601 ? 57.653 10.956 -64.991 1.00 90.44 601 THR A C 1
ATOM 4896 O O . THR A 1 601 ? 57.975 11.718 -65.907 1.00 90.44 601 THR A O 1
ATOM 4899 N N . GLU A 1 602 ? 58.458 9.982 -64.563 1.00 89.62 602 GLU A N 1
ATOM 4900 C CA . GLU A 1 602 ? 59.786 9.733 -65.123 1.00 89.62 602 GLU A CA 1
ATOM 4901 C C . GLU A 1 602 ? 59.708 9.238 -66.575 1.00 89.62 602 GLU A C 1
ATOM 4903 O O . GLU A 1 602 ? 60.493 9.670 -67.419 1.00 89.62 602 GLU A O 1
ATOM 4908 N N . PHE A 1 603 ? 58.724 8.402 -66.912 1.00 90.69 603 PHE A N 1
ATOM 4909 C CA . PHE A 1 603 ? 58.479 7.961 -68.284 1.00 90.69 603 PHE A CA 1
ATOM 4910 C C . PHE A 1 603 ? 58.118 9.139 -69.200 1.00 90.69 603 PHE A C 1
ATOM 4912 O O . PHE A 1 603 ? 58.746 9.305 -70.245 1.00 90.69 603 PHE A O 1
ATOM 4919 N N . CYS A 1 604 ? 57.186 10.007 -68.791 1.00 89.00 604 CYS A N 1
ATOM 4920 C CA . CYS A 1 604 ? 56.807 11.202 -69.552 1.00 89.00 604 CYS A CA 1
ATOM 4921 C C . CYS A 1 604 ? 57.964 12.204 -69.679 1.00 89.00 604 CYS A C 1
ATOM 4923 O O . CYS A 1 604 ? 58.060 12.922 -70.674 1.00 89.00 604 CYS A O 1
ATOM 4925 N N . ARG A 1 605 ? 58.886 12.228 -68.706 1.00 88.69 605 ARG A N 1
ATOM 4926 C CA . ARG A 1 605 ? 60.110 13.038 -68.761 1.00 88.69 605 ARG A CA 1
ATOM 4927 C C . ARG A 1 605 ? 61.148 12.477 -69.737 1.00 88.69 605 ARG A C 1
ATOM 4929 O O . ARG A 1 605 ? 61.784 13.251 -70.450 1.00 88.69 605 ARG A O 1
ATOM 4936 N N . LEU A 1 606 ? 61.361 11.160 -69.743 1.00 87.25 606 LEU A N 1
ATOM 4937 C CA . LEU A 1 606 ? 62.346 10.490 -70.601 1.00 87.25 606 LEU A CA 1
ATOM 4938 C C . LEU A 1 606 ? 61.862 10.338 -72.051 1.00 87.25 606 LEU A C 1
ATOM 4940 O O . LEU A 1 606 ? 62.681 10.360 -72.970 1.00 87.25 606 LEU A O 1
ATOM 4944 N N . TYR A 1 607 ? 60.548 10.208 -72.250 1.00 87.12 607 TYR A N 1
ATOM 4945 C CA . TYR A 1 607 ? 59.909 9.946 -73.541 1.00 87.12 607 TYR A CA 1
ATOM 4946 C C . TYR A 1 607 ? 58.709 10.890 -73.793 1.00 87.12 607 TYR A C 1
ATOM 4948 O O . TYR A 1 607 ? 57.584 10.423 -73.969 1.00 87.12 607 TYR A O 1
ATOM 4956 N N . PRO A 1 608 ? 58.909 12.224 -73.842 1.00 81.38 608 PRO A N 1
ATOM 4957 C CA . PRO A 1 608 ? 57.820 13.204 -73.995 1.00 81.38 608 PRO A CA 1
ATOM 4958 C C . PRO A 1 608 ? 57.062 13.085 -75.328 1.00 81.38 608 PRO A C 1
ATOM 4960 O O . PRO A 1 608 ? 55.905 13.474 -75.420 1.00 81.38 608 PRO A O 1
ATOM 4963 N N . GLU A 1 609 ? 57.696 12.513 -76.353 1.00 78.69 609 GLU A N 1
ATOM 4964 C CA . GLU A 1 609 ? 57.088 12.222 -77.661 1.00 78.69 609 GLU A CA 1
ATOM 4965 C C . GLU A 1 609 ? 56.034 11.093 -77.580 1.00 78.69 609 GLU A C 1
ATOM 4967 O O . GLU A 1 609 ? 55.206 10.949 -78.476 1.00 78.69 609 GLU A O 1
ATOM 4972 N N . GLU A 1 610 ? 56.067 10.281 -76.515 1.00 71.94 610 GLU A N 1
ATOM 4973 C CA . GLU A 1 610 ? 55.222 9.092 -76.317 1.00 71.94 610 GLU A CA 1
ATOM 4974 C C . GLU A 1 610 ? 54.243 9.237 -75.137 1.00 71.94 610 GLU A C 1
ATOM 4976 O O . GLU A 1 610 ? 53.416 8.354 -74.917 1.00 71.94 610 GLU A O 1
ATOM 4981 N N . CYS A 1 611 ? 54.293 10.353 -74.396 1.00 76.94 611 CYS A N 1
ATOM 4982 C CA . CYS A 1 611 ? 53.372 10.665 -73.303 1.00 76.94 611 CYS A CA 1
ATOM 4983 C C . CYS A 1 611 ? 52.714 12.040 -73.504 1.00 76.94 611 CYS A C 1
ATOM 4985 O O . CYS A 1 611 ? 53.358 13.077 -73.364 1.00 76.94 611 CYS A O 1
ATOM 4987 N N . THR A 1 612 ? 51.404 12.054 -73.774 1.00 73.88 612 THR A N 1
ATOM 4988 C CA . THR A 1 612 ? 50.601 13.283 -73.946 1.00 73.88 612 THR A CA 1
ATOM 4989 C C . THR A 1 612 ? 49.854 13.715 -72.682 1.00 73.88 612 THR A C 1
ATOM 4991 O O . THR A 1 612 ? 49.041 14.635 -72.744 1.00 73.88 612 THR A O 1
ATOM 4994 N N . LEU A 1 613 ? 50.087 13.047 -71.550 1.00 84.38 613 LEU A N 1
ATOM 4995 C CA . LEU A 1 613 ? 49.338 13.274 -70.315 1.00 84.38 613 LEU A CA 1
ATOM 4996 C C . LEU A 1 613 ? 49.764 14.588 -69.642 1.00 84.38 613 LEU A C 1
ATOM 4998 O O . LEU A 1 613 ? 50.947 14.844 -69.409 1.00 84.38 613 LEU A O 1
ATOM 5002 N N . SER A 1 614 ? 48.786 15.420 -69.289 1.00 84.44 614 SER A N 1
ATOM 5003 C CA . SER A 1 614 ? 48.977 16.574 -68.411 1.00 84.44 614 SER A CA 1
ATOM 5004 C C . SER A 1 614 ? 49.231 16.132 -66.967 1.00 84.44 614 SER A C 1
ATOM 5006 O O . SER A 1 614 ? 48.889 15.021 -66.572 1.00 84.44 614 SER A O 1
ATOM 5008 N N . LYS A 1 615 ? 49.764 17.031 -66.126 1.00 78.06 615 LYS A N 1
ATOM 5009 C CA . LYS A 1 615 ? 49.958 16.746 -64.690 1.00 78.06 615 LYS A CA 1
ATOM 5010 C C . LYS A 1 615 ? 48.674 16.253 -64.014 1.00 78.06 615 LYS A C 1
ATOM 5012 O O . LYS A 1 615 ? 48.708 15.270 -63.292 1.00 78.06 615 LYS A O 1
ATOM 5017 N N . LYS A 1 616 ? 47.538 16.880 -64.341 1.00 77.31 616 LYS A N 1
ATOM 5018 C CA . LYS A 1 616 ? 46.229 16.483 -63.815 1.00 77.31 616 LYS A CA 1
ATOM 5019 C C . LYS A 1 616 ? 45.826 15.077 -64.279 1.00 77.31 616 LYS A C 1
ATOM 5021 O O . LYS A 1 616 ? 45.170 14.369 -63.534 1.00 77.31 616 LYS A O 1
ATOM 5026 N N . GLU A 1 617 ? 46.205 14.657 -65.485 1.00 82.12 617 GLU A N 1
ATOM 5027 C CA . GLU A 1 617 ? 45.927 13.302 -65.983 1.00 82.12 617 GLU A CA 1
ATOM 5028 C C . GLU A 1 617 ? 46.870 12.250 -65.388 1.00 82.12 617 GLU A C 1
ATOM 5030 O O . GLU A 1 617 ? 46.428 11.135 -65.135 1.00 82.12 617 GLU A O 1
ATOM 5035 N N . ILE A 1 618 ? 48.126 12.600 -65.090 1.00 84.12 618 ILE A N 1
ATOM 5036 C CA . ILE A 1 618 ? 49.050 11.725 -64.347 1.00 84.12 618 ILE A CA 1
ATOM 5037 C C . ILE A 1 618 ? 48.510 11.459 -62.934 1.00 84.12 618 ILE A C 1
ATOM 5039 O O . ILE A 1 618 ? 48.511 10.308 -62.494 1.00 84.12 618 ILE A O 1
ATOM 5043 N N . ASP A 1 619 ? 47.966 12.485 -62.268 1.00 79.75 619 ASP A N 1
ATOM 5044 C CA . ASP A 1 619 ? 47.296 12.327 -60.971 1.00 79.75 619 ASP A CA 1
ATOM 5045 C C . ASP A 1 619 ? 46.097 11.367 -61.080 1.00 79.75 619 ASP A C 1
ATOM 5047 O O . ASP A 1 619 ? 45.920 10.489 -60.236 1.00 79.75 619 ASP A O 1
ATOM 5051 N N . LEU A 1 620 ? 45.294 11.477 -62.147 1.00 80.69 620 LEU A N 1
ATOM 5052 C CA . LEU A 1 620 ? 44.168 10.564 -62.381 1.00 80.69 620 LEU A CA 1
ATOM 5053 C C . LEU A 1 620 ? 44.638 9.125 -62.655 1.00 80.69 620 LEU A C 1
ATOM 5055 O O . LEU A 1 620 ? 44.060 8.191 -62.111 1.00 80.69 620 LEU A O 1
ATOM 5059 N N . VAL A 1 621 ? 45.702 8.925 -63.437 1.00 85.25 621 VAL A N 1
ATOM 5060 C CA . VAL A 1 621 ? 46.274 7.594 -63.710 1.00 85.25 621 VAL A CA 1
ATOM 5061 C C . VAL A 1 621 ? 46.820 6.938 -62.440 1.00 85.25 621 VAL A C 1
ATOM 5063 O O . VAL A 1 621 ? 46.562 5.760 -62.197 1.00 85.25 621 VAL A O 1
ATOM 5066 N N . SER A 1 622 ? 47.548 7.690 -61.613 1.00 83.56 622 SER A N 1
ATOM 5067 C CA . SER A 1 622 ? 48.058 7.192 -60.332 1.00 83.56 622 SER A CA 1
ATOM 5068 C C . SER A 1 622 ? 46.912 6.773 -59.408 1.00 83.56 622 SER A C 1
ATOM 5070 O O . SER A 1 622 ? 46.933 5.668 -58.867 1.00 83.56 622 SER A O 1
ATOM 5072 N N . ASN A 1 623 ? 45.867 7.600 -59.300 1.00 75.94 623 ASN A N 1
ATOM 5073 C CA . ASN A 1 623 ? 44.686 7.280 -58.496 1.00 75.94 623 ASN A CA 1
ATOM 5074 C C . ASN A 1 623 ? 43.927 6.057 -59.040 1.00 75.94 623 ASN A C 1
ATOM 5076 O O . ASN A 1 623 ? 43.414 5.251 -58.268 1.00 75.94 623 ASN A O 1
ATOM 5080 N N . ALA A 1 624 ? 43.878 5.892 -60.363 1.00 82.44 624 ALA A N 1
ATOM 5081 C CA . ALA A 1 624 ? 43.262 4.743 -61.017 1.00 82.44 624 ALA A CA 1
ATOM 5082 C C . ALA A 1 624 ? 44.016 3.424 -60.757 1.00 82.44 624 ALA A C 1
ATOM 5084 O O . ALA A 1 624 ? 43.385 2.370 -60.676 1.00 82.44 624 ALA A O 1
ATOM 5085 N N . ALA A 1 625 ? 45.340 3.465 -60.571 1.00 84.06 625 ALA A N 1
ATOM 5086 C CA . ALA A 1 625 ? 46.148 2.272 -60.310 1.00 84.06 625 ALA A CA 1
ATOM 5087 C C . ALA A 1 625 ? 45.830 1.591 -58.970 1.00 84.06 625 ALA A C 1
ATOM 5089 O O . ALA A 1 625 ? 45.994 0.377 -58.851 1.00 84.06 625 ALA A O 1
ATOM 5090 N N . SER A 1 626 ? 45.286 2.321 -57.993 1.00 78.62 626 SER A N 1
ATOM 5091 C CA . SER A 1 626 ? 44.797 1.742 -56.733 1.00 78.62 626 SER A CA 1
ATOM 5092 C C . SER A 1 626 ? 43.671 0.716 -56.931 1.00 78.62 626 SER A C 1
ATOM 5094 O O . SER A 1 626 ? 43.420 -0.095 -56.046 1.00 78.62 626 SER A O 1
ATOM 5096 N N . LEU A 1 627 ? 42.996 0.731 -58.087 1.00 77.50 627 LEU A N 1
ATOM 5097 C CA . LEU A 1 627 ? 41.865 -0.147 -58.405 1.00 77.50 627 LEU A CA 1
ATOM 5098 C C . LEU A 1 627 ? 42.245 -1.353 -59.279 1.00 77.50 627 LEU A C 1
ATOM 5100 O O . LEU A 1 627 ? 41.354 -2.093 -59.696 1.00 77.50 627 LEU A O 1
ATOM 5104 N N . HIS A 1 628 ? 43.535 -1.563 -59.570 1.00 82.94 628 HIS A N 1
ATOM 5105 C CA . HIS A 1 628 ? 43.992 -2.596 -60.511 1.00 82.94 628 HIS A CA 1
ATOM 5106 C C . HIS A 1 628 ? 43.461 -4.001 -60.174 1.00 82.94 628 HIS A C 1
ATOM 5108 O O . HIS A 1 628 ? 43.037 -4.732 -61.067 1.00 82.94 628 HIS A O 1
ATOM 5114 N N . ASP A 1 629 ? 43.380 -4.322 -58.883 1.00 80.88 629 ASP A N 1
ATOM 5115 C CA . ASP A 1 629 ? 43.033 -5.646 -58.368 1.00 80.88 629 ASP A CA 1
ATOM 5116 C C . ASP A 1 629 ? 41.588 -5.781 -57.857 1.00 80.88 629 ASP A C 1
ATOM 5118 O O . ASP A 1 629 ? 41.232 -6.762 -57.195 1.00 80.88 629 ASP A O 1
ATOM 5122 N N . VAL A 1 630 ? 40.707 -4.825 -58.179 1.00 74.62 630 VAL A N 1
ATOM 5123 C CA . VAL A 1 630 ? 39.333 -4.785 -57.635 1.00 74.62 630 VAL A CA 1
ATOM 5124 C C . VAL A 1 630 ? 38.515 -6.041 -57.922 1.00 74.62 630 VAL A C 1
ATOM 5126 O O . VAL A 1 630 ? 37.684 -6.460 -57.115 1.00 74.62 630 VAL A O 1
ATOM 5129 N N . GLY A 1 631 ? 38.799 -6.727 -59.026 1.00 72.06 631 GLY A N 1
ATOM 5130 C CA . GLY A 1 631 ? 38.114 -7.967 -59.357 1.00 72.06 631 GLY A CA 1
ATOM 5131 C C . GLY A 1 631 ? 38.501 -9.179 -58.511 1.00 72.06 631 GLY A C 1
ATOM 5132 O O . GLY A 1 631 ? 37.801 -10.191 -58.590 1.00 72.06 631 GLY A O 1
ATOM 5133 N N . LYS A 1 632 ? 39.549 -9.113 -57.666 1.00 75.75 632 LYS A N 1
ATOM 5134 C CA . LYS A 1 632 ? 39.878 -10.193 -56.709 1.00 75.75 632 LYS A CA 1
ATOM 5135 C C . LYS A 1 632 ? 38.706 -10.476 -55.766 1.00 75.75 632 LYS A C 1
ATOM 5137 O O . LYS A 1 632 ? 38.564 -11.593 -55.271 1.00 75.75 632 LYS A O 1
ATOM 5142 N N . ILE A 1 633 ? 37.818 -9.500 -55.578 1.00 68.06 633 ILE A N 1
ATOM 5143 C CA . ILE A 1 633 ? 36.586 -9.617 -54.794 1.00 68.06 633 ILE A CA 1
ATOM 5144 C C . ILE A 1 633 ? 35.610 -10.663 -55.368 1.00 68.06 633 ILE A C 1
ATOM 5146 O O . ILE A 1 633 ? 34.859 -11.280 -54.619 1.00 68.06 633 ILE A O 1
ATOM 5150 N N . ALA A 1 634 ? 35.656 -10.949 -56.669 1.00 65.75 634 ALA A N 1
ATOM 5151 C CA . ALA A 1 634 ? 34.797 -11.964 -57.279 1.00 65.75 634 ALA A CA 1
ATOM 5152 C C . ALA A 1 634 ? 35.341 -13.405 -57.149 1.00 65.75 634 ALA A C 1
ATOM 5154 O O . ALA A 1 634 ? 34.660 -14.353 -57.542 1.00 65.75 634 ALA A O 1
ATOM 5155 N N . ILE A 1 635 ? 36.555 -13.597 -56.614 1.00 74.00 635 ILE A N 1
ATOM 5156 C CA . ILE A 1 635 ? 37.215 -14.913 -56.535 1.00 74.00 635 ILE A CA 1
ATOM 5157 C C . ILE A 1 635 ? 36.865 -15.627 -55.223 1.00 74.00 635 ILE A C 1
ATOM 5159 O O . ILE A 1 635 ? 37.066 -15.017 -54.184 1.00 74.00 635 ILE A O 1
ATOM 5163 N N . PRO A 1 636 ? 36.418 -16.897 -55.190 1.00 70.56 636 PRO A N 1
ATOM 5164 C CA . PRO A 1 636 ? 36.006 -17.580 -53.952 1.00 70.56 636 PRO A CA 1
ATOM 5165 C C . PRO A 1 636 ? 37.061 -17.618 -52.823 1.00 70.56 636 PRO A C 1
ATOM 5167 O O . PRO A 1 636 ? 38.239 -17.871 -53.079 1.00 70.56 636 PRO A O 1
ATOM 5170 N N . ASP A 1 637 ? 36.632 -17.464 -51.560 1.00 61.97 637 ASP A N 1
ATOM 5171 C CA . ASP A 1 637 ? 37.538 -17.326 -50.396 1.00 61.97 637 ASP A CA 1
ATOM 5172 C C . ASP A 1 637 ? 38.439 -18.543 -50.163 1.00 61.97 637 ASP A C 1
ATOM 5174 O O . ASP A 1 637 ? 39.596 -18.398 -49.777 1.00 61.97 637 ASP A O 1
ATOM 5178 N N . TYR A 1 638 ? 37.946 -19.754 -50.438 1.00 66.44 638 TYR A N 1
ATOM 5179 C CA . TYR A 1 638 ? 38.737 -20.979 -50.284 1.00 66.44 638 TYR A CA 1
ATOM 5180 C C . TYR A 1 638 ? 39.860 -21.110 -51.331 1.00 66.44 638 TYR A C 1
ATOM 5182 O O . TYR A 1 638 ? 40.778 -21.904 -51.132 1.00 66.44 638 TYR A O 1
ATOM 5190 N N . ILE A 1 639 ? 39.791 -20.351 -52.436 1.00 71.50 639 ILE A N 1
ATOM 5191 C CA . ILE A 1 639 ? 40.858 -20.233 -53.442 1.00 71.50 639 ILE A CA 1
ATOM 5192 C C . ILE A 1 639 ? 41.796 -19.089 -53.054 1.00 71.50 639 ILE A C 1
ATOM 5194 O O . ILE A 1 639 ? 43.010 -19.272 -53.062 1.00 71.50 639 ILE A O 1
ATOM 5198 N N . LEU A 1 640 ? 41.240 -17.935 -52.677 1.00 66.75 640 LEU A N 1
ATOM 5199 C CA . LEU A 1 640 ? 42.000 -16.731 -52.334 1.00 66.75 640 LEU A CA 1
ATOM 5200 C C . LEU A 1 640 ? 42.877 -16.918 -51.079 1.00 66.75 640 LEU A C 1
ATOM 5202 O O . LEU A 1 640 ? 44.032 -16.508 -51.079 1.00 66.75 640 LEU A O 1
ATOM 5206 N N . ASN A 1 641 ? 42.364 -17.612 -50.055 1.00 62.91 641 ASN A N 1
ATOM 5207 C CA . ASN A 1 641 ? 43.012 -17.777 -48.744 1.00 62.91 641 ASN A CA 1
ATOM 5208 C C . ASN A 1 641 ? 43.657 -19.157 -48.534 1.00 62.91 641 ASN A C 1
ATOM 5210 O O . ASN A 1 641 ? 43.952 -19.551 -47.402 1.00 62.91 641 ASN A O 1
ATOM 5214 N N . LYS A 1 642 ? 43.855 -19.939 -49.602 1.00 66.88 642 LYS A N 1
ATOM 5215 C CA . LYS A 1 642 ? 44.379 -21.305 -49.492 1.00 66.88 642 LYS A CA 1
ATOM 5216 C C . LYS A 1 642 ? 45.816 -21.301 -48.942 1.00 66.88 642 LYS A C 1
ATOM 5218 O O . LYS A 1 642 ? 46.705 -20.742 -49.587 1.00 66.88 642 LYS A O 1
ATOM 5223 N N . PRO A 1 643 ? 46.105 -21.996 -47.823 1.00 53.72 643 PRO A N 1
ATOM 5224 C CA . PRO A 1 643 ? 47.471 -22.138 -47.331 1.00 53.72 643 PRO A CA 1
ATOM 5225 C C . PRO A 1 643 ? 48.230 -23.157 -48.200 1.00 53.72 643 PRO A C 1
ATOM 5227 O O . PRO A 1 643 ? 48.292 -24.347 -47.894 1.00 53.72 643 PRO A O 1
ATOM 5230 N N . GLY A 1 644 ? 48.770 -22.712 -49.339 1.00 62.00 644 GLY A N 1
ATOM 5231 C CA . GLY A 1 644 ? 49.557 -23.543 -50.258 1.00 62.00 644 GLY A CA 1
ATOM 5232 C C . GLY A 1 644 ? 49.457 -23.120 -51.728 1.00 62.00 644 GLY A C 1
ATOM 5233 O O . GLY A 1 644 ? 48.748 -22.183 -52.074 1.00 62.00 644 GLY A O 1
ATOM 5234 N N . LYS A 1 645 ? 50.176 -23.812 -52.626 1.00 70.06 645 LYS A N 1
ATOM 5235 C CA . LYS A 1 645 ? 50.106 -23.535 -54.075 1.00 70.06 645 LYS A CA 1
ATOM 5236 C C . LYS A 1 645 ? 48.720 -23.875 -54.633 1.00 70.06 645 LYS A C 1
ATOM 5238 O O . LYS A 1 645 ? 48.188 -24.951 -54.357 1.00 70.06 645 LYS A O 1
ATOM 5243 N N . LEU A 1 646 ? 48.195 -22.988 -55.475 1.00 77.88 646 LEU A N 1
ATOM 5244 C CA . LEU A 1 646 ? 46.958 -23.217 -56.216 1.00 77.88 646 LEU A CA 1
ATOM 5245 C C . LEU A 1 646 ? 47.162 -24.283 -57.297 1.00 77.88 646 LEU A C 1
ATOM 5247 O O . LEU A 1 646 ? 48.203 -24.342 -57.958 1.00 77.88 646 LEU A O 1
ATOM 5251 N N . THR A 1 647 ? 46.157 -25.130 -57.479 1.00 78.50 647 THR A N 1
ATOM 5252 C CA . THR A 1 647 ? 46.083 -26.061 -58.609 1.00 78.50 647 THR A CA 1
ATOM 5253 C C . THR A 1 647 ? 45.808 -25.294 -59.911 1.00 78.50 647 THR A C 1
ATOM 5255 O O . THR A 1 647 ? 45.275 -24.186 -59.864 1.00 78.50 647 THR A O 1
ATOM 5258 N N . PRO A 1 648 ? 46.115 -25.854 -61.097 1.00 77.19 648 PRO A N 1
ATOM 5259 C CA . PRO A 1 648 ? 45.841 -25.181 -62.371 1.00 77.19 648 PRO A CA 1
ATOM 5260 C C . PRO A 1 648 ? 44.369 -24.780 -62.571 1.00 77.19 648 PRO A C 1
ATOM 5262 O O . PRO A 1 648 ? 44.099 -23.739 -63.160 1.00 77.19 648 PRO A O 1
ATOM 5265 N N . ALA A 1 649 ? 43.427 -25.573 -62.048 1.00 72.50 649 ALA A N 1
ATOM 5266 C CA . ALA A 1 649 ? 41.998 -25.259 -62.089 1.00 72.50 649 ALA A CA 1
ATOM 5267 C C . ALA A 1 649 ? 41.643 -24.081 -61.166 1.00 72.50 649 ALA A C 1
ATOM 5269 O O . ALA A 1 649 ? 40.938 -23.168 -61.579 1.00 72.50 649 ALA A O 1
ATOM 5270 N N . GLU A 1 650 ? 42.193 -24.052 -59.949 1.00 77.56 650 GLU A N 1
ATOM 5271 C CA . GLU A 1 650 ? 42.027 -22.937 -59.004 1.00 77.56 650 GLU A CA 1
ATOM 5272 C C . GLU A 1 650 ? 42.684 -21.645 -59.520 1.00 77.56 650 GLU A C 1
ATOM 5274 O O . GLU A 1 650 ? 42.130 -20.560 -59.373 1.00 77.56 650 GLU A O 1
ATOM 5279 N N . PHE A 1 651 ? 43.836 -21.750 -60.189 1.00 80.38 651 PHE A N 1
ATOM 5280 C CA . PHE A 1 651 ? 44.506 -20.605 -60.807 1.00 80.38 651 PHE A CA 1
ATOM 5281 C C . PHE A 1 651 ? 43.735 -20.051 -62.015 1.00 80.38 651 PHE A C 1
ATOM 5283 O O . PHE A 1 651 ? 43.819 -18.860 -62.297 1.00 80.38 651 PHE A O 1
ATOM 5290 N N . SER A 1 652 ? 42.948 -20.884 -62.707 1.00 78.44 652 SER A N 1
ATOM 5291 C CA . SER A 1 652 ? 42.057 -20.414 -63.774 1.00 78.44 652 SER A CA 1
ATOM 5292 C C . SER A 1 652 ? 41.004 -19.443 -63.242 1.00 78.44 652 SER A C 1
ATOM 5294 O O . SER A 1 652 ? 40.752 -18.441 -63.897 1.00 78.44 652 SER A O 1
ATOM 5296 N N . PHE A 1 653 ? 40.468 -19.682 -62.038 1.00 77.56 653 PHE A N 1
ATOM 5297 C CA . PHE A 1 653 ? 39.560 -18.735 -61.384 1.00 77.56 653 PHE A CA 1
ATOM 5298 C C . PHE A 1 653 ? 40.268 -17.422 -61.048 1.00 77.56 653 PHE A C 1
ATOM 5300 O O . PHE A 1 653 ? 39.719 -16.356 -61.292 1.00 77.56 653 PHE A O 1
ATOM 5307 N N . ILE A 1 654 ? 41.518 -17.468 -60.571 1.00 81.50 654 ILE A N 1
ATOM 5308 C CA . ILE A 1 654 ? 42.300 -16.248 -60.305 1.00 81.50 654 ILE A CA 1
ATOM 5309 C C . ILE A 1 654 ? 42.448 -15.393 -61.569 1.00 81.50 654 ILE A C 1
ATOM 5311 O O . ILE A 1 654 ? 42.347 -14.176 -61.476 1.00 81.50 654 ILE A O 1
ATOM 5315 N N . LYS A 1 655 ? 42.630 -15.987 -62.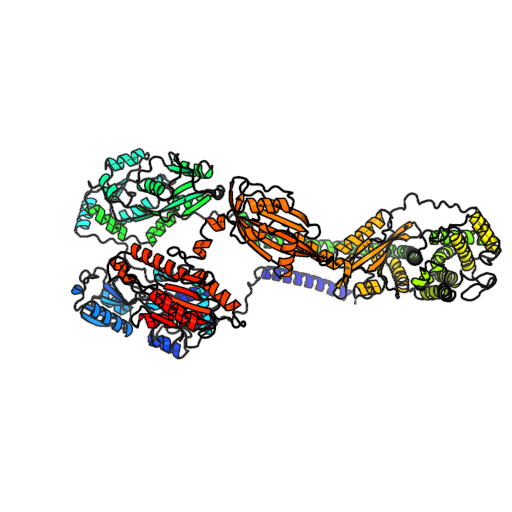754 1.00 83.25 655 LYS A N 1
ATOM 5316 C CA . LYS A 1 655 ? 42.771 -15.237 -64.017 1.00 83.25 655 LYS A CA 1
ATOM 5317 C C . LYS A 1 655 ? 41.516 -14.488 -64.465 1.00 83.25 655 LYS A C 1
ATOM 5319 O O . LYS A 1 655 ? 41.608 -13.661 -65.366 1.00 83.25 655 LYS A O 1
ATOM 5324 N N . GLU A 1 656 ? 40.362 -14.752 -63.862 1.00 82.19 656 GLU A N 1
ATOM 5325 C CA . GLU A 1 656 ? 39.117 -14.056 -64.195 1.00 82.19 656 GLU A CA 1
ATOM 5326 C C . GLU A 1 656 ? 39.033 -12.674 -63.537 1.00 82.19 656 GLU A C 1
ATOM 5328 O O . GLU A 1 656 ? 38.260 -11.828 -63.995 1.00 82.19 656 GLU A O 1
ATOM 5333 N N . HIS A 1 657 ? 39.844 -12.401 -62.507 1.00 82.88 657 HIS A N 1
ATOM 5334 C CA . HIS A 1 657 ? 39.731 -11.166 -61.736 1.00 82.88 657 HIS A CA 1
ATOM 5335 C C . HIS A 1 657 ? 39.903 -9.874 -62.565 1.00 82.88 657 HIS A C 1
ATOM 5337 O O . HIS A 1 657 ? 39.142 -8.952 -62.303 1.00 82.88 657 HIS A O 1
ATOM 5343 N N . PRO A 1 658 ? 40.753 -9.764 -63.608 1.00 86.75 658 PRO A N 1
ATOM 5344 C CA . PRO A 1 658 ? 40.814 -8.540 -64.415 1.00 86.75 658 PRO A CA 1
ATOM 5345 C C . PRO A 1 658 ? 39.487 -8.266 -65.128 1.00 86.75 658 PRO A C 1
ATOM 5347 O O . PRO A 1 658 ? 38.953 -7.160 -65.108 1.00 86.75 658 PRO A O 1
ATOM 5350 N N . THR A 1 659 ? 38.884 -9.314 -65.699 1.00 83.56 659 THR A N 1
ATOM 5351 C CA . THR A 1 659 ? 37.595 -9.205 -66.398 1.00 83.56 659 THR A CA 1
ATOM 5352 C C . THR A 1 659 ? 36.439 -8.944 -65.438 1.00 83.56 659 THR A C 1
ATOM 5354 O O . THR A 1 659 ? 35.582 -8.109 -65.722 1.00 83.56 659 THR A O 1
ATOM 5357 N N . LYS A 1 660 ? 36.446 -9.591 -64.267 1.00 78.25 660 LYS A N 1
ATOM 5358 C CA . LYS A 1 660 ? 35.459 -9.361 -63.209 1.00 78.25 660 LYS A CA 1
ATOM 5359 C C . LYS A 1 660 ? 35.576 -7.960 -62.624 1.00 78.25 660 LYS A C 1
ATOM 5361 O O . LYS A 1 660 ? 34.557 -7.354 -62.320 1.00 78.25 660 LYS A O 1
ATOM 5366 N N . GLY A 1 661 ? 36.790 -7.430 -62.503 1.00 79.38 661 GLY A N 1
ATOM 5367 C CA . GLY A 1 661 ? 37.031 -6.068 -62.042 1.00 79.38 661 GLY A CA 1
ATOM 5368 C C . GLY A 1 661 ? 36.450 -5.024 -62.994 1.00 79.38 661 GLY A C 1
ATOM 5369 O O . GLY A 1 661 ? 35.762 -4.116 -62.543 1.00 79.38 661 GLY A O 1
ATOM 5370 N N . CYS A 1 662 ? 36.593 -5.210 -64.308 1.00 83.25 662 CYS A N 1
ATOM 5371 C CA . CYS A 1 662 ? 35.921 -4.373 -65.309 1.00 83.25 662 CYS A CA 1
ATOM 5372 C C . CYS A 1 662 ? 34.390 -4.426 -65.214 1.00 83.25 662 CYS A C 1
ATOM 5374 O O . CYS A 1 662 ? 33.749 -3.379 -65.175 1.00 83.25 662 CYS A O 1
ATOM 5376 N N . GLU A 1 663 ? 33.808 -5.629 -65.110 1.00 79.25 663 GLU A N 1
ATOM 5377 C CA . GLU A 1 663 ? 32.356 -5.801 -64.914 1.00 79.25 663 GLU A CA 1
ATOM 5378 C C . GLU A 1 663 ? 31.860 -5.077 -63.650 1.00 79.25 663 GLU A C 1
ATOM 5380 O O . GLU A 1 663 ? 30.722 -4.610 -63.598 1.00 79.25 663 GLU A O 1
ATOM 5385 N N . LEU A 1 664 ? 32.701 -5.006 -62.615 1.00 73.06 664 LEU A N 1
ATOM 5386 C CA . LEU A 1 664 ? 32.403 -4.305 -61.371 1.00 73.06 664 LEU A CA 1
ATOM 5387 C C . LEU A 1 664 ? 32.486 -2.788 -61.548 1.00 73.06 664 LEU A C 1
ATOM 5389 O O . LEU A 1 664 ? 31.560 -2.098 -61.130 1.00 73.06 664 LEU A O 1
ATOM 5393 N N . LEU A 1 665 ? 33.530 -2.275 -62.207 1.00 77.12 665 LEU A N 1
ATOM 5394 C CA . LEU A 1 665 ? 33.684 -0.844 -62.493 1.00 77.12 665 LEU A CA 1
ATOM 5395 C C . LEU A 1 665 ? 32.533 -0.304 -63.357 1.00 77.12 665 LEU A C 1
ATOM 5397 O O . LEU A 1 665 ? 32.018 0.777 -63.082 1.00 77.12 665 LEU A O 1
ATOM 5401 N N . GLU A 1 666 ? 32.077 -1.071 -64.352 1.00 78.12 666 GLU A N 1
ATOM 5402 C CA . GLU A 1 666 ? 30.944 -0.714 -65.221 1.00 78.12 666 GLU A CA 1
ATOM 5403 C C . GLU A 1 666 ? 29.622 -0.548 -64.464 1.00 78.12 666 GLU A C 1
ATOM 5405 O O . GLU A 1 666 ? 28.762 0.230 -64.883 1.00 78.12 666 GLU A O 1
ATOM 5410 N N . ARG A 1 667 ? 29.449 -1.279 -63.356 1.00 69.81 667 ARG A N 1
ATOM 5411 C CA . ARG A 1 667 ? 28.229 -1.267 -62.537 1.00 69.81 667 ARG A CA 1
ATOM 5412 C C . ARG A 1 667 ? 28.169 -0.104 -61.556 1.00 69.81 667 ARG A C 1
ATOM 5414 O O . ARG A 1 667 ? 27.118 0.090 -60.949 1.00 69.81 667 ARG A O 1
ATOM 5421 N N . ILE A 1 668 ? 29.249 0.665 -61.403 1.00 67.88 668 ILE A N 1
ATOM 5422 C CA . ILE A 1 668 ? 29.288 1.820 -60.504 1.00 67.88 668 ILE A CA 1
ATOM 5423 C C . ILE A 1 668 ? 28.510 2.985 -61.155 1.00 67.88 668 ILE A C 1
ATOM 5425 O O . ILE A 1 668 ? 28.945 3.510 -62.185 1.00 67.88 668 ILE A O 1
ATOM 5429 N N . PRO A 1 669 ? 27.366 3.417 -60.586 1.00 59.12 669 PRO A N 1
ATOM 5430 C CA . PRO A 1 669 ? 26.551 4.502 -61.129 1.00 59.12 669 PRO A CA 1
ATOM 5431 C C . PRO A 1 669 ? 27.346 5.797 -61.315 1.00 59.12 669 PRO A C 1
ATOM 5433 O O . PRO A 1 669 ? 28.071 6.209 -60.416 1.00 59.12 669 PRO A O 1
ATOM 5436 N N . ASN A 1 670 ? 27.168 6.462 -62.460 1.00 56.50 670 ASN A N 1
ATOM 5437 C CA . ASN A 1 670 ? 27.792 7.745 -62.824 1.00 56.50 670 ASN A CA 1
ATOM 5438 C C . ASN A 1 670 ? 29.334 7.746 -62.881 1.00 56.50 670 ASN A C 1
ATOM 5440 O O . ASN A 1 670 ? 29.915 8.780 -63.195 1.00 56.50 670 ASN A O 1
ATOM 5444 N N . LEU A 1 671 ? 30.013 6.616 -62.632 1.00 68.19 671 LEU A N 1
ATOM 5445 C CA . LEU A 1 671 ? 31.471 6.538 -62.759 1.00 68.19 671 LEU A CA 1
ATOM 5446 C C . LEU A 1 671 ? 31.902 6.680 -64.224 1.00 68.19 671 LEU A C 1
ATOM 5448 O O . LEU A 1 671 ? 32.916 7.300 -64.500 1.00 68.19 671 LEU A O 1
ATOM 5452 N N . GLN A 1 672 ? 31.100 6.180 -65.166 1.00 73.31 672 GLN A N 1
ATOM 5453 C CA . GLN A 1 672 ? 31.380 6.261 -66.607 1.00 73.31 672 GLN A CA 1
ATOM 5454 C C . GLN A 1 672 ? 31.411 7.702 -67.149 1.00 73.31 672 GLN A C 1
ATOM 5456 O O . GLN A 1 672 ? 32.050 7.955 -68.168 1.00 73.31 672 GLN A O 1
ATOM 5461 N N . ASP A 1 673 ? 30.748 8.640 -66.463 1.00 66.94 673 ASP A N 1
ATOM 5462 C CA . ASP A 1 673 ? 30.744 10.066 -66.810 1.00 66.94 673 ASP A CA 1
ATOM 5463 C C . ASP A 1 673 ? 31.980 10.804 -66.252 1.00 66.94 673 ASP A C 1
ATOM 5465 O O . ASP A 1 673 ? 32.210 11.974 -66.573 1.00 66.94 673 ASP A O 1
ATOM 5469 N N . GLU A 1 674 ? 32.788 10.134 -65.420 1.00 69.44 674 GLU A N 1
ATOM 5470 C CA . GLU A 1 674 ? 33.972 10.704 -64.783 1.00 69.44 674 GLU A CA 1
ATOM 5471 C C . GLU A 1 674 ? 35.244 10.484 -65.632 1.00 69.44 674 GLU A C 1
ATOM 5473 O O . GLU A 1 674 ? 35.508 9.367 -66.086 1.00 69.44 674 GLU A O 1
ATOM 5478 N N . PRO A 1 675 ? 36.119 11.500 -65.785 1.00 72.00 675 PRO A N 1
ATOM 5479 C CA . PRO A 1 675 ? 37.331 11.413 -66.614 1.00 72.00 675 PRO A CA 1
ATOM 5480 C C . PRO A 1 675 ? 38.338 10.317 -66.229 1.00 72.00 675 PRO A C 1
ATOM 5482 O O . PRO A 1 675 ? 39.216 9.984 -67.019 1.00 72.00 675 PRO A O 1
ATOM 5485 N N . LEU A 1 676 ? 38.262 9.792 -65.005 1.00 77.44 676 LEU A N 1
ATOM 5486 C CA . LEU A 1 676 ? 39.180 8.777 -64.491 1.00 77.44 676 LEU A CA 1
ATOM 5487 C C . LEU A 1 676 ? 38.761 7.340 -64.846 1.00 77.44 676 LEU A C 1
ATOM 5489 O O . LEU A 1 676 ? 39.597 6.436 -64.852 1.00 77.44 676 LEU A O 1
ATOM 5493 N N . TYR A 1 677 ? 37.488 7.120 -65.172 1.00 82.25 677 TYR A N 1
ATOM 5494 C CA . TYR A 1 677 ? 36.952 5.784 -65.413 1.00 82.25 677 TYR A CA 1
ATOM 5495 C C . TYR A 1 677 ? 37.702 5.017 -66.502 1.00 82.25 677 TYR A C 1
ATOM 5497 O O . TYR A 1 677 ? 38.026 3.849 -66.300 1.00 82.25 677 TYR A O 1
ATOM 5505 N N . SER A 1 678 ? 38.052 5.676 -67.611 1.00 84.31 678 SER A N 1
ATOM 5506 C CA . SER A 1 678 ? 38.800 5.044 -68.703 1.00 84.31 678 SER A CA 1
ATOM 5507 C C . SER A 1 678 ? 40.150 4.494 -68.237 1.00 84.31 678 SER A C 1
ATOM 5509 O O . SER A 1 678 ? 40.506 3.371 -68.574 1.00 84.31 678 SER A O 1
ATOM 5511 N N . TYR A 1 679 ? 40.872 5.238 -67.392 1.00 88.38 679 TYR A N 1
ATOM 5512 C CA . TYR A 1 679 ? 42.160 4.792 -66.859 1.00 88.38 679 TYR A CA 1
ATOM 5513 C C . TYR A 1 679 ? 41.998 3.626 -65.878 1.00 88.38 679 TYR A C 1
ATOM 5515 O O . TYR A 1 679 ? 42.743 2.654 -65.958 1.00 88.38 679 TYR A O 1
ATOM 5523 N N . ALA A 1 680 ? 41.014 3.689 -64.976 1.00 84.50 680 ALA A N 1
ATOM 5524 C CA . ALA A 1 680 ? 40.759 2.616 -64.011 1.00 84.50 680 ALA A CA 1
ATOM 5525 C C . ALA A 1 680 ? 40.329 1.314 -64.700 1.00 84.50 680 ALA A C 1
ATOM 5527 O O . ALA A 1 680 ? 40.808 0.237 -64.342 1.00 84.50 680 ALA A O 1
ATOM 5528 N N . TYR A 1 681 ? 39.474 1.425 -65.718 1.00 88.19 681 TYR A N 1
ATOM 5529 C CA . TYR A 1 681 ? 39.019 0.295 -66.514 1.00 88.19 681 TYR A CA 1
ATOM 5530 C C . TYR A 1 681 ? 40.189 -0.392 -67.230 1.00 88.19 681 TYR A C 1
ATOM 5532 O O . TYR A 1 681 ? 40.365 -1.601 -67.091 1.00 88.19 681 TYR A O 1
ATOM 5540 N N . ASP A 1 682 ? 41.033 0.376 -67.922 1.00 91.69 682 ASP A N 1
ATOM 5541 C CA . ASP A 1 682 ? 42.175 -0.152 -68.674 1.00 91.69 682 ASP A CA 1
ATOM 5542 C C . ASP A 1 682 ? 43.233 -0.808 -67.778 1.00 91.69 682 ASP A C 1
ATOM 5544 O O . ASP A 1 682 ? 43.757 -1.875 -68.106 1.00 91.69 682 ASP A O 1
ATOM 5548 N N . ILE A 1 683 ? 43.561 -0.183 -66.639 1.00 91.12 683 ILE A N 1
ATOM 5549 C CA . ILE A 1 683 ? 44.527 -0.748 -65.687 1.00 91.12 683 ILE A CA 1
ATOM 5550 C C . ILE A 1 683 ? 43.985 -2.063 -65.124 1.00 91.12 683 ILE A C 1
ATOM 5552 O O . ILE A 1 683 ? 44.692 -3.073 -65.123 1.00 91.12 683 ILE A O 1
ATOM 5556 N N . CYS A 1 684 ? 42.725 -2.081 -64.687 1.00 88.88 684 CYS A N 1
ATOM 5557 C CA . CYS A 1 684 ? 42.111 -3.284 -64.142 1.00 88.88 684 CYS A CA 1
ATOM 5558 C C . CYS A 1 684 ? 42.077 -4.419 -65.175 1.00 88.88 684 CYS A C 1
ATOM 5560 O O . CYS A 1 684 ? 42.497 -5.534 -64.868 1.00 88.88 684 CYS A O 1
ATOM 5562 N N . ARG A 1 685 ? 41.680 -4.116 -66.418 1.00 91.75 685 ARG A N 1
ATOM 5563 C CA . ARG A 1 685 ? 41.603 -5.083 -67.519 1.00 91.75 685 ARG A CA 1
ATOM 5564 C C . ARG A 1 685 ? 42.965 -5.681 -67.863 1.00 91.75 685 ARG A C 1
ATOM 5566 O O . ARG A 1 685 ? 43.032 -6.880 -68.105 1.00 91.75 685 ARG A O 1
ATOM 5573 N N . TRP A 1 686 ? 44.029 -4.870 -67.909 1.00 93.50 686 TRP A N 1
ATOM 5574 C CA . TRP A 1 686 ? 45.248 -5.230 -68.647 1.00 93.50 686 TRP A CA 1
ATOM 5575 C C . TRP A 1 686 ? 46.571 -5.162 -67.875 1.00 93.50 686 TRP A C 1
ATOM 5577 O O . TRP A 1 686 ? 47.618 -5.426 -68.463 1.00 93.50 686 TRP A O 1
ATOM 5587 N N . HIS A 1 687 ? 46.597 -4.881 -66.570 1.00 90.94 687 HIS A N 1
ATOM 5588 C CA . HIS A 1 687 ? 47.863 -4.884 -65.809 1.00 90.94 687 HIS A CA 1
ATOM 5589 C C . HIS A 1 687 ? 48.549 -6.274 -65.733 1.00 90.94 687 HIS A C 1
ATOM 5591 O O . HIS A 1 687 ? 49.752 -6.388 -65.473 1.00 90.94 687 HIS A O 1
ATOM 5597 N N . HIS A 1 688 ? 47.824 -7.362 -66.008 1.00 90.38 688 HIS A N 1
ATOM 5598 C CA . HIS A 1 688 ? 48.400 -8.705 -66.147 1.00 90.38 688 HIS A CA 1
ATOM 5599 C C . HIS A 1 688 ? 48.821 -9.079 -67.571 1.00 90.38 688 HIS A C 1
ATOM 5601 O O . HIS A 1 688 ? 49.425 -10.140 -67.772 1.00 90.38 688 HIS A O 1
ATOM 5607 N N . GLU A 1 689 ? 48.597 -8.195 -68.543 1.00 91.69 689 GLU A N 1
ATOM 5608 C CA . GLU A 1 689 ? 49.162 -8.352 -69.874 1.00 91.69 689 GLU A CA 1
ATOM 5609 C C . GLU A 1 689 ? 50.689 -8.233 -69.824 1.00 91.69 689 GLU A C 1
ATOM 5611 O O . GLU A 1 689 ? 51.286 -7.644 -68.910 1.00 91.69 689 GLU A O 1
ATOM 5616 N N . ARG A 1 690 ? 51.358 -8.858 -70.789 1.00 90.19 690 ARG A N 1
ATOM 5617 C CA . ARG A 1 690 ? 52.821 -8.867 -70.880 1.00 90.19 690 ARG A CA 1
ATOM 5618 C C . ARG A 1 690 ? 53.228 -8.385 -72.254 1.00 90.19 690 ARG A C 1
ATOM 5620 O O . ARG A 1 690 ? 52.551 -8.648 -73.238 1.00 90.19 690 ARG A O 1
ATOM 5627 N N . TRP A 1 691 ? 54.350 -7.676 -72.323 1.00 86.88 691 TRP A N 1
ATOM 5628 C CA . TRP A 1 691 ? 54.785 -6.998 -73.545 1.00 86.88 691 TRP A CA 1
ATOM 5629 C C . TRP A 1 691 ? 54.977 -7.956 -74.734 1.00 86.88 691 TRP A C 1
ATOM 5631 O O . TRP A 1 691 ? 54.850 -7.550 -75.886 1.00 86.88 691 TRP A O 1
ATOM 5641 N N . ASP A 1 692 ? 55.262 -9.228 -74.453 1.00 86.75 692 ASP A N 1
ATOM 5642 C CA . ASP A 1 692 ? 55.444 -10.308 -75.423 1.00 86.75 692 ASP A CA 1
ATOM 5643 C C . ASP A 1 692 ? 54.146 -11.053 -75.806 1.00 86.75 692 ASP A C 1
ATOM 5645 O O . ASP A 1 692 ? 54.208 -12.006 -76.582 1.00 86.75 692 ASP A O 1
ATOM 5649 N N . GLY A 1 693 ? 52.984 -10.640 -75.286 1.00 85.12 693 GLY A N 1
ATOM 5650 C CA . GLY A 1 693 ? 51.682 -11.259 -75.560 1.00 85.12 693 GLY A CA 1
ATOM 5651 C C . GLY A 1 693 ? 51.384 -12.523 -74.751 1.00 85.12 693 GLY A C 1
ATOM 5652 O O . GLY A 1 693 ? 50.414 -13.218 -75.037 1.00 85.12 693 GLY A O 1
ATOM 5653 N N . THR A 1 694 ? 52.205 -12.859 -73.749 1.00 85.06 694 THR A N 1
ATOM 5654 C CA . THR A 1 694 ? 52.006 -14.063 -72.912 1.00 85.06 694 THR A CA 1
ATOM 5655 C C . THR A 1 694 ? 51.082 -13.845 -71.707 1.00 85.06 694 THR A C 1
ATOM 5657 O O . THR A 1 694 ? 50.843 -14.776 -70.930 1.00 85.06 694 THR A O 1
ATOM 5660 N N . GLY A 1 695 ? 50.586 -12.618 -71.535 1.00 85.31 695 GLY A N 1
ATOM 5661 C CA . GLY A 1 695 ? 49.714 -12.213 -70.438 1.00 85.31 695 GLY A CA 1
ATOM 5662 C C . GLY A 1 695 ? 48.242 -12.592 -70.627 1.00 85.31 695 GLY A C 1
ATOM 5663 O O . GLY A 1 695 ? 47.885 -13.405 -71.479 1.00 85.31 695 GLY A O 1
ATOM 5664 N N . TYR A 1 696 ? 47.396 -12.065 -69.746 1.00 86.88 696 TYR A N 1
ATOM 5665 C CA . TYR A 1 696 ? 45.946 -12.278 -69.735 1.00 86.88 696 TYR A CA 1
ATOM 5666 C C . TYR A 1 696 ? 45.248 -10.979 -69.290 1.00 86.88 696 TYR A C 1
ATOM 5668 O O . TYR A 1 696 ? 45.898 -10.167 -68.621 1.00 86.88 696 TYR A O 1
ATOM 5676 N N . PRO A 1 697 ? 43.946 -10.778 -69.574 1.00 86.19 697 PRO A N 1
ATOM 5677 C CA . PRO A 1 697 ? 42.950 -11.716 -70.110 1.00 86.19 697 PRO A CA 1
ATOM 5678 C C . PRO A 1 697 ? 42.799 -11.765 -71.639 1.00 86.19 697 PRO A C 1
ATOM 5680 O O . PRO A 1 697 ? 42.285 -12.764 -72.141 1.00 86.19 697 PRO A O 1
ATOM 5683 N N . ASP A 1 698 ? 43.219 -10.732 -72.367 1.00 89.44 698 ASP A N 1
ATOM 5684 C CA . ASP A 1 698 ? 42.921 -10.527 -73.791 1.00 89.44 698 ASP A CA 1
ATOM 5685 C C . ASP A 1 698 ? 44.123 -10.859 -74.711 1.00 89.44 698 ASP A C 1
ATOM 5687 O O . ASP A 1 698 ? 43.954 -10.988 -75.925 1.00 89.44 698 ASP A O 1
ATOM 5691 N N . GLY A 1 699 ? 45.322 -11.067 -74.149 1.00 87.19 699 GLY A N 1
ATOM 5692 C CA . GLY A 1 699 ? 46.523 -11.506 -74.875 1.00 87.19 699 GLY A CA 1
ATOM 5693 C C . GLY A 1 699 ? 47.184 -10.392 -75.689 1.00 87.19 699 GLY A C 1
ATOM 5694 O O . GLY A 1 699 ? 47.747 -10.643 -76.758 1.00 87.19 699 GLY A O 1
ATOM 5695 N N . LEU A 1 700 ? 47.072 -9.153 -75.210 1.00 90.12 700 LEU A N 1
ATOM 5696 C CA . LEU A 1 700 ? 47.624 -7.968 -75.862 1.00 90.12 700 LEU A CA 1
ATOM 5697 C C . LEU A 1 700 ? 49.158 -7.974 -75.814 1.00 90.12 700 LEU A C 1
ATOM 5699 O O . LEU A 1 700 ? 49.762 -8.438 -74.849 1.00 90.12 700 LEU A O 1
ATOM 5703 N N . ALA A 1 701 ? 49.797 -7.423 -76.848 1.00 88.50 701 ALA A N 1
ATOM 5704 C CA . ALA A 1 701 ? 51.252 -7.357 -76.957 1.00 88.50 701 ALA A CA 1
ATOM 5705 C C . ALA A 1 701 ? 51.720 -5.956 -77.363 1.00 88.50 701 ALA A C 1
ATOM 5707 O O . ALA A 1 701 ? 51.046 -5.233 -78.097 1.00 88.50 701 ALA A O 1
ATOM 5708 N N . GLY A 1 702 ? 52.920 -5.575 -76.930 1.00 86.94 702 GLY A N 1
ATOM 5709 C CA . GLY A 1 702 ? 53.509 -4.300 -77.320 1.00 86.94 702 GLY A CA 1
ATOM 5710 C C . GLY A 1 702 ? 52.655 -3.081 -76.945 1.00 86.94 702 GLY A C 1
ATOM 5711 O O . GLY A 1 702 ? 52.139 -2.966 -75.833 1.00 86.94 702 GLY A O 1
ATOM 5712 N N . ASN A 1 703 ? 52.521 -2.159 -77.901 1.00 84.19 703 ASN A N 1
ATOM 5713 C CA . ASN A 1 703 ? 51.793 -0.896 -77.739 1.00 84.19 703 ASN A CA 1
ATOM 5714 C C . ASN A 1 703 ? 50.265 -1.052 -77.708 1.00 84.19 703 ASN A C 1
ATOM 5716 O O . ASN A 1 703 ? 49.581 -0.059 -77.476 1.00 84.19 703 ASN A O 1
ATOM 5720 N N . ASP A 1 704 ? 49.735 -2.258 -77.934 1.00 87.19 704 ASP A N 1
ATOM 5721 C CA . ASP A 1 704 ? 48.296 -2.507 -77.813 1.00 87.19 704 ASP A CA 1
ATOM 5722 C C . ASP A 1 704 ? 47.851 -2.506 -76.339 1.00 87.19 704 ASP A C 1
ATOM 5724 O O . ASP A 1 704 ? 46.679 -2.289 -76.048 1.00 87.19 704 ASP A O 1
ATOM 5728 N N . ILE A 1 705 ? 48.788 -2.687 -75.397 1.00 89.38 705 ILE A N 1
ATOM 5729 C CA . ILE A 1 705 ? 48.550 -2.498 -73.963 1.00 89.38 705 ILE A CA 1
ATOM 5730 C C . ILE A 1 705 ? 48.687 -0.998 -73.647 1.00 89.38 705 ILE A C 1
ATOM 5732 O O . ILE A 1 705 ? 49.741 -0.425 -73.936 1.00 89.38 705 ILE A O 1
ATOM 5736 N N . PRO A 1 706 ? 47.713 -0.334 -73.002 1.00 90.88 706 PRO A N 1
ATOM 5737 C CA . PRO A 1 706 ? 47.856 1.069 -72.631 1.00 90.88 706 PRO A CA 1
ATOM 5738 C C . PRO A 1 706 ? 49.050 1.321 -71.712 1.00 90.88 706 PRO A C 1
ATOM 5740 O O . PRO A 1 706 ? 49.353 0.528 -70.815 1.00 90.88 706 PRO A O 1
ATOM 5743 N N . ILE A 1 707 ? 49.721 2.458 -71.905 1.00 89.75 707 ILE A N 1
ATOM 5744 C CA . ILE A 1 707 ? 50.970 2.759 -71.198 1.00 89.75 707 ILE A CA 1
ATOM 5745 C C . ILE A 1 707 ? 50.785 2.793 -69.673 1.00 89.75 707 ILE A C 1
ATOM 5747 O O . ILE A 1 707 ? 51.625 2.281 -68.938 1.00 89.75 707 ILE A O 1
ATOM 5751 N N . TRP A 1 708 ? 49.653 3.309 -69.190 1.00 91.31 708 TRP A N 1
ATOM 5752 C CA . TRP A 1 708 ? 49.303 3.324 -67.768 1.00 91.31 708 TRP A CA 1
ATOM 5753 C C . TRP A 1 708 ? 49.097 1.926 -67.176 1.00 91.31 708 TRP A C 1
ATOM 5755 O O . TRP A 1 708 ? 49.535 1.683 -66.054 1.00 91.31 708 TRP A O 1
ATOM 5765 N N . ALA A 1 709 ? 48.526 0.984 -67.933 1.00 91.00 709 ALA A N 1
ATOM 5766 C CA . ALA A 1 709 ? 48.380 -0.404 -67.495 1.00 91.00 709 ALA A CA 1
ATOM 5767 C C . ALA A 1 709 ? 49.742 -1.118 -67.410 1.00 91.00 709 ALA A C 1
ATOM 5769 O O . ALA A 1 709 ? 50.003 -1.845 -66.453 1.00 91.00 709 ALA A O 1
ATOM 5770 N N . GLN A 1 710 ? 50.650 -0.852 -68.356 1.00 91.69 710 GLN A N 1
ATOM 5771 C CA . GLN A 1 710 ? 52.015 -1.397 -68.322 1.00 91.69 710 GLN A CA 1
ATOM 5772 C C . GLN A 1 710 ? 52.850 -0.844 -67.156 1.00 91.69 710 GLN A C 1
ATOM 5774 O O . GLN A 1 710 ? 53.654 -1.573 -66.574 1.00 91.69 710 GLN A O 1
ATOM 5779 N N . VAL A 1 711 ? 52.678 0.440 -66.817 1.00 91.88 711 VAL A N 1
ATOM 5780 C CA . VAL A 1 711 ? 53.336 1.057 -65.655 1.00 91.88 711 VAL A CA 1
ATOM 5781 C C . VAL A 1 711 ? 52.820 0.436 -64.356 1.00 91.88 711 VAL A C 1
ATOM 5783 O O . VAL A 1 711 ? 53.631 0.004 -63.536 1.00 91.88 711 VAL A O 1
ATOM 5786 N N . ALA A 1 712 ? 51.497 0.321 -64.198 1.00 90.31 712 ALA A N 1
ATOM 5787 C CA . ALA A 1 712 ? 50.890 -0.302 -63.021 1.00 90.31 712 ALA A CA 1
ATOM 5788 C C . ALA A 1 712 ? 51.342 -1.767 -62.845 1.00 90.31 712 ALA A C 1
ATOM 5790 O O . ALA A 1 712 ? 51.647 -2.191 -61.734 1.00 90.31 712 ALA A O 1
ATOM 5791 N N . ALA A 1 713 ? 51.491 -2.516 -63.945 1.00 90.50 713 ALA A N 1
ATOM 5792 C CA . ALA A 1 713 ? 51.980 -3.897 -63.939 1.00 90.50 713 ALA A CA 1
ATOM 5793 C C . ALA A 1 713 ? 53.394 -4.058 -63.350 1.00 90.50 713 ALA A C 1
ATOM 5795 O O . ALA A 1 713 ? 53.673 -5.033 -62.651 1.00 90.50 713 ALA A O 1
ATOM 5796 N N . ILE A 1 714 ? 54.308 -3.127 -63.651 1.00 89.88 714 ILE A N 1
ATOM 5797 C CA . ILE A 1 714 ? 55.672 -3.150 -63.096 1.00 89.88 714 ILE A CA 1
ATOM 5798 C C . ILE A 1 714 ? 55.657 -2.742 -61.621 1.00 89.88 714 ILE A C 1
ATOM 5800 O O . ILE A 1 714 ? 56.388 -3.338 -60.828 1.00 89.88 714 ILE A O 1
ATOM 5804 N N . ALA A 1 715 ? 54.830 -1.756 -61.257 1.00 89.19 715 ALA A N 1
ATOM 5805 C CA . ALA A 1 715 ? 54.673 -1.334 -59.869 1.00 89.19 715 ALA A CA 1
ATOM 5806 C C . ALA A 1 715 ? 54.183 -2.495 -58.983 1.00 89.19 715 ALA A C 1
ATOM 5808 O O . ALA A 1 715 ? 54.807 -2.763 -57.956 1.00 89.19 715 ALA A O 1
ATOM 5809 N N . ASP A 1 716 ? 53.151 -3.231 -59.416 1.00 87.44 716 ASP A N 1
ATOM 5810 C CA . ASP A 1 716 ? 52.595 -4.388 -58.692 1.00 87.44 716 ASP A CA 1
ATOM 5811 C C . ASP A 1 716 ? 53.639 -5.493 -58.466 1.00 87.44 716 ASP A C 1
ATOM 5813 O O . ASP A 1 716 ? 53.895 -5.936 -57.343 1.00 87.44 716 ASP A O 1
ATOM 5817 N N . VAL A 1 717 ? 54.349 -5.878 -59.529 1.00 86.44 717 VAL A N 1
ATOM 5818 C CA . VAL A 1 717 ? 55.381 -6.919 -59.442 1.00 86.44 717 VAL A CA 1
ATOM 5819 C C . VAL A 1 717 ? 56.546 -6.505 -58.546 1.00 86.44 717 VAL A C 1
ATOM 5821 O O . VAL A 1 717 ? 57.105 -7.354 -57.846 1.00 86.44 717 VAL A O 1
ATOM 5824 N N . PHE A 1 718 ? 56.927 -5.227 -58.550 1.00 85.94 718 PHE A N 1
ATOM 5825 C CA . PHE A 1 718 ? 57.984 -4.741 -57.672 1.00 85.94 718 PHE A CA 1
ATOM 5826 C C . PHE A 1 718 ? 57.578 -4.816 -56.202 1.00 85.94 718 PHE A C 1
ATOM 5828 O O . PHE A 1 718 ? 58.333 -5.381 -55.409 1.00 85.94 718 PHE A O 1
ATOM 5835 N N . ASP A 1 719 ? 56.376 -4.351 -55.858 1.00 82.50 719 ASP A N 1
ATOM 5836 C CA . ASP A 1 719 ? 55.873 -4.415 -54.484 1.00 82.50 719 ASP A CA 1
ATOM 5837 C C . ASP A 1 719 ? 55.724 -5.861 -53.988 1.00 82.50 719 ASP A C 1
ATOM 5839 O O . ASP A 1 719 ? 56.170 -6.218 -52.895 1.00 82.50 719 ASP A O 1
ATOM 5843 N N . ALA A 1 720 ? 55.197 -6.750 -54.836 1.00 77.94 720 ALA A N 1
ATOM 5844 C CA . ALA A 1 720 ? 55.021 -8.160 -54.508 1.00 77.94 720 ALA A CA 1
ATOM 5845 C C . ALA A 1 720 ? 56.336 -8.898 -54.182 1.00 77.94 720 ALA A C 1
ATOM 5847 O O . ALA A 1 720 ? 56.311 -9.918 -53.483 1.00 77.94 720 ALA A O 1
ATOM 5848 N N . LEU A 1 721 ? 57.479 -8.420 -54.691 1.00 79.81 721 LEU A N 1
ATOM 5849 C CA . LEU A 1 721 ? 58.803 -8.996 -54.434 1.00 79.81 721 LEU A CA 1
ATOM 5850 C C . LEU A 1 721 ? 59.474 -8.433 -53.176 1.00 79.81 721 LEU A C 1
ATOM 5852 O O . LEU A 1 721 ? 60.266 -9.151 -52.554 1.00 79.81 721 LEU A O 1
ATOM 5856 N N . THR A 1 722 ? 59.192 -7.180 -52.821 1.00 76.50 722 THR A N 1
ATOM 5857 C CA . THR A 1 722 ? 59.846 -6.458 -51.719 1.00 76.50 722 THR A CA 1
ATOM 5858 C C . THR A 1 722 ? 59.037 -6.470 -50.417 1.00 76.50 722 THR A C 1
ATOM 5860 O O . THR A 1 722 ? 59.621 -6.271 -49.354 1.00 76.50 722 THR A O 1
ATOM 5863 N N . ALA A 1 723 ? 57.737 -6.787 -50.454 1.00 67.44 723 ALA A N 1
ATOM 5864 C CA . ALA A 1 723 ? 56.889 -6.880 -49.263 1.00 67.44 723 ALA A CA 1
ATOM 5865 C C . ALA A 1 723 ? 56.950 -8.263 -48.553 1.00 67.44 723 ALA A C 1
ATOM 5867 O O . ALA A 1 723 ? 57.008 -9.309 -49.213 1.00 67.44 723 ALA A O 1
ATOM 5868 N N . PRO A 1 724 ? 56.905 -8.321 -47.202 1.00 56.91 724 PRO A N 1
ATOM 5869 C CA . PRO A 1 724 ? 56.850 -9.578 -46.448 1.00 56.91 724 PRO A CA 1
ATOM 5870 C C . PRO A 1 724 ? 55.478 -10.268 -46.584 1.00 56.91 724 PRO A C 1
ATOM 5872 O O . PRO A 1 724 ? 54.444 -9.636 -46.391 1.00 56.91 724 PRO A O 1
ATOM 5875 N N . ARG A 1 725 ? 55.448 -11.581 -46.875 1.00 56.72 725 ARG A N 1
ATOM 5876 C CA . ARG A 1 725 ? 54.204 -12.380 -46.976 1.00 56.72 725 ARG A CA 1
ATOM 5877 C C . ARG A 1 725 ? 54.200 -13.550 -45.985 1.00 56.72 725 ARG A C 1
ATOM 5879 O O . ARG A 1 725 ? 55.253 -14.101 -45.669 1.00 56.72 725 ARG A O 1
ATOM 5886 N N . VAL A 1 726 ? 53.006 -13.991 -45.572 1.00 46.19 726 VAL A N 1
ATOM 5887 C CA . VAL A 1 726 ? 52.749 -15.032 -44.541 1.00 46.19 726 VAL A CA 1
ATOM 5888 C C . VAL A 1 726 ? 53.535 -16.342 -44.756 1.00 46.19 726 VAL A C 1
ATOM 5890 O O . VAL A 1 726 ? 53.836 -17.061 -43.808 1.00 46.19 726 VAL A O 1
ATOM 5893 N N . TYR A 1 727 ? 53.919 -16.647 -45.996 1.00 46.22 727 TYR A N 1
ATOM 5894 C CA . TYR A 1 727 ? 54.575 -17.898 -46.398 1.00 46.22 727 TYR A CA 1
ATOM 5895 C C . TYR A 1 727 ? 55.924 -17.696 -47.119 1.00 46.22 727 TYR A C 1
ATOM 5897 O O . TYR A 1 727 ? 56.512 -18.675 -47.589 1.00 46.22 727 TYR A O 1
ATOM 5905 N N . LYS A 1 728 ? 56.440 -16.459 -47.241 1.00 52.56 728 LYS A N 1
ATOM 5906 C CA . LYS A 1 728 ? 57.704 -16.179 -47.953 1.00 52.56 728 LYS A CA 1
ATOM 5907 C C . LYS A 1 728 ? 58.401 -14.908 -47.446 1.00 52.56 728 LYS A C 1
ATOM 5909 O O . LYS A 1 728 ? 57.779 -13.856 -47.345 1.00 52.56 728 LYS A O 1
ATOM 5914 N N . GLN A 1 729 ? 59.711 -14.996 -47.191 1.00 55.56 729 GLN A N 1
ATOM 5915 C CA . GLN A 1 729 ? 60.546 -13.830 -46.864 1.00 55.56 729 GLN A CA 1
ATOM 5916 C C . GLN A 1 729 ? 60.700 -12.893 -48.076 1.00 55.56 729 GLN A C 1
ATOM 5918 O O . GLN A 1 729 ? 60.891 -13.367 -49.200 1.00 55.56 729 GLN A O 1
ATOM 5923 N N . ALA A 1 730 ? 60.642 -11.581 -47.824 1.00 71.19 730 ALA A N 1
ATOM 5924 C CA . ALA A 1 730 ? 60.843 -10.522 -48.814 1.00 71.19 730 ALA A CA 1
ATOM 5925 C C . ALA A 1 730 ? 62.239 -10.590 -49.464 1.00 71.19 730 ALA A C 1
ATOM 5927 O O . ALA A 1 730 ? 63.227 -10.929 -48.804 1.00 71.19 730 ALA A O 1
ATOM 5928 N N . TYR A 1 731 ? 62.340 -10.267 -50.757 1.00 79.06 731 TYR A N 1
ATOM 5929 C CA . TYR A 1 731 ? 63.635 -10.105 -51.421 1.00 79.06 731 TYR A CA 1
ATOM 5930 C C . TYR A 1 731 ? 64.228 -8.723 -51.124 1.00 79.06 731 TYR A C 1
ATOM 5932 O O . TYR A 1 731 ? 63.503 -7.753 -50.930 1.00 79.06 731 TYR A O 1
ATOM 5940 N N . SER A 1 732 ? 65.561 -8.614 -51.137 1.00 78.38 732 SER A N 1
ATOM 5941 C CA . SER A 1 732 ? 66.213 -7.304 -51.077 1.00 78.38 732 SER A CA 1
ATOM 5942 C C . SER A 1 732 ? 65.913 -6.487 -52.335 1.00 78.38 732 SER A C 1
ATOM 5944 O O . SER A 1 732 ? 65.761 -7.042 -53.426 1.00 78.38 732 SER A O 1
ATOM 5946 N N . ARG A 1 733 ? 65.893 -5.160 -52.194 1.00 76.06 733 ARG A N 1
ATOM 5947 C CA . ARG A 1 733 ? 65.605 -4.198 -53.271 1.00 76.06 733 ARG A CA 1
ATOM 5948 C C . ARG A 1 733 ? 66.432 -4.450 -54.535 1.00 76.06 733 ARG A C 1
ATOM 5950 O O . ARG A 1 733 ? 65.873 -4.645 -55.609 1.00 76.06 733 ARG A O 1
ATOM 5957 N N . ASP A 1 734 ? 67.752 -4.578 -54.393 1.00 78.50 734 ASP A N 1
ATOM 5958 C CA . ASP A 1 734 ? 68.664 -4.866 -55.513 1.00 78.50 734 ASP A CA 1
ATOM 5959 C C . ASP A 1 734 ? 68.351 -6.199 -56.208 1.00 78.50 734 ASP A C 1
ATOM 5961 O O . ASP A 1 734 ? 68.497 -6.351 -57.427 1.00 78.50 734 ASP A O 1
ATOM 5965 N N . LYS A 1 735 ? 67.882 -7.182 -55.436 1.00 81.81 735 LYS A N 1
ATOM 5966 C CA . LYS A 1 735 ? 67.486 -8.485 -55.960 1.00 81.81 735 LYS A CA 1
ATOM 5967 C C . LYS A 1 735 ? 66.145 -8.416 -56.692 1.00 81.81 735 LYS A C 1
ATOM 5969 O O . LYS A 1 735 ? 66.016 -9.023 -57.746 1.00 81.81 735 LYS A O 1
ATOM 5974 N N . ALA A 1 736 ? 65.177 -7.647 -56.199 1.00 83.38 736 ALA A N 1
ATOM 5975 C CA . ALA A 1 736 ? 63.914 -7.414 -56.901 1.00 83.38 736 ALA A CA 1
ATOM 5976 C C . ALA A 1 736 ? 64.126 -6.633 -58.214 1.00 83.38 736 ALA A C 1
ATOM 5978 O O . ALA A 1 736 ? 63.616 -7.036 -59.259 1.00 83.38 736 ALA A O 1
ATOM 5979 N N . ILE A 1 737 ? 64.954 -5.578 -58.193 1.00 83.88 737 ILE A N 1
ATOM 5980 C CA . ILE A 1 737 ? 65.297 -4.781 -59.385 1.00 83.88 737 ILE A CA 1
ATOM 5981 C C . ILE A 1 737 ? 65.982 -5.648 -60.449 1.00 83.88 737 ILE A C 1
ATOM 5983 O O . ILE A 1 737 ? 65.608 -5.573 -61.621 1.00 83.88 737 ILE A O 1
ATOM 5987 N N . SER A 1 738 ? 66.961 -6.479 -60.063 1.00 83.38 738 SER A N 1
ATOM 5988 C CA . SER A 1 738 ? 67.623 -7.402 -61.002 1.00 83.38 738 SER A CA 1
ATOM 5989 C C . SER A 1 738 ? 66.652 -8.441 -61.557 1.00 83.38 738 SER A C 1
ATOM 5991 O O . SER A 1 738 ? 66.582 -8.608 -62.768 1.00 83.38 738 SER A O 1
ATOM 5993 N N . MET A 1 739 ? 65.811 -9.054 -60.719 1.00 83.94 739 MET A N 1
ATOM 5994 C CA . MET A 1 739 ? 64.812 -10.029 -61.173 1.00 83.94 739 MET A CA 1
ATOM 5995 C C . MET A 1 739 ? 63.832 -9.458 -62.215 1.00 83.94 739 MET A C 1
ATOM 5997 O O . MET A 1 739 ? 63.515 -10.149 -63.186 1.00 83.94 739 MET A O 1
ATOM 6001 N N . ILE A 1 740 ? 63.387 -8.207 -62.057 1.00 86.06 740 ILE A N 1
ATOM 6002 C CA . ILE A 1 740 ? 62.511 -7.531 -63.030 1.00 86.06 740 ILE A CA 1
ATOM 6003 C C . ILE A 1 740 ? 63.287 -7.151 -64.299 1.00 86.06 740 ILE A C 1
ATOM 6005 O O . ILE A 1 740 ? 62.819 -7.412 -65.406 1.00 86.06 740 ILE A O 1
ATOM 6009 N N . CYS A 1 741 ? 64.485 -6.573 -64.159 1.00 83.31 741 CYS A N 1
ATOM 6010 C CA . CYS A 1 741 ? 65.307 -6.144 -65.297 1.00 83.31 741 CYS A CA 1
ATOM 6011 C C . CYS A 1 741 ? 65.802 -7.311 -66.166 1.00 83.31 741 CYS A C 1
ATOM 6013 O O . CYS A 1 741 ? 65.934 -7.146 -67.377 1.00 83.31 741 CYS A O 1
ATOM 6015 N N . ASP A 1 742 ? 66.068 -8.466 -65.555 1.00 82.06 742 ASP A N 1
ATOM 6016 C CA . ASP A 1 742 ? 66.605 -9.658 -66.220 1.00 82.06 742 ASP A CA 1
ATOM 6017 C C . ASP A 1 742 ? 65.490 -10.561 -66.791 1.00 82.06 742 ASP A C 1
ATOM 6019 O O . ASP A 1 742 ? 65.762 -11.648 -67.300 1.00 82.06 742 ASP A O 1
ATOM 6023 N N . GLY A 1 743 ? 64.221 -10.134 -66.701 1.00 77.12 743 GLY A N 1
ATOM 6024 C CA . GLY A 1 743 ? 63.061 -10.833 -67.267 1.00 77.12 743 GLY A CA 1
ATOM 6025 C C . GLY A 1 743 ? 62.562 -12.033 -66.454 1.00 77.12 743 GLY A C 1
ATOM 6026 O O . GLY A 1 743 ? 61.678 -12.758 -66.907 1.00 77.12 743 GLY A O 1
ATOM 6027 N N . SER A 1 744 ? 63.071 -12.242 -65.233 1.00 77.06 744 SER A N 1
ATOM 6028 C CA . SER A 1 744 ? 62.658 -13.361 -64.363 1.00 77.06 744 SER A CA 1
ATOM 6029 C C . SER A 1 744 ? 61.214 -13.237 -63.856 1.00 77.06 744 SER A C 1
ATOM 6031 O O . SER A 1 744 ? 60.649 -14.213 -63.362 1.00 77.06 744 SER A O 1
ATOM 6033 N N . CYS A 1 745 ? 60.614 -12.050 -63.977 1.00 78.25 745 CYS A N 1
ATOM 6034 C CA . CYS A 1 745 ? 59.250 -11.740 -63.540 1.00 78.25 745 CYS A CA 1
ATOM 6035 C C . CYS A 1 745 ? 58.274 -11.488 -64.706 1.00 78.25 745 CYS A C 1
ATOM 6037 O O . CYS A 1 745 ? 57.166 -10.999 -64.486 1.00 78.25 745 CYS A O 1
ATOM 6039 N N . GLY A 1 746 ? 58.671 -11.842 -65.932 1.00 79.19 746 GLY A N 1
ATOM 6040 C CA . GLY A 1 746 ? 57.912 -11.606 -67.162 1.00 79.19 746 GLY A CA 1
ATOM 6041 C C . GLY A 1 746 ? 58.529 -10.519 -68.045 1.00 79.19 746 GLY A C 1
ATOM 6042 O O . GLY A 1 746 ? 59.458 -9.816 -67.643 1.00 79.19 746 GLY A O 1
ATOM 6043 N N . CYS A 1 747 ? 58.022 -10.399 -69.274 1.00 83.25 747 CYS A N 1
ATOM 6044 C CA . CYS A 1 747 ? 58.499 -9.423 -70.250 1.00 83.25 747 CYS A CA 1
ATOM 6045 C C . CYS A 1 747 ? 57.737 -8.097 -70.127 1.00 83.25 747 CYS A C 1
ATOM 6047 O O . CYS A 1 747 ? 56.539 -8.029 -70.411 1.00 83.25 747 CYS A O 1
ATOM 6049 N N . PHE A 1 748 ? 58.452 -7.035 -69.750 1.00 88.75 748 PHE A N 1
ATOM 6050 C CA . PHE A 1 748 ? 57.934 -5.667 -69.694 1.00 88.75 748 PHE A CA 1
ATOM 6051 C C . PHE A 1 748 ? 58.564 -4.784 -70.773 1.00 88.75 748 PHE A C 1
ATOM 6053 O O . PHE A 1 748 ? 59.625 -5.096 -71.317 1.00 88.75 748 PHE A O 1
ATOM 6060 N N . ASN A 1 749 ? 57.919 -3.655 -71.062 1.00 88.38 749 ASN A N 1
ATOM 6061 C CA . ASN A 1 749 ? 58.411 -2.683 -72.028 1.00 88.38 749 ASN A CA 1
ATOM 6062 C C . ASN A 1 749 ? 59.799 -2.143 -71.616 1.00 88.38 749 ASN A C 1
ATOM 6064 O O . ASN A 1 749 ? 59.923 -1.544 -70.541 1.00 88.38 749 ASN A O 1
ATOM 6068 N N . PRO A 1 750 ? 60.839 -2.279 -72.463 1.00 86.69 750 PRO A N 1
ATOM 6069 C CA . PRO A 1 750 ? 62.201 -1.844 -72.139 1.00 86.69 750 PRO A CA 1
ATOM 6070 C C . PRO A 1 750 ? 62.330 -0.358 -71.764 1.00 86.69 750 PRO A C 1
ATOM 6072 O O . PRO A 1 750 ? 63.204 0.018 -70.977 1.00 86.69 750 PRO A O 1
ATOM 6075 N N . ARG A 1 751 ? 61.456 0.500 -72.305 1.00 88.31 751 ARG A N 1
ATOM 6076 C CA . ARG A 1 751 ? 61.429 1.937 -71.992 1.00 88.31 751 ARG A CA 1
ATOM 6077 C C . ARG A 1 751 ? 60.884 2.192 -70.591 1.00 88.31 751 ARG A C 1
ATOM 6079 O O . ARG A 1 751 ? 61.483 2.949 -69.832 1.00 88.31 751 ARG A O 1
ATOM 6086 N N . ILE A 1 752 ? 59.821 1.487 -70.208 1.00 88.88 752 ILE A N 1
ATOM 6087 C CA . ILE A 1 752 ? 59.273 1.562 -68.849 1.00 88.88 752 ILE A CA 1
ATOM 6088 C C . ILE A 1 752 ? 60.257 0.958 -67.844 1.00 88.88 752 ILE A C 1
ATOM 6090 O O . ILE A 1 752 ? 60.469 1.555 -66.798 1.00 88.88 752 ILE A O 1
ATOM 6094 N N . ILE A 1 753 ? 60.949 -0.143 -68.175 1.00 88.44 753 ILE A N 1
ATOM 6095 C CA . ILE A 1 753 ? 62.031 -0.696 -67.331 1.00 88.44 753 ILE A CA 1
ATOM 6096 C C . ILE A 1 753 ? 63.112 0.360 -67.058 1.00 88.44 753 ILE A C 1
ATOM 6098 O O . ILE A 1 753 ? 63.660 0.416 -65.958 1.00 88.44 753 ILE A O 1
ATOM 6102 N N . THR A 1 754 ? 63.419 1.211 -68.040 1.00 86.50 754 THR A N 1
ATOM 6103 C CA . THR A 1 754 ? 64.399 2.293 -67.872 1.00 86.50 754 THR A CA 1
ATOM 6104 C C . THR A 1 754 ? 63.898 3.352 -66.888 1.00 86.50 754 THR A C 1
ATOM 6106 O O . THR A 1 754 ? 64.638 3.708 -65.972 1.00 86.50 754 THR A O 1
ATOM 6109 N N . ALA A 1 755 ? 62.643 3.795 -67.018 1.00 87.31 755 ALA A N 1
ATOM 6110 C CA . ALA A 1 755 ? 62.016 4.719 -66.068 1.00 87.31 755 ALA A CA 1
ATOM 6111 C C . ALA A 1 755 ? 61.917 4.110 -64.654 1.00 87.31 755 ALA A C 1
ATOM 6113 O O . ALA A 1 755 ? 62.360 4.716 -63.681 1.00 87.31 755 ALA A O 1
ATOM 6114 N N . PHE A 1 756 ? 61.453 2.861 -64.549 1.00 90.69 756 PHE A N 1
ATOM 6115 C CA . PHE A 1 756 ? 61.397 2.090 -63.306 1.00 90.69 756 PHE A CA 1
ATOM 6116 C C . PHE A 1 756 ? 62.764 1.978 -62.632 1.00 90.69 756 PHE A C 1
ATOM 6118 O O . PHE A 1 756 ? 62.872 2.195 -61.433 1.00 90.69 756 PHE A O 1
ATOM 6125 N N . ARG A 1 757 ? 63.832 1.686 -63.383 1.00 85.56 757 ARG A N 1
ATOM 6126 C CA . ARG A 1 757 ? 65.186 1.573 -62.822 1.00 85.56 757 ARG A CA 1
ATOM 6127 C C . ARG A 1 757 ? 65.676 2.887 -62.211 1.00 85.56 757 ARG A C 1
ATOM 6129 O O . ARG A 1 757 ? 66.440 2.830 -61.250 1.00 85.56 757 ARG A O 1
ATOM 6136 N N . ASN A 1 758 ? 65.290 4.034 -62.771 1.00 84.56 758 ASN A N 1
ATOM 6137 C CA . ASN A 1 758 ? 65.645 5.336 -62.207 1.00 84.56 758 ASN A CA 1
ATOM 6138 C C . ASN A 1 758 ? 64.892 5.570 -60.892 1.00 84.56 758 ASN A C 1
ATOM 6140 O O . ASN A 1 758 ? 65.527 5.848 -59.881 1.00 84.56 758 ASN A O 1
ATOM 6144 N N . VAL A 1 759 ? 63.576 5.338 -60.885 1.00 84.88 759 VAL A N 1
ATOM 6145 C CA . VAL A 1 759 ? 62.722 5.514 -59.698 1.00 84.88 759 VAL A CA 1
ATOM 6146 C C . VAL A 1 759 ? 63.086 4.529 -58.578 1.00 84.88 759 VAL A C 1
ATOM 6148 O O . VAL A 1 759 ? 63.297 4.926 -57.437 1.00 84.88 759 VAL A O 1
ATOM 6151 N N . ALA A 1 760 ? 63.253 3.242 -58.890 1.00 78.56 760 ALA A N 1
ATOM 6152 C CA . ALA A 1 760 ? 63.501 2.186 -57.905 1.00 78.56 760 ALA A CA 1
ATOM 6153 C C . ALA A 1 760 ? 64.867 2.291 -57.198 1.00 78.56 760 ALA A C 1
ATOM 6155 O O . ALA A 1 760 ? 65.051 1.701 -56.134 1.00 78.56 760 ALA A O 1
ATOM 6156 N N . LYS A 1 761 ? 65.833 3.025 -57.771 1.00 72.00 761 LYS A N 1
ATOM 6157 C CA . LYS A 1 761 ? 67.136 3.303 -57.139 1.00 72.00 761 LYS A CA 1
ATOM 6158 C C . LYS A 1 761 ? 67.078 4.423 -56.100 1.00 72.00 761 LYS A C 1
ATOM 6160 O O . LYS A 1 761 ? 67.922 4.438 -55.211 1.00 72.00 761 LYS A O 1
ATOM 6165 N N . GLU A 1 762 ? 66.125 5.341 -56.236 1.00 66.00 762 GLU A N 1
ATOM 6166 C CA . GLU A 1 762 ? 65.954 6.514 -55.366 1.00 66.00 762 GLU A CA 1
ATOM 6167 C C . GLU A 1 762 ? 64.847 6.316 -54.316 1.00 66.00 762 GLU A C 1
ATOM 6169 O O . GLU A 1 762 ? 64.703 7.129 -53.409 1.00 66.00 762 GLU A O 1
ATOM 6174 N N . TYR A 1 763 ? 64.090 5.220 -54.408 1.00 63.72 763 TYR A N 1
ATOM 6175 C CA . TYR A 1 763 ? 63.023 4.875 -53.472 1.00 63.72 763 TYR A CA 1
ATOM 6176 C C . TYR A 1 763 ? 63.600 4.421 -52.118 1.00 63.72 763 TYR A C 1
ATOM 6178 O O . TYR A 1 763 ? 64.216 3.354 -52.042 1.00 63.72 763 TYR A O 1
ATOM 6186 N N . ASP A 1 764 ? 63.424 5.212 -51.056 1.00 55.53 764 ASP A N 1
ATOM 6187 C CA . ASP A 1 764 ? 63.774 4.844 -49.675 1.00 55.53 764 ASP A CA 1
ATOM 6188 C C . ASP A 1 764 ? 62.619 4.079 -49.002 1.00 55.53 764 ASP A C 1
ATOM 6190 O O . ASP A 1 764 ? 61.466 4.485 -49.100 1.00 55.53 764 ASP A O 1
ATOM 6194 N N . ASP A 1 765 ? 62.923 3.011 -48.245 1.00 51.19 765 ASP A N 1
ATOM 6195 C CA . ASP A 1 765 ? 61.932 2.241 -47.448 1.00 51.19 765 ASP A CA 1
ATOM 6196 C C . ASP A 1 765 ? 61.380 3.035 -46.244 1.00 51.19 765 ASP A C 1
ATOM 6198 O O . ASP A 1 765 ? 60.675 2.502 -45.387 1.00 51.19 765 ASP A O 1
ATOM 6202 N N . VAL A 1 766 ? 61.703 4.324 -46.153 1.00 40.72 766 VAL A N 1
ATOM 6203 C CA . VAL A 1 766 ? 61.138 5.226 -45.161 1.00 40.72 766 VAL A CA 1
ATOM 6204 C C . VAL A 1 766 ? 59.931 5.891 -45.801 1.00 40.72 766 VAL A C 1
ATOM 6206 O O . VAL A 1 766 ? 60.015 6.994 -46.337 1.00 40.72 766 VAL A O 1
ATOM 6209 N N . ILE A 1 767 ? 58.775 5.235 -45.687 1.00 36.97 767 ILE A N 1
ATOM 6210 C CA . ILE A 1 767 ? 57.535 5.997 -45.561 1.00 36.97 767 ILE A CA 1
ATOM 6211 C C . ILE A 1 767 ? 57.806 6.941 -44.382 1.00 36.97 767 ILE A C 1
ATOM 6213 O O . ILE A 1 767 ? 58.145 6.441 -43.301 1.00 36.97 767 ILE A O 1
ATOM 6217 N N . PRO A 1 768 ? 57.743 8.279 -44.528 1.00 30.61 768 PRO A N 1
ATOM 6218 C CA . PRO A 1 768 ? 57.598 9.094 -43.343 1.00 30.61 768 PRO A CA 1
ATOM 6219 C C . PRO A 1 768 ? 56.330 8.556 -42.693 1.00 30.61 768 PRO A C 1
ATOM 6221 O O . PRO A 1 768 ? 55.245 8.739 -43.243 1.00 30.61 768 PRO A O 1
ATOM 6224 N N . VAL A 1 769 ? 56.461 7.834 -41.570 1.00 37.22 769 VAL A N 1
ATOM 6225 C CA . VAL A 1 769 ? 55.354 7.725 -40.622 1.00 37.22 769 VAL A CA 1
ATOM 6226 C C . VAL A 1 769 ? 54.966 9.171 -40.452 1.00 37.22 769 VAL A C 1
ATOM 6228 O O . VAL A 1 769 ? 55.776 9.939 -39.932 1.00 37.22 769 VAL A O 1
ATOM 6231 N N . SER A 1 770 ? 53.842 9.562 -41.055 1.00 32.22 770 SER A N 1
ATOM 6232 C CA . SER A 1 770 ? 53.401 10.942 -41.058 1.00 32.22 770 SER A CA 1
ATOM 6233 C C . SER A 1 770 ? 53.496 11.380 -39.610 1.00 32.22 770 SER A C 1
ATOM 6235 O O . SER A 1 770 ? 52.819 10.793 -38.759 1.00 32.22 770 SER A O 1
ATOM 6237 N N . GLU A 1 771 ? 54.421 12.296 -39.316 1.00 37.69 771 GLU A N 1
ATOM 6238 C CA . GLU A 1 771 ? 54.515 12.921 -38.010 1.00 37.69 771 GLU A CA 1
ATOM 6239 C C . GLU A 1 771 ? 53.128 13.483 -37.750 1.00 37.69 771 GLU A C 1
ATOM 6241 O O . GLU A 1 771 ? 52.723 14.453 -38.380 1.00 37.69 771 GLU A O 1
ATOM 6246 N N . GLN A 1 772 ? 52.396 12.777 -36.886 1.00 38.91 772 GLN A N 1
ATOM 6247 C CA . GLN A 1 772 ? 50.979 12.964 -36.626 1.00 38.91 772 GLN A CA 1
ATOM 6248 C C . GLN A 1 772 ? 50.135 12.832 -37.902 1.00 38.91 772 GLN A C 1
ATOM 6250 O O . GLN A 1 772 ? 49.992 13.776 -38.679 1.00 38.91 772 GLN A O 1
ATOM 6255 N N . ALA A 1 773 ? 49.473 11.676 -38.067 1.00 40.16 773 ALA A N 1
ATOM 6256 C CA . ALA A 1 773 ? 48.197 11.663 -38.773 1.00 40.16 773 ALA A CA 1
ATOM 6257 C C . ALA A 1 773 ? 47.409 12.848 -38.218 1.00 40.16 773 ALA A C 1
ATOM 6259 O O . ALA A 1 773 ? 47.140 12.922 -37.015 1.00 40.16 773 ALA A O 1
ATOM 6260 N N . ASN A 1 774 ? 47.162 13.852 -39.054 1.00 42.47 774 ASN A N 1
ATOM 6261 C CA . ASN A 1 774 ? 46.355 14.968 -38.626 1.00 42.47 774 ASN A CA 1
ATOM 6262 C C . ASN A 1 774 ? 44.988 14.331 -38.372 1.00 42.47 774 ASN A C 1
ATOM 6264 O O . ASN A 1 774 ? 44.308 13.957 -39.324 1.00 42.47 774 ASN A O 1
ATOM 6268 N N . PHE A 1 775 ? 44.612 14.151 -37.099 1.00 50.00 775 PHE A N 1
ATOM 6269 C CA . PHE A 1 775 ? 43.334 13.581 -36.643 1.00 50.00 775 PHE A CA 1
ATOM 6270 C C . PHE A 1 775 ? 42.151 14.513 -36.984 1.00 50.00 775 PHE A C 1
ATOM 6272 O O . PHE A 1 775 ? 41.198 14.685 -36.224 1.00 50.00 775 PHE A O 1
ATOM 6279 N N . GLN A 1 776 ? 42.233 15.182 -38.130 1.00 46.91 776 GLN A N 1
ATOM 6280 C CA . GLN A 1 776 ? 41.196 15.983 -38.730 1.00 46.91 776 GLN A CA 1
ATOM 6281 C C . GLN A 1 776 ? 40.332 15.060 -39.587 1.00 46.91 776 GLN A C 1
ATOM 6283 O O . GLN A 1 776 ? 40.813 14.368 -40.480 1.00 46.91 776 GLN A O 1
ATOM 6288 N N . ARG A 1 777 ? 39.033 15.041 -39.281 1.00 53.06 777 ARG A N 1
ATOM 6289 C CA . ARG A 1 777 ? 38.012 14.310 -40.040 1.00 53.06 777 ARG A CA 1
ATOM 6290 C C . ARG A 1 777 ? 37.906 14.888 -41.452 1.00 53.06 777 ARG A C 1
ATOM 6292 O O . ARG A 1 777 ? 37.921 16.113 -41.599 1.00 53.06 777 ARG A O 1
ATOM 6299 N N . ALA A 1 778 ? 37.749 14.034 -42.463 1.00 53.66 778 ALA A N 1
ATOM 6300 C CA . ALA A 1 778 ? 37.462 14.503 -43.814 1.00 53.66 778 ALA A CA 1
ATOM 6301 C C . ALA A 1 778 ? 36.127 15.301 -43.828 1.00 53.66 778 ALA A C 1
ATOM 6303 O O . ALA A 1 778 ? 35.140 14.852 -43.232 1.00 53.66 778 ALA A O 1
ATOM 6304 N N . PRO A 1 779 ? 36.061 16.501 -44.439 1.00 49.88 779 PRO A N 1
ATOM 6305 C CA . PRO A 1 779 ? 34.829 17.277 -44.560 1.00 49.88 779 PRO A CA 1
ATOM 6306 C C . PRO A 1 779 ? 33.728 16.484 -45.290 1.00 49.88 779 PRO A C 1
ATOM 6308 O O . PRO A 1 779 ? 33.807 16.180 -46.473 1.00 49.88 779 PRO A O 1
ATOM 6311 N N . ALA A 1 780 ? 32.660 16.134 -44.568 1.00 49.84 780 ALA A N 1
ATOM 6312 C CA . ALA A 1 780 ? 31.600 15.251 -45.056 1.00 49.84 780 ALA A CA 1
ATOM 6313 C C . ALA A 1 780 ? 30.775 15.861 -46.214 1.00 49.84 780 ALA A C 1
ATOM 6315 O O . ALA A 1 780 ? 29.768 16.550 -45.990 1.00 49.84 780 ALA A O 1
ATOM 6316 N N . GLY A 1 781 ? 31.179 15.607 -47.461 1.00 47.28 781 GLY A N 1
ATOM 6317 C CA . GLY A 1 781 ? 30.336 15.699 -48.658 1.00 47.28 781 GLY A CA 1
ATOM 6318 C C . GLY A 1 781 ? 29.433 14.464 -48.777 1.00 47.28 781 GLY A C 1
ATOM 6319 O O . GLY A 1 781 ? 29.915 13.340 -48.813 1.00 47.28 781 GLY A O 1
ATOM 6320 N N . LYS A 1 782 ? 28.103 14.634 -48.794 1.00 44.59 782 LYS A N 1
ATOM 6321 C CA . LYS A 1 782 ? 27.147 13.505 -48.892 1.00 44.59 782 LYS A CA 1
ATOM 6322 C C . LYS A 1 782 ? 27.168 12.806 -50.260 1.00 44.59 782 LYS A C 1
ATOM 6324 O O . LYS A 1 782 ? 26.878 11.613 -50.331 1.00 44.59 782 LYS A O 1
ATOM 6329 N N . ASP A 1 783 ? 27.532 13.521 -51.320 1.00 44.91 783 ASP A N 1
ATOM 6330 C CA . ASP A 1 783 ? 27.571 12.977 -52.685 1.00 44.91 783 ASP A CA 1
ATOM 6331 C C . ASP A 1 783 ? 28.789 12.051 -52.887 1.00 44.91 783 ASP A C 1
ATOM 6333 O O . ASP A 1 783 ? 28.716 11.087 -53.645 1.00 44.91 783 ASP A O 1
ATOM 6337 N N . SER A 1 784 ? 29.829 12.257 -52.066 1.00 47.69 784 SER A N 1
ATOM 6338 C CA . SER A 1 784 ? 31.068 11.478 -51.950 1.00 47.69 784 SER A CA 1
ATOM 6339 C C . SER A 1 784 ? 30.766 10.050 -51.655 1.00 47.69 784 SER A C 1
ATOM 6341 O O . SER A 1 784 ? 30.964 9.171 -52.480 1.00 47.69 784 SER A O 1
ATOM 6343 N N . ILE A 1 785 ? 30.203 9.896 -50.465 1.00 50.09 785 ILE A N 1
ATOM 6344 C CA . ILE A 1 785 ? 29.923 8.669 -49.766 1.00 50.09 785 ILE A CA 1
ATOM 6345 C C . ILE A 1 785 ? 28.914 7.856 -50.574 1.00 50.09 785 ILE A C 1
ATOM 6347 O O . ILE A 1 785 ? 29.087 6.657 -50.703 1.00 50.09 785 ILE A O 1
ATOM 6351 N N . THR A 1 786 ? 27.932 8.489 -51.220 1.00 51.00 786 THR A N 1
ATOM 6352 C CA . THR A 1 786 ? 26.907 7.784 -52.010 1.00 51.00 786 THR A CA 1
ATOM 6353 C C . THR A 1 786 ? 27.488 7.040 -53.225 1.00 51.00 786 THR A C 1
ATOM 6355 O O . THR A 1 786 ? 27.102 5.896 -53.476 1.00 51.00 786 THR A O 1
ATOM 6358 N N . LEU A 1 787 ? 28.462 7.627 -53.935 1.00 50.69 787 LEU A N 1
ATOM 6359 C CA . LEU A 1 787 ? 29.187 6.954 -55.024 1.00 50.69 787 LEU A CA 1
ATOM 6360 C C . LEU A 1 787 ? 29.964 5.737 -54.480 1.00 50.69 787 LEU A C 1
ATOM 6362 O O . LEU A 1 787 ? 29.989 4.671 -55.095 1.00 50.69 787 LEU A O 1
ATOM 6366 N N . ILE A 1 788 ? 30.504 5.862 -53.265 1.00 53.69 788 ILE A N 1
ATOM 6367 C CA . ILE A 1 788 ? 31.291 4.812 -52.594 1.00 53.69 788 ILE A CA 1
ATOM 6368 C C . ILE A 1 788 ? 30.472 3.644 -52.128 1.00 53.69 788 ILE A C 1
ATOM 6370 O O . ILE A 1 788 ? 30.842 2.492 -52.328 1.00 53.69 788 ILE A O 1
ATOM 6374 N N . ILE A 1 789 ? 29.319 3.958 -51.572 1.00 56.91 789 ILE A N 1
ATOM 6375 C CA . ILE A 1 789 ? 28.313 2.993 -51.182 1.00 56.91 789 ILE A CA 1
ATOM 6376 C C . ILE A 1 789 ? 27.872 2.174 -52.384 1.00 56.91 789 ILE A C 1
ATOM 6378 O O . ILE A 1 789 ? 27.790 0.955 -52.298 1.00 56.91 789 ILE A O 1
ATOM 6382 N N . SER A 1 790 ? 27.628 2.827 -53.521 1.00 55.25 790 SER A N 1
ATOM 6383 C CA . SER A 1 790 ? 27.164 2.144 -54.729 1.00 55.25 790 SER A CA 1
ATOM 6384 C C . SER A 1 790 ? 28.214 1.195 -55.328 1.00 55.25 790 SER A C 1
ATOM 6386 O O . SER A 1 790 ? 27.877 0.086 -55.755 1.00 55.25 790 SER A O 1
ATOM 6388 N N . ALA A 1 791 ? 29.493 1.578 -55.282 1.00 54.50 791 ALA A N 1
ATOM 6389 C CA . ALA A 1 791 ? 30.599 0.745 -55.733 1.00 54.50 791 ALA A CA 1
ATOM 6390 C C . ALA A 1 791 ? 30.873 -0.425 -54.777 1.00 54.50 791 ALA A C 1
ATOM 6392 O O . ALA A 1 791 ? 31.020 -1.566 -55.210 1.00 54.50 791 ALA A O 1
ATOM 6393 N N . PHE A 1 792 ? 30.851 -0.165 -53.469 1.00 61.97 792 PHE A N 1
ATOM 6394 C CA . PHE A 1 792 ? 31.057 -1.175 -52.435 1.00 61.97 792 PHE A CA 1
ATOM 6395 C C . PHE A 1 792 ? 29.884 -2.178 -52.347 1.00 61.97 792 PHE A C 1
ATOM 6397 O O . PHE A 1 792 ? 30.111 -3.380 -52.217 1.00 61.97 792 PHE A O 1
ATOM 6404 N N . ASN A 1 793 ? 28.631 -1.739 -52.520 1.00 62.22 793 ASN A N 1
ATOM 6405 C CA . ASN A 1 793 ? 27.461 -2.631 -52.584 1.00 62.22 793 ASN A CA 1
ATOM 6406 C C . ASN A 1 793 ? 27.506 -3.583 -53.793 1.00 62.22 793 ASN A C 1
ATOM 6408 O O . ASN A 1 793 ? 27.088 -4.736 -53.683 1.00 62.22 793 ASN A O 1
ATOM 6412 N N . SER A 1 794 ? 28.061 -3.142 -54.929 1.00 58.09 794 SER A N 1
ATOM 6413 C CA . SER A 1 794 ? 28.252 -3.996 -56.115 1.00 58.09 794 SER A CA 1
ATOM 6414 C C . SER A 1 794 ? 29.287 -5.109 -55.890 1.00 58.09 794 SER A C 1
ATOM 6416 O O . SER A 1 794 ? 29.250 -6.130 -56.576 1.00 58.09 794 SER A O 1
ATOM 6418 N N . LEU A 1 795 ? 30.185 -4.931 -54.913 1.00 57.94 795 LEU A N 1
ATOM 6419 C CA . LEU A 1 795 ? 31.295 -5.832 -54.598 1.00 57.94 795 LEU A CA 1
ATOM 6420 C C . LEU A 1 795 ? 30.930 -6.930 -53.584 1.00 57.94 795 LEU A C 1
ATOM 6422 O O . LEU A 1 795 ? 31.346 -8.075 -53.732 1.00 57.94 795 LEU A O 1
ATOM 6426 N N . ILE A 1 796 ? 30.118 -6.615 -52.575 1.00 62.06 796 ILE A N 1
ATOM 6427 C CA . ILE A 1 796 ? 29.786 -7.516 -51.449 1.00 62.06 796 ILE A CA 1
ATOM 6428 C C . ILE A 1 796 ? 28.527 -8.374 -51.653 1.00 62.06 796 ILE A C 1
ATOM 6430 O O . ILE A 1 796 ? 28.163 -9.153 -50.774 1.00 62.06 796 ILE A O 1
ATOM 6434 N N . GLY A 1 797 ? 27.845 -8.253 -52.794 1.00 57.84 797 GLY A N 1
ATOM 6435 C CA . GLY A 1 797 ? 26.520 -8.838 -53.039 1.00 57.84 797 GLY A CA 1
ATOM 6436 C C . GLY A 1 797 ? 26.413 -10.375 -53.029 1.00 57.84 797 GLY A C 1
ATOM 6437 O O . GLY A 1 797 ? 25.301 -10.882 -53.084 1.00 57.84 797 GLY A O 1
ATOM 6438 N N . ASN A 1 798 ? 27.520 -11.127 -52.957 1.00 54.72 798 ASN A N 1
ATOM 6439 C CA . ASN A 1 798 ? 27.523 -12.600 -53.055 1.00 54.72 798 ASN A CA 1
ATOM 6440 C C . ASN A 1 798 ? 28.324 -13.326 -51.944 1.00 54.72 798 ASN A C 1
ATOM 6442 O O . ASN A 1 798 ? 28.654 -14.500 -52.105 1.00 54.72 798 ASN A O 1
ATOM 6446 N N . THR A 1 799 ? 28.646 -12.665 -50.825 1.00 58.00 799 THR A N 1
ATOM 6447 C CA . THR A 1 799 ? 29.392 -13.265 -49.691 1.00 58.00 799 THR A CA 1
ATOM 6448 C C . THR A 1 799 ? 28.485 -13.770 -48.555 1.00 58.00 799 THR A C 1
ATOM 6450 O O . THR A 1 799 ? 27.409 -13.214 -48.330 1.00 58.00 799 THR A O 1
ATOM 6453 N N . SER A 1 800 ? 28.918 -14.820 -47.836 1.00 59.91 800 SER A N 1
ATOM 6454 C CA . SER A 1 800 ? 28.243 -15.369 -46.642 1.00 59.91 800 SER A CA 1
ATOM 6455 C C . SER A 1 800 ? 28.663 -14.711 -45.323 1.00 59.91 800 SER A C 1
ATOM 6457 O O . SER A 1 800 ? 28.043 -14.975 -44.293 1.00 59.91 800 SER A O 1
ATOM 6459 N N . ASP A 1 801 ? 29.705 -13.881 -45.343 1.00 66.44 801 ASP A N 1
ATOM 6460 C CA . ASP A 1 801 ? 30.238 -13.214 -44.154 1.00 66.44 801 ASP A CA 1
ATOM 6461 C C . ASP A 1 801 ? 29.506 -11.894 -43.875 1.00 66.44 801 ASP A C 1
ATOM 6463 O O . ASP A 1 801 ? 29.097 -11.186 -44.797 1.00 66.44 801 ASP A O 1
ATOM 6467 N N . ILE A 1 802 ? 29.361 -11.532 -42.595 1.00 72.81 802 ILE A N 1
ATOM 6468 C CA . ILE A 1 802 ? 28.704 -10.290 -42.162 1.00 72.81 802 ILE A CA 1
ATOM 6469 C C . ILE A 1 802 ? 29.706 -9.139 -42.336 1.00 72.81 802 ILE A C 1
ATOM 6471 O O . ILE A 1 802 ? 30.485 -8.832 -41.439 1.00 72.81 802 ILE A O 1
ATOM 6475 N N . ILE A 1 803 ? 29.716 -8.531 -43.524 1.00 75.31 803 ILE A N 1
ATOM 6476 C CA . ILE A 1 803 ? 30.608 -7.416 -43.896 1.00 75.31 803 ILE A CA 1
ATOM 6477 C C . ILE A 1 803 ? 29.859 -6.090 -43.861 1.00 75.31 803 ILE A C 1
ATOM 6479 O O . ILE A 1 803 ? 28.705 -6.019 -44.303 1.00 75.31 803 ILE A O 1
ATOM 6483 N N . PHE A 1 804 ? 30.544 -5.046 -43.398 1.00 73.62 804 PHE A N 1
ATOM 6484 C CA . PHE A 1 804 ? 30.003 -3.709 -43.301 1.00 73.62 804 PHE A CA 1
ATOM 6485 C C . PHE A 1 804 ? 31.048 -2.599 -43.401 1.00 73.62 804 PHE A C 1
ATOM 6487 O O . PHE A 1 804 ? 32.174 -2.744 -42.942 1.00 73.62 804 PHE A O 1
ATOM 6494 N N . LEU A 1 805 ? 30.635 -1.450 -43.916 1.00 75.88 805 LEU A N 1
ATOM 6495 C CA . LEU A 1 805 ? 31.415 -0.222 -44.007 1.00 75.88 805 LEU A CA 1
ATOM 6496 C C . LEU A 1 805 ? 30.656 0.896 -43.301 1.00 75.88 805 LEU A C 1
ATOM 6498 O O . LEU A 1 805 ? 29.474 1.077 -43.588 1.00 75.88 805 LEU A O 1
ATOM 6502 N N . LYS A 1 806 ? 31.328 1.675 -42.455 1.00 74.50 806 LYS A N 1
ATOM 6503 C CA . LYS A 1 806 ? 30.792 2.858 -41.778 1.00 74.50 806 LYS A CA 1
ATOM 6504 C C . LYS A 1 806 ? 31.598 4.105 -42.102 1.00 74.50 806 LYS A C 1
ATOM 6506 O O . LYS A 1 806 ? 32.781 3.991 -42.390 1.00 74.50 806 LYS A O 1
ATOM 6511 N N . ASP A 1 807 ? 30.993 5.284 -42.033 1.00 71.81 807 ASP A N 1
ATOM 6512 C CA . ASP A 1 807 ? 31.730 6.556 -42.088 1.00 71.81 807 ASP A CA 1
ATOM 6513 C C . ASP A 1 807 ? 32.362 6.926 -40.724 1.00 71.81 807 ASP A C 1
ATOM 6515 O O . ASP A 1 807 ? 32.239 6.178 -39.759 1.00 71.81 807 ASP A O 1
ATOM 6519 N N . VAL A 1 808 ? 33.085 8.052 -40.618 1.00 70.88 808 VAL A N 1
ATOM 6520 C CA . VAL A 1 808 ? 33.708 8.520 -39.349 1.00 70.88 808 VAL A CA 1
ATOM 6521 C C . VAL A 1 808 ? 32.711 8.864 -38.245 1.00 70.88 808 VAL A C 1
ATOM 6523 O O . VAL A 1 808 ? 33.095 8.990 -37.081 1.00 70.88 808 VAL A O 1
ATOM 6526 N N . ASP A 1 809 ? 31.449 9.062 -38.616 1.00 63.34 809 ASP A N 1
ATOM 6527 C CA . ASP A 1 809 ? 30.339 9.227 -37.682 1.00 63.34 809 ASP A CA 1
ATOM 6528 C C . ASP A 1 809 ? 29.635 7.884 -37.416 1.00 63.34 809 ASP A C 1
ATOM 6530 O O . ASP A 1 809 ? 28.626 7.837 -36.714 1.00 63.34 809 ASP A O 1
ATOM 6534 N N . LEU A 1 810 ? 30.223 6.791 -37.914 1.00 73.88 810 LEU A N 1
ATOM 6535 C CA . LEU A 1 810 ? 29.879 5.396 -37.668 1.00 73.88 810 LEU A CA 1
ATOM 6536 C C . LEU A 1 810 ? 28.582 4.941 -38.316 1.00 73.88 810 LEU A C 1
ATOM 6538 O O . LEU A 1 810 ? 28.015 3.913 -37.948 1.00 73.88 810 LEU A O 1
ATOM 6542 N N . VAL A 1 811 ? 28.115 5.690 -39.312 1.00 77.25 811 VAL A N 1
ATOM 6543 C CA . VAL A 1 811 ? 26.923 5.344 -40.079 1.00 77.25 811 VAL A CA 1
ATOM 6544 C C . VAL A 1 811 ? 27.309 4.279 -41.076 1.00 77.25 811 VAL A C 1
ATOM 6546 O O . VAL A 1 811 ? 28.175 4.540 -41.906 1.00 77.25 811 VAL A O 1
ATOM 6549 N N . TYR A 1 812 ? 26.661 3.116 -41.045 1.00 78.81 812 TYR A N 1
ATOM 6550 C CA . TYR A 1 812 ? 26.804 2.133 -42.101 1.00 78.81 812 TYR A CA 1
ATOM 6551 C C . TYR A 1 812 ? 26.411 2.750 -43.405 1.00 78.81 812 TYR A C 1
ATOM 6553 O O . TYR A 1 812 ? 25.336 3.314 -43.557 1.00 78.81 812 TYR A O 1
ATOM 6561 N N . ARG A 1 813 ? 27.337 2.639 -44.327 1.00 69.94 813 ARG A N 1
ATOM 6562 C CA . ARG A 1 813 ? 27.262 3.139 -45.674 1.00 69.94 813 ARG A CA 1
ATOM 6563 C C . ARG A 1 813 ? 27.137 1.970 -46.628 1.00 69.94 813 ARG A C 1
ATOM 6565 O O . ARG A 1 813 ? 26.483 2.104 -47.643 1.00 69.94 813 ARG A O 1
ATOM 6572 N N . ALA A 1 814 ? 27.655 0.798 -46.294 1.00 72.06 814 ALA A N 1
ATOM 6573 C CA . ALA A 1 814 ? 27.511 -0.359 -47.157 1.00 72.06 814 ALA A CA 1
ATOM 6574 C C . ALA A 1 814 ? 27.530 -1.654 -46.350 1.00 72.06 814 ALA A C 1
ATOM 6576 O O . ALA A 1 814 ? 28.264 -1.741 -45.367 1.00 72.06 814 ALA A O 1
ATOM 6577 N N . VAL A 1 815 ? 26.721 -2.642 -46.738 1.00 70.31 815 VAL A N 1
ATOM 6578 C CA . VAL A 1 815 ? 26.639 -3.925 -46.026 1.00 70.31 815 VAL A CA 1
ATOM 6579 C C . VAL A 1 815 ? 26.399 -5.094 -46.968 1.00 70.31 815 VAL A C 1
ATOM 6581 O O . VAL A 1 815 ? 25.726 -4.981 -47.990 1.00 70.31 815 VAL A O 1
ATOM 6584 N N . SER A 1 816 ? 26.954 -6.244 -46.612 1.00 73.38 816 SER A N 1
ATOM 6585 C CA . SER A 1 816 ? 26.715 -7.490 -47.342 1.00 73.38 816 SER A CA 1
ATOM 6586 C C . SER A 1 816 ? 25.258 -7.952 -47.212 1.00 73.38 816 SER A C 1
ATOM 6588 O O . SER A 1 816 ? 24.611 -7.677 -46.197 1.00 73.38 816 SER A O 1
ATOM 6590 N N . PRO A 1 817 ? 24.738 -8.741 -48.167 1.00 72.62 817 PRO A N 1
ATOM 6591 C CA . PRO A 1 817 ? 23.452 -9.405 -48.008 1.00 72.62 817 PRO A CA 1
ATOM 6592 C C . PRO A 1 817 ? 23.409 -10.347 -46.815 1.00 72.62 817 PRO A C 1
ATOM 6594 O O . PRO A 1 817 ? 22.340 -10.508 -46.262 1.00 72.62 817 PRO A O 1
ATOM 6597 N N . ALA A 1 818 ? 24.524 -10.932 -46.370 1.00 70.56 818 ALA A N 1
ATOM 6598 C CA . ALA A 1 818 ? 24.553 -11.715 -45.134 1.00 70.56 818 ALA A CA 1
ATOM 6599 C C . ALA A 1 818 ? 24.360 -10.835 -43.884 1.00 70.56 818 ALA A C 1
ATOM 6601 O O . ALA A 1 818 ? 23.616 -11.210 -42.981 1.00 70.56 818 ALA A O 1
ATOM 6602 N N . PHE A 1 819 ? 24.956 -9.637 -43.853 1.00 78.06 819 PHE A N 1
ATOM 6603 C CA . PHE A 1 819 ? 24.721 -8.637 -42.806 1.00 78.06 819 PHE A CA 1
ATOM 6604 C C . PHE A 1 819 ? 23.281 -8.102 -42.845 1.00 78.06 819 PHE A C 1
ATOM 6606 O O . PHE A 1 819 ? 22.640 -7.934 -41.810 1.00 78.06 819 PHE A O 1
ATOM 6613 N N . ALA A 1 820 ? 22.754 -7.827 -44.036 1.00 73.38 820 ALA A N 1
ATOM 6614 C CA . ALA A 1 820 ? 21.402 -7.310 -44.184 1.00 73.38 820 ALA A CA 1
ATOM 6615 C C . ALA A 1 820 ? 20.352 -8.383 -43.911 1.00 73.38 820 ALA A C 1
ATOM 6617 O O . ALA A 1 820 ? 19.422 -8.152 -43.142 1.00 73.38 820 ALA A O 1
ATOM 6618 N N . ALA A 1 821 ? 20.574 -9.590 -44.434 1.00 72.25 821 ALA A N 1
ATOM 6619 C CA . ALA A 1 821 ? 19.818 -10.770 -44.073 1.00 72.25 821 ALA A CA 1
ATOM 6620 C C . ALA A 1 821 ? 19.847 -10.912 -42.565 1.00 72.25 821 ALA A C 1
ATOM 6622 O O . ALA A 1 821 ? 18.765 -11.046 -42.030 1.00 72.25 821 ALA A O 1
ATOM 6623 N N . MET A 1 822 ? 20.994 -10.733 -41.886 1.00 70.19 822 MET A N 1
ATOM 6624 C CA . MET A 1 822 ? 21.068 -10.728 -40.420 1.00 70.19 822 MET A CA 1
ATOM 6625 C C . MET A 1 822 ? 20.098 -9.767 -39.732 1.00 70.19 822 MET A C 1
ATOM 6627 O O . MET A 1 822 ? 19.678 -9.996 -38.607 1.00 70.19 822 MET A O 1
ATOM 6631 N N . LEU A 1 823 ? 19.678 -8.714 -40.405 1.00 69.06 823 LEU A N 1
ATOM 6632 C CA . LEU A 1 823 ? 18.691 -7.768 -39.898 1.00 69.06 823 LEU A CA 1
ATOM 6633 C C . LEU A 1 823 ? 17.275 -8.044 -40.405 1.00 69.06 823 LEU A C 1
ATOM 6635 O O . LEU A 1 823 ? 16.336 -7.329 -40.078 1.00 69.06 823 LEU A O 1
ATOM 6639 N N . ASN A 1 824 ? 17.111 -9.102 -41.187 1.00 69.62 824 ASN A N 1
ATOM 6640 C CA . ASN A 1 824 ? 15.954 -9.390 -42.018 1.00 69.62 824 ASN A CA 1
ATOM 6641 C C . ASN A 1 824 ? 15.601 -8.230 -42.957 1.00 69.62 824 ASN A C 1
ATOM 6643 O O . ASN A 1 824 ? 14.437 -7.995 -43.276 1.00 69.62 824 ASN A O 1
ATOM 6647 N N . LEU A 1 825 ? 16.639 -7.514 -43.367 1.00 74.69 825 LEU A N 1
ATOM 6648 C CA . LEU A 1 825 ? 16.586 -6.346 -44.207 1.00 74.69 825 LEU A CA 1
ATOM 6649 C C . LEU A 1 825 ? 17.299 -6.642 -45.519 1.00 74.69 825 LEU A C 1
ATOM 6651 O O . LEU A 1 825 ? 18.160 -7.512 -45.654 1.00 74.69 825 LEU A O 1
ATOM 6655 N N . THR A 1 826 ? 16.929 -5.876 -46.514 1.00 75.62 826 THR A N 1
ATOM 6656 C CA . THR A 1 826 ? 17.706 -5.720 -47.727 1.00 75.62 826 THR A CA 1
ATOM 6657 C C . THR A 1 826 ? 18.879 -4.781 -47.435 1.00 75.62 826 THR A C 1
ATOM 6659 O O . THR A 1 826 ? 18.742 -3.881 -46.606 1.00 75.62 826 THR A O 1
ATOM 6662 N N . PRO A 1 827 ? 20.060 -4.961 -48.049 1.00 71.44 827 PRO A N 1
ATOM 6663 C CA . PRO A 1 827 ? 21.197 -4.058 -47.853 1.00 71.44 827 PRO A CA 1
ATOM 6664 C C . PRO A 1 827 ? 20.829 -2.575 -47.965 1.00 71.44 827 PRO A C 1
ATOM 6666 O O . PRO A 1 827 ? 21.294 -1.763 -47.172 1.00 71.44 827 PRO A O 1
ATOM 6669 N N . GLU A 1 828 ? 19.928 -2.219 -48.880 1.00 71.06 828 GLU A N 1
ATOM 6670 C CA . GLU A 1 828 ? 19.432 -0.858 -49.096 1.00 71.06 828 GLU A CA 1
ATOM 6671 C C . GLU A 1 828 ? 18.752 -0.244 -47.858 1.00 71.06 828 GLU A C 1
ATOM 6673 O O . GLU A 1 828 ? 18.789 0.972 -47.666 1.00 71.06 828 GLU A O 1
ATOM 6678 N N . GLU A 1 829 ? 18.184 -1.075 -46.985 1.00 69.81 829 GLU A N 1
ATOM 6679 C CA . GLU A 1 829 ? 17.572 -0.669 -45.715 1.00 69.81 829 GLU A CA 1
ATOM 6680 C C . GLU A 1 829 ? 18.614 -0.489 -44.603 1.00 69.81 829 GLU A C 1
ATOM 6682 O O . GLU A 1 829 ? 18.319 0.068 -43.546 1.00 69.81 829 GLU A O 1
ATOM 6687 N N . VAL A 1 830 ? 19.855 -0.908 -44.845 1.00 76.94 830 VAL A N 1
ATOM 6688 C CA . VAL A 1 830 ? 20.894 -0.990 -43.825 1.00 76.94 830 VAL A CA 1
ATOM 6689 C C . VAL A 1 830 ? 21.916 0.157 -43.914 1.00 76.94 830 VAL A C 1
ATOM 6691 O O . VAL A 1 830 ? 22.372 0.712 -42.924 1.00 76.94 830 VAL A O 1
ATOM 6694 N N . ILE A 1 831 ? 22.229 0.588 -45.125 1.00 69.38 831 ILE A N 1
ATOM 6695 C CA . ILE A 1 831 ? 23.293 1.535 -45.507 1.00 69.38 831 ILE A CA 1
ATOM 6696 C C . ILE A 1 831 ? 23.092 3.036 -45.183 1.00 69.38 831 ILE A C 1
ATOM 6698 O O . ILE A 1 831 ? 23.797 3.899 -45.718 1.00 69.38 831 ILE A O 1
ATOM 6702 N N . THR A 1 832 ? 22.123 3.404 -44.345 1.00 64.62 832 THR A N 1
ATOM 6703 C CA . THR A 1 832 ? 21.905 4.811 -43.912 1.00 64.62 832 THR A CA 1
ATOM 6704 C C . THR A 1 832 ? 21.933 4.995 -42.404 1.00 64.62 832 THR A C 1
ATOM 6706 O O . THR A 1 832 ? 21.671 6.080 -41.883 1.00 64.62 832 THR A O 1
ATOM 6709 N N . HIS A 1 833 ? 22.285 3.925 -41.725 1.00 73.25 833 HIS A N 1
ATOM 6710 C CA . HIS A 1 833 ? 22.032 3.672 -40.331 1.00 73.25 833 HIS A CA 1
ATOM 6711 C C . HIS A 1 833 ? 23.379 3.298 -39.729 1.00 73.25 833 HIS A C 1
ATOM 6713 O O . HIS A 1 833 ? 24.131 2.602 -40.370 1.00 73.25 833 HIS A O 1
ATOM 6719 N N . THR A 1 834 ? 23.757 3.795 -38.567 1.00 78.50 834 THR A N 1
ATOM 6720 C CA . THR A 1 834 ? 24.911 3.349 -37.770 1.00 78.50 834 THR A CA 1
ATOM 6721 C C . THR A 1 834 ? 24.640 1.983 -37.134 1.00 78.50 834 THR A C 1
ATOM 6723 O O . THR A 1 834 ? 23.544 1.433 -37.282 1.00 78.50 834 THR A O 1
ATOM 6726 N N . ASP A 1 835 ? 25.578 1.440 -36.347 1.00 72.19 835 ASP A N 1
ATOM 6727 C CA . ASP A 1 835 ? 25.242 0.348 -35.416 1.00 72.19 835 ASP A CA 1
ATOM 6728 C C . ASP A 1 835 ? 23.999 0.666 -34.605 1.00 72.19 835 ASP A C 1
ATOM 6730 O O . ASP A 1 835 ? 23.225 -0.254 -34.363 1.00 72.19 835 ASP A O 1
ATOM 6734 N N . ALA A 1 836 ? 23.788 1.956 -34.271 1.00 40.28 836 ALA A N 1
ATOM 6735 C CA . ALA A 1 836 ? 22.667 2.450 -33.454 1.00 40.28 836 ALA A CA 1
ATOM 6736 C C . ALA A 1 836 ? 21.332 2.223 -34.094 1.00 40.28 836 ALA A C 1
ATOM 6738 O O . ALA A 1 836 ? 20.311 2.064 -33.433 1.00 40.28 836 ALA A O 1
ATOM 6739 N N . ASP A 1 837 ? 21.360 2.229 -35.390 1.00 50.75 837 ASP A N 1
ATOM 6740 C CA . ASP A 1 837 ? 20.145 2.365 -36.115 1.00 50.75 837 ASP A CA 1
ATOM 6741 C C . ASP A 1 837 ? 19.665 0.981 -36.547 1.00 50.75 837 ASP A C 1
ATOM 6743 O O . ASP A 1 837 ? 18.476 0.686 -36.522 1.00 50.75 837 ASP A O 1
ATOM 6747 N N . LEU A 1 838 ? 20.598 0.098 -36.877 1.00 64.44 838 LEU A N 1
ATOM 6748 C CA . LEU A 1 838 ? 20.287 -1.235 -37.378 1.00 64.44 838 LEU A CA 1
ATOM 6749 C C . LEU A 1 838 ? 20.147 -2.247 -36.281 1.00 64.44 838 LEU A C 1
ATOM 6751 O O . LEU A 1 838 ? 19.173 -2.991 -36.183 1.00 64.44 838 LEU A O 1
ATOM 6755 N N . PHE A 1 839 ? 21.162 -2.263 -35.438 1.00 51.28 839 PHE A N 1
ATOM 6756 C CA . PHE A 1 839 ? 21.111 -2.993 -34.214 1.00 51.28 839 PHE A CA 1
ATOM 6757 C C . PHE A 1 839 ? 20.451 -2.019 -33.256 1.00 51.28 839 PHE A C 1
ATOM 6759 O O . PHE A 1 839 ? 21.123 -1.343 -32.493 1.00 51.28 839 PHE A O 1
ATOM 6766 N N . GLY A 1 840 ? 19.117 -1.919 -33.319 1.00 48.09 840 GLY A N 1
ATOM 6767 C CA . GLY A 1 840 ? 18.323 -0.987 -32.497 1.00 48.09 840 GLY A CA 1
ATOM 6768 C C . GLY A 1 840 ? 18.572 -1.133 -30.992 1.00 48.09 840 GLY A C 1
ATOM 6769 O O . GLY A 1 840 ? 18.210 -0.272 -30.185 1.00 48.09 840 GLY A O 1
ATOM 6770 N N . ASP A 1 841 ? 19.272 -2.205 -30.623 1.00 55.59 841 ASP A N 1
ATOM 6771 C CA . ASP A 1 841 ? 20.077 -2.219 -29.422 1.00 55.59 841 ASP A CA 1
ATOM 6772 C C . ASP A 1 841 ? 21.177 -1.141 -29.439 1.00 55.59 841 ASP A C 1
ATOM 6774 O O . ASP A 1 841 ? 22.347 -1.367 -29.753 1.00 55.59 841 ASP A O 1
ATOM 6778 N N . THR A 1 842 ? 20.774 0.025 -28.946 1.00 52.50 842 THR A N 1
ATOM 6779 C CA . THR A 1 842 ? 21.592 1.209 -28.673 1.00 52.50 842 THR A CA 1
ATOM 6780 C C . THR A 1 842 ? 22.800 0.965 -27.756 1.00 52.50 842 THR A C 1
ATOM 6782 O O . THR A 1 842 ? 23.697 1.807 -27.724 1.00 52.50 842 THR A O 1
ATOM 6785 N N . THR A 1 843 ? 22.887 -0.163 -27.039 1.00 56.25 843 THR A N 1
ATOM 6786 C CA . THR A 1 843 ? 24.027 -0.509 -26.165 1.00 56.25 843 THR A CA 1
ATOM 6787 C C . THR A 1 843 ? 25.101 -1.260 -26.930 1.00 56.25 843 THR A C 1
ATOM 6789 O O . THR A 1 843 ? 26.268 -0.875 -26.896 1.00 56.25 843 THR A O 1
ATOM 6792 N N . ARG A 1 844 ? 24.707 -2.305 -27.661 1.00 53.56 844 ARG A N 1
ATOM 6793 C CA . ARG A 1 844 ? 25.576 -3.009 -28.609 1.00 53.56 844 ARG A CA 1
ATOM 6794 C C . ARG A 1 844 ? 26.052 -2.055 -29.686 1.00 53.56 844 ARG A C 1
ATOM 6796 O O . ARG A 1 844 ? 27.235 -2.008 -29.987 1.00 53.56 844 ARG A O 1
ATOM 6803 N N . ALA A 1 845 ? 25.133 -1.252 -30.187 1.00 58.34 845 ALA A N 1
ATOM 6804 C CA . ALA A 1 845 ? 25.441 -0.196 -31.102 1.00 58.34 845 ALA A CA 1
ATOM 6805 C C . ALA A 1 845 ? 26.408 0.839 -30.551 1.00 58.34 845 ALA A C 1
ATOM 6807 O O . ALA A 1 845 ? 27.345 1.207 -31.241 1.00 58.34 845 ALA A O 1
ATOM 6808 N N . LYS A 1 846 ? 26.221 1.297 -29.304 1.00 58.84 846 LYS A N 1
ATOM 6809 C CA . LYS A 1 846 ? 27.203 2.172 -28.654 1.00 58.84 846 LYS A CA 1
ATOM 6810 C C . LYS A 1 846 ? 28.539 1.491 -28.478 1.00 58.84 846 LYS A C 1
ATOM 6812 O O . LYS A 1 846 ? 29.551 2.163 -28.566 1.00 58.84 846 LYS A O 1
ATOM 6817 N N . ARG A 1 847 ? 28.546 0.199 -28.181 1.00 67.19 847 ARG A N 1
ATOM 6818 C CA . ARG A 1 847 ? 29.776 -0.550 -27.971 1.00 67.19 847 ARG A CA 1
ATOM 6819 C C . ARG A 1 847 ? 30.537 -0.683 -29.274 1.00 67.19 847 ARG A C 1
ATOM 6821 O O . ARG A 1 847 ? 31.684 -0.275 -29.335 1.00 67.19 847 ARG A O 1
ATOM 6828 N N . TYR A 1 848 ? 29.854 -1.129 -30.323 1.00 73.44 848 TYR A N 1
ATOM 6829 C CA . TYR A 1 848 ? 30.391 -1.116 -31.669 1.00 73.44 848 TYR A CA 1
ATOM 6830 C C . TYR A 1 848 ? 30.865 0.278 -32.024 1.00 73.44 848 TYR A C 1
ATOM 6832 O O . TYR A 1 848 ? 31.996 0.397 -32.463 1.00 73.44 848 TYR A O 1
ATOM 6840 N N . ALA A 1 849 ? 30.086 1.310 -31.693 1.00 63.81 849 ALA A N 1
ATOM 6841 C CA . ALA A 1 849 ? 30.460 2.689 -31.928 1.00 63.81 849 ALA A CA 1
ATOM 6842 C C . ALA A 1 849 ? 31.648 3.175 -31.078 1.00 63.81 849 ALA A C 1
ATOM 6844 O O . ALA A 1 849 ? 32.365 4.081 -31.478 1.00 63.81 849 ALA A O 1
ATOM 6845 N N . GLN A 1 850 ? 31.872 2.610 -29.897 1.00 72.81 850 GLN A N 1
ATOM 6846 C CA . GLN A 1 850 ? 32.991 2.942 -29.024 1.00 72.81 850 GLN A CA 1
ATOM 6847 C C . GLN A 1 850 ? 34.269 2.242 -29.447 1.00 72.81 850 GLN A C 1
ATOM 6849 O O . GLN A 1 850 ? 35.298 2.904 -29.482 1.00 72.81 850 GLN A O 1
ATOM 6854 N N . ASP A 1 851 ? 34.200 0.953 -29.774 1.00 73.81 851 ASP A N 1
ATOM 6855 C CA . ASP A 1 851 ? 35.318 0.205 -30.357 1.00 73.81 851 ASP A CA 1
ATOM 6856 C C . ASP A 1 851 ? 35.753 0.901 -31.653 1.00 73.81 851 ASP A C 1
ATOM 6858 O O . ASP A 1 851 ? 36.930 1.160 -31.888 1.00 73.81 851 ASP A O 1
ATOM 6862 N N . ASP A 1 852 ? 34.764 1.326 -32.433 1.00 75.38 852 ASP A N 1
ATOM 6863 C CA . ASP A 1 852 ? 34.928 2.125 -33.632 1.00 75.38 852 ASP A CA 1
ATOM 6864 C C . ASP A 1 852 ? 35.510 3.529 -33.344 1.00 75.38 852 ASP A C 1
ATOM 6866 O O . ASP A 1 852 ? 36.415 3.981 -34.038 1.00 75.38 852 ASP A O 1
ATOM 6870 N N . LEU A 1 853 ? 35.050 4.231 -32.299 1.00 71.31 853 LEU A N 1
ATOM 6871 C CA . LEU A 1 853 ? 35.595 5.529 -31.869 1.00 71.31 853 LEU A CA 1
ATOM 6872 C C . LEU A 1 853 ? 37.019 5.421 -31.314 1.00 71.31 853 LEU A C 1
ATOM 6874 O O . LEU A 1 853 ? 37.800 6.341 -31.523 1.00 71.31 853 LEU A O 1
ATOM 6878 N N . GLN A 1 854 ? 37.357 4.347 -30.597 1.00 71.94 854 GLN A N 1
ATOM 6879 C CA . GLN A 1 854 ? 38.714 4.083 -30.107 1.00 71.94 854 GLN A CA 1
ATOM 6880 C C . GLN A 1 854 ? 39.659 3.839 -31.272 1.00 71.94 854 GLN A C 1
ATOM 6882 O O . GLN A 1 854 ? 40.742 4.419 -31.319 1.00 71.94 854 GLN A O 1
ATOM 6887 N N . LEU A 1 855 ? 39.211 3.049 -32.240 1.00 71.50 855 LEU A N 1
ATOM 6888 C CA . LEU A 1 855 ? 39.927 2.816 -33.480 1.00 71.50 855 LEU A CA 1
ATOM 6889 C C . LEU A 1 855 ? 40.112 4.127 -34.273 1.00 71.50 855 LEU A C 1
ATOM 6891 O O . LEU A 1 855 ? 41.218 4.419 -34.720 1.00 71.50 855 LEU A O 1
ATOM 6895 N N . LEU A 1 856 ? 39.090 4.993 -34.332 1.00 67.69 856 LEU A N 1
ATOM 6896 C CA . LEU A 1 856 ? 39.174 6.358 -34.887 1.00 67.69 856 LEU A CA 1
ATOM 6897 C C . LEU A 1 856 ? 40.020 7.340 -34.049 1.00 67.69 856 LEU A C 1
ATOM 6899 O O . LEU A 1 856 ? 40.369 8.412 -34.534 1.00 67.69 856 LEU A O 1
ATOM 6903 N N . GLN A 1 857 ? 40.315 7.054 -32.782 1.00 66.94 857 GLN A N 1
ATOM 6904 C CA . GLN A 1 857 ? 41.093 7.948 -31.912 1.00 66.94 857 GLN A CA 1
ATOM 6905 C C . GLN A 1 857 ? 42.569 7.558 -31.841 1.00 66.94 857 GLN A C 1
ATOM 6907 O O . GLN A 1 857 ? 43.420 8.442 -31.788 1.00 66.94 857 GLN A O 1
ATOM 6912 N N . ASN A 1 858 ? 42.865 6.258 -31.847 1.00 63.41 858 ASN A N 1
ATOM 6913 C CA . ASN A 1 858 ? 44.204 5.728 -31.596 1.00 63.41 858 ASN A CA 1
ATOM 6914 C C . ASN A 1 858 ? 44.846 5.101 -32.846 1.00 63.41 858 ASN A C 1
ATOM 6916 O O . ASN A 1 858 ? 46.064 4.958 -32.880 1.00 63.41 858 ASN A O 1
ATOM 6920 N N . GLY A 1 859 ? 44.052 4.747 -33.866 1.00 60.28 859 GLY A N 1
ATOM 6921 C CA . GLY A 1 859 ? 44.529 4.140 -35.115 1.00 60.28 859 GLY A CA 1
ATOM 6922 C C . GLY A 1 859 ? 44.906 2.657 -35.017 1.00 60.28 859 GLY A C 1
ATOM 6923 O O . GLY A 1 859 ? 45.512 2.131 -35.946 1.00 60.28 859 GLY A O 1
ATOM 6924 N N . GLU A 1 860 ? 44.578 1.986 -33.910 1.00 60.19 860 GLU A N 1
ATOM 6925 C CA . GLU A 1 860 ? 44.866 0.563 -33.702 1.00 60.19 860 GLU A CA 1
ATOM 6926 C C . GLU A 1 860 ? 43.681 -0.310 -34.144 1.00 60.19 860 GLU A C 1
ATOM 6928 O O . GLU A 1 860 ? 42.547 -0.110 -33.704 1.00 60.19 860 GLU A O 1
ATOM 6933 N N . ASP A 1 861 ? 43.952 -1.283 -35.017 1.00 67.25 861 ASP A N 1
ATOM 6934 C CA . ASP A 1 861 ? 42.948 -2.200 -35.565 1.00 67.25 861 ASP A CA 1
ATOM 6935 C C . ASP A 1 861 ? 42.373 -3.144 -34.493 1.00 67.25 861 ASP A C 1
ATOM 6937 O O . ASP A 1 861 ? 43.102 -3.685 -33.658 1.00 67.25 861 ASP A O 1
ATOM 6941 N N . LEU A 1 862 ? 41.064 -3.415 -34.563 1.00 66.06 862 LEU A N 1
ATOM 6942 C CA . LEU A 1 862 ? 40.385 -4.362 -33.676 1.00 66.06 862 LEU A CA 1
ATOM 6943 C C . LEU A 1 862 ? 40.335 -5.737 -34.351 1.00 66.06 862 LEU A C 1
ATOM 6945 O O . LEU A 1 862 ? 39.739 -5.863 -35.417 1.00 66.06 862 LEU A O 1
ATOM 6949 N N . VAL A 1 863 ? 40.927 -6.773 -33.753 1.00 66.44 863 VAL A N 1
ATOM 6950 C CA . VAL A 1 863 ? 41.040 -8.111 -34.370 1.00 66.44 863 VAL A CA 1
ATOM 6951 C C . VAL A 1 863 ? 40.370 -9.177 -33.493 1.00 66.44 863 VAL A C 1
ATOM 6953 O O . VAL A 1 863 ? 40.610 -9.222 -32.290 1.00 66.44 863 VAL A O 1
ATOM 6956 N N . ASP A 1 864 ? 39.529 -10.025 -34.095 1.00 62.53 864 ASP A N 1
ATOM 6957 C CA . ASP A 1 864 ? 38.910 -11.232 -33.510 1.00 62.53 864 ASP A CA 1
ATOM 6958 C C . ASP A 1 864 ? 38.185 -11.040 -32.154 1.00 62.53 864 ASP A C 1
ATOM 6960 O O . ASP A 1 864 ? 38.290 -11.848 -31.230 1.00 62.53 864 ASP A O 1
ATOM 6964 N N . THR A 1 865 ? 37.404 -9.966 -32.017 1.00 68.62 865 THR A N 1
ATOM 6965 C CA . THR A 1 865 ? 36.659 -9.644 -30.785 1.00 68.62 865 THR A CA 1
ATOM 6966 C C . THR A 1 865 ? 35.286 -10.323 -30.752 1.00 68.62 865 THR A C 1
ATOM 6968 O O . THR A 1 865 ? 34.549 -10.266 -31.730 1.00 68.62 865 THR A O 1
ATOM 6971 N N . ILE A 1 866 ? 34.897 -10.942 -29.627 1.00 69.50 866 ILE A N 1
ATOM 6972 C CA . ILE A 1 866 ? 33.603 -11.641 -29.491 1.00 69.50 866 ILE A CA 1
ATOM 6973 C C . ILE A 1 866 ? 32.469 -10.689 -29.077 1.00 69.50 866 ILE A C 1
ATOM 6975 O O . ILE A 1 866 ? 32.556 -9.924 -28.110 1.00 69.50 866 ILE A O 1
ATOM 6979 N N . GLU A 1 867 ? 31.351 -10.762 -29.793 1.00 66.88 867 GLU A N 1
ATOM 6980 C CA . GLU A 1 867 ? 30.281 -9.776 -29.771 1.00 66.88 867 GLU A CA 1
ATOM 6981 C C . GLU A 1 867 ? 28.883 -10.396 -29.880 1.00 66.88 867 GLU A C 1
ATOM 6983 O O . GLU A 1 867 ? 28.693 -11.449 -30.472 1.00 66.88 867 GLU A O 1
ATOM 6988 N N . SER A 1 868 ? 27.867 -9.742 -29.315 1.00 62.47 868 SER A N 1
ATOM 6989 C CA . SER A 1 868 ? 26.466 -10.157 -29.476 1.00 62.47 868 SER A CA 1
ATOM 6990 C C . SER A 1 868 ? 25.933 -9.630 -30.801 1.00 62.47 868 SER A C 1
ATOM 6992 O O . SER A 1 868 ? 25.890 -8.421 -30.969 1.00 62.47 868 SER A O 1
ATOM 6994 N N . LEU A 1 869 ? 25.493 -10.502 -31.708 1.00 64.62 869 LEU A N 1
ATOM 6995 C CA . LEU A 1 869 ? 24.943 -10.159 -33.029 1.00 64.62 869 LEU A CA 1
ATOM 6996 C C . LEU A 1 869 ? 23.444 -9.863 -33.049 1.00 64.62 869 LEU A C 1
ATOM 6998 O O . LEU A 1 869 ? 22.917 -9.442 -34.080 1.00 64.62 869 LEU A O 1
ATOM 7002 N N . GLY A 1 870 ? 22.767 -9.979 -31.910 1.00 56.09 870 GLY A N 1
ATOM 7003 C CA . GLY A 1 870 ? 21.358 -9.608 -31.796 1.00 56.09 870 GLY A CA 1
ATOM 7004 C C . GLY A 1 870 ? 20.428 -10.640 -32.428 1.00 56.09 870 GLY A C 1
ATOM 7005 O O . GLY A 1 870 ? 20.863 -11.667 -32.932 1.00 56.09 870 GLY A O 1
ATOM 7006 N N . GLU A 1 871 ? 19.129 -10.429 -32.283 1.00 58.25 871 GLU A N 1
ATOM 7007 C CA . GLU A 1 871 ? 18.123 -11.463 -32.514 1.00 58.25 871 GLU A CA 1
ATOM 7008 C C . GLU A 1 871 ? 17.641 -11.466 -33.957 1.00 58.25 871 GLU A C 1
ATOM 7010 O O . GLU A 1 871 ? 17.072 -10.487 -34.428 1.00 58.25 871 GLU A O 1
ATOM 7015 N N . TRP A 1 872 ? 17.884 -12.573 -34.663 1.00 58.97 872 TRP A N 1
ATOM 7016 C CA . TRP A 1 872 ? 17.537 -12.702 -36.074 1.00 58.97 872 TRP A CA 1
ATOM 7017 C C . TRP A 1 872 ? 16.970 -14.079 -36.414 1.00 58.97 872 TRP A C 1
ATOM 7019 O O . TRP A 1 872 ? 17.462 -15.109 -35.952 1.00 58.97 872 TRP A O 1
ATOM 7029 N N . GLY A 1 873 ? 15.891 -14.091 -37.205 1.00 50.16 873 GLY A N 1
ATOM 7030 C CA . GLY A 1 873 ? 15.054 -15.274 -37.415 1.00 50.16 873 GLY A CA 1
ATOM 7031 C C . GLY A 1 873 ? 14.290 -15.683 -36.150 1.00 50.16 873 GLY A C 1
ATOM 7032 O O . GLY A 1 873 ? 13.851 -16.823 -36.048 1.00 50.16 873 GLY A O 1
ATOM 7033 N N . GLY A 1 874 ? 14.171 -14.763 -35.183 1.00 53.03 874 GLY A N 1
ATOM 7034 C CA . GLY A 1 874 ? 13.606 -15.016 -33.858 1.00 53.03 874 GLY A CA 1
ATOM 7035 C C . GLY A 1 874 ? 14.574 -15.658 -32.856 1.00 53.03 874 GLY A C 1
ATOM 7036 O O . GLY A 1 874 ? 14.099 -16.174 -31.852 1.00 53.03 874 GLY A O 1
ATOM 7037 N N . LEU A 1 875 ? 15.895 -15.665 -33.115 1.00 53.84 875 LEU A N 1
ATOM 7038 C CA . LEU A 1 875 ? 16.895 -16.272 -32.220 1.00 53.84 875 LEU A CA 1
ATOM 7039 C C . LEU A 1 875 ? 18.113 -15.358 -31.972 1.00 53.84 875 LEU A C 1
ATOM 7041 O O . LEU A 1 875 ? 18.708 -14.853 -32.928 1.00 53.84 875 LEU A O 1
ATOM 7045 N N . LEU A 1 876 ? 18.469 -15.119 -30.697 1.00 64.12 876 LEU A N 1
ATOM 7046 C CA . LEU A 1 876 ? 19.502 -14.149 -30.289 1.00 64.12 876 LEU A CA 1
ATOM 7047 C C . LEU A 1 876 ? 20.912 -14.643 -30.628 1.00 64.12 876 LEU A C 1
ATOM 7049 O O . LEU A 1 876 ? 21.339 -15.672 -30.122 1.00 64.12 876 LEU A O 1
ATOM 7053 N N . ARG A 1 877 ? 21.638 -13.907 -31.480 1.00 68.12 877 ARG A N 1
ATOM 7054 C CA . ARG A 1 877 ? 22.899 -14.335 -32.099 1.00 68.12 877 ARG A CA 1
ATOM 7055 C C . ARG A 1 877 ? 24.171 -13.709 -31.504 1.00 68.12 877 ARG A C 1
ATOM 7057 O O . ARG A 1 877 ? 24.098 -12.641 -30.902 1.00 68.12 877 ARG A O 1
ATOM 7064 N N . TYR A 1 878 ? 25.335 -14.355 -31.671 1.00 71.31 878 TYR A N 1
ATOM 7065 C CA . TYR A 1 878 ? 26.690 -13.943 -31.225 1.00 71.31 878 TYR A CA 1
ATOM 7066 C C . TYR A 1 878 ? 27.726 -14.167 -32.325 1.00 71.31 878 TYR A C 1
ATOM 7068 O O . TYR A 1 878 ? 27.489 -15.008 -33.174 1.00 71.31 878 TYR A O 1
ATOM 7076 N N . GLY A 1 879 ? 28.844 -13.433 -32.346 1.00 69.81 879 GLY A N 1
ATOM 7077 C CA . GLY A 1 879 ? 29.830 -13.469 -33.428 1.00 69.81 879 GLY A CA 1
ATOM 7078 C C . GLY A 1 879 ? 31.226 -12.948 -33.075 1.00 69.81 879 GLY A C 1
ATOM 7079 O O . GLY A 1 879 ? 31.390 -12.281 -32.065 1.00 69.81 879 GLY A O 1
ATOM 7080 N N . SER A 1 880 ? 32.229 -13.268 -33.897 1.00 77.38 880 SER A N 1
ATOM 7081 C CA . SER A 1 880 ? 33.625 -12.808 -33.802 1.00 77.38 880 SER A CA 1
ATOM 7082 C C . SER A 1 880 ? 33.911 -11.754 -34.877 1.00 77.38 880 SER A C 1
ATOM 7084 O O . SER A 1 880 ? 33.722 -12.048 -36.058 1.00 77.38 880 SER A O 1
ATOM 7086 N N . THR A 1 881 ? 34.352 -10.557 -34.483 1.00 74.12 881 THR A N 1
ATOM 7087 C CA . THR A 1 881 ? 34.435 -9.343 -35.317 1.00 74.12 881 THR A CA 1
ATOM 7088 C C . THR A 1 881 ? 35.855 -8.770 -35.405 1.00 74.12 881 THR A C 1
ATOM 7090 O O . THR A 1 881 ? 36.526 -8.620 -34.385 1.00 74.12 881 THR A O 1
ATOM 7093 N N . THR A 1 882 ? 36.258 -8.348 -36.610 1.00 73.19 882 THR A N 1
ATOM 7094 C CA . THR A 1 882 ? 37.494 -7.594 -36.907 1.00 73.19 882 THR A CA 1
ATOM 7095 C C . THR A 1 882 ? 37.151 -6.277 -37.620 1.00 73.19 882 THR A C 1
ATOM 7097 O O . THR A 1 882 ? 36.303 -6.280 -38.513 1.00 73.19 882 THR A O 1
ATOM 7100 N N . LYS A 1 883 ? 37.785 -5.152 -37.249 1.00 75.06 883 LYS A N 1
ATOM 7101 C CA . LYS A 1 883 ? 37.509 -3.789 -37.753 1.00 75.06 883 LYS A CA 1
ATOM 7102 C C . LYS A 1 883 ? 38.805 -3.002 -38.002 1.00 75.06 883 LYS A C 1
ATOM 7104 O O . LYS A 1 883 ? 39.723 -3.104 -37.193 1.00 75.06 883 LYS A O 1
ATOM 7109 N N . ARG A 1 884 ? 38.876 -2.205 -39.080 1.00 71.75 884 ARG A N 1
ATOM 7110 C CA . ARG A 1 884 ? 40.042 -1.347 -39.419 1.00 71.75 884 ARG A CA 1
ATOM 7111 C C . ARG A 1 884 ? 39.637 0.038 -39.920 1.00 71.75 884 ARG A C 1
ATOM 7113 O O . ARG A 1 884 ? 38.509 0.234 -40.381 1.00 71.75 884 ARG A O 1
ATOM 7120 N N . LEU A 1 885 ? 40.576 0.980 -39.827 1.00 72.06 885 LEU A N 1
ATOM 7121 C CA . LEU A 1 885 ? 40.369 2.397 -40.126 1.00 72.06 885 LEU A CA 1
ATOM 7122 C C . LEU A 1 885 ? 40.494 2.676 -41.624 1.00 72.06 885 LEU A C 1
ATOM 7124 O O . LEU A 1 885 ? 41.387 2.163 -42.289 1.00 72.06 885 LEU A O 1
ATOM 7128 N N . LEU A 1 886 ? 39.623 3.539 -42.133 1.00 68.25 886 LEU A N 1
ATOM 7129 C CA . LEU A 1 886 ? 39.611 3.974 -43.519 1.00 68.25 886 LEU A CA 1
ATOM 7130 C C . LEU A 1 886 ? 39.935 5.465 -43.623 1.00 68.25 886 LEU A C 1
ATOM 7132 O O . LEU A 1 886 ? 39.326 6.279 -42.919 1.00 68.25 886 LEU A O 1
ATOM 7136 N N . THR A 1 887 ? 40.855 5.830 -44.513 1.00 60.75 887 THR A N 1
ATOM 7137 C CA . THR A 1 887 ? 41.379 7.197 -44.677 1.00 60.75 887 THR A CA 1
ATOM 7138 C C . THR A 1 887 ? 41.324 7.671 -46.133 1.00 60.75 887 THR A C 1
ATOM 7140 O O . THR A 1 887 ? 41.234 6.858 -47.047 1.00 60.75 887 THR A O 1
ATOM 7143 N N . ASP A 1 888 ? 41.354 8.991 -46.348 1.00 55.19 888 ASP A N 1
ATOM 7144 C CA . ASP A 1 888 ? 41.471 9.600 -47.679 1.00 55.19 888 ASP A CA 1
ATOM 7145 C C . ASP A 1 888 ? 42.937 9.752 -48.125 1.00 55.19 888 ASP A C 1
ATOM 7147 O O . ASP A 1 888 ? 43.875 9.602 -47.342 1.00 55.19 888 ASP A O 1
ATOM 7151 N N . SER A 1 889 ? 43.133 10.130 -49.389 1.00 48.41 889 SER A N 1
ATOM 7152 C CA . SER A 1 889 ? 44.434 10.412 -50.011 1.00 48.41 889 SER A CA 1
ATOM 7153 C C . SER A 1 889 ? 45.302 11.479 -49.322 1.00 48.41 889 SER A C 1
ATOM 7155 O O . SER A 1 889 ? 46.479 11.596 -49.656 1.00 48.41 889 SER A O 1
ATOM 7157 N N . GLN A 1 890 ? 44.757 12.255 -48.375 1.00 49.69 890 GLN A N 1
ATOM 7158 C CA . GLN A 1 890 ? 45.485 13.233 -47.553 1.00 49.69 890 GLN A CA 1
ATOM 7159 C C . GLN A 1 890 ? 45.720 12.735 -46.112 1.00 49.69 890 GLN A C 1
ATOM 7161 O O . GLN A 1 890 ? 46.224 13.487 -45.277 1.00 49.69 890 GLN A O 1
ATOM 7166 N N . GLY A 1 891 ? 45.366 11.482 -45.809 1.00 53.62 891 GLY A N 1
ATOM 7167 C CA . GLY A 1 891 ? 45.540 10.849 -44.501 1.00 53.62 891 GLY A CA 1
ATOM 7168 C C . GLY A 1 891 ? 44.448 11.190 -43.484 1.00 53.62 891 GLY A C 1
ATOM 7169 O O . GLY A 1 891 ? 44.612 10.910 -42.297 1.00 53.62 891 GLY A O 1
ATOM 7170 N N . ARG A 1 892 ? 43.338 11.800 -43.914 1.00 63.03 892 ARG A N 1
ATOM 7171 C CA . ARG A 1 892 ? 42.221 12.175 -43.035 1.00 63.03 892 ARG A CA 1
ATOM 7172 C C . ARG A 1 892 ? 41.247 11.013 -42.901 1.00 63.03 892 ARG A C 1
ATOM 7174 O O . ARG A 1 892 ? 40.994 10.283 -43.853 1.00 63.03 892 ARG A O 1
ATOM 7181 N N . MET A 1 893 ? 40.661 10.851 -41.718 1.00 67.19 893 MET A N 1
ATOM 7182 C CA . MET A 1 893 ? 39.766 9.725 -41.440 1.00 67.19 893 MET A CA 1
ATOM 7183 C C . MET A 1 893 ? 38.449 9.855 -42.201 1.00 67.19 893 MET A C 1
ATOM 7185 O O . MET A 1 893 ? 37.818 10.918 -42.189 1.00 67.19 893 MET A O 1
ATOM 7189 N N . MET A 1 894 ? 38.035 8.746 -42.808 1.00 64.94 894 MET A N 1
ATOM 7190 C CA . MET A 1 894 ? 36.811 8.618 -43.591 1.00 64.94 894 MET A CA 1
ATOM 7191 C C . MET A 1 894 ? 35.791 7.659 -42.985 1.00 64.94 894 MET A C 1
ATOM 7193 O O . MET A 1 894 ? 34.592 7.904 -43.122 1.00 64.94 894 MET A O 1
ATOM 7197 N N . GLY A 1 895 ? 36.234 6.607 -42.296 1.00 71.50 895 GLY A N 1
ATOM 7198 C CA . GLY A 1 895 ? 35.316 5.632 -41.728 1.00 71.50 895 GLY A CA 1
ATOM 7199 C C . GLY A 1 895 ? 35.973 4.343 -41.274 1.00 71.50 895 GLY A C 1
ATOM 7200 O O . GLY A 1 895 ? 37.169 4.321 -41.010 1.00 71.50 895 GLY A O 1
ATOM 7201 N N . ILE A 1 896 ? 35.189 3.278 -41.153 1.00 73.81 896 ILE A N 1
ATOM 7202 C CA . ILE A 1 896 ? 35.621 1.994 -40.600 1.00 73.81 896 ILE A CA 1
ATOM 7203 C C . ILE A 1 896 ? 35.051 0.865 -41.437 1.00 73.81 896 ILE A C 1
ATOM 7205 O O . ILE A 1 896 ? 33.858 0.852 -41.741 1.00 73.81 896 ILE A O 1
ATOM 7209 N N . LEU A 1 897 ? 35.887 -0.113 -41.763 1.00 76.38 897 LEU A N 1
ATOM 7210 C CA . LEU A 1 897 ? 35.465 -1.343 -42.420 1.00 76.38 897 LEU A CA 1
ATOM 7211 C C . LEU A 1 897 ? 35.526 -2.508 -41.425 1.00 76.38 897 LEU A C 1
ATOM 7213 O O . LEU A 1 897 ? 36.519 -2.656 -40.712 1.00 76.38 897 LEU A O 1
ATOM 7217 N N . GLY A 1 898 ? 34.464 -3.314 -41.348 1.00 73.50 898 GLY A N 1
ATOM 7218 C CA . GLY A 1 898 ? 34.344 -4.404 -40.381 1.00 73.50 898 GLY A CA 1
ATOM 7219 C C . GLY A 1 898 ? 33.735 -5.684 -40.950 1.00 73.50 898 GLY A C 1
ATOM 7220 O O . GLY A 1 898 ? 32.901 -5.658 -41.857 1.00 73.50 898 GLY A O 1
ATOM 7221 N N . ILE A 1 899 ? 34.186 -6.818 -40.410 1.00 74.81 899 ILE A N 1
ATOM 7222 C CA . ILE A 1 899 ? 33.774 -8.170 -40.804 1.00 74.81 899 ILE A CA 1
ATOM 7223 C C . ILE A 1 899 ? 33.492 -9.002 -39.551 1.00 74.81 899 ILE A C 1
ATOM 7225 O O . ILE A 1 899 ? 34.298 -9.005 -38.621 1.00 74.81 899 ILE A O 1
ATOM 7229 N N . THR A 1 900 ? 32.382 -9.745 -39.552 1.00 73.81 900 THR A N 1
ATOM 7230 C CA . THR A 1 900 ? 31.911 -10.542 -38.414 1.00 73.81 900 THR A CA 1
ATOM 7231 C C . THR A 1 900 ? 31.479 -11.962 -38.817 1.00 73.81 900 THR A C 1
ATOM 7233 O O . THR A 1 900 ? 30.866 -12.171 -39.862 1.00 73.81 900 THR A O 1
ATOM 7236 N N . ARG A 1 901 ? 31.771 -12.959 -37.969 1.00 75.75 901 ARG A N 1
ATOM 7237 C CA . ARG A 1 901 ? 31.400 -14.385 -38.147 1.00 75.75 901 ARG A CA 1
ATOM 7238 C C . ARG A 1 901 ? 30.507 -14.881 -37.002 1.00 75.75 901 ARG A C 1
ATOM 7240 O O . ARG A 1 901 ? 30.797 -14.539 -35.870 1.00 75.75 901 ARG A O 1
ATOM 7247 N N . ASP A 1 902 ? 29.477 -15.698 -37.241 1.00 71.50 902 ASP A N 1
ATOM 7248 C CA . ASP A 1 902 ? 28.473 -16.141 -36.237 1.00 71.50 902 ASP A CA 1
ATOM 7249 C C . ASP A 1 902 ? 28.938 -17.332 -35.342 1.00 71.50 902 ASP A C 1
ATOM 7251 O O . ASP A 1 902 ? 29.384 -18.359 -35.848 1.00 71.50 902 ASP A O 1
ATOM 7255 N N . ILE A 1 903 ? 28.802 -17.205 -34.011 1.00 69.50 903 ILE A N 1
ATOM 7256 C CA . ILE A 1 903 ? 29.101 -18.178 -32.932 1.00 69.50 903 ILE A CA 1
ATOM 7257 C C . ILE A 1 903 ? 27.930 -18.394 -31.927 1.00 69.50 903 ILE A C 1
ATOM 7259 O O . ILE A 1 903 ? 28.115 -18.922 -30.829 1.00 69.50 903 ILE A O 1
ATOM 7263 N N . THR A 1 904 ? 26.715 -17.967 -32.276 1.00 65.31 904 THR A N 1
ATOM 7264 C CA . THR A 1 904 ? 25.498 -17.858 -31.437 1.00 65.31 904 THR A CA 1
ATOM 7265 C C . THR A 1 904 ? 25.200 -18.984 -30.459 1.00 65.31 904 THR A C 1
ATOM 7267 O O . THR A 1 904 ? 24.976 -18.734 -29.270 1.00 65.31 904 THR A O 1
ATOM 7270 N N . ALA A 1 905 ? 25.119 -20.212 -30.976 1.00 58.97 905 ALA A N 1
ATOM 7271 C CA . ALA A 1 905 ? 24.573 -21.346 -30.239 1.00 58.97 905 ALA A CA 1
ATOM 7272 C C . ALA A 1 905 ? 25.368 -21.620 -28.953 1.00 58.97 905 ALA A C 1
ATOM 7274 O O . ALA A 1 905 ? 24.802 -22.048 -27.952 1.00 58.97 905 ALA A O 1
ATOM 7275 N N . SER A 1 906 ? 26.664 -21.307 -28.959 1.00 52.06 906 SER A N 1
ATOM 7276 C CA . SER A 1 906 ? 27.557 -21.532 -27.827 1.00 52.06 906 SER A CA 1
ATOM 7277 C C . SER A 1 906 ? 27.477 -20.451 -26.741 1.00 52.06 906 SER A C 1
ATOM 7279 O O . SER A 1 906 ? 27.818 -20.733 -25.598 1.00 52.06 906 SER A O 1
ATOM 7281 N N . TYR A 1 907 ? 27.019 -19.230 -27.042 1.00 64.88 907 TYR A N 1
ATOM 7282 C CA . TYR A 1 907 ? 27.021 -18.123 -26.073 1.00 64.88 907 TYR A CA 1
ATOM 7283 C C . TYR A 1 907 ? 25.712 -18.018 -25.265 1.00 64.88 907 TYR A C 1
ATOM 7285 O O . TYR A 1 907 ? 25.761 -17.777 -24.058 1.00 64.88 907 TYR A O 1
ATOM 7293 N N . LEU A 1 908 ? 24.529 -18.185 -25.883 1.00 62.59 908 LEU A N 1
ATOM 7294 C CA . LEU A 1 908 ? 23.232 -17.961 -25.206 1.00 62.59 908 LEU A CA 1
ATOM 7295 C C . LEU A 1 908 ? 23.018 -18.828 -23.972 1.00 62.59 908 LEU A C 1
ATOM 7297 O O . LEU A 1 908 ? 22.551 -18.347 -22.938 1.00 62.59 908 LEU A O 1
ATOM 7301 N N . SER A 1 909 ? 23.389 -20.098 -24.090 1.00 54.25 909 SER A N 1
ATOM 7302 C CA . SER A 1 909 ? 23.241 -21.073 -23.019 1.00 54.25 909 SER A CA 1
ATOM 7303 C C . SER A 1 909 ? 23.982 -20.632 -21.745 1.00 54.25 909 SER A C 1
ATOM 7305 O O . SER A 1 909 ? 23.530 -20.907 -20.640 1.00 54.25 909 SER A O 1
ATOM 7307 N N . ALA A 1 910 ? 25.078 -19.870 -21.876 1.00 58.00 910 ALA A N 1
ATOM 7308 C CA . ALA A 1 910 ? 25.926 -19.471 -20.746 1.00 58.00 910 ALA A CA 1
ATOM 7309 C C . ALA A 1 910 ? 25.394 -18.241 -20.006 1.00 58.00 910 ALA A C 1
ATOM 7311 O O . ALA A 1 910 ? 25.539 -18.114 -18.791 1.00 58.00 910 ALA A O 1
ATOM 7312 N N . LYS A 1 911 ? 24.755 -17.315 -20.728 1.00 60.72 911 LYS A N 1
ATOM 7313 C CA . LYS A 1 911 ? 24.285 -16.046 -20.159 1.00 60.72 911 LYS A CA 1
ATOM 7314 C C . LYS A 1 911 ? 22.993 -16.195 -19.348 1.00 60.72 911 LYS A C 1
ATOM 7316 O O . LYS A 1 911 ? 22.843 -15.494 -18.347 1.00 60.72 911 LYS A O 1
ATOM 7321 N N . HIS A 1 912 ? 22.079 -17.084 -19.754 1.00 58.91 912 HIS A N 1
ATOM 7322 C CA . HIS A 1 912 ? 20.806 -17.292 -19.045 1.00 58.91 912 HIS A CA 1
ATOM 7323 C C . HIS A 1 912 ? 21.034 -17.786 -17.609 1.00 58.91 912 HIS A C 1
ATOM 7325 O O . HIS A 1 912 ? 20.471 -17.235 -16.667 1.00 58.91 912 HIS A O 1
ATOM 7331 N N . TYR A 1 913 ? 21.965 -18.723 -17.428 1.00 59.78 913 TYR A N 1
ATOM 7332 C CA . TYR A 1 913 ? 22.346 -19.220 -16.108 1.00 59.78 913 TYR A CA 1
ATOM 7333 C C . TYR A 1 913 ? 22.818 -18.134 -15.144 1.00 59.78 913 TYR A C 1
ATOM 7335 O O . TYR A 1 913 ? 22.397 -18.065 -13.992 1.00 59.78 913 TYR A O 1
ATOM 7343 N N . GLN A 1 914 ? 23.712 -17.266 -15.624 1.00 60.91 914 GLN A N 1
ATOM 7344 C CA . GLN A 1 914 ? 24.410 -16.312 -14.770 1.00 60.91 914 GLN A CA 1
ATOM 7345 C C . GLN A 1 914 ? 23.485 -15.229 -14.199 1.00 60.91 914 GLN A C 1
ATOM 7347 O O . GLN A 1 914 ? 23.736 -14.725 -13.103 1.00 60.91 914 GLN A O 1
ATOM 7352 N N . LEU A 1 915 ? 22.424 -14.848 -14.917 1.00 60.19 915 LEU A N 1
ATOM 7353 C CA . LEU A 1 915 ? 21.458 -13.852 -14.440 1.00 60.19 915 LEU A CA 1
ATOM 7354 C C . LEU A 1 915 ? 20.517 -14.418 -13.373 1.00 60.19 915 LEU A C 1
ATOM 7356 O O . LEU A 1 915 ? 20.259 -13.739 -12.377 1.00 60.19 915 LEU A O 1
ATOM 7360 N N . GLU A 1 916 ? 20.043 -15.649 -13.562 1.00 60.56 916 GLU A N 1
ATOM 7361 C CA . GLU A 1 916 ? 19.176 -16.337 -12.600 1.00 60.56 916 GLU A CA 1
ATOM 7362 C C . GLU A 1 916 ? 19.897 -16.543 -11.264 1.00 60.56 916 GLU A C 1
ATOM 7364 O O . GLU A 1 916 ? 19.385 -16.180 -10.203 1.00 60.56 916 GLU A O 1
ATOM 7369 N N . LEU A 1 917 ? 21.166 -16.943 -11.336 1.00 62.22 917 LEU A N 1
ATOM 7370 C CA . LEU A 1 917 ? 22.067 -17.011 -10.194 1.00 62.22 917 LEU A CA 1
ATOM 7371 C C . LEU A 1 917 ? 22.203 -15.677 -9.441 1.00 62.22 917 LEU A C 1
ATOM 7373 O O . LEU A 1 917 ? 22.081 -15.622 -8.220 1.00 62.22 917 LEU A O 1
ATOM 7377 N N . ARG A 1 918 ? 22.409 -14.561 -10.148 1.00 63.50 918 ARG A N 1
ATOM 7378 C CA . ARG A 1 918 ? 22.660 -13.253 -9.517 1.00 63.50 918 ARG A CA 1
ATOM 7379 C C . ARG A 1 918 ? 21.465 -12.706 -8.730 1.00 63.50 918 ARG A C 1
ATOM 7381 O O . ARG A 1 918 ? 21.674 -12.012 -7.737 1.00 63.50 918 ARG A O 1
ATOM 7388 N N . ARG A 1 919 ? 20.234 -12.989 -9.171 1.00 62.69 919 ARG A N 1
ATOM 7389 C CA . ARG A 1 919 ? 18.998 -12.588 -8.471 1.00 62.69 919 ARG A CA 1
ATOM 7390 C C . ARG A 1 919 ? 18.824 -13.367 -7.171 1.00 62.69 919 ARG A C 1
ATOM 7392 O O . ARG A 1 919 ? 18.434 -12.792 -6.163 1.00 62.69 919 ARG A O 1
ATOM 7399 N N . LEU A 1 920 ? 19.157 -14.649 -7.209 1.00 62.06 920 LEU A N 1
ATOM 7400 C CA . LEU A 1 920 ? 19.066 -15.557 -6.078 1.00 62.06 920 LEU A CA 1
ATOM 7401 C C . LEU A 1 920 ? 20.085 -15.238 -4.959 1.00 62.06 920 LEU A C 1
ATOM 7403 O O . LEU A 1 920 ? 19.797 -15.510 -3.800 1.00 62.06 920 LEU A O 1
ATOM 7407 N N . PHE A 1 921 ? 21.220 -14.585 -5.264 1.00 60.78 921 PHE A N 1
ATOM 7408 C CA . PHE A 1 921 ? 22.217 -14.160 -4.253 1.00 60.78 921 PHE A CA 1
ATOM 7409 C C . PHE A 1 921 ? 22.006 -12.781 -3.626 1.00 60.78 921 PHE A C 1
ATOM 7411 O O . PHE A 1 921 ? 22.772 -12.411 -2.728 1.00 60.78 921 PHE A O 1
ATOM 7418 N N . GLN A 1 922 ? 21.042 -11.977 -4.084 1.00 63.94 922 GLN A N 1
ATOM 7419 C CA . GLN A 1 922 ? 20.720 -10.743 -3.364 1.00 63.94 922 GLN A CA 1
ATOM 7420 C C . GLN A 1 922 ? 20.038 -11.125 -2.054 1.00 63.94 922 GLN A C 1
ATOM 7422 O O . GLN A 1 922 ? 18.990 -11.758 -2.091 1.00 63.94 922 GLN A O 1
ATOM 7427 N N . LEU A 1 923 ? 20.657 -10.773 -0.919 1.00 63.56 923 LEU A N 1
ATOM 7428 C CA . LEU A 1 923 ? 20.169 -11.154 0.405 1.00 63.56 923 LEU A CA 1
ATOM 7429 C C . LEU A 1 923 ? 18.736 -10.619 0.590 1.00 63.56 923 LEU A C 1
ATOM 7431 O O . LEU A 1 923 ? 18.562 -9.397 0.603 1.00 63.56 923 LEU A O 1
ATOM 7435 N N . PRO A 1 924 ? 17.720 -11.493 0.689 1.00 63.22 924 PRO A N 1
ATOM 7436 C CA . PRO A 1 924 ? 16.335 -11.059 0.837 1.00 63.22 924 PRO A CA 1
ATOM 7437 C C . PRO A 1 924 ? 16.138 -10.245 2.121 1.00 63.22 924 PRO A C 1
ATOM 7439 O O . PRO A 1 924 ? 16.801 -10.495 3.129 1.00 63.22 924 PRO A O 1
ATOM 7442 N N . GLU A 1 925 ? 15.214 -9.281 2.095 1.00 56.94 925 GLU A N 1
ATOM 7443 C CA . GLU A 1 925 ? 14.814 -8.508 3.276 1.00 56.94 925 GLU A CA 1
ATOM 7444 C C . GLU A 1 925 ? 14.400 -9.511 4.372 1.00 56.94 925 GLU A C 1
ATOM 7446 O O . GLU A 1 925 ? 13.488 -10.304 4.152 1.00 56.94 925 GLU A O 1
ATOM 7451 N N . LYS A 1 926 ? 15.107 -9.522 5.516 1.00 63.97 926 LYS A N 1
ATOM 7452 C CA . LYS A 1 926 ? 14.979 -10.472 6.654 1.00 63.97 926 LYS A CA 1
ATOM 7453 C C . LYS A 1 926 ? 15.749 -11.807 6.585 1.00 63.97 926 LYS A C 1
ATOM 7455 O O . LYS A 1 926 ? 15.732 -12.544 7.568 1.00 63.97 926 LYS A O 1
ATOM 7460 N N . ALA A 1 927 ? 16.479 -12.125 5.514 1.00 69.88 927 ALA A N 1
ATOM 7461 C CA . ALA A 1 927 ? 17.322 -13.327 5.492 1.00 69.88 927 ALA A CA 1
ATOM 7462 C C . ALA A 1 927 ? 18.619 -13.131 6.304 1.00 69.88 927 ALA A C 1
ATOM 7464 O O . ALA A 1 927 ? 19.407 -12.228 6.031 1.00 69.88 927 ALA A O 1
ATOM 7465 N N . TYR A 1 928 ? 18.891 -14.009 7.269 1.00 75.25 928 TYR A N 1
ATOM 7466 C CA . TYR A 1 928 ? 20.152 -14.086 8.015 1.00 75.25 928 TYR A CA 1
ATOM 7467 C C . TYR A 1 928 ? 21.371 -14.301 7.109 1.00 75.25 928 TYR A C 1
ATOM 7469 O O . TYR A 1 928 ? 22.427 -13.686 7.307 1.00 75.25 928 TYR A O 1
ATOM 7477 N N . SER A 1 929 ? 21.248 -15.201 6.129 1.00 80.12 929 SER A N 1
ATOM 7478 C CA . SER A 1 929 ? 22.326 -15.507 5.188 1.00 80.12 929 SER A CA 1
ATOM 7479 C C . SER A 1 929 ? 21.810 -16.058 3.864 1.00 80.12 929 SER A C 1
ATOM 7481 O O . SER A 1 929 ? 20.736 -16.651 3.811 1.00 80.12 929 SER A O 1
ATOM 7483 N N . SER A 1 930 ? 22.595 -15.869 2.805 1.00 83.62 930 SER A N 1
ATOM 7484 C CA . SER A 1 930 ? 22.450 -16.571 1.530 1.00 83.62 930 SER A CA 1
ATOM 7485 C C . SER A 1 930 ? 23.797 -17.151 1.107 1.00 83.62 930 SER A C 1
ATOM 7487 O O . SER A 1 930 ? 24.827 -16.470 1.165 1.00 83.62 930 SER A O 1
ATOM 7489 N N . ILE A 1 931 ? 23.798 -18.423 0.719 1.00 83.88 931 ILE A N 1
ATOM 7490 C CA . ILE A 1 931 ? 24.996 -19.196 0.388 1.00 83.88 931 ILE A CA 1
ATOM 7491 C C . ILE A 1 931 ? 24.805 -19.841 -0.978 1.00 83.88 931 ILE A C 1
ATOM 7493 O O . ILE A 1 931 ? 23.779 -20.463 -1.251 1.00 83.88 931 ILE A O 1
ATOM 7497 N N . TYR A 1 932 ? 25.827 -19.707 -1.816 1.00 84.44 932 TYR A N 1
ATOM 7498 C CA . TYR A 1 932 ? 25.935 -20.388 -3.091 1.00 84.44 932 TYR A CA 1
ATOM 7499 C C . TYR A 1 932 ? 27.011 -21.453 -3.064 1.00 84.44 932 TYR A C 1
ATOM 7501 O O . TYR A 1 932 ? 28.165 -21.145 -2.761 1.00 84.44 932 TYR A O 1
ATOM 7509 N N . ILE A 1 933 ? 26.666 -22.670 -3.462 1.00 84.88 933 ILE A N 1
ATOM 7510 C CA . ILE A 1 933 ? 27.601 -23.784 -3.554 1.00 84.88 933 ILE A CA 1
ATOM 7511 C C . ILE A 1 933 ? 27.642 -24.285 -4.994 1.00 84.88 933 ILE A C 1
ATOM 7513 O O . ILE A 1 933 ? 26.644 -24.770 -5.519 1.00 84.88 933 ILE A O 1
ATOM 7517 N N . ASP A 1 934 ? 28.817 -24.223 -5.611 1.00 80.62 934 ASP A N 1
ATOM 7518 C CA . ASP A 1 934 ? 29.093 -24.924 -6.862 1.00 80.62 934 ASP A CA 1
ATOM 7519 C C . ASP A 1 934 ? 29.388 -26.393 -6.534 1.00 80.62 934 ASP A C 1
ATOM 7521 O O . ASP A 1 934 ? 30.332 -26.698 -5.796 1.00 80.62 934 ASP A O 1
ATOM 7525 N N . LEU A 1 935 ? 28.565 -27.310 -7.050 1.00 81.25 935 LEU A N 1
ATOM 7526 C CA . LEU A 1 935 ? 28.687 -28.740 -6.762 1.00 81.25 935 LEU A CA 1
ATOM 7527 C C . LEU A 1 935 ? 29.747 -29.411 -7.645 1.00 81.25 935 LEU A C 1
ATOM 7529 O O . LEU A 1 935 ? 30.245 -30.480 -7.292 1.00 81.25 935 LEU A O 1
ATOM 7533 N N . VAL A 1 936 ? 30.149 -28.796 -8.762 1.00 76.06 936 VAL A N 1
ATOM 7534 C CA . VAL A 1 936 ? 31.189 -29.322 -9.658 1.00 76.06 936 VAL A CA 1
ATOM 7535 C C . VAL A 1 936 ? 32.553 -29.196 -9.004 1.00 76.06 936 VAL A C 1
ATOM 7537 O O . VAL A 1 936 ? 33.242 -30.208 -8.854 1.00 76.06 936 VAL A O 1
ATOM 7540 N N . ILE A 1 937 ? 32.909 -27.990 -8.558 1.00 79.19 937 ILE A N 1
ATOM 7541 C CA . ILE A 1 937 ? 34.170 -27.744 -7.840 1.00 79.19 937 ILE A CA 1
ATOM 7542 C C . ILE A 1 937 ? 34.046 -27.915 -6.319 1.00 79.19 937 ILE A C 1
ATOM 7544 O O . ILE A 1 937 ? 35.048 -27.796 -5.618 1.00 79.19 937 ILE A O 1
ATOM 7548 N N . TRP A 1 938 ? 32.841 -28.220 -5.819 1.00 81.12 938 TRP A N 1
ATOM 7549 C CA . TRP A 1 938 ? 32.515 -28.398 -4.397 1.00 81.12 938 TRP A CA 1
ATOM 7550 C C . TRP A 1 938 ? 33.022 -27.229 -3.542 1.00 81.12 938 TRP A C 1
ATOM 7552 O O . TRP A 1 938 ? 33.816 -27.385 -2.611 1.00 81.12 938 TRP A O 1
ATOM 7562 N N . HIS A 1 939 ? 32.589 -26.020 -3.902 1.00 81.81 939 HIS A N 1
ATOM 7563 C CA . HIS A 1 939 ? 33.077 -24.784 -3.298 1.00 81.81 939 HIS A CA 1
ATOM 7564 C C . HIS A 1 939 ? 31.963 -23.751 -3.110 1.00 81.81 939 HIS A C 1
ATOM 7566 O O . HIS A 1 939 ? 31.146 -23.541 -4.007 1.00 81.81 939 HIS A O 1
ATOM 7572 N N . ILE A 1 940 ? 31.971 -23.055 -1.966 1.00 81.38 940 ILE A N 1
ATOM 7573 C CA . ILE A 1 940 ? 31.089 -21.904 -1.737 1.00 81.38 940 ILE A CA 1
ATOM 7574 C C . ILE A 1 940 ? 31.573 -20.752 -2.614 1.00 81.38 940 ILE A C 1
ATOM 7576 O O . ILE A 1 940 ? 32.586 -20.125 -2.312 1.00 81.38 940 ILE A O 1
ATOM 7580 N N . SER A 1 941 ? 30.879 -20.480 -3.718 1.00 76.12 941 SER A N 1
ATOM 7581 C CA . SER A 1 941 ? 31.319 -19.461 -4.682 1.00 76.12 941 SER A CA 1
ATOM 7582 C C . SER A 1 941 ? 30.807 -18.060 -4.342 1.00 76.12 941 SER A C 1
ATOM 7584 O O . SER A 1 941 ? 31.356 -17.075 -4.833 1.00 76.12 941 SER A O 1
ATOM 7586 N N . ALA A 1 942 ? 29.788 -17.954 -3.485 1.00 74.06 942 ALA A N 1
ATOM 7587 C CA . ALA A 1 942 ? 29.310 -16.690 -2.936 1.00 74.06 942 ALA A CA 1
ATOM 7588 C C . ALA A 1 942 ? 28.640 -16.900 -1.570 1.00 74.06 942 ALA A C 1
ATOM 7590 O O . ALA A 1 942 ? 27.921 -17.873 -1.364 1.00 74.06 942 ALA A O 1
ATOM 7591 N N . GLU A 1 943 ? 28.853 -15.966 -0.645 1.00 78.12 943 GLU A N 1
ATOM 7592 C CA . GLU A 1 943 ? 28.219 -15.963 0.675 1.00 78.12 943 GLU A CA 1
ATOM 7593 C C . GLU A 1 943 ? 27.909 -14.521 1.095 1.00 78.12 943 GLU A C 1
ATOM 7595 O O . GLU A 1 943 ? 28.800 -13.666 1.183 1.00 78.12 943 GLU A O 1
ATOM 7600 N N . ASN A 1 944 ? 26.641 -14.260 1.404 1.00 77.81 944 ASN A N 1
ATOM 7601 C CA . ASN A 1 944 ? 26.182 -13.014 1.999 1.00 77.81 944 ASN A CA 1
ATOM 7602 C C . ASN A 1 944 ? 25.595 -13.307 3.377 1.00 77.81 944 ASN A C 1
ATOM 7604 O O . ASN A 1 944 ? 24.693 -14.123 3.521 1.00 77.81 944 ASN A O 1
ATOM 7608 N N . THR A 1 945 ? 26.098 -12.618 4.395 1.00 73.06 945 THR A N 1
ATOM 7609 C CA . THR A 1 945 ? 25.629 -12.728 5.780 1.00 73.06 945 THR A CA 1
ATOM 7610 C C . THR A 1 945 ? 25.398 -11.333 6.335 1.00 73.06 945 THR A C 1
ATOM 7612 O O . THR A 1 945 ? 26.162 -10.408 6.026 1.00 73.06 945 THR A O 1
ATOM 7615 N N . GLN A 1 946 ? 24.368 -11.189 7.163 1.00 69.75 946 GLN A N 1
ATOM 7616 C CA . GLN A 1 946 ? 24.093 -9.967 7.912 1.00 69.75 946 GLN A CA 1
ATOM 7617 C C . GLN A 1 946 ? 24.136 -10.227 9.420 1.00 69.75 946 GLN A C 1
ATOM 7619 O O . GLN A 1 946 ? 23.975 -11.359 9.875 1.00 69.75 946 GLN A O 1
ATOM 7624 N N . THR A 1 947 ? 24.414 -9.178 10.194 1.00 62.91 947 THR A N 1
ATOM 7625 C CA . THR A 1 947 ? 24.336 -9.236 11.657 1.00 62.91 947 THR A CA 1
ATOM 7626 C C . THR A 1 947 ? 22.895 -8.974 12.054 1.00 62.91 947 THR A C 1
ATOM 7628 O O . THR A 1 947 ? 22.376 -7.900 11.764 1.00 62.91 947 THR A O 1
ATOM 7631 N N . VAL A 1 948 ? 22.271 -9.925 12.733 1.00 58.06 948 VAL A N 1
ATOM 7632 C CA . VAL A 1 948 ? 20.926 -9.783 13.299 1.00 58.06 948 VAL A CA 1
ATOM 7633 C C . VAL A 1 948 ? 21.005 -10.307 14.736 1.00 58.06 948 VAL A C 1
ATOM 7635 O O . VAL A 1 948 ? 21.741 -11.256 15.012 1.00 58.06 948 VAL A O 1
ATOM 7638 N N . ASN A 1 949 ? 20.375 -9.591 15.669 1.00 55.31 949 ASN A N 1
ATOM 7639 C CA . ASN A 1 949 ? 20.437 -9.836 17.118 1.00 55.31 949 ASN A CA 1
ATOM 7640 C C . ASN A 1 949 ? 21.865 -9.888 17.704 1.00 55.31 949 ASN A C 1
ATOM 7642 O O . ASN A 1 949 ? 22.173 -10.675 18.591 1.00 55.31 949 ASN A O 1
ATOM 7646 N N . GLY A 1 950 ? 22.781 -9.056 17.189 1.00 54.19 950 GLY A N 1
ATOM 7647 C CA . GLY A 1 950 ? 24.151 -8.924 17.712 1.00 54.19 950 GLY A CA 1
ATOM 7648 C C . GLY A 1 950 ? 25.112 -10.070 17.356 1.00 54.19 950 GLY A C 1
ATOM 7649 O O . GLY A 1 950 ? 26.319 -9.945 17.580 1.00 54.19 950 GLY A O 1
ATOM 7650 N N . VAL A 1 951 ? 24.626 -11.146 16.729 1.00 55.47 951 VAL A N 1
ATOM 7651 C CA . VAL A 1 951 ? 25.441 -12.287 16.291 1.00 55.47 951 VAL A CA 1
ATOM 7652 C C . VAL A 1 951 ? 25.810 -12.130 14.820 1.00 55.47 951 VAL A C 1
ATOM 7654 O O . VAL A 1 951 ? 24.962 -12.088 13.931 1.00 55.47 951 VAL A O 1
ATOM 7657 N N . ARG A 1 952 ? 27.115 -12.065 14.538 1.00 59.66 952 ARG A N 1
ATOM 7658 C CA . ARG A 1 952 ? 27.639 -12.045 13.168 1.00 59.66 952 ARG A CA 1
ATOM 7659 C C . ARG A 1 952 ? 28.135 -13.432 12.781 1.00 59.66 952 ARG A C 1
ATOM 7661 O O . ARG A 1 952 ? 29.136 -13.908 13.320 1.00 59.66 952 ARG A O 1
ATOM 7668 N N . PHE A 1 953 ? 27.481 -14.058 11.808 1.00 63.53 953 PHE A N 1
ATOM 7669 C CA . PHE A 1 953 ? 27.968 -15.308 11.230 1.00 63.53 953 PHE A CA 1
ATOM 7670 C C . PHE A 1 953 ? 29.310 -15.072 10.520 1.00 63.53 953 PHE A C 1
ATOM 7672 O O . PHE A 1 953 ? 29.470 -14.124 9.743 1.00 63.53 953 PHE A O 1
ATOM 7679 N N . LYS A 1 954 ? 30.309 -15.908 10.832 1.00 59.28 954 LYS A N 1
ATOM 7680 C CA . LYS A 1 954 ? 31.637 -15.836 10.209 1.00 59.28 954 LYS A CA 1
ATOM 7681 C C . LYS A 1 954 ? 31.514 -16.123 8.714 1.00 59.28 954 LYS A C 1
ATOM 7683 O O . LYS A 1 954 ? 31.121 -17.225 8.358 1.00 59.28 954 LYS A O 1
ATOM 7688 N N . LYS A 1 955 ? 31.923 -15.161 7.884 1.00 60.94 955 LYS A N 1
ATOM 7689 C CA . LYS A 1 955 ? 32.146 -15.378 6.450 1.00 60.94 955 LYS A CA 1
ATOM 7690 C C . LYS A 1 955 ? 33.361 -16.283 6.229 1.00 60.94 955 LYS A C 1
ATOM 7692 O O . LYS A 1 955 ? 34.317 -16.201 7.006 1.00 60.94 955 LYS A O 1
ATOM 7697 N N . HIS A 1 956 ? 33.345 -17.039 5.131 1.00 55.50 956 HIS A N 1
ATOM 7698 C CA . HIS A 1 956 ? 34.456 -17.860 4.622 1.00 55.50 956 HIS A CA 1
ATOM 7699 C C . HIS A 1 956 ? 34.699 -19.184 5.366 1.00 55.50 956 HIS A C 1
ATOM 7701 O O . HIS A 1 956 ? 35.843 -19.531 5.662 1.00 55.50 956 HIS A O 1
ATOM 7707 N N . LEU A 1 957 ? 33.633 -19.933 5.655 1.00 63.16 957 LEU A N 1
ATOM 7708 C CA . LEU A 1 957 ? 33.733 -21.341 6.061 1.00 63.16 957 LEU A CA 1
ATOM 7709 C C . LEU A 1 957 ? 33.808 -22.237 4.814 1.00 63.16 957 LEU A C 1
ATOM 7711 O O . LEU A 1 957 ? 33.208 -21.931 3.788 1.00 63.16 957 LEU A O 1
ATOM 7715 N N . THR A 1 958 ? 34.529 -23.352 4.889 1.00 79.94 958 THR A N 1
ATOM 7716 C CA . THR A 1 958 ? 34.389 -24.452 3.916 1.00 79.94 958 THR A CA 1
ATOM 7717 C C . THR A 1 958 ? 33.013 -25.121 4.058 1.00 79.94 958 THR A C 1
ATOM 7719 O O . THR A 1 958 ? 32.354 -24.978 5.088 1.00 79.94 958 THR A O 1
ATOM 7722 N N . ILE A 1 959 ? 32.555 -25.874 3.049 1.00 82.06 959 ILE A N 1
ATOM 7723 C CA . ILE A 1 959 ? 31.237 -26.547 3.088 1.00 82.06 959 ILE A CA 1
ATOM 7724 C C . ILE A 1 959 ? 31.124 -27.493 4.296 1.00 82.06 959 ILE A C 1
ATOM 7726 O O . ILE A 1 959 ? 30.087 -27.540 4.962 1.00 82.06 959 ILE A O 1
ATOM 7730 N N . ASP A 1 960 ? 32.208 -28.192 4.636 1.00 81.81 960 ASP A N 1
ATOM 7731 C CA . ASP A 1 960 ? 32.252 -29.089 5.794 1.00 81.81 960 ASP A CA 1
ATOM 7732 C C . ASP A 1 960 ? 32.151 -28.314 7.115 1.00 81.81 960 ASP A C 1
ATOM 7734 O O . ASP A 1 960 ? 31.451 -28.725 8.042 1.00 81.81 960 ASP A O 1
ATOM 7738 N N . GLU A 1 961 ? 32.807 -27.155 7.208 1.00 80.75 961 GLU A N 1
ATOM 7739 C CA . GLU A 1 961 ? 32.724 -26.285 8.381 1.00 80.75 961 GLU A CA 1
ATOM 7740 C C . GLU A 1 961 ? 31.341 -25.647 8.536 1.00 80.75 961 GLU A C 1
ATOM 7742 O O . GLU A 1 961 ? 30.848 -25.550 9.664 1.00 80.75 961 GLU A O 1
ATOM 7747 N N . LEU A 1 962 ? 30.708 -25.245 7.428 1.00 82.81 962 LEU A N 1
ATOM 7748 C CA . LEU A 1 962 ? 29.327 -24.763 7.390 1.00 82.81 962 LEU A CA 1
ATOM 7749 C C . LEU A 1 962 ? 28.384 -25.841 7.933 1.00 82.81 962 LEU A C 1
ATOM 7751 O O . LEU A 1 962 ? 27.675 -25.607 8.912 1.00 82.81 962 LEU A O 1
ATOM 7755 N N . THR A 1 963 ? 28.448 -27.041 7.359 1.00 85.12 963 THR A N 1
ATOM 7756 C CA . THR A 1 963 ? 27.605 -28.183 7.735 1.00 85.12 963 THR A CA 1
ATOM 7757 C C . THR A 1 963 ? 27.806 -28.565 9.200 1.00 85.12 963 THR A C 1
ATOM 7759 O O . THR A 1 963 ? 26.845 -28.686 9.961 1.00 85.12 963 THR A O 1
ATOM 7762 N N . ALA A 1 964 ? 29.060 -28.674 9.650 1.00 83.31 964 ALA A N 1
ATOM 7763 C CA . ALA A 1 964 ? 29.376 -28.984 11.041 1.00 83.31 964 ALA A CA 1
ATOM 7764 C C . ALA A 1 964 ? 28.907 -27.886 12.010 1.00 83.31 964 ALA A C 1
ATOM 7766 O O . ALA A 1 964 ? 28.538 -28.171 13.150 1.00 83.31 964 ALA A O 1
ATOM 7767 N N . ASN A 1 965 ? 28.932 -26.618 11.596 1.00 81.44 965 ASN A N 1
ATOM 7768 C CA . ASN A 1 965 ? 28.421 -25.508 12.395 1.00 81.44 965 ASN A CA 1
ATOM 7769 C C . ASN A 1 965 ? 26.891 -25.555 12.511 1.00 81.44 965 ASN A C 1
ATOM 7771 O O . ASN A 1 965 ? 26.364 -25.399 13.614 1.00 81.44 965 ASN A O 1
ATOM 7775 N N . VAL A 1 966 ? 26.187 -25.824 11.410 1.00 84.94 966 VAL A N 1
ATOM 7776 C CA . VAL A 1 966 ? 24.731 -25.999 11.424 1.00 84.94 966 VAL A CA 1
ATOM 7777 C C . VAL A 1 966 ? 24.358 -27.170 12.333 1.00 84.94 966 VAL A C 1
ATOM 7779 O O . VAL A 1 966 ? 23.675 -26.960 13.333 1.00 84.94 966 VAL A O 1
ATOM 7782 N N . LEU A 1 967 ? 24.918 -28.360 12.099 1.00 86.31 967 LEU A N 1
ATOM 7783 C CA . LEU A 1 967 ? 24.630 -29.571 12.879 1.00 86.31 967 LEU A CA 1
ATOM 7784 C C . LEU A 1 967 ? 24.907 -29.444 14.378 1.00 86.31 967 LEU A C 1
ATOM 7786 O O . LEU A 1 967 ? 24.150 -29.983 15.183 1.00 86.31 967 LEU A O 1
ATOM 7790 N N . ARG A 1 968 ? 25.984 -28.749 14.772 1.00 83.81 968 ARG A N 1
ATOM 7791 C CA . ARG A 1 968 ? 26.289 -28.501 16.194 1.00 83.81 968 ARG A CA 1
ATOM 7792 C C . ARG A 1 968 ? 25.259 -27.599 16.866 1.00 83.81 968 ARG A C 1
ATOM 7794 O O . ARG A 1 968 ? 25.083 -27.704 18.076 1.00 83.81 968 ARG A O 1
ATOM 7801 N N . GLY A 1 969 ? 24.634 -26.709 16.099 1.00 82.25 969 GLY A N 1
ATOM 7802 C CA . GLY A 1 969 ? 23.627 -25.787 16.598 1.00 82.25 969 GLY A CA 1
ATOM 7803 C C . GLY A 1 969 ? 22.227 -26.395 16.658 1.00 82.25 969 GLY A C 1
ATOM 7804 O O . GLY A 1 969 ? 21.458 -25.992 17.520 1.00 82.25 969 GLY A O 1
ATOM 7805 N N . ILE A 1 970 ? 21.859 -27.342 15.789 1.00 87.12 970 ILE A N 1
ATOM 7806 C CA . ILE A 1 970 ? 20.485 -27.878 15.763 1.00 87.12 970 ILE A CA 1
ATOM 7807 C C . ILE A 1 970 ? 20.123 -28.513 17.115 1.00 87.12 970 ILE A C 1
ATOM 7809 O O . ILE A 1 970 ? 20.800 -29.421 17.598 1.00 87.12 970 ILE A O 1
ATOM 7813 N N . VAL A 1 971 ? 19.032 -28.033 17.717 1.00 83.69 971 VAL A N 1
ATOM 7814 C CA . VAL A 1 971 ? 18.612 -28.414 19.075 1.00 83.69 971 VAL A CA 1
ATOM 7815 C C . VAL A 1 971 ? 17.986 -29.810 19.106 1.00 83.69 971 VAL A C 1
ATOM 7817 O O . VAL A 1 971 ? 18.283 -30.590 20.008 1.00 83.69 971 VAL A O 1
ATOM 7820 N N . ASN A 1 972 ? 17.142 -30.141 18.122 1.00 79.44 972 ASN A N 1
ATOM 7821 C CA . ASN A 1 972 ? 16.454 -31.431 18.039 1.00 79.44 972 ASN A CA 1
ATOM 7822 C C . ASN A 1 972 ? 16.969 -32.262 16.853 1.00 79.44 972 ASN A C 1
ATOM 7824 O O . ASN A 1 972 ? 16.861 -31.854 15.694 1.00 79.44 972 ASN A O 1
ATOM 7828 N N . ARG A 1 973 ? 17.504 -33.449 17.160 1.00 79.44 973 ARG A N 1
ATOM 7829 C CA . ARG A 1 973 ? 18.123 -34.358 16.187 1.00 79.44 973 ARG A CA 1
ATOM 7830 C C . ARG A 1 973 ? 17.128 -35.188 15.373 1.00 79.44 973 ARG A C 1
ATOM 7832 O O . ARG A 1 973 ? 17.510 -35.709 14.333 1.00 79.44 973 ARG A O 1
ATOM 7839 N N . ASP A 1 974 ? 15.869 -35.260 15.793 1.00 74.12 974 ASP A N 1
ATOM 7840 C CA . ASP A 1 974 ? 14.823 -35.997 15.070 1.00 74.12 974 ASP A CA 1
ATOM 7841 C C . ASP A 1 974 ? 14.117 -35.131 14.013 1.00 74.12 974 ASP A C 1
ATOM 7843 O O . ASP A 1 974 ? 13.149 -35.551 13.384 1.00 74.12 974 ASP A O 1
ATOM 7847 N N . THR A 1 975 ? 14.600 -33.906 13.793 1.00 77.00 975 THR A N 1
ATOM 7848 C CA . THR A 1 975 ? 14.045 -32.985 12.796 1.00 77.00 975 THR A CA 1
ATOM 7849 C C . THR A 1 975 ? 14.514 -33.326 11.384 1.00 77.00 975 THR A C 1
ATOM 7851 O O . THR A 1 975 ? 15.643 -33.777 11.169 1.00 77.00 975 THR A O 1
ATOM 7854 N N . GLN A 1 976 ? 13.669 -33.020 10.396 1.00 80.19 976 GLN A N 1
ATOM 7855 C CA . GLN A 1 976 ? 14.012 -33.145 8.977 1.00 80.19 976 GLN A CA 1
ATOM 7856 C C . GLN A 1 976 ? 15.279 -32.346 8.626 1.00 80.19 976 GLN A C 1
ATOM 7858 O O . GLN A 1 976 ? 16.108 -32.813 7.847 1.00 80.19 976 GLN A O 1
ATOM 7863 N N . ALA A 1 977 ? 15.478 -31.187 9.263 1.00 84.25 977 ALA A N 1
ATOM 7864 C CA . ALA A 1 977 ? 16.681 -30.379 9.101 1.00 84.25 977 ALA A CA 1
ATOM 7865 C C . ALA A 1 977 ? 17.948 -31.102 9.585 1.00 84.25 977 ALA A C 1
ATOM 7867 O O . ALA A 1 977 ? 18.952 -31.113 8.875 1.00 84.25 977 ALA A O 1
ATOM 7868 N N . TYR A 1 978 ? 17.917 -31.750 10.757 1.00 86.06 978 TYR A N 1
ATOM 7869 C CA . TYR A 1 978 ? 19.072 -32.508 11.250 1.00 86.06 978 TYR A CA 1
ATOM 7870 C C . TYR A 1 978 ? 19.419 -33.676 10.326 1.00 86.06 978 TYR A C 1
ATOM 7872 O O . TYR A 1 978 ? 20.589 -33.873 9.998 1.00 86.06 978 TYR A O 1
ATOM 7880 N N . GLN A 1 979 ? 18.410 -34.420 9.865 1.00 84.94 979 GLN A N 1
ATOM 7881 C CA . GLN A 1 979 ? 18.605 -35.527 8.927 1.00 84.94 979 GLN A CA 1
ATOM 7882 C C . GLN A 1 979 ? 19.221 -35.041 7.612 1.00 84.94 979 GLN A C 1
ATOM 7884 O O . GLN A 1 979 ? 20.230 -35.597 7.177 1.00 84.94 979 GLN A O 1
ATOM 7889 N N . PHE A 1 980 ? 18.688 -33.958 7.042 1.00 88.94 980 PHE A N 1
ATOM 7890 C CA . PHE A 1 980 ? 19.215 -33.346 5.826 1.00 88.94 980 PHE A CA 1
ATOM 7891 C C . PHE A 1 980 ? 20.673 -32.902 5.995 1.00 88.94 980 PHE A C 1
ATOM 7893 O O . PHE A 1 980 ? 21.549 -33.353 5.257 1.00 88.94 980 PHE A O 1
ATOM 7900 N N . TYR A 1 981 ? 20.966 -32.089 7.015 1.00 88.19 981 TYR A N 1
ATOM 7901 C CA . TYR A 1 981 ? 22.318 -31.577 7.228 1.00 88.19 981 TYR A CA 1
ATOM 7902 C C . TYR A 1 981 ? 23.324 -32.676 7.604 1.00 88.19 981 TYR A C 1
ATOM 7904 O O . TYR A 1 981 ? 24.504 -32.558 7.290 1.00 88.19 981 TYR A O 1
ATOM 7912 N N . SER A 1 982 ? 22.882 -33.778 8.223 1.00 85.25 982 SER A N 1
ATOM 7913 C CA . SER A 1 982 ? 23.759 -34.907 8.579 1.00 85.25 982 SER A CA 1
ATOM 7914 C C . SER A 1 982 ? 24.266 -35.677 7.361 1.00 85.25 982 SER A C 1
ATOM 7916 O O . SER A 1 982 ? 25.315 -36.316 7.418 1.00 85.25 982 SER A O 1
ATOM 7918 N N . GLN A 1 983 ? 23.529 -35.587 6.256 1.00 86.62 983 GLN A N 1
ATOM 7919 C CA . GLN A 1 983 ? 23.839 -36.217 4.979 1.00 86.62 983 GLN A CA 1
ATOM 7920 C C . GLN A 1 983 ? 24.249 -35.175 3.930 1.00 86.62 983 GLN A C 1
ATOM 7922 O O . GLN A 1 983 ? 24.283 -35.485 2.744 1.00 86.62 983 GLN A O 1
ATOM 7927 N N . PHE A 1 984 ? 24.580 -33.947 4.343 1.00 88.25 984 PHE A N 1
ATOM 7928 C CA . PHE A 1 984 ? 24.898 -32.858 3.425 1.00 88.25 984 PHE A CA 1
ATOM 7929 C C . PHE A 1 984 ? 26.260 -33.075 2.757 1.00 88.25 984 PHE A C 1
ATOM 7931 O O . PHE A 1 984 ? 27.313 -32.695 3.264 1.00 88.25 984 PHE A O 1
ATOM 7938 N N . ASN A 1 985 ? 26.234 -33.740 1.608 1.00 86.12 985 ASN A N 1
ATOM 7939 C CA . ASN A 1 985 ? 27.378 -34.005 0.748 1.00 86.12 985 ASN A CA 1
ATOM 7940 C C . ASN A 1 985 ? 26.927 -34.015 -0.717 1.00 86.12 985 ASN A C 1
ATOM 7942 O O . ASN A 1 985 ? 25.733 -34.115 -1.008 1.00 86.12 985 ASN A O 1
ATOM 7946 N N . LYS A 1 986 ? 27.896 -33.933 -1.635 1.00 84.31 986 LYS A N 1
ATOM 7947 C CA . LYS A 1 986 ? 27.645 -33.857 -3.078 1.00 84.31 986 LYS A CA 1
ATOM 7948 C C . LYS A 1 986 ? 26.710 -34.962 -3.575 1.00 84.31 986 LYS A C 1
ATOM 7950 O O . LYS A 1 986 ? 25.709 -34.661 -4.208 1.00 84.31 986 LYS A O 1
ATOM 7955 N N . GLU A 1 987 ? 26.993 -36.213 -3.214 1.00 83.38 987 GLU A N 1
ATOM 7956 C CA . GLU A 1 987 ? 26.246 -37.380 -3.701 1.00 83.38 987 GLU A CA 1
ATOM 7957 C C . GLU A 1 987 ? 24.786 -37.389 -3.216 1.00 83.38 987 GLU A C 1
ATOM 7959 O O . GLU A 1 987 ? 23.876 -37.779 -3.944 1.00 83.38 987 GLU A O 1
ATOM 7964 N N . SER A 1 988 ? 24.537 -36.950 -1.982 1.00 84.31 988 SER A N 1
ATOM 7965 C CA . SER A 1 988 ? 23.183 -36.914 -1.413 1.00 84.31 988 SER A CA 1
ATOM 7966 C C . SER A 1 988 ? 22.354 -35.783 -2.020 1.00 84.31 988 SER A C 1
ATOM 7968 O O . SER A 1 988 ? 21.170 -35.964 -2.290 1.00 84.31 988 SER A O 1
ATOM 7970 N N . LEU A 1 989 ? 22.988 -34.641 -2.294 1.00 86.19 989 LEU A N 1
ATOM 7971 C CA . LEU A 1 989 ? 22.370 -33.507 -2.979 1.00 86.19 989 LEU A CA 1
ATOM 7972 C C . LEU A 1 989 ? 22.043 -33.834 -4.444 1.00 86.19 989 LEU A C 1
ATOM 7974 O O . LEU A 1 989 ? 20.941 -33.540 -4.901 1.00 86.19 989 LEU A O 1
ATOM 7978 N N . GLU A 1 990 ? 22.948 -34.510 -5.155 1.00 81.75 990 GLU A N 1
ATOM 7979 C CA . GLU A 1 990 ? 22.705 -34.995 -6.521 1.00 81.75 990 GLU A CA 1
ATOM 7980 C C . GLU A 1 990 ? 21.529 -35.987 -6.566 1.00 81.75 990 GLU A C 1
ATOM 7982 O O . GLU A 1 990 ? 20.648 -35.841 -7.410 1.00 81.75 990 GLU A O 1
ATOM 7987 N N . LYS A 1 991 ? 21.425 -36.920 -5.606 1.00 82.88 991 LYS A N 1
ATOM 7988 C CA . LYS A 1 991 ? 20.285 -37.858 -5.515 1.00 82.88 991 LYS A CA 1
ATOM 7989 C C . LYS A 1 991 ? 18.941 -37.173 -5.271 1.00 82.88 991 LYS A C 1
ATOM 7991 O O . LYS A 1 991 ? 17.931 -37.616 -5.815 1.00 82.88 991 LYS A O 1
ATOM 7996 N N . ILE A 1 992 ? 18.905 -36.127 -4.443 1.00 82.75 992 ILE A N 1
ATOM 7997 C CA . ILE A 1 992 ? 17.675 -35.352 -4.194 1.00 82.75 992 ILE A CA 1
ATOM 7998 C C . ILE A 1 992 ? 17.208 -34.687 -5.493 1.00 82.75 992 ILE A C 1
ATOM 8000 O O . ILE A 1 992 ? 16.032 -34.785 -5.847 1.00 82.75 992 ILE A O 1
ATOM 8004 N N . TYR A 1 993 ? 18.144 -34.088 -6.232 1.00 80.81 993 TYR A N 1
ATOM 8005 C CA . TYR A 1 993 ? 17.860 -33.469 -7.522 1.00 80.81 993 TYR A CA 1
ATOM 8006 C C . TYR A 1 993 ? 17.399 -34.495 -8.572 1.00 80.81 993 TYR A C 1
ATOM 8008 O O . TYR A 1 993 ? 16.371 -34.303 -9.221 1.00 80.81 993 TYR A O 1
ATOM 8016 N N . GLU A 1 994 ? 18.085 -35.636 -8.688 1.00 79.31 994 GLU A N 1
ATOM 8017 C CA . GLU A 1 994 ? 17.686 -36.741 -9.576 1.00 79.31 994 GLU A CA 1
ATOM 8018 C C . GLU A 1 994 ? 16.303 -37.321 -9.226 1.00 79.31 994 GLU A C 1
ATOM 8020 O O . GLU A 1 994 ? 15.589 -37.806 -10.105 1.00 79.31 994 GLU A O 1
ATOM 8025 N N . GLY A 1 995 ? 15.889 -37.229 -7.958 1.00 75.00 995 GLY A N 1
ATOM 8026 C CA . GLY A 1 995 ? 14.552 -37.588 -7.481 1.00 75.00 995 GLY A CA 1
ATOM 8027 C C . GLY A 1 995 ? 13.433 -36.626 -7.905 1.00 75.00 995 GLY A C 1
ATOM 8028 O O . GLY A 1 995 ? 12.270 -36.882 -7.590 1.00 75.00 995 GLY A O 1
ATOM 8029 N N . GLY A 1 996 ? 13.756 -35.538 -8.615 1.00 75.25 996 GLY A N 1
ATOM 8030 C CA . GLY A 1 996 ? 12.806 -34.534 -9.105 1.00 75.25 996 GLY A CA 1
ATOM 8031 C C . GLY A 1 996 ? 12.464 -33.435 -8.096 1.00 75.25 996 GLY A C 1
ATOM 8032 O O . GLY A 1 996 ? 11.545 -32.650 -8.339 1.00 75.25 996 GLY A O 1
ATOM 8033 N N . GLN A 1 997 ? 13.173 -33.369 -6.965 1.00 77.44 997 GLN A N 1
ATOM 8034 C CA . GLN A 1 997 ? 13.009 -32.316 -5.965 1.00 77.44 997 GLN A CA 1
ATOM 8035 C C . GLN A 1 997 ? 13.979 -31.161 -6.241 1.00 77.44 997 GLN A C 1
ATOM 8037 O O . GLN A 1 997 ? 15.174 -31.257 -5.979 1.00 77.44 997 GLN A O 1
ATOM 8042 N N . ASN A 1 998 ? 13.440 -30.050 -6.748 1.00 76.81 998 ASN A N 1
ATOM 8043 C CA . ASN A 1 998 ? 14.232 -28.872 -7.124 1.00 76.81 998 ASN A CA 1
ATOM 8044 C C . ASN A 1 998 ? 14.268 -27.783 -6.038 1.00 76.81 998 ASN A C 1
ATOM 8046 O O . ASN A 1 998 ? 15.131 -26.906 -6.085 1.00 76.81 998 ASN A O 1
ATOM 8050 N N . GLU A 1 999 ? 13.362 -27.849 -5.057 1.00 83.81 999 GLU A N 1
ATOM 8051 C CA . GLU A 1 999 ? 13.265 -26.913 -3.933 1.00 83.81 999 GLU A CA 1
ATOM 8052 C C . GLU A 1 999 ? 12.964 -27.665 -2.626 1.00 83.81 999 GLU A C 1
ATOM 8054 O O . GLU A 1 999 ? 12.245 -28.670 -2.628 1.00 83.81 999 GLU A O 1
ATOM 8059 N N . LEU A 1 1000 ? 13.519 -27.185 -1.512 1.00 85.00 1000 LEU A N 1
ATOM 8060 C CA . LEU A 1 1000 ? 13.344 -27.754 -0.176 1.00 85.00 1000 LEU A CA 1
ATOM 8061 C C . LEU A 1 1000 ? 13.319 -26.638 0.878 1.00 85.00 1000 LEU A C 1
ATOM 8063 O O . LEU A 1 1000 ? 14.191 -25.776 0.879 1.00 85.00 1000 LEU A O 1
ATOM 8067 N N . THR A 1 1001 ? 12.365 -26.694 1.808 1.00 86.31 1001 THR A N 1
ATOM 8068 C CA . THR A 1 1001 ? 12.274 -25.767 2.948 1.00 86.31 1001 THR A CA 1
ATOM 8069 C C . THR A 1 1001 ? 12.410 -26.540 4.256 1.00 86.31 1001 THR A C 1
ATOM 8071 O O . THR A 1 1001 ? 11.775 -27.581 4.427 1.00 86.31 1001 THR A O 1
ATOM 8074 N N . LEU A 1 1002 ? 13.242 -26.049 5.174 1.00 88.62 1002 LEU A N 1
ATOM 8075 C CA . LEU A 1 1002 ? 13.555 -26.689 6.452 1.00 88.62 1002 LEU A CA 1
ATOM 8076 C C . LEU A 1 1002 ? 13.401 -25.688 7.597 1.00 88.62 1002 LEU A C 1
ATOM 8078 O O . LEU A 1 1002 ? 14.133 -24.707 7.657 1.00 88.62 1002 LEU A O 1
ATOM 8082 N N . GLU A 1 1003 ? 12.509 -25.960 8.544 1.00 88.88 1003 GLU A N 1
ATOM 8083 C CA . GLU A 1 1003 ? 12.329 -25.139 9.748 1.00 88.88 1003 GLU A CA 1
ATOM 8084 C C . GLU A 1 1003 ? 12.858 -25.874 10.982 1.00 88.88 1003 GLU A C 1
ATOM 8086 O O . GLU A 1 1003 ? 12.538 -27.044 11.206 1.00 88.88 1003 GLU A O 1
ATOM 8091 N N . TYR A 1 1004 ? 13.706 -25.223 11.781 1.00 87.75 1004 TYR A N 1
ATOM 8092 C CA . TYR A 1 1004 ? 14.324 -25.858 12.945 1.00 87.75 1004 TYR A CA 1
ATOM 8093 C C . TYR A 1 1004 ? 14.856 -24.857 13.971 1.00 87.75 1004 TYR A C 1
ATOM 8095 O O . TYR A 1 1004 ? 15.211 -23.723 13.662 1.00 87.75 1004 TYR A O 1
ATOM 8103 N N . LYS A 1 1005 ? 14.972 -25.317 15.220 1.00 87.69 1005 LYS A N 1
ATOM 8104 C CA . LYS A 1 1005 ? 15.647 -24.572 16.287 1.00 87.69 1005 LYS A CA 1
ATOM 8105 C C . LYS A 1 1005 ? 17.152 -24.779 16.223 1.00 87.69 1005 LYS A C 1
ATOM 8107 O O . LYS A 1 1005 ? 17.622 -25.924 16.237 1.00 87.69 1005 LYS A O 1
ATOM 8112 N N . ARG A 1 1006 ? 17.910 -23.685 16.256 1.00 87.06 1006 ARG A N 1
ATOM 8113 C CA . ARG A 1 1006 ? 19.372 -23.699 16.291 1.00 87.06 1006 ARG A CA 1
ATOM 8114 C C . ARG A 1 1006 ? 19.895 -22.875 17.461 1.00 87.06 1006 ARG A C 1
ATOM 8116 O O . ARG A 1 1006 ? 19.533 -21.721 17.639 1.00 87.06 1006 ARG A O 1
ATOM 8123 N N . LYS A 1 1007 ? 20.801 -23.467 18.228 1.00 85.00 1007 LYS A N 1
ATOM 8124 C CA . LYS A 1 1007 ? 21.636 -22.797 19.212 1.00 85.00 1007 LYS A CA 1
ATOM 8125 C C . LYS A 1 1007 ? 22.765 -22.047 18.505 1.00 85.00 1007 LYS A C 1
ATOM 8127 O O . LYS A 1 1007 ? 23.609 -22.656 17.841 1.00 85.00 1007 LYS A O 1
ATOM 8132 N N . LEU A 1 1008 ? 22.756 -20.730 18.639 1.00 77.38 1008 LEU A N 1
ATOM 8133 C CA . LEU A 1 1008 ? 23.751 -19.810 18.115 1.00 77.38 1008 LEU A CA 1
ATOM 8134 C C . LEU A 1 1008 ? 25.043 -19.833 18.962 1.00 77.38 1008 LEU A C 1
ATOM 8136 O O . LEU A 1 1008 ? 25.049 -20.351 20.083 1.00 77.38 1008 LEU A O 1
ATOM 8140 N N . PRO A 1 1009 ? 26.171 -19.303 18.439 1.00 68.69 1009 PRO A N 1
ATOM 8141 C CA . PRO A 1 1009 ? 27.462 -19.302 19.137 1.00 68.69 1009 PRO A CA 1
ATOM 8142 C C . PRO A 1 1009 ? 27.491 -18.548 20.476 1.00 68.69 1009 PRO A C 1
ATOM 8144 O O . PRO A 1 1009 ? 28.354 -18.832 21.303 1.00 68.69 1009 PRO A O 1
ATOM 8147 N N . ASP A 1 1010 ? 26.579 -17.599 20.681 1.00 69.44 1010 ASP A N 1
ATOM 8148 C CA . ASP A 1 1010 ? 26.380 -16.849 21.930 1.00 69.44 1010 ASP A CA 1
ATOM 8149 C C . ASP A 1 1010 ? 25.587 -17.641 22.990 1.00 69.44 1010 ASP A C 1
ATOM 8151 O O . ASP A 1 1010 ? 25.537 -17.251 24.153 1.00 69.44 1010 ASP A O 1
ATOM 8155 N N . GLY A 1 1011 ? 25.018 -18.788 22.606 1.00 71.06 1011 GLY A N 1
ATOM 8156 C CA . GLY A 1 1011 ? 24.232 -19.666 23.461 1.00 71.06 1011 GLY A CA 1
ATOM 8157 C C . GLY A 1 1011 ? 22.717 -19.542 23.289 1.00 71.06 1011 GLY A C 1
ATOM 8158 O O . GLY A 1 1011 ? 22.019 -20.425 23.795 1.00 71.06 1011 GLY A O 1
ATOM 8159 N N . ASN A 1 1012 ? 22.223 -18.539 22.556 1.00 78.12 1012 ASN A N 1
ATOM 8160 C CA . ASN A 1 1012 ? 20.795 -18.317 22.326 1.00 78.12 1012 ASN A CA 1
ATOM 8161 C C . ASN A 1 1012 ? 20.215 -19.360 21.368 1.00 78.12 1012 ASN A C 1
ATOM 8163 O O . ASN A 1 1012 ? 20.891 -19.813 20.447 1.00 78.12 1012 ASN A O 1
ATOM 8167 N N . ILE A 1 1013 ? 18.966 -19.769 21.584 1.00 84.31 1013 ILE A N 1
ATOM 8168 C CA . ILE A 1 1013 ? 18.252 -20.681 20.685 1.00 84.31 1013 ILE A CA 1
ATOM 8169 C C . ILE A 1 1013 ? 17.282 -19.847 19.858 1.00 84.31 1013 ILE A C 1
ATOM 8171 O O . ILE A 1 1013 ? 16.412 -19.208 20.431 1.00 84.31 1013 ILE A O 1
ATOM 8175 N N . VAL A 1 1014 ? 17.411 -19.903 18.535 1.00 85.12 1014 VAL A N 1
ATOM 8176 C CA . VAL A 1 1014 ? 16.535 -19.196 17.589 1.00 85.12 1014 VAL A CA 1
ATOM 8177 C C . VAL A 1 1014 ? 15.836 -20.186 16.663 1.00 85.12 1014 VAL A C 1
ATOM 8179 O O . VAL A 1 1014 ? 16.365 -21.274 16.394 1.00 85.12 1014 VAL A O 1
ATOM 8182 N N . TRP A 1 1015 ? 14.652 -19.823 16.177 1.00 85.56 1015 TRP A N 1
ATOM 8183 C CA . TRP A 1 1015 ? 13.982 -20.547 15.104 1.00 85.56 1015 TRP A CA 1
ATOM 8184 C C . TRP A 1 1015 ? 14.459 -20.039 13.748 1.00 85.56 1015 TRP A C 1
ATOM 8186 O O . TRP A 1 1015 ? 14.403 -18.846 13.465 1.00 85.56 1015 TRP A O 1
ATOM 8196 N N . LEU A 1 1016 ? 14.903 -20.964 12.901 1.00 86.75 1016 LEU A N 1
ATOM 8197 C CA . LEU A 1 1016 ? 15.383 -20.665 11.560 1.00 86.75 1016 LEU A CA 1
ATOM 8198 C C . LEU A 1 1016 ? 14.560 -21.406 10.513 1.00 86.75 1016 LEU A C 1
ATOM 8200 O O . LEU A 1 1016 ? 14.186 -22.562 10.724 1.00 86.75 1016 LEU A O 1
ATOM 8204 N N . ARG A 1 1017 ? 14.346 -20.753 9.371 1.00 90.44 1017 ARG A N 1
ATOM 8205 C CA . ARG A 1 1017 ? 13.841 -21.367 8.137 1.00 90.44 1017 ARG A CA 1
ATOM 8206 C C . ARG A 1 1017 ? 14.933 -21.312 7.074 1.00 90.44 1017 ARG A C 1
ATOM 8208 O O . ARG A 1 1017 ? 15.352 -20.222 6.700 1.00 90.44 1017 ARG A O 1
ATOM 8215 N N . ASP A 1 1018 ? 15.360 -22.465 6.570 1.00 90.06 1018 ASP A N 1
ATOM 8216 C CA . ASP A 1 1018 ? 16.263 -22.577 5.425 1.00 90.06 1018 ASP A CA 1
ATOM 8217 C C . ASP A 1 1018 ? 15.477 -22.939 4.164 1.00 90.06 1018 ASP A C 1
ATOM 8219 O O . ASP A 1 1018 ? 14.805 -23.967 4.113 1.00 90.06 1018 ASP A O 1
ATOM 8223 N N . GLU A 1 1019 ? 15.592 -22.118 3.130 1.00 89.00 1019 GLU A N 1
ATOM 8224 C CA . GLU A 1 1019 ? 15.064 -22.368 1.791 1.00 89.00 1019 GLU A CA 1
ATOM 8225 C C . GLU A 1 1019 ? 16.210 -22.737 0.847 1.00 89.00 1019 GLU A C 1
ATOM 8227 O O . GLU A 1 1019 ? 17.180 -21.991 0.705 1.00 89.00 1019 GLU A O 1
ATOM 8232 N N . ILE A 1 1020 ? 16.108 -23.893 0.196 1.00 89.31 1020 ILE A N 1
ATOM 8233 C CA . ILE A 1 1020 ? 17.172 -24.515 -0.595 1.00 89.31 1020 ILE A CA 1
ATOM 8234 C C . ILE A 1 1020 ? 16.669 -24.761 -2.015 1.00 89.31 1020 ILE A C 1
ATOM 8236 O O . ILE A 1 1020 ? 15.600 -25.342 -2.198 1.00 89.31 1020 ILE A O 1
ATOM 8240 N N . ARG A 1 1021 ? 17.444 -24.354 -3.027 1.00 88.31 1021 ARG A N 1
ATOM 8241 C CA . ARG A 1 1021 ? 17.112 -24.542 -4.450 1.00 88.31 1021 ARG A CA 1
ATOM 8242 C C . ARG A 1 1021 ? 18.293 -25.080 -5.250 1.00 88.31 1021 ARG A C 1
ATOM 8244 O O . ARG A 1 1021 ? 19.423 -24.622 -5.076 1.00 88.31 1021 ARG A O 1
ATOM 8251 N N . PHE A 1 1022 ? 18.016 -26.011 -6.160 1.00 86.12 1022 PHE A N 1
ATOM 8252 C CA . PHE A 1 1022 ? 18.998 -26.588 -7.083 1.00 86.12 1022 PHE A CA 1
ATOM 8253 C C . PHE A 1 1022 ? 18.973 -25.878 -8.437 1.00 86.12 1022 PHE A C 1
ATOM 8255 O O . PHE A 1 1022 ? 17.906 -25.613 -8.986 1.00 86.12 1022 PHE A O 1
ATOM 8262 N N . LEU A 1 1023 ? 20.153 -25.587 -8.984 1.00 82.69 1023 LEU A N 1
ATOM 8263 C CA . LEU A 1 1023 ? 20.348 -24.797 -10.202 1.00 82.69 1023 LEU A CA 1
ATOM 8264 C C . LEU A 1 1023 ? 21.324 -25.520 -11.139 1.00 82.69 1023 LEU A C 1
ATOM 8266 O O . LEU A 1 1023 ? 22.304 -26.084 -10.669 1.00 82.69 1023 LEU A O 1
ATOM 8270 N N . THR A 1 1024 ? 21.084 -25.509 -12.455 1.00 77.94 1024 THR A N 1
ATOM 8271 C CA . THR A 1 1024 ? 21.978 -26.144 -13.450 1.00 77.94 1024 THR A CA 1
ATOM 8272 C C . THR A 1 1024 ? 22.377 -25.166 -14.555 1.00 77.94 1024 THR A C 1
ATOM 8274 O O . THR A 1 1024 ? 21.509 -24.504 -15.124 1.00 77.94 1024 THR A O 1
ATOM 8277 N N . ASP A 1 1025 ? 23.670 -25.105 -14.889 1.00 68.94 1025 ASP A N 1
ATOM 8278 C CA . ASP A 1 1025 ? 24.214 -24.285 -15.976 1.00 68.94 1025 ASP A CA 1
ATOM 8279 C C . ASP A 1 1025 ? 23.834 -24.861 -17.345 1.00 68.94 1025 ASP A C 1
ATOM 8281 O O . ASP A 1 1025 ? 24.285 -25.950 -17.698 1.00 68.94 1025 ASP A O 1
ATOM 8285 N N . PRO A 1 1026 ? 23.058 -24.158 -18.179 1.00 52.56 1026 PRO A N 1
ATOM 8286 C CA . PRO A 1 1026 ? 22.686 -24.628 -19.500 1.00 52.56 1026 PRO A CA 1
ATOM 8287 C C . PRO A 1 1026 ? 23.864 -24.667 -20.490 1.00 52.56 1026 PRO A C 1
ATOM 8289 O O . PRO A 1 1026 ? 23.751 -25.328 -21.521 1.00 52.56 1026 PRO A O 1
ATOM 8292 N N . SER A 1 1027 ? 24.985 -23.969 -20.258 1.00 51.12 1027 SER A N 1
ATOM 8293 C CA . SER A 1 1027 ? 26.128 -23.947 -21.195 1.00 51.12 1027 SER A CA 1
ATOM 8294 C C . SER A 1 1027 ? 27.110 -25.087 -21.066 1.00 51.12 1027 SER A C 1
ATOM 8296 O O . SER A 1 1027 ? 27.729 -25.474 -22.057 1.00 51.12 1027 SER A O 1
ATOM 8298 N N . ASN A 1 1028 ? 27.264 -25.608 -19.858 1.00 61.88 1028 ASN A N 1
ATOM 8299 C CA . ASN A 1 1028 ? 28.249 -26.637 -19.544 1.00 61.88 1028 ASN A CA 1
ATOM 8300 C C . ASN A 1 1028 ? 27.661 -27.773 -18.680 1.00 61.88 1028 ASN A C 1
ATOM 8302 O O . ASN A 1 1028 ? 28.343 -28.771 -18.467 1.00 61.88 1028 ASN A O 1
ATOM 8306 N N . GLY A 1 1029 ? 26.405 -27.663 -18.226 1.00 61.19 1029 GLY A N 1
ATOM 8307 C CA . GLY A 1 1029 ? 25.706 -28.669 -17.421 1.00 61.19 1029 GLY A CA 1
ATOM 8308 C C . GLY A 1 1029 ? 26.049 -28.658 -15.928 1.00 61.19 1029 GLY A C 1
ATOM 8309 O O . GLY A 1 1029 ? 25.734 -29.621 -15.235 1.00 61.19 1029 GLY A O 1
ATOM 8310 N N . HIS A 1 1030 ? 26.729 -27.629 -15.419 1.00 76.44 1030 HIS A N 1
ATOM 8311 C CA . HIS A 1 1030 ? 27.208 -27.594 -14.036 1.00 76.44 1030 HIS A CA 1
ATOM 8312 C C . HIS A 1 1030 ? 26.065 -27.420 -13.023 1.00 76.44 1030 HIS A C 1
ATOM 8314 O O . HIS A 1 1030 ? 25.341 -26.431 -13.069 1.00 76.44 1030 HIS A O 1
ATOM 8320 N N . LEU A 1 1031 ? 25.928 -28.354 -12.075 1.00 80.38 1031 LEU A N 1
ATOM 8321 C CA . LEU A 1 1031 ? 24.935 -28.293 -10.995 1.00 80.38 1031 LEU A CA 1
ATOM 8322 C C . LEU A 1 1031 ? 25.440 -27.423 -9.830 1.00 80.38 1031 LEU A C 1
ATOM 8324 O O . LEU A 1 1031 ? 26.623 -27.435 -9.482 1.00 80.38 1031 LEU A O 1
ATOM 8328 N N . SER A 1 1032 ? 24.556 -26.650 -9.211 1.00 82.81 1032 SER A N 1
ATOM 8329 C CA . SER A 1 1032 ? 24.852 -25.748 -8.096 1.00 82.81 1032 SER A CA 1
ATOM 8330 C C . SER A 1 1032 ? 23.654 -25.614 -7.148 1.00 82.81 1032 SER A C 1
ATOM 8332 O O . SER A 1 1032 ? 22.526 -25.952 -7.501 1.00 82.81 1032 SER A O 1
ATOM 8334 N N . LEU A 1 1033 ? 23.894 -25.139 -5.927 1.00 86.00 1033 LEU A N 1
ATOM 8335 C CA . LEU A 1 1033 ? 22.912 -25.063 -4.844 1.00 86.00 1033 LEU A CA 1
ATOM 8336 C C . LEU A 1 1033 ? 22.853 -23.643 -4.267 1.00 86.00 1033 LEU A C 1
ATOM 8338 O O . LEU A 1 1033 ? 23.886 -23.078 -3.908 1.00 86.00 1033 LEU A O 1
ATOM 8342 N N . LEU A 1 1034 ? 21.652 -23.086 -4.134 1.00 86.75 1034 LEU A N 1
ATOM 8343 C CA . LEU A 1 1034 ? 21.381 -21.859 -3.385 1.00 86.75 1034 LEU A CA 1
ATOM 8344 C C . LEU A 1 1034 ? 20.699 -22.206 -2.062 1.00 86.75 1034 LEU A C 1
ATOM 8346 O O . LEU A 1 1034 ? 19.742 -22.975 -2.052 1.00 86.75 1034 LEU A O 1
ATOM 8350 N N . MET A 1 1035 ? 21.134 -21.577 -0.973 1.00 87.25 1035 MET A N 1
ATOM 8351 C CA . MET A 1 1035 ? 20.511 -21.698 0.345 1.00 87.25 1035 MET A CA 1
ATOM 8352 C C . MET A 1 1035 ? 20.279 -20.315 0.956 1.00 87.25 1035 MET A C 1
ATOM 8354 O O . MET A 1 1035 ? 21.217 -19.523 1.012 1.00 87.25 1035 MET A O 1
ATOM 8358 N N . CYS A 1 1036 ? 19.071 -20.037 1.447 1.00 86.69 1036 CYS A N 1
ATOM 8359 C CA . CYS A 1 1036 ? 18.703 -18.808 2.156 1.00 86.69 1036 CYS A CA 1
ATOM 8360 C C . CYS A 1 1036 ? 18.170 -19.148 3.549 1.00 86.69 1036 CYS A C 1
ATOM 8362 O O . CYS A 1 1036 ? 17.285 -19.982 3.671 1.00 86.69 1036 CYS A O 1
ATOM 8364 N N . CYS A 1 1037 ? 18.680 -18.495 4.589 1.00 86.19 1037 CYS A N 1
ATOM 8365 C CA . CYS A 1 1037 ? 18.293 -18.728 5.982 1.00 86.19 1037 CYS A CA 1
ATOM 8366 C C . CYS A 1 1037 ? 17.553 -17.504 6.533 1.00 86.19 1037 CYS A C 1
ATOM 8368 O O . CYS A 1 1037 ? 18.052 -16.392 6.366 1.00 86.19 1037 CYS A O 1
ATOM 8370 N N . TYR A 1 1038 ? 16.424 -17.688 7.215 1.00 85.19 1038 TYR A N 1
ATOM 8371 C CA . TYR A 1 1038 ? 15.568 -16.632 7.777 1.00 85.19 1038 TYR A CA 1
ATOM 8372 C C . TYR A 1 1038 ? 15.375 -16.807 9.286 1.00 85.19 1038 TYR A C 1
ATOM 8374 O O . TYR A 1 1038 ? 15.279 -17.944 9.748 1.00 85.19 1038 TYR A O 1
ATOM 8382 N N . ASP A 1 1039 ? 15.290 -15.699 10.035 1.00 82.38 1039 ASP A N 1
ATOM 8383 C CA . ASP A 1 1039 ? 14.789 -15.730 11.418 1.00 82.38 1039 ASP A CA 1
ATOM 8384 C C . ASP A 1 1039 ? 13.269 -15.798 11.401 1.00 82.38 1039 ASP A C 1
ATOM 8386 O O . ASP A 1 1039 ? 12.623 -14.943 10.799 1.00 82.38 1039 ASP A O 1
ATOM 8390 N N . ILE A 1 1040 ? 12.714 -16.791 12.079 1.00 81.06 1040 ILE A N 1
ATOM 8391 C CA . ILE A 1 1040 ? 11.269 -16.927 12.277 1.00 81.06 1040 ILE A CA 1
ATOM 8392 C C . ILE A 1 1040 ? 10.928 -17.011 13.774 1.00 81.06 1040 ILE A C 1
ATOM 8394 O O . ILE A 1 1040 ? 9.863 -17.498 14.140 1.00 81.06 1040 ILE A O 1
ATOM 8398 N N . SER A 1 1041 ? 11.827 -16.562 14.658 1.00 73.69 1041 SER A N 1
ATOM 8399 C CA . SER A 1 1041 ? 11.630 -16.595 16.114 1.00 73.69 1041 SER A CA 1
ATOM 8400 C C . SER A 1 1041 ? 10.421 -15.760 16.531 1.00 73.69 1041 SER A C 1
ATOM 8402 O O . SER A 1 1041 ? 9.540 -16.302 17.189 1.00 73.69 1041 SER A O 1
ATOM 8404 N N . ASP A 1 1042 ? 10.290 -14.526 16.034 1.00 66.50 1042 ASP A N 1
ATOM 8405 C CA . ASP A 1 1042 ? 9.123 -13.669 16.299 1.00 66.50 1042 ASP A CA 1
ATOM 8406 C C . ASP A 1 1042 ? 7.814 -14.293 15.777 1.00 66.50 1042 ASP A C 1
ATOM 8408 O O . ASP A 1 1042 ? 6.778 -14.240 16.441 1.00 66.50 1042 ASP A O 1
ATOM 8412 N N . GLU A 1 1043 ? 7.851 -14.930 14.599 1.00 67.31 1043 GLU A N 1
ATOM 8413 C CA . GLU A 1 1043 ? 6.694 -15.614 13.989 1.00 67.31 1043 GLU A CA 1
ATOM 8414 C C . GLU A 1 1043 ? 6.243 -16.836 14.806 1.00 67.31 1043 GLU A C 1
ATOM 8416 O O . GLU A 1 1043 ? 5.056 -17.185 14.814 1.00 67.31 1043 GLU A O 1
ATOM 8421 N N . MET A 1 1044 ? 7.192 -17.483 15.487 1.00 61.03 1044 MET A N 1
ATOM 8422 C CA . MET A 1 1044 ? 6.973 -18.676 16.300 1.00 61.03 1044 MET A CA 1
ATOM 8423 C C . MET A 1 1044 ? 6.653 -18.352 17.771 1.00 61.03 1044 MET A C 1
ATOM 8425 O O . MET A 1 1044 ? 5.913 -19.109 18.396 1.00 61.03 1044 MET A O 1
ATOM 8429 N N . GLU A 1 1045 ? 7.176 -17.255 18.334 1.00 53.38 1045 GLU A N 1
ATOM 8430 C CA . GLU A 1 1045 ? 6.965 -16.838 19.734 1.00 53.38 1045 GLU A CA 1
ATOM 8431 C C . GLU A 1 1045 ? 5.690 -16.017 19.941 1.00 53.38 1045 GLU A C 1
ATOM 8433 O O . GLU A 1 1045 ? 5.022 -16.174 20.960 1.00 53.38 1045 GLU A O 1
ATOM 8438 N N . SER A 1 1046 ? 5.283 -15.205 18.962 1.00 44.12 1046 SER A N 1
ATOM 8439 C CA . SER A 1 1046 ? 4.099 -14.338 19.071 1.00 44.12 1046 SER A CA 1
ATOM 8440 C C . SER A 1 1046 ? 2.760 -15.086 19.154 1.00 44.12 1046 SER A C 1
ATOM 8442 O O . SER A 1 1046 ? 1.713 -14.459 19.303 1.00 44.12 1046 SER A O 1
ATOM 8444 N N . GLY A 1 1047 ? 2.744 -16.416 19.014 1.00 44.84 1047 GLY A N 1
ATOM 8445 C CA . GLY A 1 1047 ? 1.519 -17.219 19.039 1.00 44.84 1047 GLY A CA 1
ATOM 8446 C C . GLY A 1 1047 ? 0.538 -16.902 17.903 1.00 44.84 1047 GLY A C 1
ATOM 8447 O O . GLY A 1 1047 ? -0.458 -17.603 17.765 1.00 44.84 1047 GLY A O 1
ATOM 8448 N N . VAL A 1 1048 ? 0.822 -15.910 17.051 1.00 48.94 1048 VAL A N 1
ATOM 8449 C CA . VAL A 1 1048 ? -0.017 -15.486 15.923 1.00 48.94 1048 VAL A CA 1
ATOM 8450 C C . VAL A 1 1048 ? -0.204 -16.641 14.949 1.00 48.94 1048 VAL A C 1
ATOM 8452 O O . VAL A 1 1048 ? -1.319 -16.874 14.497 1.00 48.94 1048 VAL A O 1
ATOM 8455 N N . SER A 1 1049 ? 0.840 -17.438 14.712 1.00 49.72 1049 SER A N 1
ATOM 8456 C CA . SER A 1 1049 ? 0.738 -18.658 13.907 1.00 49.72 1049 SER A CA 1
ATOM 8457 C C . SER A 1 1049 ? -0.067 -19.752 14.620 1.00 49.72 1049 SER A C 1
ATOM 8459 O O . SER A 1 1049 ? -0.908 -20.394 14.000 1.00 49.72 1049 SER A O 1
ATOM 8461 N N . TYR A 1 1050 ? 0.108 -19.947 15.934 1.00 51.09 1050 TYR A N 1
ATOM 8462 C CA . TYR A 1 1050 ? -0.654 -20.969 16.663 1.00 51.09 1050 TYR A CA 1
ATOM 8463 C C . TYR A 1 1050 ? -2.142 -20.610 16.749 1.00 51.09 1050 TYR A C 1
ATOM 8465 O O . TYR A 1 1050 ? -2.972 -21.443 16.433 1.00 51.09 1050 TYR A O 1
ATOM 8473 N N . LEU A 1 1051 ? -2.501 -19.369 17.078 1.00 51.75 1051 LEU A N 1
ATOM 8474 C CA . LEU A 1 1051 ? -3.889 -18.891 17.130 1.00 51.75 1051 LEU A CA 1
ATOM 8475 C C . LEU A 1 1051 ? -4.538 -18.806 15.740 1.00 51.75 1051 LEU A C 1
ATOM 8477 O O . LEU A 1 1051 ? -5.738 -19.048 15.610 1.00 51.75 1051 LEU A O 1
ATOM 8481 N N . ALA A 1 1052 ? -3.758 -18.512 14.691 1.00 59.78 1052 ALA A N 1
ATOM 8482 C CA 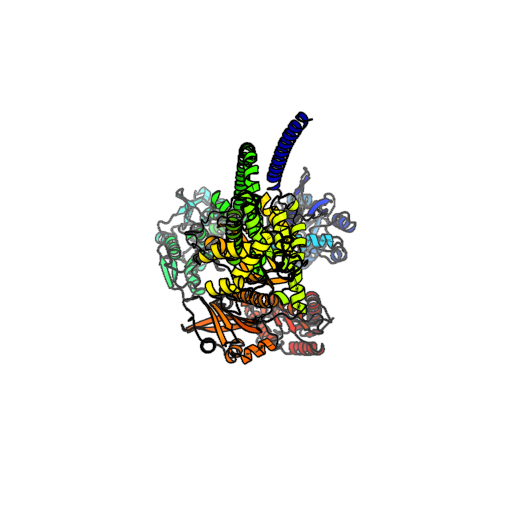. ALA A 1 1052 ? -4.240 -18.551 13.310 1.00 59.78 1052 ALA A CA 1
ATOM 8483 C C . ALA A 1 1052 ? -4.623 -19.968 12.867 1.00 59.78 1052 ALA A C 1
ATOM 8485 O O . ALA A 1 1052 ? -5.526 -20.115 12.039 1.00 59.78 1052 ALA A O 1
ATOM 8486 N N . TYR A 1 1053 ? -3.998 -21.002 13.442 1.00 69.62 1053 TYR A N 1
ATOM 8487 C CA . TYR A 1 1053 ? -4.205 -22.393 13.036 1.00 69.62 1053 TYR A CA 1
ATOM 8488 C C . TYR A 1 1053 ? -4.944 -23.262 14.062 1.00 69.62 1053 TYR A C 1
ATOM 8490 O O . TYR A 1 1053 ? -5.554 -24.247 13.651 1.00 69.62 1053 TYR A O 1
ATOM 8498 N N . HIS A 1 1054 ? -4.960 -22.904 15.350 1.00 81.06 1054 HIS A N 1
ATOM 8499 C CA . HIS A 1 1054 ? -5.415 -23.741 16.466 1.00 81.06 1054 HIS A CA 1
ATOM 8500 C C . HIS A 1 1054 ? -6.446 -23.060 17.386 1.00 81.06 1054 HIS A C 1
ATOM 8502 O O . HIS A 1 1054 ? -6.476 -21.841 17.535 1.00 81.06 1054 HIS A O 1
ATOM 8508 N N . ASP A 1 1055 ? -7.317 -23.868 17.996 1.00 89.62 1055 ASP A N 1
ATOM 8509 C CA . ASP A 1 1055 ? -8.291 -23.493 19.024 1.00 89.62 1055 ASP A CA 1
ATOM 8510 C C . ASP A 1 1055 ? -7.603 -23.325 20.385 1.00 89.62 1055 ASP A C 1
ATOM 8512 O O . ASP A 1 1055 ? -6.879 -24.212 20.838 1.00 89.62 1055 ASP A O 1
ATOM 8516 N N . VAL A 1 1056 ? -7.859 -22.200 21.057 1.00 79.38 1056 VAL A N 1
ATOM 8517 C CA . VAL A 1 1056 ? -7.147 -21.800 22.287 1.00 79.38 1056 VAL A CA 1
ATOM 8518 C C . VAL A 1 1056 ? -7.401 -22.759 23.446 1.00 79.38 1056 VAL A C 1
ATOM 8520 O O . VAL A 1 1056 ? -6.505 -23.018 24.244 1.00 79.38 1056 VAL A O 1
ATOM 8523 N N . LEU A 1 1057 ? -8.619 -23.293 23.539 1.00 85.31 1057 LEU A N 1
ATOM 8524 C CA . LEU A 1 1057 ? -9.018 -24.141 24.655 1.00 85.31 1057 LEU A CA 1
ATOM 8525 C C . LEU A 1 1057 ? -8.519 -25.581 24.472 1.00 85.31 1057 LEU A C 1
ATOM 8527 O O . LEU A 1 1057 ? -8.051 -26.185 25.428 1.00 85.31 1057 LEU A O 1
ATOM 8531 N N . THR A 1 1058 ? -8.587 -26.136 23.260 1.00 89.31 1058 THR A N 1
ATOM 8532 C CA . THR A 1 1058 ? -8.281 -27.561 23.021 1.00 89.31 1058 THR A CA 1
ATOM 8533 C C . THR A 1 1058 ? -6.926 -27.837 22.373 1.00 89.31 1058 THR A C 1
ATOM 8535 O O . THR A 1 1058 ? -6.457 -28.972 22.416 1.00 89.31 1058 THR A O 1
ATOM 8538 N N . GLY A 1 1059 ? -6.295 -26.839 21.748 1.00 84.06 1059 GLY A N 1
ATOM 8539 C CA . GLY A 1 1059 ? -5.053 -26.991 20.980 1.00 84.06 1059 GLY A CA 1
ATOM 8540 C C . GLY A 1 1059 ? -5.200 -27.715 19.632 1.00 84.06 1059 GLY A C 1
ATOM 8541 O O . GLY A 1 1059 ? -4.224 -27.857 18.893 1.00 84.06 1059 GLY A O 1
ATOM 8542 N N . LEU A 1 1060 ? -6.409 -28.158 19.274 1.00 92.19 1060 LEU A N 1
ATOM 8543 C CA . LEU A 1 1060 ? -6.723 -28.701 17.947 1.00 92.19 1060 LEU A CA 1
ATOM 8544 C C . LEU A 1 1060 ? -6.733 -27.604 16.887 1.00 92.19 1060 LEU A C 1
ATOM 8546 O O . LEU A 1 1060 ? -6.690 -26.432 17.234 1.00 92.19 1060 LEU A O 1
ATOM 8550 N N . LEU A 1 1061 ? -6.840 -27.954 15.601 1.00 90.94 1061 LEU A N 1
ATOM 8551 C CA . LEU A 1 1061 ? -6.983 -26.936 14.559 1.00 90.94 1061 LEU A CA 1
ATOM 8552 C C . LEU A 1 1061 ? -8.261 -26.103 14.772 1.00 90.94 1061 LEU A C 1
ATOM 8554 O O . LEU A 1 1061 ? -9.286 -26.625 15.218 1.00 90.94 1061 LEU A O 1
ATOM 8558 N N . ASN A 1 1062 ? -8.226 -24.820 14.422 1.00 88.81 1062 ASN A N 1
ATOM 8559 C CA . ASN A 1 1062 ? -9.410 -23.964 14.455 1.00 88.81 1062 ASN A CA 1
ATOM 8560 C C . ASN A 1 1062 ? -10.247 -24.103 13.169 1.00 88.81 1062 ASN A C 1
ATOM 8562 O O . ASN A 1 1062 ? -9.818 -24.654 12.148 1.00 88.81 1062 ASN A O 1
ATOM 8566 N N . ARG A 1 1063 ? -11.467 -23.555 13.200 1.00 88.81 1063 ARG A N 1
ATOM 8567 C CA . ARG A 1 1063 ? -12.412 -23.600 12.073 1.00 88.81 1063 ARG A CA 1
ATOM 8568 C C . ARG A 1 1063 ? -11.855 -23.012 10.775 1.00 88.81 1063 ARG A C 1
ATOM 8570 O O . ARG A 1 1063 ? -12.137 -23.558 9.708 1.00 88.81 1063 ARG A O 1
ATOM 8577 N N . ALA A 1 1064 ? -11.142 -21.890 10.843 1.00 79.56 1064 ALA A N 1
ATOM 8578 C CA . ALA A 1 1064 ? -10.684 -21.177 9.654 1.00 79.56 1064 ALA A CA 1
ATOM 8579 C C . ALA A 1 1064 ? -9.633 -22.001 8.901 1.00 79.56 1064 ALA A C 1
ATOM 8581 O O . ALA A 1 1064 ? -9.800 -22.280 7.710 1.00 79.56 1064 ALA A O 1
ATOM 8582 N N . TYR A 1 1065 ? -8.618 -22.473 9.621 1.00 86.25 1065 TYR A N 1
ATOM 8583 C CA . TYR A 1 1065 ? -7.519 -23.229 9.041 1.00 86.25 1065 TYR A CA 1
ATOM 8584 C C . TYR A 1 1065 ? -7.936 -24.636 8.601 1.00 86.25 1065 TYR A C 1
ATOM 8586 O O . TYR A 1 1065 ? -7.599 -25.062 7.498 1.00 86.25 1065 TYR A O 1
ATOM 8594 N N . MET A 1 1066 ? -8.790 -25.322 9.372 1.00 93.00 1066 MET A N 1
ATOM 8595 C CA . MET A 1 1066 ? -9.329 -26.629 8.973 1.00 93.00 1066 MET A CA 1
ATOM 8596 C C . MET A 1 1066 ? -10.043 -26.578 7.615 1.00 93.00 1066 MET A C 1
ATOM 8598 O O . MET A 1 1066 ? -9.860 -27.456 6.769 1.00 93.00 1066 MET A O 1
ATOM 8602 N N . ARG A 1 1067 ? -10.843 -25.532 7.363 1.00 89.75 1067 ARG A N 1
ATOM 8603 C CA . ARG A 1 1067 ? -11.534 -25.360 6.073 1.00 89.75 1067 ARG A CA 1
ATOM 8604 C C . ARG A 1 1067 ? -10.556 -25.158 4.918 1.00 89.75 1067 ARG A C 1
ATOM 8606 O O . ARG A 1 1067 ? -10.832 -25.633 3.817 1.00 89.75 1067 ARG A O 1
ATOM 8613 N N . GLN A 1 1068 ? -9.440 -24.472 5.156 1.00 81.06 1068 GLN A N 1
ATOM 8614 C CA . GLN A 1 1068 ? -8.381 -24.314 4.164 1.00 81.06 1068 GLN A CA 1
ATOM 8615 C C . GLN A 1 1068 ? -7.717 -25.662 3.852 1.00 81.06 1068 GLN A C 1
ATOM 8617 O O . GLN A 1 1068 ? -7.695 -26.056 2.685 1.00 81.06 1068 GLN A O 1
ATOM 8622 N N . CYS A 1 1069 ? -7.290 -26.411 4.875 1.00 87.62 1069 CYS A N 1
ATOM 8623 C CA . CYS A 1 1069 ? -6.679 -27.731 4.700 1.00 87.62 1069 CYS A CA 1
ATOM 8624 C C . CYS A 1 1069 ? -7.584 -28.689 3.911 1.00 87.62 1069 CYS A C 1
ATOM 8626 O O . CYS A 1 1069 ? -7.116 -29.376 3.005 1.00 87.62 1069 CYS A O 1
ATOM 8628 N N . ILE A 1 1070 ? -8.892 -28.717 4.202 1.00 90.81 1070 ILE A N 1
ATOM 8629 C CA . ILE A 1 1070 ? -9.826 -29.570 3.453 1.00 90.81 1070 ILE A CA 1
ATOM 8630 C C . ILE A 1 1070 ? -9.887 -29.155 1.978 1.00 90.81 1070 ILE A C 1
ATOM 8632 O O . ILE A 1 1070 ? -9.790 -30.017 1.109 1.00 90.81 1070 ILE A O 1
ATOM 8636 N N . ARG A 1 1071 ? -10.017 -27.858 1.665 1.00 86.38 1071 ARG A N 1
ATOM 8637 C CA . ARG A 1 1071 ? -10.086 -27.389 0.267 1.00 86.38 1071 ARG A CA 1
ATOM 8638 C C . ARG A 1 1071 ? -8.834 -27.747 -0.526 1.00 86.38 1071 ARG A C 1
ATOM 8640 O O . ARG A 1 1071 ? -8.946 -28.213 -1.658 1.00 86.38 1071 ARG A O 1
ATOM 8647 N N . GLU A 1 1072 ? -7.661 -27.564 0.068 1.00 85.06 1072 GLU A N 1
ATOM 8648 C CA . GLU A 1 1072 ? -6.389 -27.937 -0.553 1.00 85.06 1072 GLU A CA 1
ATOM 8649 C C . GLU A 1 1072 ? -6.310 -29.443 -0.840 1.00 85.06 1072 GLU A C 1
ATOM 8651 O O . GLU A 1 1072 ? -5.924 -29.839 -1.940 1.00 85.06 1072 GLU A O 1
ATOM 8656 N N . GLU A 1 1073 ? -6.716 -30.296 0.104 1.00 89.31 1073 GLU A N 1
ATOM 8657 C CA . GLU A 1 1073 ? -6.687 -31.751 -0.087 1.00 89.31 1073 GLU A CA 1
ATOM 8658 C C . GLU A 1 1073 ? -7.717 -32.230 -1.117 1.00 89.31 1073 GLU A C 1
ATOM 8660 O O . GLU A 1 1073 ? -7.380 -33.052 -1.969 1.00 89.31 1073 GLU A O 1
ATOM 8665 N N . LEU A 1 1074 ? -8.933 -31.674 -1.114 1.00 88.75 1074 LEU A N 1
ATOM 8666 C CA . LEU A 1 1074 ? -9.942 -31.976 -2.137 1.00 88.75 1074 LEU A CA 1
ATOM 8667 C C . LEU A 1 1074 ? -9.456 -31.580 -3.541 1.00 88.75 1074 LEU A C 1
ATOM 8669 O O . LEU A 1 1074 ? -9.628 -32.344 -4.488 1.00 88.75 1074 LEU A O 1
ATOM 8673 N N . THR A 1 1075 ? -8.764 -30.443 -3.660 1.00 84.88 1075 THR A N 1
ATOM 8674 C CA . THR A 1 1075 ? -8.164 -29.985 -4.926 1.00 84.88 1075 THR A CA 1
ATOM 8675 C C . THR A 1 1075 ? -7.049 -30.933 -5.382 1.00 84.88 1075 THR A C 1
ATOM 8677 O O . THR A 1 1075 ? -6.957 -31.293 -6.553 1.00 84.88 1075 THR A O 1
ATOM 8680 N N . LYS A 1 1076 ? -6.198 -31.404 -4.457 1.00 84.44 1076 LYS A N 1
ATOM 8681 C CA . LYS A 1 1076 ? -5.146 -32.389 -4.767 1.00 84.44 1076 LYS A CA 1
ATOM 8682 C C . LYS A 1 1076 ? -5.715 -33.743 -5.189 1.00 84.44 1076 LYS A C 1
ATOM 8684 O O . LYS A 1 1076 ? -5.049 -34.426 -5.973 1.00 84.44 1076 LYS A O 1
ATOM 8689 N N . ALA A 1 1077 ? -6.867 -34.137 -4.648 1.00 83.62 1077 ALA A N 1
ATOM 8690 C CA . ALA A 1 1077 ? -7.534 -35.410 -4.908 1.00 83.62 1077 ALA A CA 1
ATOM 8691 C C . ALA A 1 1077 ? -8.326 -35.430 -6.229 1.00 83.62 1077 ALA A C 1
ATOM 8693 O O . ALA A 1 1077 ? -8.568 -36.515 -6.776 1.00 83.62 1077 ALA A O 1
ATOM 8694 N N . GLU A 1 1078 ? -8.680 -34.258 -6.764 1.00 80.56 1078 GLU A N 1
ATOM 8695 C CA . GLU A 1 1078 ? -9.464 -34.109 -7.989 1.00 80.56 1078 GLU A CA 1
ATOM 8696 C C . GLU A 1 1078 ? -8.826 -34.863 -9.170 1.00 80.56 1078 GLU A C 1
ATOM 8698 O O . GLU A 1 1078 ? -7.645 -34.715 -9.488 1.00 80.56 1078 GLU A O 1
ATOM 8703 N N . GLY A 1 1079 ? -9.601 -35.755 -9.794 1.00 75.25 1079 GLY A N 1
ATOM 8704 C CA . GLY A 1 1079 ? -9.160 -36.560 -10.940 1.00 75.25 1079 GLY A CA 1
ATOM 8705 C C . GLY A 1 1079 ? -8.159 -37.688 -10.635 1.00 75.25 1079 GLY A C 1
ATOM 8706 O O . GLY A 1 1079 ? -7.791 -38.415 -11.556 1.00 75.25 1079 GLY A O 1
ATOM 8707 N N . LYS A 1 1080 ? -7.737 -37.889 -9.374 1.00 78.31 1080 LYS A N 1
ATOM 8708 C CA . LYS A 1 1080 ? -6.718 -38.898 -8.994 1.00 78.31 1080 LYS A CA 1
ATOM 8709 C C . LYS A 1 1080 ? -7.274 -40.178 -8.364 1.00 78.31 1080 LYS A C 1
ATOM 8711 O O . LYS A 1 1080 ? -6.505 -41.071 -8.016 1.00 78.31 1080 LYS A O 1
ATOM 8716 N N . GLY A 1 1081 ? -8.594 -40.283 -8.198 1.00 80.50 1081 GLY A N 1
ATOM 8717 C CA . GLY A 1 1081 ? -9.245 -41.458 -7.599 1.00 80.50 1081 GLY A CA 1
ATOM 8718 C C . GLY A 1 1081 ? -8.961 -41.647 -6.101 1.00 80.50 1081 GLY A C 1
ATOM 8719 O O . GLY A 1 1081 ? -9.161 -42.742 -5.575 1.00 80.50 1081 GLY A O 1
ATOM 8720 N N . VAL A 1 1082 ? -8.488 -40.599 -5.421 1.00 87.44 1082 VAL A N 1
ATOM 8721 C CA . VAL A 1 1082 ? -8.254 -40.576 -3.971 1.00 87.44 1082 VAL A CA 1
ATOM 8722 C C . VAL A 1 1082 ? -9.577 -40.319 -3.250 1.00 87.44 1082 VAL A C 1
ATOM 8724 O O . VAL A 1 1082 ? -10.385 -39.518 -3.716 1.00 87.44 1082 VAL A O 1
ATOM 8727 N N . ARG A 1 1083 ? -9.798 -40.988 -2.111 1.00 91.19 1083 ARG A N 1
ATOM 8728 C CA . ARG A 1 1083 ? -10.996 -40.805 -1.282 1.00 91.19 1083 ARG A CA 1
ATOM 8729 C C . ARG A 1 1083 ? -10.650 -40.244 0.089 1.00 91.19 1083 ARG A C 1
ATOM 8731 O O . ARG A 1 1083 ? -9.638 -40.612 0.698 1.00 91.19 1083 ARG A O 1
ATOM 8738 N N . HIS A 1 1084 ? -11.528 -39.389 0.588 1.00 95.25 1084 HIS A N 1
ATOM 8739 C CA . HIS A 1 1084 ? -11.438 -38.772 1.910 1.00 95.25 1084 HIS A CA 1
ATOM 8740 C C . HIS A 1 1084 ? -12.778 -38.915 2.629 1.00 95.25 1084 HIS A C 1
ATOM 8742 O O . HIS A 1 1084 ? -13.800 -39.120 1.981 1.00 95.25 1084 HIS A O 1
ATOM 8748 N N . ALA A 1 1085 ? -12.792 -38.810 3.954 1.00 95.44 1085 ALA A N 1
ATOM 8749 C CA . ALA A 1 1085 ? -14.031 -38.757 4.719 1.00 95.44 1085 ALA A CA 1
ATOM 8750 C C . ALA A 1 1085 ? -14.020 -37.560 5.666 1.00 95.44 1085 ALA A C 1
ATOM 8752 O O . ALA A 1 1085 ? -13.085 -37.387 6.447 1.00 95.44 1085 ALA A O 1
ATOM 8753 N N . LEU A 1 1086 ? -15.064 -36.744 5.582 1.00 97.00 1086 LEU A N 1
ATOM 8754 C CA . LEU A 1 1086 ? -15.327 -35.651 6.500 1.00 97.00 1086 LEU A CA 1
ATOM 8755 C C . LEU A 1 1086 ? -16.238 -36.170 7.613 1.00 97.00 1086 LEU A C 1
ATOM 8757 O O . LEU A 1 1086 ? -17.329 -36.658 7.331 1.00 97.00 1086 LEU A O 1
ATOM 8761 N N . ILE A 1 1087 ? -15.792 -36.084 8.861 1.00 96.88 1087 ILE A N 1
ATOM 8762 C CA . ILE A 1 1087 ? -16.507 -36.573 10.041 1.00 96.88 1087 ILE A CA 1
ATOM 8763 C C . ILE A 1 1087 ? -16.780 -35.378 10.952 1.00 96.88 1087 ILE A C 1
ATOM 8765 O O . ILE A 1 1087 ? -15.852 -34.701 11.383 1.00 96.88 1087 ILE A O 1
ATOM 8769 N N . MET A 1 1088 ? -18.047 -35.122 11.248 1.00 96.62 1088 MET A N 1
ATOM 8770 C CA . MET A 1 1088 ? -18.505 -34.091 12.167 1.00 96.62 1088 MET A CA 1
ATOM 8771 C C . MET A 1 1088 ? -18.999 -34.733 13.458 1.00 96.62 1088 MET A C 1
ATOM 8773 O O . MET A 1 1088 ? -19.661 -35.774 13.430 1.00 96.62 1088 MET A O 1
ATOM 8777 N N . ILE A 1 1089 ? -18.613 -34.153 14.587 1.00 96.56 1089 ILE A N 1
ATOM 8778 C CA . ILE A 1 1089 ? -18.790 -34.743 15.909 1.00 96.56 1089 ILE A CA 1
ATOM 8779 C C . ILE A 1 1089 ? -19.294 -33.659 16.847 1.00 96.56 1089 ILE A C 1
ATOM 8781 O O . ILE A 1 1089 ? -18.696 -32.593 16.920 1.00 96.56 1089 ILE A O 1
ATOM 8785 N N . ASP A 1 1090 ? -20.338 -33.956 17.602 1.00 95.88 1090 ASP A N 1
ATOM 8786 C CA . ASP A 1 1090 ? -20.849 -33.069 18.639 1.00 95.88 1090 ASP A CA 1
ATOM 8787 C C . ASP A 1 1090 ? -20.861 -33.759 20.004 1.00 95.88 1090 ASP A C 1
ATOM 8789 O O . ASP A 1 1090 ? -21.227 -34.937 20.108 1.00 95.88 1090 ASP A O 1
ATOM 8793 N N . VAL A 1 1091 ? -20.431 -33.029 21.035 1.00 94.56 1091 VAL A N 1
ATOM 8794 C CA . VAL A 1 1091 ? -20.371 -33.507 22.418 1.00 94.56 1091 VAL A CA 1
ATOM 8795 C C . VAL A 1 1091 ? -21.754 -33.448 23.059 1.00 94.56 1091 VAL A C 1
ATOM 8797 O O . VAL A 1 1091 ? -22.304 -32.391 23.364 1.00 94.56 1091 VAL A O 1
ATOM 8800 N N . ASP A 1 1092 ? -22.300 -34.615 23.371 1.00 91.88 1092 ASP A N 1
ATOM 8801 C CA . ASP A 1 1092 ? -23.620 -34.724 23.966 1.00 91.88 1092 ASP A CA 1
ATOM 8802 C C . ASP A 1 1092 ? -23.636 -34.251 25.431 1.00 91.88 1092 ASP A C 1
ATOM 8804 O O . ASP A 1 1092 ? -22.801 -34.631 26.250 1.00 91.88 1092 ASP A O 1
ATOM 8808 N N . ASN A 1 1093 ? -24.689 -33.510 25.793 1.00 87.19 1093 ASN A N 1
ATOM 8809 C CA . ASN A 1 1093 ? -25.033 -33.118 27.170 1.00 87.19 1093 ASN A CA 1
ATOM 8810 C C . ASN A 1 1093 ? -24.032 -32.184 27.874 1.00 87.19 1093 ASN A C 1
ATOM 8812 O O . ASN A 1 1093 ? -24.143 -32.000 29.088 1.00 87.19 1093 ASN A O 1
ATOM 8816 N N . LEU A 1 1094 ? -23.137 -31.516 27.138 1.00 88.50 1094 LEU A N 1
ATOM 8817 C CA . LEU A 1 1094 ? -22.181 -30.569 27.720 1.00 88.50 1094 LEU A CA 1
ATOM 8818 C C . LEU A 1 1094 ? -22.865 -29.441 28.514 1.00 88.50 1094 LEU A C 1
ATOM 8820 O O . LEU A 1 1094 ? -22.423 -29.101 29.607 1.00 88.50 1094 LEU A O 1
ATOM 8824 N N . LYS A 1 1095 ? -24.002 -28.918 28.030 1.00 85.12 1095 LYS A N 1
ATOM 8825 C CA . LYS A 1 1095 ? -24.790 -27.903 28.755 1.00 85.12 1095 LYS A CA 1
ATOM 8826 C C . LYS A 1 1095 ? -25.208 -28.369 30.155 1.00 85.12 1095 LYS A C 1
ATOM 8828 O O . LYS A 1 1095 ? -25.067 -27.625 31.111 1.00 85.12 1095 LYS A O 1
ATOM 8833 N N . HIS A 1 1096 ? -25.652 -29.617 30.294 1.00 85.62 1096 HIS A N 1
ATOM 8834 C CA . HIS A 1 1096 ? -26.062 -30.166 31.591 1.00 85.62 1096 HIS A CA 1
ATOM 8835 C C . HIS A 1 1096 ? -24.876 -30.314 32.563 1.00 85.62 1096 HIS A C 1
ATOM 8837 O O . HIS A 1 1096 ? -25.057 -30.230 33.777 1.00 85.62 1096 HIS A O 1
ATOM 8843 N N . ILE A 1 1097 ? -23.662 -30.503 32.038 1.00 85.56 1097 ILE A N 1
ATOM 8844 C CA . ILE A 1 1097 ? -22.423 -30.511 32.825 1.00 85.56 1097 ILE A CA 1
ATOM 8845 C C . ILE A 1 1097 ? -22.062 -29.085 33.245 1.00 85.56 1097 ILE A C 1
ATOM 8847 O O . ILE A 1 1097 ? -21.803 -28.866 34.424 1.00 85.56 1097 ILE A O 1
ATOM 8851 N N . ASN A 1 1098 ? -22.131 -28.116 32.327 1.00 87.81 1098 ASN A N 1
ATOM 8852 C CA . ASN A 1 1098 ? -21.913 -26.698 32.633 1.00 87.81 1098 ASN A CA 1
ATOM 8853 C C . ASN A 1 1098 ? -22.879 -26.193 33.710 1.00 87.81 1098 ASN A C 1
ATOM 8855 O O . ASN A 1 1098 ? -22.447 -25.548 34.662 1.00 87.81 1098 ASN A O 1
ATOM 8859 N N . ASP A 1 1099 ? -24.160 -26.549 33.604 1.00 86.06 1099 ASP A N 1
ATOM 8860 C CA . ASP A 1 1099 ? -25.202 -26.119 34.539 1.00 86.06 1099 ASP A CA 1
ATOM 8861 C C . ASP A 1 1099 ? -25.008 -26.718 35.949 1.00 86.06 1099 ASP A C 1
ATOM 8863 O O . ASP A 1 1099 ? -25.377 -26.092 36.942 1.00 86.06 1099 ASP A O 1
ATOM 8867 N N . LYS A 1 1100 ? -24.428 -27.925 36.065 1.00 85.44 1100 LYS A N 1
ATOM 8868 C CA . LYS A 1 1100 ? -24.229 -28.610 37.359 1.00 85.44 1100 LYS A CA 1
ATOM 8869 C C . LYS A 1 1100 ? -22.850 -28.409 37.987 1.00 85.44 1100 LYS A C 1
ATOM 8871 O O . LYS A 1 1100 ? -22.759 -28.332 39.210 1.00 85.44 1100 LYS A O 1
ATOM 8876 N N . LEU A 1 1101 ? -21.787 -28.411 37.186 1.00 83.31 1101 LEU A N 1
ATOM 8877 C CA . LEU A 1 1101 ? -20.392 -28.388 37.647 1.00 83.31 1101 LEU A CA 1
ATOM 8878 C C . LEU A 1 1101 ? -19.670 -27.070 37.320 1.00 83.31 1101 LEU A C 1
ATOM 8880 O O . LEU A 1 1101 ? -18.548 -26.858 37.778 1.00 83.31 1101 LEU A O 1
ATOM 8884 N N . GLY A 1 1102 ? -20.318 -26.169 36.577 1.00 84.00 1102 GLY A N 1
ATOM 8885 C CA . GLY A 1 1102 ? -19.762 -24.892 36.144 1.00 84.00 1102 GLY A CA 1
ATOM 8886 C C . GLY A 1 1102 ? -18.984 -24.986 34.829 1.00 84.00 1102 GLY A C 1
ATOM 8887 O O . GLY A 1 1102 ? -18.472 -26.038 34.449 1.00 84.00 1102 GLY A O 1
ATOM 8888 N N . HIS A 1 1103 ? -18.860 -23.845 34.144 1.00 80.75 1103 HIS A N 1
ATOM 8889 C CA . HIS A 1 1103 ? -18.207 -23.744 32.832 1.00 80.75 1103 HIS A CA 1
ATOM 8890 C C . HIS A 1 1103 ? -16.753 -24.224 32.829 1.00 80.75 1103 HIS A C 1
ATOM 8892 O O . HIS A 1 1103 ? -16.343 -24.909 31.902 1.00 80.75 1103 HIS A O 1
ATOM 8898 N N . LYS A 1 1104 ? -15.997 -23.954 33.902 1.00 82.62 1104 LYS A N 1
ATOM 8899 C CA . LYS A 1 1104 ? -14.605 -24.408 34.027 1.00 82.62 1104 LYS A CA 1
ATOM 8900 C C . LYS A 1 1104 ? -14.479 -25.932 33.964 1.00 82.62 1104 LYS A C 1
ATOM 8902 O O . LYS A 1 1104 ? -13.516 -26.448 33.408 1.00 82.62 1104 LYS A O 1
ATOM 8907 N N . GLU A 1 1105 ? -15.437 -26.653 34.542 1.00 86.00 1105 GLU A N 1
ATOM 8908 C CA . GLU A 1 1105 ? -15.418 -28.110 34.485 1.00 86.00 1105 GLU A CA 1
ATOM 8909 C C . GLU A 1 1105 ? -15.842 -28.609 33.103 1.00 86.00 1105 GLU A C 1
ATOM 8911 O O . GLU A 1 1105 ? -15.217 -29.526 32.585 1.00 86.00 1105 GLU A O 1
ATOM 8916 N N . GLY A 1 1106 ? -16.812 -27.969 32.444 1.00 87.31 1106 GLY A N 1
ATOM 8917 C CA . GLY A 1 1106 ? -17.121 -28.276 31.043 1.00 87.31 1106 GLY A CA 1
ATOM 8918 C C . GLY A 1 1106 ? -15.952 -28.039 30.088 1.00 87.31 1106 GLY A C 1
ATOM 8919 O O . GLY A 1 1106 ? -15.721 -28.856 29.198 1.00 87.31 1106 GLY A O 1
ATOM 8920 N N . ASP A 1 1107 ? -15.163 -26.990 30.314 1.00 89.44 1107 ASP A N 1
ATOM 8921 C CA . ASP A 1 1107 ? -13.933 -26.720 29.566 1.00 89.44 1107 ASP A CA 1
ATOM 8922 C C . ASP A 1 1107 ? -12.898 -27.840 29.759 1.00 89.44 1107 ASP A C 1
ATOM 8924 O O . ASP A 1 1107 ? -12.322 -28.324 28.783 1.00 89.44 1107 ASP A O 1
ATOM 8928 N N . ASN A 1 1108 ? -12.717 -28.338 30.989 1.00 89.69 1108 ASN A N 1
ATOM 8929 C CA . ASN A 1 1108 ? -11.860 -29.502 31.253 1.00 89.69 1108 ASN A CA 1
ATOM 8930 C C . ASN A 1 1108 ? -12.342 -30.751 30.499 1.00 89.69 1108 ASN A C 1
ATOM 8932 O O . ASN A 1 1108 ? -11.532 -31.488 29.930 1.00 89.69 1108 ASN A O 1
ATOM 8936 N N . GLN A 1 1109 ? -13.658 -30.981 30.463 1.00 92.06 1109 GLN A N 1
ATOM 8937 C CA . GLN A 1 1109 ? -14.242 -32.104 29.731 1.00 92.06 1109 GLN A CA 1
ATOM 8938 C C . GLN A 1 1109 ? -14.029 -31.972 28.214 1.00 92.06 1109 GLN A C 1
ATOM 8940 O O . GLN A 1 1109 ? -13.738 -32.967 27.552 1.00 92.06 1109 GLN A O 1
ATOM 8945 N N . LEU A 1 1110 ? -14.096 -30.755 27.664 1.00 93.69 1110 LEU A N 1
ATOM 8946 C CA . LEU A 1 1110 ? -13.787 -30.472 26.259 1.00 93.69 1110 LEU A CA 1
ATOM 8947 C C . LEU A 1 1110 ? -12.309 -30.697 25.920 1.00 93.69 1110 LEU A C 1
ATOM 8949 O O . LEU A 1 1110 ? -12.010 -31.270 24.872 1.00 93.69 1110 LEU A O 1
ATOM 8953 N N . ILE A 1 1111 ? -11.387 -30.296 26.801 1.00 93.06 1111 ILE A N 1
ATOM 8954 C CA . ILE A 1 1111 ? -9.947 -30.566 26.648 1.00 93.06 1111 ILE A CA 1
ATOM 8955 C C . ILE A 1 1111 ? -9.697 -32.076 26.612 1.00 93.06 1111 ILE A C 1
ATOM 8957 O O . ILE A 1 1111 ? -8.995 -32.574 25.730 1.00 93.06 1111 ILE A O 1
ATOM 8961 N N . GLN A 1 1112 ? -10.301 -32.821 27.540 1.00 92.38 1112 GLN A N 1
ATOM 8962 C CA . GLN A 1 1112 ? -10.171 -34.275 27.589 1.00 92.38 1112 GLN A CA 1
ATOM 8963 C C . GLN A 1 1112 ? -10.768 -34.940 26.339 1.00 92.38 1112 GLN A C 1
ATOM 8965 O O . GLN A 1 1112 ? -10.135 -35.815 25.745 1.00 92.38 1112 GLN A O 1
ATOM 8970 N N . PHE A 1 1113 ? -11.946 -34.488 25.894 1.00 94.81 1113 PHE A N 1
ATOM 8971 C CA . PHE A 1 1113 ? -12.583 -34.956 24.662 1.00 94.81 1113 PHE A CA 1
ATOM 8972 C C . PHE A 1 1113 ? -11.679 -34.735 23.445 1.00 94.81 1113 PHE A C 1
ATOM 8974 O O . PHE A 1 1113 ? -11.473 -35.652 22.650 1.00 94.81 1113 PHE A O 1
ATOM 8981 N N . ALA A 1 1114 ? -11.083 -33.547 23.330 1.00 94.81 1114 ALA A N 1
ATOM 8982 C CA . ALA A 1 1114 ? -10.171 -33.194 22.250 1.00 94.81 1114 ALA A CA 1
ATOM 8983 C C . ALA A 1 1114 ? -8.908 -34.068 22.223 1.00 94.81 1114 ALA A C 1
ATOM 8985 O O . ALA A 1 1114 ? -8.526 -34.550 21.158 1.00 94.81 1114 ALA A O 1
ATOM 8986 N N . GLN A 1 1115 ? -8.291 -34.324 23.381 1.00 92.06 1115 GLN A N 1
ATOM 8987 C CA . GLN A 1 1115 ? -7.106 -35.183 23.489 1.00 92.06 1115 GLN A CA 1
ATOM 8988 C C . GLN A 1 1115 ? -7.403 -36.627 23.068 1.00 92.06 1115 GLN A C 1
ATOM 8990 O O . GLN A 1 1115 ? -6.626 -37.238 22.330 1.00 92.06 1115 GLN A O 1
ATOM 8995 N N . MET A 1 1116 ? -8.544 -37.168 23.503 1.00 92.00 1116 MET A N 1
ATOM 8996 C CA . MET A 1 1116 ? -8.983 -38.512 23.121 1.00 92.00 1116 MET A CA 1
ATOM 8997 C C . MET A 1 1116 ? -9.295 -38.592 21.627 1.00 92.00 1116 MET A C 1
ATOM 8999 O O . MET A 1 1116 ? -8.888 -39.543 20.959 1.00 92.00 1116 MET A O 1
ATOM 9003 N N . LEU A 1 1117 ? -9.965 -37.570 21.090 1.00 94.50 1117 LEU A N 1
ATOM 9004 C CA . LEU A 1 1117 ? -10.283 -37.486 19.674 1.00 94.50 1117 LEU A CA 1
ATOM 9005 C C . LEU A 1 1117 ? -9.011 -37.412 18.821 1.00 94.50 1117 LEU A C 1
ATOM 9007 O O . LEU A 1 1117 ? -8.882 -38.173 17.867 1.00 94.50 1117 LEU A O 1
ATOM 9011 N N . GLN A 1 1118 ? -8.048 -36.560 19.178 1.00 92.81 1118 GLN A N 1
ATOM 9012 C CA . GLN A 1 1118 ? -6.776 -36.445 18.462 1.00 92.81 1118 GLN A CA 1
ATOM 9013 C C . GLN A 1 1118 ? -5.994 -37.761 18.472 1.00 92.81 1118 GLN A C 1
ATOM 9015 O O . GLN A 1 1118 ? -5.518 -38.196 17.426 1.00 92.81 1118 GLN A O 1
ATOM 9020 N N . GLY A 1 1119 ? -5.917 -38.429 19.629 1.00 89.62 1119 GLY A N 1
ATOM 9021 C CA . GLY A 1 1119 ? -5.233 -39.717 19.774 1.00 89.62 1119 GLY A CA 1
ATOM 9022 C C . GLY A 1 1119 ? -5.882 -40.865 18.995 1.00 89.62 1119 GLY A C 1
ATOM 9023 O O . GLY A 1 1119 ? -5.222 -41.864 18.707 1.00 89.62 1119 GLY A O 1
ATOM 9024 N N . ALA A 1 1120 ? -7.157 -40.734 18.618 1.00 91.25 1120 ALA A N 1
ATOM 9025 C CA . ALA A 1 1120 ? -7.837 -41.726 17.801 1.00 91.25 1120 ALA A CA 1
ATOM 9026 C C . ALA A 1 1120 ? -7.441 -41.645 16.317 1.00 91.25 1120 ALA A C 1
ATOM 9028 O O . ALA A 1 1120 ? -7.596 -42.637 15.606 1.00 91.25 1120 ALA A O 1
ATOM 9029 N N . PHE A 1 1121 ? -6.930 -40.521 15.813 1.00 93.12 1121 PHE A N 1
ATOM 9030 C CA . PHE A 1 1121 ? -6.615 -40.338 14.391 1.00 93.12 1121 PHE A CA 1
ATOM 9031 C C . PHE A 1 1121 ? -5.105 -40.330 14.110 1.00 93.12 1121 PHE A C 1
ATOM 9033 O O . PHE A 1 1121 ? -4.281 -40.273 15.018 1.00 93.12 1121 PHE A O 1
ATOM 9040 N N . ARG A 1 1122 ? -4.718 -40.480 12.835 1.00 89.75 1122 ARG A N 1
ATOM 9041 C CA . ARG A 1 1122 ? -3.300 -40.466 12.431 1.00 89.75 1122 ARG A CA 1
ATOM 9042 C C . ARG A 1 1122 ? -2.795 -39.024 12.402 1.00 89.75 1122 ARG A C 1
ATOM 9044 O O . ARG A 1 1122 ? -3.575 -38.119 12.143 1.00 89.75 1122 ARG A O 1
ATOM 9051 N N . GLU A 1 1123 ? -1.483 -38.814 12.511 1.00 75.44 1123 GLU A N 1
ATOM 9052 C CA . GLU A 1 1123 ? -0.881 -37.487 12.258 1.00 75.44 1123 GLU A CA 1
ATOM 9053 C C . GLU A 1 1123 ? -1.177 -36.971 10.841 1.00 75.44 1123 GLU A C 1
ATOM 9055 O O . GLU A 1 1123 ? -1.240 -35.772 10.590 1.00 75.44 1123 GLU A O 1
ATOM 9060 N N . SER A 1 1124 ? -1.391 -37.892 9.897 1.00 82.50 1124 SER A N 1
ATOM 9061 C CA . SER A 1 1124 ? -1.825 -37.562 8.549 1.00 82.50 1124 SER A CA 1
ATOM 9062 C C . SER A 1 1124 ? -3.320 -37.257 8.448 1.00 82.50 1124 SER A C 1
ATOM 9064 O O . SER A 1 1124 ? -3.777 -37.074 7.338 1.00 82.50 1124 SER A O 1
ATOM 9066 N N . ASP A 1 1125 ? -4.116 -37.238 9.505 1.00 91.00 1125 ASP A N 1
ATOM 9067 C CA . ASP A 1 1125 ? -5.522 -36.819 9.459 1.00 91.00 1125 ASP A CA 1
ATOM 9068 C C . ASP A 1 1125 ? -5.649 -35.444 10.126 1.00 91.00 1125 ASP A C 1
ATOM 9070 O O . ASP A 1 1125 ? -4.850 -35.092 10.992 1.00 91.00 1125 ASP A O 1
ATOM 9074 N N . TYR A 1 1126 ? -6.632 -34.642 9.721 1.00 94.06 1126 TYR A N 1
ATOM 9075 C CA . TYR A 1 1126 ? -6.838 -33.324 10.329 1.00 94.06 1126 TYR A CA 1
ATOM 9076 C C . TYR A 1 1126 ? -7.968 -33.378 11.346 1.00 94.06 1126 TYR A C 1
ATOM 9078 O O . TYR A 1 1126 ? -9.042 -33.875 11.023 1.00 94.06 1126 TYR A O 1
ATOM 9086 N N . VAL A 1 1127 ? -7.736 -32.851 12.549 1.00 96.00 1127 VAL A N 1
ATOM 9087 C CA . VAL A 1 1127 ? -8.696 -32.824 13.662 1.00 96.00 1127 VAL A CA 1
ATOM 9088 C C . VAL A 1 1127 ? -8.816 -31.387 14.163 1.00 96.00 1127 VAL A C 1
ATOM 9090 O O . VAL A 1 1127 ? -7.809 -30.745 14.466 1.00 96.00 1127 VAL A O 1
ATOM 9093 N N . ALA A 1 1128 ? -10.042 -30.879 14.235 1.00 96.25 1128 ALA A N 1
ATOM 9094 C CA . ALA A 1 1128 ? -10.331 -29.484 14.530 1.00 96.25 1128 ALA A CA 1
ATOM 9095 C C . ALA A 1 1128 ? -11.511 -29.329 15.488 1.00 96.25 1128 ALA A C 1
ATOM 9097 O O . ALA A 1 1128 ? -12.438 -30.141 15.474 1.00 96.25 1128 ALA A O 1
ATOM 9098 N N . ARG A 1 1129 ? -11.522 -28.231 16.245 1.00 95.75 1129 ARG A N 1
ATOM 9099 C CA . ARG A 1 1129 ? -12.717 -27.750 16.942 1.00 95.75 1129 ARG A CA 1
ATOM 9100 C C . ARG A 1 1129 ? -13.310 -26.582 16.164 1.00 95.75 1129 ARG A C 1
ATOM 9102 O O . ARG A 1 1129 ? -12.606 -25.645 15.787 1.00 95.75 1129 ARG A O 1
ATOM 9109 N N . ILE A 1 1130 ? -14.604 -26.667 15.873 1.00 91.62 1130 ILE A N 1
ATOM 9110 C CA . ILE A 1 1130 ? -15.298 -25.725 14.984 1.00 91.62 1130 ILE A CA 1
ATOM 9111 C C . ILE A 1 1130 ? -16.380 -24.897 15.688 1.00 91.62 1130 ILE A C 1
ATOM 9113 O O . ILE A 1 1130 ? -16.807 -23.886 15.127 1.00 91.62 1130 ILE A O 1
ATOM 9117 N N . GLY A 1 1131 ? -16.772 -25.290 16.903 1.00 86.94 1131 GLY A N 1
ATOM 9118 C CA . GLY A 1 1131 ? -17.769 -24.617 17.734 1.00 86.94 1131 GLY A CA 1
ATOM 9119 C C . GLY A 1 1131 ? -17.586 -24.916 19.226 1.00 86.94 1131 GLY A C 1
ATOM 9120 O O . GLY A 1 1131 ? -16.567 -25.468 19.644 1.00 86.94 1131 GLY A O 1
ATOM 9121 N N . GLY A 1 1132 ? -18.580 -24.544 20.039 1.00 81.00 1132 GLY A N 1
ATOM 9122 C CA . GLY A 1 1132 ? -18.545 -24.738 21.494 1.00 81.00 1132 GLY A CA 1
ATOM 9123 C C . GLY A 1 1132 ? -18.407 -26.212 21.892 1.00 81.00 1132 GLY A C 1
ATOM 9124 O O . GLY A 1 1132 ? -17.508 -26.563 22.648 1.00 81.00 1132 GLY A O 1
ATOM 9125 N N . ASP A 1 1133 ? -19.233 -27.076 21.323 1.00 92.31 1133 ASP A N 1
ATOM 9126 C CA . ASP A 1 1133 ? -19.289 -28.526 21.537 1.00 92.31 1133 ASP A CA 1
ATOM 9127 C C . ASP A 1 1133 ? -19.068 -29.332 20.242 1.00 92.31 1133 ASP A C 1
ATOM 9129 O O . ASP A 1 1133 ? -19.190 -30.555 20.242 1.00 92.31 1133 ASP A O 1
ATOM 9133 N N . GLU A 1 1134 ? -18.679 -28.668 19.150 1.00 94.50 1134 GLU A N 1
ATOM 9134 C CA . GLU A 1 1134 ? -18.563 -29.262 17.814 1.00 94.50 1134 GLU A CA 1
ATOM 9135 C C . GLU A 1 1134 ? -17.108 -29.412 17.340 1.00 94.50 1134 GLU A C 1
ATOM 9137 O O . GLU A 1 1134 ? -16.305 -28.470 17.363 1.00 94.50 1134 GLU A O 1
ATOM 9142 N N . PHE A 1 1135 ? -16.797 -30.592 16.807 1.00 97.00 1135 PHE A N 1
ATOM 9143 C CA . PHE A 1 1135 ? -15.506 -30.993 16.259 1.00 97.00 1135 PHE A CA 1
ATOM 9144 C C . PHE A 1 1135 ? -15.650 -31.484 14.814 1.00 97.00 1135 PHE A C 1
ATOM 9146 O O . PHE A 1 1135 ? -16.684 -32.015 14.402 1.00 97.00 1135 PHE A O 1
ATOM 9153 N N . LEU A 1 1136 ? -14.584 -31.321 14.033 1.00 97.19 1136 LEU A N 1
ATOM 9154 C CA . LEU A 1 1136 ? -14.523 -31.706 12.627 1.00 97.19 1136 LEU A CA 1
ATOM 9155 C C . LEU A 1 1136 ? -13.228 -32.459 12.340 1.00 97.19 1136 LEU A C 1
ATOM 9157 O O . LEU A 1 1136 ? -12.149 -32.031 12.744 1.00 97.19 1136 LEU A O 1
ATOM 9161 N N . VAL A 1 1137 ? -13.328 -33.556 11.598 1.00 97.31 1137 VAL A N 1
ATOM 9162 C CA . VAL A 1 1137 ? -12.193 -34.391 11.212 1.00 97.31 1137 VAL A CA 1
ATOM 9163 C C . VAL A 1 1137 ? -12.200 -34.637 9.709 1.00 97.31 1137 VAL A C 1
ATOM 9165 O O . VAL A 1 1137 ? -13.238 -34.951 9.132 1.00 97.31 1137 VAL A O 1
ATOM 9168 N N . LEU A 1 1138 ? -11.033 -34.537 9.077 1.00 97.06 1138 LEU A N 1
ATOM 9169 C CA . LEU A 1 1138 ? -10.798 -35.012 7.717 1.00 97.06 1138 LEU A CA 1
ATOM 9170 C C . LEU A 1 1138 ? -9.896 -36.242 7.782 1.00 97.06 1138 LEU A C 1
ATOM 9172 O O . LEU A 1 1138 ? -8.683 -36.130 7.971 1.00 97.06 1138 LEU A O 1
ATOM 9176 N N . MET A 1 1139 ? -10.497 -37.410 7.587 1.00 96.00 1139 MET A N 1
ATOM 9177 C CA . MET A 1 1139 ? -9.786 -38.673 7.460 1.00 96.00 1139 MET A CA 1
ATOM 9178 C C . MET A 1 1139 ? -9.299 -38.829 6.016 1.00 96.00 1139 MET A C 1
ATOM 9180 O O . MET A 1 1139 ? -10.100 -38.862 5.072 1.00 96.00 1139 MET A O 1
ATOM 9184 N N . ARG A 1 1140 ? -7.980 -38.903 5.826 1.00 94.31 1140 ARG A N 1
ATOM 9185 C CA . ARG A 1 1140 ? -7.360 -38.873 4.496 1.00 94.31 1140 ARG A CA 1
ATOM 9186 C C . ARG A 1 1140 ? -7.028 -40.267 3.972 1.00 94.31 1140 ARG A C 1
ATOM 9188 O O . ARG A 1 1140 ? -6.813 -41.213 4.725 1.00 94.31 1140 ARG A O 1
ATOM 9195 N N . ASN A 1 1141 ? -6.955 -40.378 2.642 1.00 90.56 1141 ASN A N 1
ATOM 9196 C CA . ASN A 1 1141 ? -6.597 -41.602 1.917 1.00 90.56 1141 ASN A CA 1
ATOM 9197 C C . ASN A 1 1141 ? -7.390 -42.843 2.369 1.00 90.56 1141 ASN A C 1
ATOM 9199 O O . ASN A 1 1141 ? -6.824 -43.902 2.661 1.00 90.56 1141 ASN A O 1
ATOM 9203 N N . VAL A 1 1142 ? -8.712 -42.698 2.436 1.00 91.50 1142 VAL A N 1
ATOM 9204 C CA . VAL A 1 1142 ? -9.637 -43.769 2.813 1.00 91.50 1142 VAL A CA 1
ATOM 9205 C C . VAL A 1 1142 ? -9.693 -44.799 1.685 1.00 91.50 1142 VAL A C 1
ATOM 9207 O O . VAL A 1 1142 ? -9.883 -44.450 0.522 1.00 91.50 1142 VAL A O 1
ATOM 9210 N N . LYS A 1 1143 ? -9.525 -46.085 2.006 1.00 87.31 1143 LYS A N 1
ATOM 9211 C CA . LYS A 1 1143 ? -9.581 -47.156 0.998 1.00 87.31 1143 LYS A CA 1
ATOM 9212 C C . LYS A 1 1143 ? -11.013 -47.617 0.772 1.00 87.31 1143 LYS A C 1
ATOM 9214 O O . LYS A 1 1143 ? -11.453 -47.728 -0.373 1.00 87.31 1143 LYS A O 1
ATOM 9219 N N . HIS A 1 1144 ? -11.744 -47.855 1.859 1.00 86.38 1144 HIS A N 1
ATOM 9220 C CA . HIS A 1 1144 ? -13.119 -48.330 1.823 1.00 86.38 1144 HIS A CA 1
ATOM 9221 C C . HIS A 1 1144 ? -13.998 -47.524 2.779 1.00 86.38 1144 HIS A C 1
ATOM 9223 O O . HIS A 1 1144 ? -13.578 -47.162 3.872 1.00 86.38 1144 HIS A O 1
ATOM 9229 N N . ILE A 1 1145 ? -15.259 -47.295 2.400 1.00 85.50 1145 ILE A N 1
ATOM 9230 C CA . ILE A 1 1145 ? -16.239 -46.613 3.264 1.00 85.50 1145 ILE A CA 1
ATOM 9231 C C . ILE A 1 1145 ? -16.448 -47.339 4.603 1.00 85.50 1145 ILE A C 1
ATOM 9233 O O . ILE A 1 1145 ? -16.778 -46.723 5.612 1.00 85.50 1145 ILE A O 1
ATOM 9237 N N . GLU A 1 1146 ? -16.203 -48.649 4.632 1.00 88.69 1146 GLU A N 1
ATOM 9238 C CA . GLU A 1 1146 ? -16.286 -49.452 5.850 1.00 88.69 1146 GLU A CA 1
ATOM 9239 C C . GLU A 1 1146 ? -15.213 -49.074 6.880 1.00 88.69 1146 GLU A C 1
ATOM 9241 O O . GLU A 1 1146 ? -15.467 -49.161 8.078 1.00 88.69 1146 GLU A O 1
ATOM 9246 N N . ASP A 1 1147 ? -14.064 -48.554 6.434 1.00 90.56 1147 ASP A N 1
ATOM 9247 C CA . ASP A 1 1147 ? -13.021 -48.037 7.326 1.00 90.56 1147 ASP A CA 1
ATOM 9248 C C . ASP A 1 1147 ? -13.543 -46.823 8.117 1.00 90.56 1147 ASP A C 1
ATOM 9250 O O . ASP A 1 1147 ? -13.248 -46.670 9.301 1.00 90.56 1147 ASP A O 1
ATOM 9254 N N . VAL A 1 1148 ? -14.376 -45.990 7.481 1.00 93.75 1148 VAL A N 1
ATOM 9255 C CA . VAL A 1 1148 ? -15.019 -44.822 8.107 1.00 93.75 1148 VAL A CA 1
ATOM 9256 C C . VAL A 1 1148 ? -16.071 -45.269 9.120 1.00 93.75 1148 VAL A C 1
ATOM 9258 O O . VAL A 1 1148 ? -16.135 -44.718 10.217 1.00 93.75 1148 VAL A O 1
ATOM 9261 N N . ARG A 1 1149 ? -16.866 -46.301 8.794 1.00 93.31 1149 ARG A N 1
ATOM 9262 C CA . ARG A 1 1149 ? -17.868 -46.862 9.719 1.00 93.31 1149 ARG A CA 1
ATOM 9263 C C . ARG A 1 1149 ? -17.229 -47.475 10.956 1.00 93.31 1149 ARG A C 1
ATOM 9265 O O . ARG A 1 1149 ? -17.638 -47.151 12.067 1.00 93.31 1149 ARG A O 1
ATOM 9272 N N . GLN A 1 1150 ? -16.198 -48.299 10.773 1.00 92.50 1150 GLN A N 1
ATOM 9273 C CA . GLN A 1 1150 ? -15.449 -48.882 11.887 1.00 92.50 1150 GLN A CA 1
ATOM 9274 C C . GLN A 1 1150 ? -14.828 -47.795 12.762 1.00 92.50 1150 GLN A C 1
ATOM 9276 O O . GLN A 1 1150 ? -14.860 -47.899 13.989 1.00 92.50 1150 GLN A O 1
ATOM 9281 N N . LYS A 1 1151 ? -14.311 -46.726 12.140 1.00 94.56 1151 LYS A N 1
ATOM 9282 C CA . LYS A 1 1151 ? -13.743 -45.601 12.877 1.00 94.56 1151 LYS A CA 1
ATOM 9283 C C . LYS A 1 1151 ? -14.792 -44.852 13.691 1.00 94.56 1151 LYS A C 1
ATOM 9285 O O . LYS A 1 1151 ? -14.573 -44.604 14.871 1.00 94.56 1151 LYS A O 1
ATOM 9290 N N . ALA A 1 1152 ? -15.943 -44.546 13.099 1.00 93.50 1152 ALA A N 1
ATOM 9291 C CA . ALA A 1 1152 ? -17.040 -43.888 13.799 1.00 93.50 1152 ALA A CA 1
ATOM 9292 C C . ALA A 1 1152 ? -17.592 -44.753 14.950 1.00 93.50 1152 ALA A C 1
ATOM 9294 O O . ALA A 1 1152 ? -17.835 -44.243 16.041 1.00 93.50 1152 ALA A O 1
ATOM 9295 N N . GLU A 1 1153 ? -17.712 -46.071 14.756 1.00 93.56 1153 GLU A N 1
ATOM 9296 C CA . GLU A 1 1153 ? -18.126 -46.994 15.818 1.00 93.56 1153 GLU A CA 1
ATOM 9297 C C . GLU A 1 1153 ? -17.113 -47.053 16.973 1.00 93.56 1153 GLU A C 1
ATOM 9299 O O . GLU A 1 1153 ? -17.508 -47.105 18.141 1.00 93.56 1153 GLU A O 1
ATOM 9304 N N . GLN A 1 1154 ? -15.813 -47.034 16.661 1.00 93.44 1154 GLN A N 1
ATOM 9305 C CA . GLN A 1 1154 ? -14.747 -46.957 17.660 1.00 93.44 1154 GLN A CA 1
ATOM 9306 C C . GLN A 1 1154 ? -14.881 -45.675 18.495 1.00 93.44 1154 GLN A C 1
ATOM 9308 O O . GLN A 1 1154 ? -14.902 -45.749 19.723 1.00 93.44 1154 GLN A O 1
ATOM 9313 N N . LEU A 1 1155 ? -15.050 -44.521 17.842 1.00 94.38 1155 LEU A N 1
ATOM 9314 C CA . LEU A 1 1155 ? -15.163 -43.225 18.515 1.00 94.38 1155 LEU A CA 1
ATOM 9315 C C . LEU A 1 1155 ? -16.374 -43.142 19.447 1.00 94.38 1155 LEU A C 1
ATOM 9317 O O . LEU A 1 1155 ? -16.237 -42.642 20.556 1.00 94.38 1155 LEU A O 1
ATOM 9321 N N . VAL A 1 1156 ? -17.534 -43.684 19.059 1.00 92.94 1156 VAL A N 1
ATOM 9322 C CA . VAL A 1 1156 ? -18.723 -43.720 19.938 1.00 92.94 1156 VAL A CA 1
ATOM 9323 C C . VAL A 1 1156 ? -18.457 -44.501 21.233 1.00 92.94 1156 VAL A C 1
ATOM 9325 O O . VAL A 1 1156 ? -19.031 -44.191 22.276 1.00 92.94 1156 VAL A O 1
ATOM 9328 N N . LYS A 1 1157 ? -17.596 -45.525 21.193 1.00 89.88 1157 LYS A N 1
ATOM 9329 C CA . LYS A 1 1157 ? -17.230 -46.308 22.384 1.00 89.88 1157 LYS A CA 1
ATOM 9330 C C . LYS A 1 1157 ? -16.168 -45.605 23.225 1.00 89.88 1157 LYS A C 1
ATOM 9332 O O . LYS A 1 1157 ? -16.255 -45.650 24.447 1.00 89.88 1157 LYS A O 1
ATOM 9337 N N . GLU A 1 1158 ? -15.175 -44.997 22.580 1.00 90.69 1158 GLU A N 1
ATOM 9338 C CA . GLU A 1 1158 ? -14.040 -44.355 23.251 1.00 90.69 1158 GLU A CA 1
ATOM 9339 C C . GLU A 1 1158 ? -14.416 -43.004 23.862 1.00 90.69 1158 GLU A C 1
ATOM 9341 O O . GLU A 1 1158 ? -14.020 -42.719 24.986 1.00 90.69 1158 GLU A O 1
ATOM 9346 N N . LEU A 1 1159 ? -15.244 -42.206 23.188 1.00 91.31 1159 LEU A N 1
ATOM 9347 C CA . LEU A 1 1159 ? -15.636 -40.861 23.623 1.00 91.31 1159 LEU A CA 1
ATOM 9348 C C . LEU A 1 1159 ? -16.819 -40.867 24.606 1.00 91.31 1159 LEU A C 1
ATOM 9350 O O . LEU A 1 1159 ? -17.639 -39.950 24.606 1.00 91.31 1159 LEU A O 1
ATOM 9354 N N . ARG A 1 1160 ? -16.930 -41.915 25.432 1.00 91.06 1160 ARG A N 1
ATOM 9355 C CA . ARG A 1 1160 ? -18.023 -42.089 26.393 1.00 91.06 1160 ARG A CA 1
ATOM 9356 C C . ARG A 1 1160 ? -17.510 -42.321 27.813 1.00 91.06 1160 ARG A C 1
ATOM 9358 O O . ARG A 1 1160 ? -16.938 -43.369 28.106 1.00 91.06 1160 ARG A O 1
ATOM 9365 N N . TRP A 1 1161 ? -17.798 -41.389 28.720 1.00 90.69 1161 TRP A N 1
ATOM 9366 C CA . TRP A 1 1161 ? -17.476 -41.494 30.151 1.00 90.69 1161 TRP A CA 1
ATOM 9367 C C . TRP A 1 1161 ? -18.393 -40.602 31.002 1.00 90.69 1161 TRP A C 1
ATOM 9369 O O . TRP A 1 1161 ? -19.166 -39.812 30.468 1.00 90.69 1161 TRP A O 1
ATOM 9379 N N . CYS A 1 1162 ? -18.341 -40.735 32.330 1.00 85.81 1162 CYS A N 1
ATOM 9380 C CA . CYS A 1 1162 ? -19.067 -39.848 33.246 1.00 85.81 1162 CYS A CA 1
ATOM 9381 C C . CYS A 1 1162 ? -18.131 -38.759 33.781 1.00 85.81 1162 CYS A C 1
ATOM 9383 O O . CYS A 1 1162 ? -17.036 -39.074 34.251 1.00 85.81 1162 CYS A O 1
ATOM 9385 N N . ALA A 1 1163 ? -18.569 -37.501 33.747 1.00 77.06 1163 ALA A N 1
ATOM 9386 C CA . ALA A 1 1163 ? -17.856 -36.396 34.376 1.00 77.06 1163 ALA A CA 1
ATOM 9387 C C . ALA A 1 1163 ? -18.032 -36.469 35.907 1.00 77.06 1163 ALA A C 1
ATOM 9389 O O . ALA A 1 1163 ? -19.144 -36.369 36.432 1.00 77.06 1163 ALA A O 1
ATOM 9390 N N . GLY A 1 1164 ? -16.931 -36.674 36.636 1.00 70.12 1164 GLY A N 1
ATOM 9391 C CA . GLY A 1 1164 ? -16.939 -36.864 38.092 1.00 70.12 1164 GLY A CA 1
ATOM 9392 C C . GLY A 1 1164 ? -17.483 -38.231 38.549 1.00 70.12 1164 GLY A C 1
ATOM 9393 O O . GLY A 1 1164 ? -17.437 -39.217 37.819 1.00 70.12 1164 GLY A O 1
ATOM 9394 N N . ASN A 1 1165 ? -17.995 -38.301 39.786 1.00 68.31 1165 ASN A N 1
ATOM 9395 C CA . ASN A 1 1165 ? -18.536 -39.536 40.389 1.00 68.31 1165 ASN A CA 1
ATOM 9396 C C . ASN A 1 1165 ? -20.053 -39.724 40.172 1.00 68.31 1165 ASN A C 1
ATOM 9398 O O . ASN A 1 1165 ? -20.637 -40.666 40.712 1.00 68.31 1165 ASN A O 1
ATOM 9402 N N . ASP A 1 1166 ? -20.709 -38.829 39.428 1.00 74.38 1166 ASP A N 1
ATOM 9403 C CA . ASP A 1 1166 ? -22.156 -38.859 39.198 1.00 74.38 1166 ASP A CA 1
ATOM 9404 C C . ASP A 1 1166 ? -22.478 -39.528 37.853 1.00 74.38 1166 ASP A C 1
ATOM 9406 O O . ASP A 1 1166 ? -22.194 -39.000 36.778 1.00 74.38 1166 ASP A O 1
ATOM 9410 N N . SER A 1 1167 ? -23.135 -40.689 37.904 1.00 70.75 1167 SER A N 1
ATOM 9411 C CA . SER A 1 1167 ? -23.580 -41.425 36.713 1.00 70.75 1167 SER A CA 1
ATOM 9412 C C . SER A 1 1167 ? -24.617 -40.681 35.855 1.00 70.75 1167 SER A C 1
ATOM 9414 O O . SER A 1 1167 ? -24.912 -41.130 34.750 1.00 70.75 1167 SER A O 1
ATOM 9416 N N . SER A 1 1168 ? -25.188 -39.572 36.343 1.00 73.06 1168 SER A N 1
ATOM 9417 C CA . SER A 1 1168 ? -26.109 -38.709 35.590 1.00 73.06 1168 SER A CA 1
ATOM 9418 C C . SER A 1 1168 ? -25.409 -37.677 34.693 1.00 73.06 1168 SER A C 1
ATOM 9420 O O . SER A 1 1168 ? -26.073 -37.026 33.884 1.00 73.06 1168 SER A O 1
ATOM 9422 N N . LEU A 1 1169 ? -24.084 -37.537 34.800 1.00 84.31 1169 LEU A N 1
ATOM 9423 C CA . LEU A 1 1169 ? -23.261 -36.613 34.015 1.00 84.31 1169 LEU A CA 1
ATOM 9424 C C . LEU A 1 1169 ? -22.498 -37.349 32.906 1.00 84.31 1169 LEU A C 1
ATOM 9426 O O . LEU A 1 1169 ? -21.272 -37.328 32.845 1.00 84.31 1169 LEU A O 1
ATOM 9430 N N . LEU A 1 1170 ? -23.239 -38.050 32.047 1.00 86.81 1170 LEU A N 1
ATOM 9431 C CA . LEU A 1 1170 ? -22.669 -38.810 30.935 1.00 86.81 1170 LEU A CA 1
ATOM 9432 C C . LEU A 1 1170 ? -22.272 -37.886 29.776 1.00 86.81 1170 LEU A C 1
ATOM 9434 O O . LEU A 1 1170 ? -23.132 -37.205 29.210 1.00 86.81 1170 LEU A O 1
ATOM 9438 N N . ILE A 1 1171 ? -21.002 -37.963 29.386 1.00 90.12 1171 ILE A N 1
ATOM 9439 C CA . ILE A 1 1171 ? -20.461 -37.437 28.132 1.00 90.12 1171 ILE A CA 1
ATOM 9440 C C . ILE A 1 1171 ? -20.514 -38.544 27.083 1.00 90.12 1171 ILE A C 1
ATOM 9442 O O . ILE A 1 1171 ? -20.156 -39.695 27.352 1.00 90.12 1171 ILE A O 1
ATOM 9446 N N . SER A 1 1172 ? -20.979 -38.190 25.891 1.00 92.44 1172 SER A N 1
ATOM 9447 C CA . SER A 1 1172 ? -20.953 -39.038 24.700 1.00 92.44 1172 SER A CA 1
ATOM 9448 C C . SER A 1 1172 ? -20.802 -38.188 23.439 1.00 92.44 1172 SER A C 1
ATOM 9450 O O . SER A 1 1172 ? -20.723 -36.963 23.524 1.00 92.44 1172 SER A O 1
ATOM 9452 N N . ALA A 1 1173 ? -20.757 -38.830 22.272 1.00 93.94 1173 ALA A N 1
ATOM 9453 C CA . ALA A 1 1173 ? -20.618 -38.154 20.990 1.00 93.94 1173 ALA A CA 1
ATOM 9454 C C . ALA A 1 1173 ? -21.738 -38.536 20.011 1.00 93.94 1173 ALA A C 1
ATOM 9456 O O . ALA A 1 1173 ? -22.047 -39.720 19.825 1.00 93.94 1173 ALA A O 1
ATOM 9457 N N . SER A 1 1174 ? -22.281 -37.534 19.325 1.00 95.75 1174 SER A N 1
ATOM 9458 C CA . SER A 1 1174 ? -23.122 -37.706 18.141 1.00 95.75 1174 SER A CA 1
ATOM 9459 C C . SER A 1 1174 ? -22.268 -37.472 16.892 1.00 95.75 1174 SER A C 1
ATOM 9461 O O . SER A 1 1174 ? -21.708 -36.393 16.731 1.00 95.75 1174 SER A O 1
ATOM 9463 N N . ILE A 1 1175 ? -22.142 -38.477 16.015 1.00 96.88 1175 ILE A N 1
ATOM 9464 C CA . ILE A 1 1175 ? -21.192 -38.459 14.887 1.00 96.88 1175 ILE A CA 1
ATOM 9465 C C . ILE A 1 1175 ? -21.919 -38.559 13.537 1.00 96.88 1175 ILE A C 1
ATOM 9467 O O . ILE A 1 1175 ? -22.755 -39.438 13.325 1.00 96.88 1175 ILE A O 1
ATOM 9471 N N . GLY A 1 1176 ? -21.565 -37.703 12.583 1.00 96.31 1176 GLY A N 1
ATOM 9472 C CA . GLY A 1 1176 ? -22.004 -37.780 11.188 1.00 96.31 1176 GLY A CA 1
ATOM 9473 C C . GLY A 1 1176 ? -20.820 -37.752 10.233 1.00 96.31 1176 GLY A C 1
ATOM 9474 O O . GLY A 1 1176 ? -19.905 -36.965 10.431 1.00 96.31 1176 GLY A O 1
ATOM 9475 N N . ALA A 1 1177 ? -20.806 -38.588 9.197 1.00 96.00 1177 ALA A N 1
ATOM 9476 C CA . ALA A 1 1177 ? -19.712 -38.616 8.226 1.00 96.00 1177 ALA A CA 1
ATOM 9477 C C . ALA A 1 1177 ? -20.198 -38.589 6.773 1.00 96.00 1177 ALA A C 1
ATOM 9479 O O . ALA A 1 1177 ? -21.225 -39.187 6.450 1.00 96.00 1177 ALA A O 1
ATOM 9480 N N . ALA A 1 1178 ? -19.421 -37.946 5.902 1.00 96.31 1178 ALA A N 1
ATOM 9481 C CA . ALA A 1 1178 ? -19.619 -37.875 4.456 1.00 96.31 1178 ALA A CA 1
ATOM 9482 C C . ALA A 1 1178 ? -18.310 -38.205 3.721 1.00 96.31 1178 ALA A C 1
ATOM 9484 O O . ALA A 1 1178 ? -17.232 -37.790 4.146 1.00 96.31 1178 ALA A O 1
ATOM 9485 N N . CYS A 1 1179 ? -18.386 -38.956 2.625 1.00 94.44 1179 CYS A N 1
ATOM 9486 C CA . CYS A 1 1179 ? -17.226 -39.422 1.865 1.00 94.44 1179 CYS A CA 1
ATOM 9487 C C . CYS A 1 1179 ? -17.042 -38.638 0.563 1.00 94.44 1179 CYS A C 1
ATOM 9489 O O . CYS A 1 1179 ? -17.981 -38.459 -0.202 1.00 94.44 1179 CYS A O 1
ATOM 9491 N N . TYR A 1 1180 ? -15.812 -38.220 0.280 1.00 92.81 1180 TYR A N 1
ATOM 9492 C CA . TYR A 1 1180 ? -15.408 -37.702 -1.021 1.00 92.81 1180 TYR A CA 1
ATOM 9493 C C . TYR A 1 1180 ? -14.894 -38.843 -1.913 1.00 92.81 1180 TYR A C 1
ATOM 9495 O O . TYR A 1 1180 ? -14.021 -39.596 -1.456 1.00 92.81 1180 TYR A O 1
ATOM 9503 N N . PRO A 1 1181 ? -15.300 -38.906 -3.197 1.00 90.31 1181 PRO A N 1
ATOM 9504 C CA . PRO A 1 1181 ? -16.236 -38.002 -3.884 1.00 90.31 1181 PRO A CA 1
ATOM 9505 C C . PRO A 1 1181 ? -17.718 -38.433 -3.822 1.00 90.31 1181 PRO A C 1
ATOM 9507 O O . PRO A 1 1181 ? -18.555 -37.798 -4.457 1.00 90.31 1181 PRO A O 1
ATOM 9510 N N . GLU A 1 1182 ? -18.063 -39.528 -3.135 1.00 89.62 1182 GLU A N 1
ATOM 9511 C CA . GLU A 1 1182 ? -19.391 -40.159 -3.226 1.00 89.62 1182 GLU A CA 1
ATOM 9512 C C . GLU A 1 1182 ? -20.566 -39.317 -2.693 1.00 89.62 1182 GLU A C 1
ATOM 9514 O O . GLU A 1 1182 ? -21.631 -39.304 -3.308 1.00 89.62 1182 GLU A O 1
ATOM 9519 N N . ASP A 1 1183 ? -20.391 -38.636 -1.562 1.00 89.00 1183 ASP A N 1
ATOM 9520 C CA . ASP A 1 1183 ? -21.421 -37.821 -0.904 1.00 89.00 1183 ASP A CA 1
ATOM 9521 C C . ASP A 1 1183 ? -21.346 -36.336 -1.304 1.00 89.00 1183 ASP A C 1
ATOM 9523 O O . ASP A 1 1183 ? -22.274 -35.575 -1.020 1.00 89.00 1183 ASP A O 1
ATOM 9527 N N . GLY A 1 1184 ? -20.264 -35.924 -1.967 1.00 88.75 1184 GLY A N 1
ATOM 9528 C CA . GLY A 1 1184 ? -20.021 -34.551 -2.398 1.00 88.75 1184 GLY A CA 1
ATOM 9529 C C . GLY A 1 1184 ? -18.624 -34.367 -2.987 1.00 88.75 1184 GLY A C 1
ATOM 9530 O O . GLY A 1 1184 ? -17.682 -35.081 -2.642 1.00 88.75 1184 GLY A O 1
ATOM 9531 N N . SER A 1 1185 ? -18.495 -33.387 -3.877 1.00 86.75 1185 SER A N 1
ATOM 9532 C CA . SER A 1 1185 ? -17.237 -33.012 -4.536 1.00 86.75 1185 SER A CA 1
ATOM 9533 C C . SER A 1 1185 ? -16.619 -31.735 -3.961 1.00 86.75 1185 SER A C 1
ATOM 9535 O O . SER A 1 1185 ? -15.425 -31.495 -4.131 1.00 86.75 1185 SER A O 1
ATOM 9537 N N . THR A 1 1186 ? -17.415 -30.943 -3.240 1.00 90.81 1186 THR A N 1
ATOM 9538 C CA . THR A 1 1186 ? -16.990 -29.699 -2.589 1.00 90.81 1186 THR A CA 1
ATOM 9539 C C . THR A 1 1186 ? -17.036 -29.818 -1.065 1.00 90.81 1186 THR A C 1
ATOM 9541 O O . THR A 1 1186 ? -17.735 -30.669 -0.508 1.00 90.81 1186 THR A O 1
ATOM 9544 N N . LEU A 1 1187 ? -16.293 -28.947 -0.369 1.00 91.69 1187 LEU A N 1
ATOM 9545 C CA . LEU A 1 1187 ? -16.312 -28.880 1.096 1.00 91.69 1187 LEU A CA 1
ATOM 9546 C C . LEU A 1 1187 ? -17.735 -28.638 1.613 1.00 91.69 1187 LEU A C 1
ATOM 9548 O O . LEU A 1 1187 ? -18.149 -29.267 2.580 1.00 91.69 1187 LEU A O 1
ATOM 9552 N N . GLU A 1 1188 ? -18.468 -27.724 0.985 1.00 93.50 1188 GLU A N 1
ATOM 9553 C CA . GLU A 1 1188 ? -19.808 -27.320 1.395 1.00 93.50 1188 GLU A CA 1
ATOM 9554 C C . GLU A 1 1188 ? -20.819 -28.478 1.277 1.00 93.50 1188 GLU A C 1
ATOM 9556 O O . GLU A 1 1188 ? -21.573 -28.712 2.220 1.00 93.50 1188 GLU A O 1
ATOM 9561 N N . GLU A 1 1189 ? -20.769 -29.266 0.195 1.00 92.31 1189 GLU A N 1
ATOM 9562 C CA . GLU A 1 1189 ? -21.607 -30.465 0.022 1.00 92.31 1189 GLU A CA 1
ATOM 9563 C C . GLU A 1 1189 ? -21.308 -31.540 1.076 1.00 92.31 1189 GLU A C 1
ATOM 9565 O O . GLU A 1 1189 ? -22.221 -32.082 1.703 1.00 92.31 1189 GLU A O 1
ATOM 9570 N N . LEU A 1 1190 ? -20.022 -31.832 1.303 1.00 93.69 1190 LEU A N 1
ATOM 9571 C CA . LEU A 1 1190 ? -19.595 -32.823 2.294 1.00 93.69 1190 LEU A CA 1
ATOM 9572 C C . LEU A 1 1190 ? -19.974 -32.393 3.714 1.00 93.69 1190 LEU A C 1
ATOM 9574 O O . LEU A 1 1190 ? -20.430 -33.217 4.508 1.00 93.69 1190 LEU A O 1
ATOM 9578 N N . TYR A 1 1191 ? -19.817 -31.106 4.026 1.00 94.00 1191 TYR A N 1
ATOM 9579 C CA . TYR A 1 1191 ? -20.167 -30.538 5.324 1.00 94.00 1191 TYR A CA 1
ATOM 9580 C C . TYR A 1 1191 ? -21.674 -30.639 5.583 1.00 94.00 1191 TYR A C 1
ATOM 9582 O O . TYR A 1 1191 ? -22.080 -31.132 6.631 1.00 94.00 1191 TYR A O 1
ATOM 9590 N N . GLU A 1 1192 ? -22.513 -30.267 4.609 1.00 92.75 1192 GLU A N 1
ATOM 9591 C CA . GLU A 1 1192 ? -23.974 -30.371 4.723 1.00 92.75 1192 GLU A CA 1
ATOM 9592 C C . GLU A 1 1192 ? -24.440 -31.825 4.925 1.00 92.75 1192 GLU A C 1
ATOM 9594 O O . GLU A 1 1192 ? -25.357 -32.104 5.703 1.00 92.75 1192 GLU A O 1
ATOM 9599 N N . LYS A 1 1193 ? -23.808 -32.783 4.237 1.00 93.56 1193 LYS A N 1
ATOM 9600 C CA . LYS A 1 1193 ? -24.133 -34.211 4.365 1.00 93.56 1193 LYS A CA 1
ATOM 9601 C C . LYS A 1 1193 ? -23.716 -34.783 5.716 1.00 93.56 1193 LYS A C 1
ATOM 9603 O O . LYS A 1 1193 ? -24.511 -35.500 6.328 1.00 93.56 1193 LYS A O 1
ATOM 9608 N N . ALA A 1 1194 ? -22.513 -34.451 6.184 1.00 94.38 1194 ALA A N 1
ATOM 9609 C CA . ALA A 1 1194 ? -22.022 -34.870 7.493 1.00 94.38 1194 ALA A CA 1
ATOM 9610 C C . ALA A 1 1194 ? -22.882 -34.278 8.624 1.00 94.38 1194 ALA A C 1
ATOM 9612 O O . ALA A 1 1194 ? -23.282 -35.013 9.527 1.00 94.38 1194 ALA A O 1
ATOM 9613 N N . ASP A 1 1195 ? -23.268 -33.003 8.523 1.00 93.00 1195 ASP A N 1
ATOM 9614 C CA . ASP A 1 1195 ? -24.162 -32.341 9.478 1.00 93.00 1195 ASP A CA 1
ATOM 9615 C C . ASP A 1 1195 ? -25.543 -33.006 9.544 1.00 93.00 1195 ASP A C 1
ATOM 9617 O O . ASP A 1 1195 ? -25.996 -33.434 10.607 1.00 93.00 1195 ASP A O 1
ATOM 9621 N N . LYS A 1 1196 ? -26.183 -33.240 8.393 1.00 92.38 1196 LYS A N 1
ATOM 9622 C CA . LYS A 1 1196 ? -27.470 -33.958 8.333 1.00 92.38 1196 LYS A CA 1
ATOM 9623 C C . LYS A 1 1196 ? -27.393 -35.377 8.899 1.00 92.38 1196 LYS A C 1
ATOM 9625 O O . LYS A 1 1196 ? -28.388 -35.885 9.425 1.00 92.38 1196 LYS A O 1
ATOM 9630 N N . ALA A 1 1197 ? -26.260 -36.060 8.750 1.00 92.06 1197 ALA A N 1
ATOM 9631 C CA . ALA A 1 1197 ? -26.038 -37.382 9.332 1.00 92.06 1197 ALA A CA 1
ATOM 9632 C C . ALA A 1 1197 ? -25.896 -37.304 10.865 1.00 92.06 1197 ALA A C 1
ATOM 9634 O O . ALA A 1 1197 ? -26.532 -38.081 11.577 1.00 92.06 1197 ALA A O 1
ATOM 9635 N N . MET A 1 1198 ? -25.149 -36.323 11.375 1.00 94.44 1198 MET A N 1
ATOM 9636 C CA . MET A 1 1198 ? -24.962 -36.074 12.808 1.00 94.44 1198 MET A CA 1
ATOM 9637 C C . MET A 1 1198 ? -26.272 -35.653 13.492 1.00 94.44 1198 MET A C 1
ATOM 9639 O O . MET A 1 1198 ? -26.647 -36.193 14.535 1.00 94.44 1198 MET A O 1
ATOM 9643 N N . TYR A 1 1199 ? -27.023 -34.738 12.876 1.00 88.31 1199 TYR A N 1
ATOM 9644 C CA . TYR A 1 1199 ? -28.287 -34.220 13.401 1.00 88.31 1199 TYR A CA 1
ATOM 9645 C C . TYR A 1 1199 ? -29.343 -35.322 13.591 1.00 88.31 1199 TYR A C 1
ATOM 9647 O O . TYR A 1 1199 ? -30.107 -35.302 14.563 1.00 88.31 1199 TYR A O 1
ATOM 9655 N N . ARG A 1 1200 ? -29.352 -36.333 12.707 1.00 89.00 1200 ARG A N 1
ATOM 9656 C CA . ARG A 1 1200 ? -30.201 -37.531 12.838 1.00 89.00 1200 ARG A CA 1
ATOM 9657 C C . ARG A 1 1200 ? -29.876 -38.335 14.097 1.00 89.00 1200 ARG A C 1
ATOM 9659 O O . ARG A 1 1200 ? -30.795 -38.827 14.747 1.00 89.00 1200 ARG A O 1
ATOM 9666 N N . ILE A 1 1201 ? -28.603 -38.438 14.473 1.00 92.38 1201 ILE A N 1
ATOM 9667 C CA . ILE A 1 1201 ? -28.182 -39.120 15.705 1.00 92.38 1201 ILE A CA 1
ATOM 9668 C C . ILE A 1 1201 ? -28.587 -38.324 16.945 1.00 92.38 1201 ILE A C 1
ATOM 9670 O O . ILE A 1 1201 ? -29.143 -38.909 17.878 1.00 92.38 1201 ILE A O 1
ATOM 9674 N N . LYS A 1 1202 ? -28.419 -36.994 16.928 1.00 84.81 1202 LYS A N 1
ATOM 9675 C CA . LYS A 1 1202 ? -28.872 -36.125 18.028 1.00 84.81 1202 LYS A CA 1
ATOM 9676 C C . LYS A 1 1202 ? -30.359 -36.309 18.349 1.00 84.81 1202 LYS A C 1
ATOM 9678 O O . LYS A 1 1202 ? -30.737 -36.288 19.519 1.00 84.81 1202 LYS A O 1
ATOM 9683 N N . HIS A 1 1203 ? -31.191 -36.524 17.328 1.00 82.12 1203 HIS A N 1
ATOM 9684 C CA . HIS A 1 1203 ? -32.632 -36.755 17.488 1.00 82.12 1203 HIS A CA 1
ATOM 9685 C C . HIS A 1 1203 ? -32.985 -38.205 17.853 1.00 82.12 1203 HIS A C 1
ATOM 9687 O O . HIS A 1 1203 ? -33.998 -38.437 18.509 1.00 82.12 1203 HIS A O 1
ATOM 9693 N N . ASN A 1 1204 ? -32.140 -39.175 17.494 1.00 81.38 1204 ASN A N 1
ATOM 9694 C CA . ASN A 1 1204 ? -32.353 -40.604 17.742 1.00 81.38 1204 ASN A CA 1
ATOM 9695 C C . ASN A 1 1204 ? -31.674 -41.107 19.028 1.00 81.38 1204 ASN A C 1
ATOM 9697 O O . ASN A 1 1204 ? -31.203 -42.241 19.089 1.00 81.38 1204 ASN A O 1
ATOM 9701 N N . GLY A 1 1205 ? -31.652 -40.277 20.072 1.00 77.06 1205 GLY A N 1
ATOM 9702 C CA . GLY A 1 1205 ? -31.205 -40.686 21.405 1.00 77.06 1205 GLY A CA 1
ATOM 9703 C C . GLY A 1 1205 ? -29.725 -40.456 21.720 1.00 77.06 1205 GLY A C 1
ATOM 9704 O O . GLY A 1 1205 ? -29.321 -40.852 22.814 1.00 77.06 1205 GLY A O 1
ATOM 9705 N N . LYS A 1 1206 ? -28.967 -39.765 20.845 1.00 88.62 1206 LYS A N 1
ATOM 9706 C CA . LYS A 1 1206 ? -27.547 -39.392 21.044 1.00 88.62 1206 LYS A CA 1
ATOM 9707 C C . LYS A 1 1206 ? -26.610 -40.612 21.155 1.00 88.62 1206 LYS A C 1
ATOM 9709 O O . LYS A 1 1206 ? -27.062 -41.747 21.014 1.00 88.62 1206 LYS A O 1
ATOM 9714 N N . ASN A 1 1207 ? -25.305 -40.409 21.373 1.00 90.31 1207 ASN A N 1
ATOM 9715 C CA . ASN A 1 1207 ? -24.317 -41.491 21.522 1.00 90.31 1207 ASN A CA 1
ATOM 9716 C C . ASN A 1 1207 ? -24.331 -42.513 20.360 1.00 90.31 1207 ASN A C 1
ATOM 9718 O O . ASN A 1 1207 ? -24.565 -43.712 20.556 1.00 90.31 1207 ASN A O 1
ATOM 9722 N N . GLY A 1 1208 ? -24.106 -42.044 19.135 1.00 92.38 1208 GLY A N 1
ATOM 9723 C CA . GLY A 1 1208 ? -24.206 -42.874 17.935 1.00 92.38 1208 GLY A CA 1
ATOM 9724 C C . GLY A 1 1208 ? -23.499 -42.268 16.729 1.00 92.38 1208 GLY A C 1
ATOM 9725 O O . GLY A 1 1208 ? -22.910 -41.191 16.814 1.00 92.38 1208 GLY A O 1
ATOM 9726 N N . TYR A 1 1209 ? -23.567 -42.959 15.590 1.00 94.69 1209 TYR A N 1
ATOM 9727 C CA . TYR A 1 1209 ? -22.971 -42.478 14.348 1.00 94.69 1209 TYR A CA 1
ATOM 9728 C C . TYR A 1 1209 ? -23.842 -42.758 13.119 1.00 94.69 1209 TYR A C 1
ATOM 9730 O O . TYR A 1 1209 ? -24.607 -43.722 13.093 1.00 94.69 1209 TYR A O 1
ATOM 9738 N N . SER A 1 1210 ? -23.684 -41.940 12.077 1.00 92.75 1210 SER A N 1
ATOM 9739 C CA . SER A 1 1210 ? -24.251 -42.164 10.742 1.00 92.75 1210 SER A CA 1
ATOM 9740 C C . SER A 1 1210 ? -23.222 -41.804 9.665 1.00 92.75 1210 SER A C 1
ATOM 9742 O O . SER A 1 1210 ? -22.588 -40.758 9.752 1.00 92.75 1210 SER A O 1
ATOM 9744 N N . VAL A 1 1211 ? -23.052 -42.652 8.642 1.00 88.12 1211 VAL A N 1
ATOM 9745 C CA . VAL A 1 1211 ? -22.110 -42.430 7.522 1.00 88.12 1211 VAL A CA 1
ATOM 9746 C C . VAL A 1 1211 ? -22.868 -42.456 6.197 1.00 88.12 1211 VAL A C 1
ATOM 9748 O O . VAL A 1 1211 ? -23.488 -43.475 5.880 1.00 88.12 1211 VAL A O 1
ATOM 9751 N N . GLY A 1 1212 ? -22.758 -41.377 5.421 1.00 69.69 1212 GLY A N 1
ATOM 9752 C CA . GLY A 1 1212 ? -23.424 -41.201 4.131 1.00 69.69 1212 GLY A CA 1
ATOM 9753 C C . GLY A 1 1212 ? -24.874 -40.720 4.244 1.00 69.69 1212 GLY A C 1
ATOM 9754 O O . GLY A 1 1212 ? -25.415 -40.539 5.341 1.00 69.69 1212 GLY A O 1
ATOM 9755 N N . SER A 1 1213 ? -25.499 -40.477 3.087 1.00 49.97 1213 SER A N 1
ATOM 9756 C CA . SER A 1 1213 ? -26.907 -40.058 2.984 1.00 49.97 1213 SER A CA 1
ATOM 9757 C C . SER A 1 1213 ? -27.885 -41.062 3.581 1.00 49.97 1213 SER A C 1
ATOM 9759 O O . SER A 1 1213 ? -27.823 -42.241 3.170 1.00 49.97 1213 SER A O 1
#

Secondary structure (DSSP, 8-state):
-HHHHHHHHHHHHHHHHHHHHHHHHHHHHHTT-----------EEEEEE---BTTTBEE-TT--EESHHHHHHHHHHHHS-EEEEEE-TTS-HHHHHHHHHTTSSSEEEEEE--HHHHHHEEE-SS---EEEEEEEEETT--SS-TT-GGGGTTEEEEE-S-HHHHHHHHHHHHHHT--EEEEE-SSHHHHHHHHHTTSSSEEEEETTS--SSEEEEEEEEEEEEEEEEETT-HHHHHHHHHHHHHHHHHSTTHHHHHHHHHH-----S-----HHHHHHHHHHHHTT-EEEEE---SBTTTBEE-TTS-EESHHHHHHHHHHHHHT-EEEEE--SSHHHHHHHHHTT-SSEEEEEES-HHHHHHTTEEEEEEEEEEEEEEEEETT--S---EEEEETT---HHHHHHHHHH-TT-EEEEESSHHHHHHHHHHTSSSEEEEEHHHHHHHHHH-GGG-EEEEEEEEEEEEEEEEETTS-THHHHHHHHHHHT--HHHHHHHHHHHH--------HHHHHHH-HHHHHHHHHHHHHHHHHHHHHHHHHHHHHHTTSTTTHHHHHHHHHHHHHHHHHHHHHHHHHT--THHHHHHHHHHHHHHHHHHHH-TTT----HHHHHHHHHHHTTTTGGGGGS-HHHHT-SSPPPHHHHHHHTTHHHHHHHHHHTSTTGGGSTTHHHHHHHHHHTT--TTS--SSS---GGGS-HHHHHHHHHHHHHHHHS-BTTBPPPPHHHHHHHHHTTTT----HHHHHHHHHHHHH--S-----SS---PBP---HHHHHHHHHHHHHHHTT-SSEEEEEETT-BEEEE-HHHHHHTTS-HHHHTT-BHHHHS--HHHHHHHHHHHHHHHHH-PPEEEEEEEEEEETTEEEEEEEEEEEEE-TTS-EEEEEEEEEE-HHHHHHHHHHHHHHHHHTS--TTEEEEEEEETTTTEEEEEEE--BTTB-PPS---HHHHHHHHHHHBS-TTSHHHHHHHT-SHHHHHHHHHTT--EEEEEEEEE-TTS-EEEEEEEEEEEE-TTT--EEEEEEEEE-HHHHHSSHHHHHHB-TTT-SBPHHHHHHHHHHHHHHHTTTT--EEEEEEEEETHHHHHHHH-HHHHHHHHHHHHHHHHHHS-TTSEEEE-SSSEEEEEE-S-S-HHHHHHHHHHHHHHT-EESTT-TT-EEEEEEEEEEETTT-SSHHHHHHHHHHHHHHHHHTTSSEEEE--

Sequence (1213 aa):
MMQNFVILKKNKNKALIQKLLLVWVSLCLIVPLFPASAEEYEKNTLRVGYWAFDGYHNMDSNGVRSGYGYELLQLMSRYNNIDFTYHGYEQSFAQSKQMLEEGKIDLLTAVKKSRDNIDRFDFSKYSIGSASTLLTVKAGNSRIISGHYETYQGIRIGIVPDVVREEELSAYAQEKDFTYELVYYDTSLTLAQALQDEEIDAIASTSMRARTNEWTIDSFSESLIYIAVRKGDYKTLDMINVSLERMNIEEQHWILDLSKKYYEKNESNIPFFTEAEKAYLKQKREEGRVYRVLVNLDRKPYSYINDEGQVAGIMPDTFQLIAEMAGISYEWVIPTDRDHYSNLLRDQSVDICIDLVSDFHTAEELGYSITDSYLSAPFAWIRRKDHTDDIKIAAHVLHSTYSSEEHFYNNDYTQTEYVIYPTREECILSVVNGETDGFCTYAYEAEQFVLNHPEANLLMLTSQSSNNFSIGVSRSVNSHLTSILNTAISCIDNVESNQIIRKHTSFSVPEYSLFDLIRTNRQLEMIILLTVIAFILLVLVIHQQIRYQRTLKKTVHHQEEKLDESRMTLMDILATAIEFRSCESGEHVVRIRQLTHDIMTEFCRLYPEECTLSKKEIDLVSNAASLHDVGKIAIPDYILNKPGKLTPAEFSFIKEHPTKGCELLERIPNLQDEPLYSYAYDICRWHHERWDGTGYPDGLAGNDIPIWAQVAAIADVFDALTAPRVYKQAYSRDKAISMICDGSCGCFNPRIITAFRNVAKEYDDVIPVSEQANFQRAPAGKDSITLIISAFNSLIGNTSDIIFLKDVDLVYRAVSPAFAAMLNLTPEEVITHTDADLFGDTTRAKRYAQDDLQLLQNGEDLVDTIESLGEWGGLLRYGSTTKRLLTDSQGRMMGILGITRDITASYLSAKHYQLELRRLFQLPEKAYSSIYIDLVIWHISAENTQTVNGVRFKKHLTIDELTANVLRGIVNRDTQAYQFYSQFNKESLEKIYEGGQNELTLEYKRKLPDGNIVWLRDEIRFLTDPSNGHLSLLMCCYDISDEMESGVSYLAYHDVLTGLLNRAYMRQCIREELTKAEGKGVRHALIMIDVDNLKHINDKLGHKEGDNQLIQFAQMLQGAFRESDYVARIGGDEFLVLMRNVKHIEDVRQKAEQLVKELRWCAGNDSSLLISASIGAACYPEDGSTLEELYEKADKAMYRIKHNGKNGYSVGS

pLDDT: mean 76.47, std 14.69, range [30.61, 97.31]